Protein AF-0000000076173707 (afdb_homodimer)

Radius of gyration: 33.09 Å; Cα contacts (8 Å, |Δi|>4): 2041; chains: 2; bounding box: 97×91×67 Å

Structure (mmCIF, N/CA/C/O backbone):
data_AF-0000000076173707-model_v1
#
loop_
_entity.id
_entity.type
_entity.pdbx_description
1 polymer 'EF-hand domain-containing protein'
#
loop_
_atom_site.group_PDB
_atom_site.id
_atom_site.type_symbol
_atom_site.label_atom_id
_atom_site.label_alt_id
_atom_site.label_comp_id
_atom_site.label_asym_id
_atom_site.label_entity_id
_atom_site.label_seq_id
_atom_site.pdbx_PDB_ins_code
_atom_site.Cartn_x
_atom_site.Cartn_y
_atom_site.Cartn_z
_atom_site.occupancy
_atom_site.B_iso_or_equiv
_atom_site.auth_seq_id
_atom_site.auth_comp_id
_atom_site.auth_asym_id
_atom_site.auth_atom_id
_atom_site.pdbx_PDB_model_num
ATOM 1 N N . MET A 1 1 ? 39.688 39.969 6.352 1 40.34 1 MET A N 1
ATOM 2 C CA . MET A 1 1 ? 40.531 38.812 6.141 1 40.34 1 MET A CA 1
ATOM 3 C C . MET A 1 1 ? 39.875 37.562 6.707 1 40.34 1 MET A C 1
ATOM 5 O O . MET A 1 1 ? 39.844 36.5 6.047 1 40.34 1 MET A O 1
ATOM 9 N N . ALA A 1 2 ? 39.312 37.719 7.891 1 42.47 2 ALA A N 1
ATOM 10 C CA . ALA A 1 2 ? 38.594 36.594 8.531 1 42.47 2 ALA A CA 1
ATOM 11 C C . ALA A 1 2 ? 37.312 36.25 7.777 1 42.47 2 ALA A C 1
ATOM 13 O O . ALA A 1 2 ? 37 35.094 7.578 1 42.47 2 ALA A O 1
ATOM 14 N N . ARG A 1 3 ? 36.656 37.25 7.344 1 50.41 3 ARG A N 1
ATOM 15 C CA . ARG A 1 3 ? 35.438 37.031 6.586 1 50.41 3 ARG A CA 1
ATOM 16 C C . ARG A 1 3 ? 35.719 36.375 5.238 1 50.41 3 ARG A C 1
ATOM 18 O O . ARG A 1 3 ? 35 35.5 4.801 1 50.41 3 ARG A O 1
ATOM 25 N N . GLU A 1 4 ? 36.75 36.875 4.617 1 53.16 4 GLU A N 1
ATOM 26 C CA . GLU A 1 4 ? 37.125 36.312 3.324 1 53.16 4 GLU A CA 1
ATOM 27 C C . GLU A 1 4 ? 37.594 34.875 3.459 1 53.16 4 GLU A C 1
ATOM 29 O O . GLU A 1 4 ? 37.281 34.031 2.609 1 53.16 4 GLU A O 1
ATOM 34 N N . ALA A 1 5 ? 38.281 34.594 4.543 1 50.91 5 ALA A N 1
ATOM 35 C CA . ALA A 1 5 ? 38.781 33.25 4.824 1 50.91 5 ALA A CA 1
ATOM 36 C C . ALA A 1 5 ? 37.625 32.312 5.148 1 50.91 5 ALA A C 1
ATOM 38 O O . ALA A 1 5 ? 37.594 31.172 4.691 1 50.91 5 ALA A O 1
ATOM 39 N N . CYS A 1 6 ? 36.656 32.781 5.848 1 67.19 6 CYS A N 1
ATOM 40 C CA . CYS A 1 6 ? 35.469 32 6.195 1 67.19 6 CYS A CA 1
ATOM 41 C C . CYS A 1 6 ? 34.656 31.672 4.957 1 67.19 6 CYS A C 1
ATOM 43 O O . CYS A 1 6 ? 34.188 30.547 4.805 1 67.19 6 CYS A O 1
ATOM 45 N N . ASN A 1 7 ? 34.719 32.594 4.121 1 76.62 7 ASN A N 1
ATOM 46 C CA . ASN A 1 7 ? 34.031 32.375 2.865 1 76.62 7 ASN A CA 1
ATOM 47 C C . ASN A 1 7 ? 34.719 31.344 1.993 1 76.62 7 ASN A C 1
ATOM 49 O O . ASN A 1 7 ? 34.031 30.531 1.347 1 76.62 7 ASN A O 1
ATOM 53 N N . GLU A 1 8 ? 36 31.375 2.131 1 86.56 8 GLU A N 1
ATOM 54 C CA . GLU A 1 8 ? 36.75 30.406 1.354 1 86.56 8 GLU A CA 1
ATOM 55 C C . GLU A 1 8 ? 36.531 28.984 1.888 1 86.56 8 GLU A C 1
ATOM 57 O O . GLU A 1 8 ? 36.5 28.031 1.117 1 86.56 8 GLU A O 1
ATOM 62 N N . GLU A 1 9 ? 36.406 28.922 3.156 1 91.56 9 GLU A N 1
ATOM 63 C CA . GLU A 1 9 ? 36.188 27.625 3.785 1 91.56 9 GLU A CA 1
ATOM 64 C C . GLU A 1 9 ? 34.875 27 3.334 1 91.56 9 GLU A C 1
ATOM 66 O O . GLU A 1 9 ? 34.812 25.828 2.988 1 91.56 9 GLU A O 1
ATOM 71 N N . PHE A 1 10 ? 33.844 27.75 3.34 1 94.69 10 PHE A N 1
ATOM 72 C CA . PHE A 1 10 ? 32.531 27.25 2.971 1 94.69 10 PHE A CA 1
ATOM 73 C C . PHE A 1 10 ? 32.469 26.953 1.478 1 94.69 10 PHE A C 1
ATOM 75 O O . PHE A 1 10 ? 31.766 26.016 1.055 1 94.69 10 PHE A O 1
ATOM 82 N N . GLN A 1 11 ? 33.219 27.734 0.727 1 94.94 11 GLN A N 1
ATOM 83 C CA . GLN A 1 11 ? 33.312 27.453 -0.698 1 94.94 11 GLN A CA 1
ATOM 84 C C . GLN A 1 11 ? 34 26.094 -0.929 1 94.94 11 GLN A C 1
ATOM 86 O O . GLN A 1 11 ? 33.594 25.344 -1.824 1 94.94 11 GLN A O 1
ATOM 91 N N . ASN A 1 12 ? 35 25.844 -0.109 1 95.88 12 ASN A N 1
ATOM 92 C CA . ASN A 1 12 ? 35.656 24.562 -0.209 1 95.88 12 ASN A CA 1
ATOM 93 C C . ASN A 1 12 ? 34.75 23.406 0.182 1 95.88 12 ASN A C 1
ATOM 95 O O . ASN A 1 12 ? 34.781 22.344 -0.434 1 95.88 12 ASN A O 1
ATOM 99 N N . LEU A 1 13 ? 33.969 23.625 1.179 1 96.88 13 LEU A N 1
ATOM 100 C CA . LEU A 1 13 ? 33 22.609 1.59 1 96.88 13 LEU A CA 1
ATOM 101 C C . LEU A 1 13 ? 31.969 22.359 0.488 1 96.88 13 LEU A C 1
ATOM 103 O O . LEU A 1 13 ? 31.609 21.219 0.222 1 96.88 13 LEU A O 1
ATOM 107 N N . ALA A 1 14 ? 31.516 23.406 -0.119 1 97.44 14 ALA A N 1
ATOM 108 C CA . ALA A 1 14 ? 30.547 23.312 -1.207 1 97.44 14 ALA A CA 1
ATOM 109 C C . ALA A 1 14 ? 31.125 22.531 -2.389 1 97.44 14 ALA A C 1
ATOM 111 O O . ALA A 1 14 ? 30.438 21.719 -2.996 1 97.44 14 ALA A O 1
ATOM 112 N N . LYS A 1 15 ? 32.375 22.844 -2.74 1 97.12 15 LYS A N 1
ATOM 113 C CA . LYS A 1 15 ? 33.031 22.141 -3.824 1 97.12 15 LYS A CA 1
ATOM 114 C C . LYS A 1 15 ? 33.188 20.656 -3.498 1 97.12 15 LYS A C 1
ATOM 116 O O . LYS A 1 15 ? 33 19.797 -4.371 1 97.12 15 LYS A O 1
ATOM 121 N N . ALA A 1 16 ? 33.562 20.391 -2.232 1 97.69 16 ALA A N 1
ATOM 122 C CA . ALA A 1 16 ? 33.688 19 -1.795 1 97.69 16 ALA A CA 1
ATOM 123 C C . ALA A 1 16 ? 32.375 18.266 -1.888 1 97.69 16 ALA A C 1
ATOM 125 O O . ALA A 1 16 ? 32.312 17.109 -2.291 1 97.69 16 ALA A O 1
ATOM 126 N N . TYR A 1 17 ? 31.344 18.953 -1.483 1 97.69 17 TYR A N 1
ATOM 127 C CA . TYR A 1 17 ? 30 18.391 -1.577 1 97.69 17 TYR A CA 1
ATOM 128 C C . TYR A 1 17 ? 29.641 18.078 -3.025 1 97.69 17 TYR A C 1
ATOM 130 O O . TYR A 1 17 ? 29.172 16.984 -3.342 1 97.69 17 TYR A O 1
ATOM 138 N N . GLU A 1 18 ? 29.781 19.047 -3.889 1 97.56 18 GLU A N 1
ATOM 139 C CA . GLU A 1 18 ? 29.453 18.891 -5.301 1 97.56 18 GLU A CA 1
ATOM 140 C C . GLU A 1 18 ? 30.188 17.703 -5.914 1 97.56 18 GLU A C 1
ATOM 142 O O . GLU A 1 18 ? 29.609 16.938 -6.688 1 97.56 18 GLU A O 1
ATOM 147 N N . GLN A 1 19 ? 31.422 17.578 -5.555 1 97.75 19 GLN A N 1
ATOM 148 C CA . GLN A 1 19 ? 32.219 16.453 -6.055 1 97.75 19 GLN A CA 1
ATOM 149 C C . GLN A 1 19 ? 31.688 15.125 -5.523 1 97.75 19 GLN A C 1
ATOM 151 O O . GLN A 1 19 ? 31.547 14.156 -6.273 1 97.75 19 GLN A O 1
ATOM 156 N N . ASP A 1 20 ? 31.391 15.078 -4.285 1 97.75 20 ASP A N 1
ATOM 157 C CA . ASP A 1 20 ? 30.938 13.852 -3.635 1 97.75 20 ASP A CA 1
ATOM 158 C C . ASP A 1 20 ? 29.578 13.406 -4.195 1 97.75 20 ASP A C 1
ATOM 160 O O . ASP A 1 20 ? 29.391 12.227 -4.48 1 97.75 20 ASP A O 1
ATOM 164 N N . VAL A 1 21 ? 28.672 14.336 -4.281 1 97.31 21 VAL A N 1
ATOM 165 C CA . VAL A 1 21 ? 27.328 13.992 -4.77 1 97.31 21 VAL A CA 1
ATOM 166 C C . VAL A 1 21 ? 27.422 13.531 -6.227 1 97.31 21 VAL A C 1
ATOM 168 O O . VAL A 1 21 ? 26.766 12.57 -6.621 1 97.31 21 VAL A O 1
ATOM 171 N N . THR A 1 22 ? 28.219 14.219 -7.055 1 96.75 22 THR A N 1
ATOM 172 C CA . THR A 1 22 ? 28.422 13.828 -8.445 1 96.75 22 THR A CA 1
ATOM 173 C C . THR A 1 22 ? 28.984 12.406 -8.531 1 96.75 22 THR A C 1
ATOM 175 O O . THR A 1 22 ? 28.5 11.594 -9.32 1 96.75 22 THR A O 1
ATOM 178 N N . GLU A 1 23 ? 29.938 12.125 -7.68 1 96.81 23 GLU A N 1
ATOM 179 C CA . GLU A 1 23 ? 30.547 10.797 -7.672 1 96.81 23 GLU A CA 1
ATOM 180 C C . GLU A 1 23 ? 29.562 9.742 -7.199 1 96.81 23 GLU A C 1
ATOM 182 O O . GLU A 1 23 ? 29.5 8.648 -7.762 1 96.81 23 GLU A O 1
ATOM 187 N N . SER A 1 24 ? 28.812 10.078 -6.199 1 95.56 24 SER A N 1
ATOM 188 C CA . SER A 1 24 ? 27.859 9.133 -5.613 1 95.56 24 SER A CA 1
ATOM 189 C C . SER A 1 24 ? 26.734 8.805 -6.59 1 95.56 24 SER A C 1
ATOM 191 O O . SER A 1 24 ? 26.172 7.711 -6.547 1 95.56 24 SER A O 1
ATOM 193 N N . LEU A 1 25 ? 26.422 9.719 -7.469 1 95.69 25 LEU A N 1
ATOM 194 C CA . LEU A 1 25 ? 25.297 9.539 -8.383 1 95.69 25 LEU A CA 1
ATOM 195 C C . LEU A 1 25 ? 25.766 8.93 -9.703 1 95.69 25 LEU A C 1
ATOM 197 O O . LEU A 1 25 ? 24.938 8.578 -10.547 1 95.69 25 LEU A O 1
ATOM 201 N N . LYS A 1 26 ? 27.062 8.742 -9.875 1 95.81 26 LYS A N 1
ATOM 202 C CA . LYS A 1 26 ? 27.625 8.211 -11.117 1 95.81 26 LYS A CA 1
ATOM 203 C C . LYS A 1 26 ? 27.094 6.812 -11.406 1 95.81 26 LYS A C 1
ATOM 205 O O . LYS A 1 26 ? 26.906 6.445 -12.562 1 95.81 26 LYS A O 1
ATOM 210 N N . LYS A 1 27 ? 26.875 6.082 -10.359 1 93.94 27 LYS A N 1
ATOM 211 C CA . LYS A 1 27 ? 26.438 4.699 -10.531 1 93.94 27 LYS A CA 1
ATOM 212 C C . LYS A 1 27 ? 25.094 4.641 -11.266 1 93.94 27 LYS A C 1
ATOM 214 O O . LYS A 1 27 ? 24.781 3.646 -11.93 1 93.94 27 LYS A O 1
ATOM 219 N N . TYR A 1 28 ? 24.297 5.688 -11.258 1 95.81 28 TYR A N 1
ATOM 220 C CA . TYR A 1 28 ? 22.969 5.684 -11.859 1 95.81 28 TYR A CA 1
ATOM 221 C C . TYR A 1 28 ? 23.062 5.957 -13.359 1 95.81 28 TYR A C 1
ATOM 223 O O . TYR A 1 28 ? 22.078 5.754 -14.086 1 95.81 28 TYR A O 1
ATOM 231 N N . GLU A 1 29 ? 24.188 6.387 -13.852 1 96.38 29 GLU A N 1
ATOM 232 C CA . GLU A 1 29 ? 24.344 6.73 -15.258 1 96.38 29 GLU A CA 1
ATOM 233 C C . GLU A 1 29 ? 24.094 5.523 -16.156 1 96.38 29 GLU A C 1
ATOM 235 O O . GLU A 1 29 ? 23.578 5.664 -17.266 1 96.38 29 GLU A O 1
ATOM 240 N N . VAL A 1 30 ? 24.391 4.359 -15.594 1 96.88 30 VAL A N 1
ATOM 241 C CA . VAL A 1 30 ? 24.188 3.137 -16.359 1 96.88 30 VAL A CA 1
ATOM 242 C C . VAL A 1 30 ? 22.703 2.945 -16.641 1 96.88 30 VAL A C 1
ATOM 244 O O . VAL A 1 30 ? 22.328 2.42 -17.688 1 96.88 30 VAL A O 1
ATOM 247 N N . LEU A 1 31 ? 21.828 3.391 -15.805 1 97.69 31 LEU A N 1
ATOM 248 C CA . LEU A 1 31 ? 20.375 3.223 -15.953 1 97.69 31 LEU A CA 1
ATOM 249 C C . LEU A 1 31 ? 19.844 4.125 -17.062 1 97.69 31 LEU A C 1
ATOM 251 O O . LEU A 1 31 ? 18.812 3.812 -17.672 1 97.69 31 LEU A O 1
ATOM 255 N N . LYS A 1 32 ? 20.484 5.238 -17.344 1 96.06 32 LYS A N 1
ATOM 256 C CA . LYS A 1 32 ? 20.047 6.207 -18.344 1 96.06 32 LYS A CA 1
ATOM 257 C C . LYS A 1 32 ? 20.125 5.609 -19.75 1 96.06 32 LYS A C 1
ATOM 259 O O . LYS A 1 32 ? 19.312 5.941 -20.609 1 96.06 32 LYS A O 1
ATOM 264 N N . ASP A 1 33 ? 21.078 4.707 -19.922 1 95.19 33 ASP A N 1
ATOM 265 C CA . ASP A 1 33 ? 21.297 4.172 -21.266 1 95.19 33 ASP A CA 1
ATOM 266 C C . ASP A 1 33 ? 20.938 2.689 -21.328 1 95.19 33 ASP A C 1
ATOM 268 O O . ASP A 1 33 ? 21.109 2.051 -22.359 1 95.19 33 ASP A O 1
ATOM 272 N N . LEU A 1 34 ? 20.438 2.199 -20.281 1 98 34 LEU A N 1
ATOM 273 C CA . LEU A 1 34 ? 20.125 0.778 -20.203 1 98 34 LEU A CA 1
ATOM 274 C C . LEU A 1 34 ? 19.016 0.413 -21.203 1 98 34 LEU A C 1
ATOM 276 O O . LEU A 1 34 ? 17.969 1.052 -21.234 1 98 34 LEU A O 1
ATOM 280 N N . ASP A 1 35 ? 19.281 -0.511 -22.109 1 98.19 35 ASP A N 1
ATOM 281 C CA . ASP A 1 35 ? 18.25 -1.115 -22.938 1 98.19 35 ASP A CA 1
ATOM 282 C C . ASP A 1 35 ? 17.516 -2.23 -22.188 1 98.19 35 ASP A C 1
ATOM 284 O O . ASP A 1 35 ? 17.828 -3.41 -22.375 1 98.19 35 ASP A O 1
ATOM 288 N N . LEU A 1 36 ? 16.594 -1.866 -21.406 1 98.75 36 LEU A N 1
ATOM 289 C CA . LEU A 1 36 ? 15.938 -2.768 -20.453 1 98.75 36 LEU A CA 1
ATOM 290 C C . LEU A 1 36 ? 15.195 -3.881 -21.188 1 98.75 36 LEU A C 1
ATOM 292 O O . LEU A 1 36 ? 14.391 -3.611 -22.078 1 98.75 36 LEU A O 1
ATOM 296 N N . PHE A 1 37 ? 15.5 -5.09 -20.859 1 98.81 37 PHE A N 1
ATOM 297 C CA . PHE A 1 37 ? 14.711 -6.238 -21.281 1 98.81 37 PHE A CA 1
ATOM 298 C C . PHE A 1 37 ? 13.648 -6.582 -20.234 1 98.81 37 PHE A C 1
ATOM 300 O O . PHE A 1 37 ? 13.961 -6.738 -19.062 1 98.81 37 PHE A O 1
ATOM 307 N N . VAL A 1 38 ? 12.398 -6.633 -20.672 1 98.81 38 VAL A N 1
ATOM 308 C CA . VAL A 1 38 ? 11.312 -6.992 -19.781 1 98.81 38 VAL A CA 1
ATOM 309 C C . VAL A 1 38 ? 10.711 -8.328 -20.203 1 98.81 38 VAL A C 1
ATOM 311 O O . VAL A 1 38 ? 10.195 -8.461 -21.312 1 98.81 38 VAL A O 1
ATOM 314 N N . LEU A 1 39 ? 10.898 -9.312 -19.391 1 98.88 39 LEU A N 1
ATOM 315 C CA . LEU A 1 39 ? 10.109 -10.539 -19.453 1 98.88 39 LEU A CA 1
ATOM 316 C C . LEU A 1 39 ? 8.891 -10.453 -18.547 1 98.88 39 LEU A C 1
ATOM 318 O O . LEU A 1 39 ? 9.008 -10.617 -17.328 1 98.88 39 LEU A O 1
ATOM 322 N N . ASP A 1 40 ? 7.754 -10.18 -19.125 1 98.81 40 ASP A N 1
ATOM 323 C CA . ASP A 1 40 ? 6.566 -9.906 -18.328 1 98.81 40 ASP A CA 1
ATOM 324 C C . ASP A 1 40 ? 6.086 -11.172 -17.609 1 98.81 40 ASP A C 1
ATOM 326 O O . ASP A 1 40 ? 5.996 -12.242 -18.234 1 98.81 40 ASP A O 1
ATOM 330 N N . ASN A 1 41 ? 5.855 -11.023 -16.375 1 98.62 41 ASN A N 1
ATOM 331 C CA . ASN A 1 41 ? 5.422 -12.133 -15.539 1 98.62 41 ASN A CA 1
ATOM 332 C C . ASN A 1 41 ? 4.051 -11.867 -14.922 1 98.62 41 ASN A C 1
ATOM 334 O O . ASN A 1 41 ? 3.725 -12.406 -13.859 1 98.62 41 ASN A O 1
ATOM 338 N N . SER A 1 42 ? 3.172 -11.055 -15.516 1 98.5 42 SER A N 1
ATOM 339 C CA . SER A 1 42 ? 1.896 -10.609 -14.961 1 98.5 42 SER A CA 1
ATOM 340 C C . SER A 1 42 ? 0.893 -11.758 -14.906 1 98.5 42 SER A C 1
ATOM 342 O O . SER A 1 42 ? 0.127 -11.875 -13.945 1 98.5 42 SER A O 1
ATOM 344 N N . ILE A 1 43 ? 0.919 -12.602 -15.859 1 97.12 43 ILE A N 1
ATOM 345 C CA . ILE A 1 43 ? -0.063 -13.672 -15.977 1 97.12 43 ILE A CA 1
ATOM 346 C C . ILE A 1 43 ? 0.169 -14.711 -14.875 1 97.12 43 ILE A C 1
ATOM 348 O O . ILE A 1 43 ? -0.778 -15.336 -14.398 1 97.12 43 ILE A O 1
ATOM 352 N N . ARG A 1 44 ? 1.325 -14.828 -14.453 1 95.56 44 ARG A N 1
ATOM 353 C CA . ARG A 1 44 ? 1.698 -15.836 -13.469 1 95.56 44 ARG A CA 1
ATOM 354 C C . ARG A 1 44 ? 1.875 -15.211 -12.086 1 95.56 44 ARG A C 1
ATOM 356 O O . ARG A 1 44 ? 1.205 -15.609 -11.133 1 95.56 44 ARG A O 1
ATOM 363 N N . GLU A 1 45 ? 2.662 -14.203 -11.961 1 95.88 45 GLU A N 1
ATOM 364 C CA . GLU A 1 45 ? 3.119 -13.656 -10.688 1 95.88 45 GLU A CA 1
ATOM 365 C C . GLU A 1 45 ? 1.971 -12.992 -9.93 1 95.88 45 GLU A C 1
ATOM 367 O O . GLU A 1 45 ? 1.871 -13.125 -8.711 1 95.88 45 GLU A O 1
ATOM 372 N N . SER A 1 46 ? 1.078 -12.305 -10.578 1 96.5 46 SER A N 1
ATOM 373 C CA . SER A 1 46 ? 0.078 -11.477 -9.914 1 96.5 46 SER A CA 1
ATOM 374 C C . SER A 1 46 ? -0.938 -12.336 -9.164 1 96.5 46 SER A C 1
ATOM 376 O O . SER A 1 46 ? -1.628 -11.844 -8.266 1 96.5 46 SER A O 1
ATOM 378 N N . THR A 1 47 ? -1.024 -13.641 -9.547 1 95.75 47 THR A N 1
ATOM 379 C CA . THR A 1 47 ? -2.01 -14.5 -8.906 1 95.75 47 THR A CA 1
ATOM 380 C C . THR A 1 47 ? -1.367 -15.32 -7.789 1 95.75 47 THR A C 1
ATOM 382 O O . THR A 1 47 ? -2.066 -15.914 -6.965 1 95.75 47 THR A O 1
ATOM 385 N N . VAL A 1 48 ? -0.012 -15.305 -7.75 1 93.31 48 VAL A N 1
ATOM 386 C CA . VAL A 1 48 ? 0.683 -16.078 -6.73 1 93.31 48 VAL A CA 1
ATOM 387 C C . VAL A 1 48 ? 0.339 -15.539 -5.344 1 93.31 48 VAL A C 1
ATOM 389 O O . VAL A 1 48 ? 0.503 -14.344 -5.078 1 93.31 48 VAL A O 1
ATOM 392 N N . GLY A 1 49 ? -0.177 -16.375 -4.516 1 89.81 49 GLY A N 1
ATOM 393 C CA . GLY A 1 49 ? -0.459 -15.992 -3.143 1 89.81 49 GLY A CA 1
ATOM 394 C C . GLY A 1 49 ? -1.8 -15.305 -2.977 1 89.81 49 GLY A C 1
ATOM 395 O O . GLY A 1 49 ? -2.176 -14.93 -1.864 1 89.81 49 GLY A O 1
ATOM 396 N N . GLN A 1 50 ? -2.531 -15.117 -4.043 1 93.81 50 GLN A N 1
ATOM 397 C CA . GLN A 1 50 ? -3.854 -14.516 -3.949 1 93.81 50 GLN A CA 1
ATOM 398 C C . GLN A 1 50 ? -4.852 -15.469 -3.305 1 93.81 50 GLN A C 1
ATOM 400 O O . GLN A 1 50 ? -4.797 -16.688 -3.531 1 93.81 50 GLN A O 1
ATOM 405 N N . LEU A 1 51 ? -5.77 -14.883 -2.555 1 94.12 51 LEU A N 1
ATOM 406 C CA . LEU A 1 51 ? -6.84 -15.703 -1.991 1 94.12 51 LEU A CA 1
ATOM 407 C C . LEU A 1 51 ? -7.777 -16.203 -3.086 1 94.12 51 LEU A C 1
ATOM 409 O O . LEU A 1 51 ? -8.258 -17.344 -3.027 1 94.12 51 LEU A O 1
ATOM 413 N N . ARG A 1 52 ? -8.055 -15.336 -3.998 1 96.19 52 ARG A N 1
ATOM 414 C CA . ARG A 1 52 ? -8.812 -15.68 -5.199 1 96.19 52 ARG A CA 1
ATOM 415 C C . ARG A 1 52 ? -7.91 -15.703 -6.426 1 96.19 52 ARG A C 1
ATOM 417 O O . ARG A 1 52 ? -7.465 -14.656 -6.902 1 96.19 52 ARG A O 1
ATOM 424 N N . GLY A 1 53 ? -7.715 -16.875 -6.984 1 96.31 53 GLY A N 1
ATOM 425 C CA . GLY A 1 53 ? -6.785 -17.016 -8.094 1 96.31 53 GLY A CA 1
ATOM 426 C C . GLY A 1 53 ? -7.348 -16.531 -9.414 1 96.31 53 GLY A C 1
ATOM 427 O O . GLY A 1 53 ? -8.523 -16.172 -9.5 1 96.31 53 GLY A O 1
ATOM 428 N N . HIS A 1 54 ? -6.52 -16.469 -10.414 1 97.19 54 HIS A N 1
ATOM 429 C CA . HIS A 1 54 ? -6.945 -16.109 -11.766 1 97.19 54 HIS A CA 1
ATOM 430 C C . HIS A 1 54 ? -7.746 -17.25 -12.398 1 97.19 54 HIS A C 1
ATOM 432 O O . HIS A 1 54 ? -7.285 -18.391 -12.445 1 97.19 54 HIS A O 1
ATOM 438 N N . THR A 1 55 ? -8.875 -16.906 -12.875 1 97.56 55 THR A N 1
ATOM 439 C CA . THR A 1 55 ? -9.625 -17.797 -13.742 1 97.56 55 THR A CA 1
ATOM 440 C C . THR A 1 55 ? -9.125 -17.719 -15.18 1 97.56 55 THR A C 1
ATOM 442 O O . THR A 1 55 ? -8.219 -16.922 -15.484 1 97.56 55 THR A O 1
ATOM 445 N N . ILE A 1 56 ? -9.727 -18.562 -16.016 1 96.94 56 ILE A N 1
ATOM 446 C CA . ILE A 1 56 ? -9.367 -18.516 -17.438 1 96.94 56 ILE A CA 1
ATOM 447 C C . ILE A 1 56 ? -9.695 -17.141 -18 1 96.94 56 ILE A C 1
ATOM 449 O O . ILE A 1 56 ? -8.914 -16.578 -18.781 1 96.94 56 ILE A O 1
ATOM 453 N N . GLU A 1 57 ? -10.82 -16.594 -17.578 1 97.31 57 GLU A N 1
ATOM 454 C CA . GLU A 1 57 ? -11.211 -15.258 -18.047 1 97.31 57 GLU A CA 1
ATOM 455 C C . GLU A 1 57 ? -10.211 -14.203 -17.578 1 97.31 57 GLU A C 1
ATOM 457 O O . GLU A 1 57 ? -9.844 -13.305 -18.344 1 97.31 57 GLU A O 1
ATOM 462 N N . ASN A 1 58 ? -9.781 -14.297 -16.359 1 98.25 58 ASN A N 1
ATOM 463 C CA . ASN A 1 58 ? -8.781 -13.367 -15.836 1 98.25 58 ASN A CA 1
ATOM 464 C C . ASN A 1 58 ? -7.48 -13.438 -16.625 1 98.25 58 ASN A C 1
ATOM 466 O O . ASN A 1 58 ? -6.867 -12.406 -16.906 1 98.25 58 ASN A O 1
ATOM 470 N N . LYS A 1 59 ? -7.043 -14.672 -16.938 1 98 59 LYS A N 1
ATOM 471 C CA . LYS A 1 59 ? -5.793 -14.852 -17.688 1 98 59 LYS A CA 1
ATOM 472 C C . LYS A 1 59 ? -5.844 -14.141 -19.031 1 98 59 LYS A C 1
ATOM 474 O O . LYS A 1 59 ? -4.895 -13.445 -19.406 1 98 59 LYS A O 1
ATOM 479 N N . TRP A 1 60 ? -6.953 -14.273 -19.703 1 98.06 60 TRP A N 1
ATOM 480 C CA . TRP A 1 60 ? -7.098 -13.625 -21 1 98.06 60 TRP A CA 1
ATOM 481 C C . TRP A 1 60 ? -7.113 -12.109 -20.844 1 98.06 60 TRP A C 1
ATOM 483 O O . TRP A 1 60 ? -6.492 -11.391 -21.641 1 98.06 60 TRP A O 1
ATOM 493 N N . LYS A 1 61 ? -7.836 -11.586 -19.828 1 98.5 61 LYS A N 1
ATOM 494 C CA . LYS A 1 61 ? -7.887 -10.148 -19.625 1 98.5 61 LYS A CA 1
ATOM 495 C C . LYS A 1 61 ? -6.5 -9.586 -19.312 1 98.5 61 LYS A C 1
ATOM 497 O O . LYS A 1 61 ? -6.121 -8.531 -19.812 1 98.5 61 LYS A O 1
ATOM 502 N N . VAL A 1 62 ? -5.73 -10.273 -18.469 1 98.5 62 VAL A N 1
ATOM 503 C CA . VAL A 1 62 ? -4.379 -9.852 -18.125 1 98.5 62 VAL A CA 1
ATOM 504 C C . VAL A 1 62 ? -3.486 -9.922 -19.375 1 98.5 62 VAL A C 1
ATOM 506 O O . VAL A 1 62 ? -2.691 -9.016 -19.625 1 98.5 62 VAL A O 1
ATOM 509 N N . TYR A 1 63 ? -3.625 -11.008 -20.188 1 98.19 63 TYR A N 1
ATOM 510 C CA . TYR A 1 63 ? -2.859 -11.18 -21.422 1 98.19 63 TYR A CA 1
ATOM 511 C C . TYR A 1 63 ? -3.076 -10.008 -22.375 1 98.19 63 TYR A C 1
ATOM 513 O O . TYR A 1 63 ? -2.121 -9.484 -22.938 1 98.19 63 TYR A O 1
ATOM 521 N N . ASP A 1 64 ? -4.305 -9.609 -22.469 1 98 64 ASP A N 1
ATOM 522 C CA . ASP A 1 64 ? -4.648 -8.492 -23.344 1 98 64 ASP A CA 1
ATOM 523 C C . ASP A 1 64 ? -4.016 -7.195 -22.859 1 98 64 ASP A C 1
ATOM 525 O O . ASP A 1 64 ? -3.521 -6.398 -23.656 1 98 64 ASP A O 1
ATOM 529 N N . GLU A 1 65 ? -4.035 -6.969 -21.562 1 98.5 65 GLU A N 1
ATOM 530 C CA . GLU A 1 65 ? -3.41 -5.777 -21 1 98.5 65 GLU A CA 1
ATOM 531 C C . GLU A 1 65 ? -1.901 -5.789 -21.219 1 98.5 65 GLU A C 1
ATOM 533 O O . GLU A 1 65 ? -1.307 -4.75 -21.531 1 98.5 65 GLU A O 1
ATOM 538 N N . VAL A 1 66 ? -1.271 -6.93 -21.062 1 98.25 66 VAL A N 1
ATOM 539 C CA . VAL A 1 66 ? 0.172 -7.07 -21.234 1 98.25 66 VAL A CA 1
ATOM 540 C C . VAL A 1 66 ? 0.558 -6.73 -22.672 1 98.25 66 VAL A C 1
ATOM 542 O O . VAL A 1 66 ? 1.532 -6.012 -22.906 1 98.25 66 VAL A O 1
ATOM 545 N N . LYS A 1 67 ? -0.177 -7.215 -23.609 1 97.44 67 LYS A N 1
ATOM 546 C CA . LYS A 1 67 ? 0.078 -6.922 -25.031 1 97.44 67 LYS A CA 1
ATOM 547 C C . LYS A 1 67 ? 0.024 -5.418 -25.297 1 97.44 67 LYS A C 1
ATOM 549 O O . LYS A 1 67 ? 0.869 -4.883 -26.016 1 97.44 67 LYS A O 1
ATOM 554 N N . LYS A 1 68 ? -0.934 -4.777 -24.641 1 98.38 68 LYS A N 1
ATOM 555 C CA . LYS A 1 68 ? -1.109 -3.344 -24.844 1 98.38 68 LYS A CA 1
ATOM 556 C C . LYS A 1 68 ? 0.051 -2.553 -24.25 1 98.38 68 LYS A C 1
ATOM 558 O O . LYS A 1 68 ? 0.292 -1.407 -24.641 1 98.38 68 LYS A O 1
ATOM 563 N N . CYS A 1 69 ? 0.794 -3.1 -23.312 1 98.31 69 CYS A N 1
ATOM 564 C CA . CYS A 1 69 ? 1.946 -2.449 -22.703 1 98.31 69 CYS A CA 1
ATOM 565 C C . CYS A 1 69 ? 3.137 -2.434 -23.641 1 98.31 69 CYS A C 1
ATOM 567 O O . CYS A 1 69 ? 4.09 -1.68 -23.438 1 98.31 69 CYS A O 1
ATOM 569 N N . GLY A 1 70 ? 3.117 -3.238 -24.672 1 97.69 70 GLY A N 1
ATOM 570 C CA . GLY A 1 70 ? 4.195 -3.279 -25.641 1 97.69 70 GLY A CA 1
ATOM 571 C C . GLY A 1 70 ? 5.289 -4.266 -25.281 1 97.69 70 GLY A C 1
ATOM 572 O O . GLY A 1 70 ? 6.402 -4.18 -25.797 1 97.69 70 GLY A O 1
ATOM 573 N N . PHE A 1 71 ? 5.043 -5.156 -24.375 1 97.5 71 PHE A N 1
ATOM 574 C CA . PHE A 1 71 ? 6.023 -6.176 -24.016 1 97.5 71 PHE A CA 1
ATOM 575 C C . PHE A 1 71 ? 6.051 -7.285 -25.062 1 97.5 71 PHE A C 1
ATOM 577 O O . PHE A 1 71 ? 5 -7.762 -25.5 1 97.5 71 PHE A O 1
ATOM 584 N N . LYS A 1 72 ? 7.223 -7.699 -25.438 1 97.19 72 LYS A N 1
ATOM 585 C CA . LYS A 1 72 ? 7.375 -8.688 -26.5 1 97.19 72 LYS A CA 1
ATOM 586 C C . LYS A 1 72 ? 7.523 -10.094 -25.922 1 97.19 72 LYS A C 1
ATOM 588 O O . LYS A 1 72 ? 7.344 -11.086 -26.641 1 97.19 72 LYS A O 1
ATOM 593 N N . HIS A 1 73 ? 7.91 -10.195 -24.766 1 98.5 73 HIS A N 1
ATOM 594 C CA . HIS A 1 73 ? 8.141 -11.477 -24.109 1 98.5 73 HIS A CA 1
ATOM 595 C C . HIS A 1 73 ? 7.289 -11.609 -22.844 1 98.5 73 HIS A C 1
ATOM 597 O O . HIS A 1 73 ? 7.285 -10.719 -22 1 98.5 73 HIS A O 1
ATOM 603 N N . THR A 1 74 ? 6.535 -12.711 -22.734 1 98.5 74 THR A N 1
ATOM 604 C CA . THR A 1 74 ? 5.602 -12.883 -21.625 1 98.5 74 THR A CA 1
ATOM 605 C C . THR A 1 74 ? 5.613 -14.336 -21.141 1 98.5 74 THR A C 1
ATOM 607 O O . THR A 1 74 ? 5.551 -15.266 -21.938 1 98.5 74 THR A O 1
ATOM 610 N N . ILE A 1 75 ? 5.699 -14.484 -19.859 1 98.5 75 ILE A N 1
ATOM 611 C CA . ILE A 1 75 ? 5.531 -15.805 -19.25 1 98.5 75 ILE A CA 1
ATOM 612 C C . ILE A 1 75 ? 4.047 -16.156 -19.172 1 98.5 75 ILE A C 1
ATOM 614 O O . ILE A 1 75 ? 3.271 -15.438 -18.531 1 98.5 75 ILE A O 1
ATOM 618 N N . VAL A 1 76 ? 3.684 -17.266 -19.719 1 97.44 76 VAL A N 1
ATOM 619 C CA . VAL A 1 76 ? 2.254 -17.531 -19.844 1 97.44 76 VAL A CA 1
ATOM 620 C C . VAL A 1 76 ? 1.893 -18.781 -19.031 1 97.44 76 VAL A C 1
ATOM 622 O O . VAL A 1 76 ? 0.714 -19.047 -18.781 1 97.44 76 VAL A O 1
ATOM 625 N N . ALA A 1 77 ? 2.975 -19.5 -18.531 1 95.19 77 ALA A N 1
ATOM 626 C CA . ALA A 1 77 ? 2.615 -20.703 -17.797 1 95.19 77 ALA A CA 1
ATOM 627 C C . ALA A 1 77 ? 3.76 -21.156 -16.891 1 95.19 77 ALA A C 1
ATOM 629 O O . ALA A 1 77 ? 4.926 -20.859 -17.156 1 95.19 77 ALA A O 1
ATOM 630 N N . SER A 1 78 ? 3.391 -21.75 -15.812 1 92.44 78 SER A N 1
ATOM 631 C CA . SER A 1 78 ? 4.23 -22.594 -14.969 1 92.44 78 SER A CA 1
ATOM 632 C C . SER A 1 78 ? 3.582 -23.953 -14.727 1 92.44 78 SER A C 1
ATOM 634 O O . SER A 1 78 ? 2.473 -24.031 -14.195 1 92.44 78 SER A O 1
ATOM 636 N N . PHE A 1 79 ? 4.266 -25.016 -15.062 1 90.25 79 PHE A N 1
ATOM 637 C CA . PHE A 1 79 ? 3.623 -26.312 -15.141 1 90.25 79 PHE A CA 1
ATOM 638 C C . PHE A 1 79 ? 3.988 -27.172 -13.93 1 90.25 79 PHE A C 1
ATOM 640 O O . PHE A 1 79 ? 5.051 -26.984 -13.336 1 90.25 79 PHE A O 1
ATOM 647 N N . ASN A 1 80 ? 3.047 -27.953 -13.586 1 88.25 80 ASN A N 1
ATOM 648 C CA . ASN A 1 80 ? 3.238 -29.031 -12.617 1 88.25 80 ASN A CA 1
ATOM 649 C C . ASN A 1 80 ? 2.42 -30.266 -12.992 1 88.25 80 ASN A C 1
ATOM 651 O O . ASN A 1 80 ? 1.846 -30.328 -14.078 1 88.25 80 ASN A O 1
ATOM 655 N N . HIS A 1 81 ? 2.461 -31.25 -12.219 1 90.06 81 HIS A N 1
ATOM 656 C CA . HIS A 1 81 ? 1.797 -32.531 -12.531 1 90.06 81 HIS A CA 1
ATOM 657 C C . HIS A 1 81 ? 0.28 -32.344 -12.523 1 90.06 81 HIS A C 1
ATOM 659 O O . HIS A 1 81 ? -0.424 -33.031 -13.273 1 90.06 81 HIS A O 1
ATOM 665 N N . SER A 1 82 ? -0.148 -31.453 -11.734 1 89.94 82 SER A N 1
ATOM 666 C CA . SER A 1 82 ? -1.584 -31.188 -11.688 1 89.94 82 SER A CA 1
ATOM 667 C C . SER A 1 82 ? -2.035 -30.344 -12.867 1 89.94 82 SER A C 1
ATOM 669 O O . SER A 1 82 ? -1.245 -29.578 -13.422 1 89.94 82 SER A O 1
ATOM 671 N N . THR A 1 83 ? -3.299 -30.547 -13.266 1 91.62 83 THR A N 1
ATOM 672 C CA . THR A 1 83 ? -3.869 -29.688 -14.305 1 91.62 83 THR A CA 1
ATOM 673 C C . THR A 1 83 ? -4.273 -28.344 -13.727 1 91.62 83 THR A C 1
ATOM 675 O O . THR A 1 83 ? -5.195 -28.25 -12.914 1 91.62 83 THR A O 1
ATOM 678 N N . ARG A 1 84 ? -3.613 -27.359 -14.148 1 93.5 84 ARG A N 1
ATOM 679 C CA . ARG A 1 84 ? -3.861 -26 -13.68 1 93.5 84 ARG A CA 1
ATOM 680 C C . ARG A 1 84 ? -4.566 -25.172 -14.75 1 93.5 84 ARG A C 1
ATOM 682 O O . ARG A 1 84 ? -4.773 -25.641 -15.867 1 93.5 84 ARG A O 1
ATOM 689 N N . VAL A 1 85 ? -5.016 -24 -14.367 1 95.44 85 VAL A N 1
ATOM 690 C CA . VAL A 1 85 ? -5.66 -23.062 -15.289 1 95.44 85 VAL A CA 1
ATOM 691 C C . VAL A 1 85 ? -4.703 -22.719 -16.422 1 95.44 85 VAL A C 1
ATOM 693 O O . VAL A 1 85 ? -5.133 -22.516 -17.562 1 95.44 85 VAL A O 1
ATOM 696 N N . ASP A 1 86 ? -3.416 -22.734 -16.188 1 94.62 86 ASP A N 1
ATOM 697 C CA . ASP A 1 86 ? -2.398 -22.453 -17.188 1 94.62 86 ASP A CA 1
ATOM 698 C C . ASP A 1 86 ? -2.447 -23.469 -18.328 1 94.62 86 ASP A C 1
ATOM 700 O O . ASP A 1 86 ? -2.209 -23.125 -19.484 1 94.62 86 ASP A O 1
ATOM 704 N N . ASP A 1 87 ? -2.711 -24.719 -18.016 1 94.88 87 ASP A N 1
ATOM 705 C CA . ASP A 1 87 ? -2.811 -25.781 -19.016 1 94.88 87 ASP A CA 1
ATOM 706 C C . ASP A 1 87 ? -3.92 -25.469 -20.016 1 94.88 87 ASP A C 1
ATOM 708 O O . ASP A 1 87 ? -3.738 -25.656 -21.219 1 94.88 87 ASP A O 1
ATOM 712 N N . VAL A 1 88 ? -5.043 -25 -19.469 1 95.25 88 VAL A N 1
ATOM 713 C CA . VAL A 1 88 ? -6.188 -24.656 -20.312 1 95.25 88 VAL A CA 1
ATOM 714 C C . VAL A 1 88 ? -5.879 -23.391 -21.109 1 95.25 88 VAL A C 1
ATOM 716 O O . VAL A 1 88 ? -6.176 -23.328 -22.312 1 95.25 88 VAL A O 1
ATOM 719 N N . PHE A 1 89 ? -5.293 -22.469 -20.562 1 96.69 89 PHE A N 1
ATOM 720 C CA . PHE A 1 89 ? -5 -21.188 -21.172 1 96.69 89 PHE A CA 1
ATOM 721 C C . PHE A 1 89 ? -4.062 -21.344 -22.359 1 96.69 89 PHE A C 1
ATOM 723 O O . PHE A 1 89 ? -4.297 -20.781 -23.438 1 96.69 89 PHE A O 1
ATOM 730 N N . ILE A 1 90 ? -2.99 -22.141 -22.203 1 94.81 90 ILE A N 1
ATOM 731 C CA . ILE A 1 90 ? -2.006 -22.281 -23.266 1 94.81 90 ILE A CA 1
ATOM 732 C C . ILE A 1 90 ? -2.629 -23.016 -24.453 1 94.81 90 ILE A C 1
ATOM 734 O O . ILE A 1 90 ? -2.305 -22.75 -25.609 1 94.81 90 ILE A O 1
ATOM 738 N N . LYS A 1 91 ? -3.482 -23.984 -24.125 1 93.69 91 LYS A N 1
ATOM 739 C CA . LYS A 1 91 ? -4.203 -24.656 -25.203 1 93.69 91 LYS A CA 1
ATOM 740 C C . LYS A 1 91 ? -5.086 -23.672 -25.969 1 93.69 91 LYS A C 1
ATOM 742 O O . LYS A 1 91 ? -5.152 -23.719 -27.203 1 93.69 91 LYS A O 1
ATOM 747 N N . GLN A 1 92 ? -5.727 -22.812 -25.203 1 95.31 92 GLN A N 1
ATOM 748 C CA . GLN A 1 92 ? -6.566 -21.812 -25.844 1 95.31 92 GLN A CA 1
ATOM 749 C C . GLN A 1 92 ? -5.73 -20.828 -26.656 1 95.31 92 GLN A C 1
ATOM 751 O O . GLN A 1 92 ? -6.16 -20.375 -27.719 1 95.31 92 GLN A O 1
ATOM 756 N N . LEU A 1 93 ? -4.59 -20.484 -26.156 1 95.19 93 LEU A N 1
ATOM 757 C CA . LEU A 1 93 ? -3.684 -19.625 -26.906 1 95.19 93 LEU A CA 1
ATOM 758 C C . LEU A 1 93 ? -3.324 -20.234 -28.25 1 95.19 93 LEU A C 1
ATOM 760 O O . LEU A 1 93 ? -3.318 -19.547 -29.266 1 95.19 93 LEU A O 1
ATOM 764 N N . ALA A 1 94 ? -2.994 -21.516 -28.25 1 91.75 94 ALA A N 1
ATOM 765 C CA . ALA A 1 94 ? -2.656 -22.25 -29.469 1 91.75 94 ALA A CA 1
ATOM 766 C C . ALA A 1 94 ? -3.846 -22.297 -30.422 1 91.75 94 ALA A C 1
ATOM 768 O O . ALA A 1 94 ? -3.695 -22.078 -31.625 1 91.75 94 ALA A O 1
ATOM 769 N N . ASP A 1 95 ? -4.969 -22.547 -29.906 1 94.12 95 ASP A N 1
ATOM 770 C CA . ASP A 1 95 ? -6.188 -22.656 -30.703 1 94.12 95 ASP A CA 1
ATOM 771 C C . ASP A 1 95 ? -6.52 -21.328 -31.391 1 94.12 95 ASP A C 1
ATOM 773 O O . ASP A 1 95 ? -7.027 -21.328 -32.5 1 94.12 95 ASP A O 1
ATOM 777 N N . ARG A 1 96 ? -6.195 -20.281 -30.734 1 94.06 96 ARG A N 1
ATOM 778 C CA . ARG A 1 96 ? -6.512 -18.969 -31.266 1 94.06 96 ARG A CA 1
ATOM 779 C C . ARG A 1 96 ? -5.418 -18.484 -32.219 1 94.06 96 ARG A C 1
ATOM 781 O O . ARG A 1 96 ? -5.547 -17.422 -32.812 1 94.06 96 ARG A O 1
ATOM 788 N N . GLY A 1 97 ? -4.348 -19.219 -32.281 1 92.62 97 GLY A N 1
ATOM 789 C CA . GLY A 1 97 ? -3.279 -18.891 -33.219 1 92.62 97 GLY A CA 1
ATOM 790 C C . GLY A 1 97 ? -2.418 -17.734 -32.75 1 92.62 97 GLY A C 1
ATOM 791 O O . GLY A 1 97 ? -1.904 -16.969 -33.562 1 92.62 97 GLY A O 1
ATOM 792 N N . GLU A 1 98 ? -2.34 -17.516 -31.469 1 93.44 98 GLU A N 1
ATOM 793 C CA . GLU A 1 98 ? -1.491 -16.453 -30.938 1 93.44 98 GLU A CA 1
ATOM 794 C C . GLU A 1 98 ? -0.031 -16.672 -31.328 1 93.44 98 GLU A C 1
ATOM 796 O O . GLU A 1 98 ? 0.43 -17.812 -31.422 1 93.44 98 GLU A O 1
ATOM 801 N N . ASP A 1 99 ? 0.662 -15.547 -31.625 1 92.69 99 ASP A N 1
ATOM 802 C CA . ASP A 1 99 ? 2.088 -15.617 -31.938 1 92.69 99 ASP A CA 1
ATOM 803 C C . ASP A 1 99 ? 2.873 -16.156 -30.734 1 92.69 99 ASP A C 1
ATOM 805 O O . ASP A 1 99 ? 2.895 -15.547 -29.672 1 92.69 99 ASP A O 1
ATOM 809 N N . ARG A 1 100 ? 3.553 -17.172 -30.938 1 93.12 100 ARG A N 1
ATOM 810 C CA . ARG A 1 100 ? 4.191 -17.891 -29.844 1 93.12 100 ARG A CA 1
ATOM 811 C C . ARG A 1 100 ? 5.641 -17.453 -29.672 1 93.12 100 ARG A C 1
ATOM 813 O O . ARG A 1 100 ? 6.312 -17.875 -28.734 1 93.12 100 ARG A O 1
ATOM 820 N N . ALA A 1 101 ? 6.172 -16.625 -30.531 1 95.38 101 ALA A N 1
ATOM 821 C CA . ALA A 1 101 ? 7.59 -16.266 -30.547 1 95.38 101 ALA A CA 1
ATOM 822 C C . ALA A 1 101 ? 8.008 -15.609 -29.234 1 95.38 101 ALA A C 1
ATOM 824 O O . ALA A 1 101 ? 9.172 -15.703 -28.844 1 95.38 101 ALA A O 1
ATOM 825 N N . GLY A 1 102 ? 7.098 -14.977 -28.516 1 96.81 102 GLY A N 1
ATOM 826 C CA . GLY A 1 102 ? 7.434 -14.266 -27.297 1 96.81 102 GLY A CA 1
ATOM 827 C C . GLY A 1 102 ? 6.812 -14.891 -26.062 1 96.81 102 GLY A C 1
ATOM 828 O O . GLY A 1 102 ? 6.836 -14.289 -24.984 1 96.81 102 GLY A O 1
ATOM 829 N N . LEU A 1 103 ? 6.27 -16.125 -26.203 1 97.88 103 LEU A N 1
ATOM 830 C CA . LEU A 1 103 ? 5.578 -16.766 -25.078 1 97.88 103 LEU A CA 1
ATOM 831 C C . LEU A 1 103 ? 6.488 -17.766 -24.391 1 97.88 103 LEU A C 1
ATOM 833 O O . LEU A 1 103 ? 7.117 -18.594 -25.047 1 97.88 103 LEU A O 1
ATOM 837 N N . TRP A 1 104 ? 6.574 -17.625 -23.094 1 98.38 104 TRP A N 1
ATOM 838 C CA . TRP A 1 104 ? 7.504 -18.422 -22.297 1 98.38 104 TRP A CA 1
ATOM 839 C C . TRP A 1 104 ? 6.758 -19.25 -21.266 1 98.38 104 TRP A C 1
ATOM 841 O O . TRP A 1 104 ? 5.672 -18.875 -20.812 1 98.38 104 TRP A O 1
ATOM 851 N N . ALA A 1 105 ? 7.332 -20.375 -20.875 1 97.94 105 ALA A N 1
ATOM 852 C CA . ALA A 1 105 ? 6.809 -21.188 -19.781 1 97.94 105 ALA A CA 1
ATOM 853 C C . ALA A 1 105 ? 7.938 -21.766 -18.938 1 97.94 105 ALA A C 1
ATOM 855 O O . ALA A 1 105 ? 9.047 -21.984 -19.438 1 97.94 105 ALA A O 1
ATOM 856 N N . PHE A 1 106 ? 7.633 -22.031 -17.719 1 97.31 106 PHE A N 1
ATOM 857 C CA . PHE A 1 106 ? 8.594 -22.641 -16.797 1 97.31 106 PHE A CA 1
ATOM 858 C C . PHE A 1 106 ? 8.539 -24.156 -16.891 1 97.31 106 PHE A C 1
ATOM 860 O O . PHE A 1 106 ? 7.465 -24.734 -17.031 1 97.31 106 PHE A O 1
ATOM 867 N N . SER A 1 107 ? 9.672 -24.766 -16.719 1 96.81 107 SER A N 1
ATOM 868 C CA . SER A 1 107 ? 9.781 -26.203 -16.516 1 96.81 107 SER A CA 1
ATOM 869 C C . SER A 1 107 ? 10.859 -26.531 -15.492 1 96.81 107 SER A C 1
ATOM 871 O O . SER A 1 107 ? 11.906 -25.875 -15.445 1 96.81 107 SER A O 1
ATOM 873 N N . GLU A 1 108 ? 10.594 -27.531 -14.734 1 96.38 108 GLU A N 1
ATOM 874 C CA . GLU A 1 108 ? 11.648 -28.125 -13.922 1 96.38 108 GLU A CA 1
ATOM 875 C C . GLU A 1 108 ? 12.648 -28.891 -14.789 1 96.38 108 GLU A C 1
ATOM 877 O O . GLU A 1 108 ? 12.383 -29.156 -15.961 1 96.38 108 GLU A O 1
ATOM 882 N N . ILE A 1 109 ? 13.75 -29.266 -14.172 1 97.5 109 ILE A N 1
ATOM 883 C CA . ILE A 1 109 ? 14.773 -29.984 -14.938 1 97.5 109 ILE A CA 1
ATOM 884 C C . ILE A 1 109 ? 14.703 -31.469 -14.617 1 97.5 109 ILE A C 1
ATOM 886 O O . ILE A 1 109 ? 15.57 -32.25 -15.039 1 97.5 109 ILE A O 1
ATOM 890 N N . THR A 1 110 ? 13.758 -31.797 -13.805 1 97.56 110 THR A N 1
ATOM 891 C CA . THR A 1 110 ? 13.594 -33.219 -13.438 1 97.56 110 THR A CA 1
ATOM 892 C C . THR A 1 110 ? 12.117 -33.531 -13.195 1 97.56 110 THR A C 1
ATOM 894 O O . THR A 1 110 ? 11.336 -32.656 -12.836 1 97.56 110 THR A O 1
ATOM 897 N N . GLU A 1 111 ? 11.773 -34.812 -13.461 1 95.94 111 GLU A N 1
ATOM 898 C CA . GLU A 1 111 ? 10.406 -35.281 -13.258 1 95.94 111 GLU A CA 1
ATOM 899 C C . GLU A 1 111 ? 10.125 -35.531 -11.781 1 95.94 111 GLU A C 1
ATOM 901 O O . GLU A 1 111 ? 8.984 -35.375 -11.328 1 95.94 111 GLU A O 1
ATOM 906 N N . ALA A 1 112 ? 11.18 -35.969 -11.109 1 95.5 112 ALA A N 1
ATOM 907 C CA . ALA A 1 112 ? 11.055 -36.312 -9.695 1 95.5 112 ALA A CA 1
ATOM 908 C C . ALA A 1 112 ? 12.406 -36.25 -8.992 1 95.5 112 ALA A C 1
ATOM 910 O O . ALA A 1 112 ? 13.453 -36.312 -9.648 1 95.5 112 ALA A O 1
ATOM 911 N N . ILE A 1 113 ? 12.367 -36.062 -7.734 1 96.31 113 ILE A N 1
ATOM 912 C CA . ILE A 1 113 ? 13.555 -36.094 -6.887 1 96.31 113 ILE A CA 1
ATOM 913 C C . ILE A 1 113 ? 13.383 -37.156 -5.789 1 96.31 113 ILE A C 1
ATOM 915 O O . ILE A 1 113 ? 12.375 -37.156 -5.078 1 96.31 113 ILE A O 1
ATOM 919 N N . LYS A 1 114 ? 14.258 -38.062 -5.676 1 95.94 114 LYS A N 1
ATOM 920 C CA . LYS A 1 114 ? 14.273 -39.062 -4.617 1 95.94 114 LYS A CA 1
ATOM 921 C C . LYS A 1 114 ? 15.539 -38.938 -3.77 1 95.94 114 LYS A C 1
ATOM 923 O O . LYS A 1 114 ? 16.656 -39.062 -4.285 1 95.94 114 LYS A O 1
ATOM 928 N N . LYS A 1 115 ? 15.375 -38.75 -2.463 1 95.69 115 LYS A N 1
ATOM 929 C CA . LYS A 1 115 ? 16.484 -38.594 -1.53 1 95.69 115 LYS A CA 1
ATOM 930 C C . LYS A 1 115 ? 17.484 -37.562 -2.033 1 95.69 115 LYS A C 1
ATOM 932 O O . LYS A 1 115 ? 18.688 -37.812 -2.061 1 95.69 115 LYS A O 1
ATOM 937 N N . LYS A 1 116 ? 17.016 -36.469 -2.676 1 96.62 116 LYS A N 1
ATOM 938 C CA . LYS A 1 116 ? 17.766 -35.312 -3.123 1 96.62 116 LYS A CA 1
ATOM 939 C C . LYS A 1 116 ? 18.578 -35.625 -4.375 1 96.62 116 LYS A C 1
ATOM 941 O O . LYS A 1 116 ? 19.578 -34.969 -4.656 1 96.62 116 LYS A O 1
ATOM 946 N N . VAL A 1 117 ? 18.219 -36.688 -5.031 1 97.69 117 VAL A N 1
ATOM 947 C CA . VAL A 1 117 ? 18.797 -37 -6.328 1 97.69 117 VAL A CA 1
ATOM 948 C C . VAL A 1 117 ? 17.719 -36.906 -7.41 1 97.69 117 VAL A C 1
ATOM 950 O O . VAL A 1 117 ? 16.688 -37.562 -7.32 1 97.69 117 VAL A O 1
ATOM 953 N N . PRO A 1 118 ? 17.938 -36.125 -8.406 1 97.75 118 PRO A N 1
ATOM 954 C CA . PRO A 1 118 ? 16.922 -35.938 -9.43 1 97.75 118 PRO A CA 1
ATOM 955 C C . PRO A 1 118 ? 16.844 -37.125 -10.414 1 97.75 118 PRO A C 1
ATOM 957 O O . PRO A 1 118 ? 17.875 -37.75 -10.711 1 97.75 118 PRO A O 1
ATOM 960 N N . ASP A 1 119 ? 15.641 -37.406 -10.891 1 97.5 119 ASP A N 1
ATOM 961 C CA . ASP A 1 119 ? 15.461 -38.281 -12.055 1 97.5 119 ASP A CA 1
ATOM 962 C C . ASP A 1 119 ? 16.047 -37.625 -13.305 1 97.5 119 ASP A C 1
ATOM 964 O O . ASP A 1 119 ? 15.594 -36.562 -13.742 1 97.5 119 ASP A O 1
ATOM 968 N N . THR A 1 120 ? 17.062 -38.25 -13.914 1 97.06 120 THR A N 1
ATOM 969 C CA . THR A 1 120 ? 17.734 -37.656 -15.055 1 97.06 120 THR A CA 1
ATOM 970 C C . THR A 1 120 ? 17.281 -38.281 -16.359 1 97.06 120 THR A C 1
ATOM 972 O O . THR A 1 120 ? 17.781 -37.938 -17.438 1 97.06 120 THR A O 1
ATOM 975 N N . GLU A 1 121 ? 16.406 -39.219 -16.312 1 96.69 121 GLU A N 1
ATOM 976 C CA . GLU A 1 121 ? 16.031 -40 -17.484 1 96.69 121 GLU A CA 1
ATOM 977 C C . GLU A 1 121 ? 14.68 -39.562 -18.031 1 96.69 121 GLU A C 1
ATOM 979 O O . GLU A 1 121 ? 14.539 -39.344 -19.234 1 96.69 121 GLU A O 1
ATOM 984 N N . SER A 1 122 ? 13.695 -39.406 -17.156 1 97.56 122 SER A N 1
ATOM 985 C CA . SER A 1 122 ? 12.336 -39.062 -17.609 1 97.56 122 SER A CA 1
ATOM 986 C C . SER A 1 122 ? 12.242 -37.625 -18.062 1 97.56 122 SER A C 1
ATOM 988 O O . SER A 1 122 ? 12.836 -36.719 -17.453 1 97.56 122 SER A O 1
ATOM 990 N N . ILE A 1 123 ? 11.547 -37.406 -19.156 1 97.94 123 ILE A N 1
ATOM 991 C CA . ILE A 1 123 ? 11.297 -36.031 -19.625 1 97.94 123 ILE A CA 1
ATOM 992 C C . ILE A 1 123 ? 10.43 -35.281 -18.594 1 97.94 123 ILE A C 1
ATOM 994 O O . ILE A 1 123 ? 9.352 -35.75 -18.25 1 97.94 123 ILE A O 1
ATOM 998 N N . PRO A 1 124 ? 10.875 -34.156 -18.109 1 97.44 124 PRO A N 1
ATOM 999 C CA . PRO A 1 124 ? 10.055 -33.406 -17.156 1 97.44 124 PRO A CA 1
ATOM 1000 C C . PRO A 1 124 ? 8.664 -33.062 -17.703 1 97.44 124 PRO A C 1
ATOM 1002 O O . PRO A 1 124 ? 8.523 -32.75 -18.891 1 97.44 124 PRO A O 1
ATOM 1005 N N . VAL A 1 125 ? 7.68 -33.062 -16.812 1 96.75 125 VAL A N 1
ATOM 1006 C CA . VAL A 1 125 ? 6.285 -32.875 -17.188 1 96.75 125 VAL A CA 1
ATOM 1007 C C . VAL A 1 125 ? 6.121 -31.531 -17.891 1 96.75 125 VAL A C 1
ATOM 1009 O O . VAL A 1 125 ? 5.312 -31.406 -18.828 1 96.75 125 VAL A O 1
ATOM 1012 N N . GLY A 1 126 ? 6.84 -30.516 -17.469 1 96.5 126 GLY A N 1
ATOM 1013 C CA . GLY A 1 126 ? 6.75 -29.203 -18.109 1 96.5 126 GLY A CA 1
ATOM 1014 C C . GLY A 1 126 ? 7.094 -29.234 -19.578 1 96.5 126 GLY A C 1
ATOM 1015 O O . GLY A 1 126 ? 6.391 -28.641 -20.406 1 96.5 126 GLY A O 1
ATOM 1016 N N . LEU A 1 127 ? 8.141 -29.953 -19.938 1 97.81 127 LEU A N 1
ATOM 1017 C CA . LEU A 1 127 ? 8.562 -30.078 -21.328 1 97.81 127 LEU A CA 1
ATOM 1018 C C . LEU A 1 127 ? 7.527 -30.828 -22.156 1 97.81 127 LEU A C 1
ATOM 1020 O O . LEU A 1 127 ? 7.254 -30.469 -23.297 1 97.81 127 LEU A O 1
ATOM 1024 N N . ARG A 1 128 ? 6.961 -31.891 -21.562 1 97.19 128 ARG A N 1
ATOM 1025 C CA . ARG A 1 128 ? 5.938 -32.656 -22.266 1 97.19 128 ARG A CA 1
ATOM 1026 C C . ARG A 1 128 ? 4.711 -31.797 -22.562 1 97.19 128 ARG A C 1
ATOM 1028 O O . ARG A 1 128 ? 4.172 -31.844 -23.672 1 97.19 128 ARG A O 1
ATOM 1035 N N . LYS A 1 129 ? 4.332 -31 -21.578 1 96.12 129 LYS A N 1
ATOM 1036 C CA . LYS A 1 129 ? 3.16 -30.141 -21.734 1 96.12 129 LYS A CA 1
ATOM 1037 C C . LYS A 1 129 ? 3.424 -29.047 -22.75 1 96.12 129 LYS A C 1
ATOM 1039 O O . LYS A 1 129 ? 2.531 -28.672 -23.516 1 96.12 129 LYS A O 1
ATOM 1044 N N . MET A 1 130 ? 4.609 -28.5 -22.766 1 96.44 130 MET A N 1
ATOM 1045 C CA . MET A 1 130 ? 4.973 -27.484 -23.734 1 96.44 130 MET A CA 1
ATOM 1046 C C . MET A 1 130 ? 4.926 -28.031 -25.156 1 96.44 130 MET A C 1
ATOM 1048 O O . MET A 1 130 ? 4.406 -27.391 -26.062 1 96.44 130 MET A O 1
ATOM 1052 N N . LYS A 1 131 ? 5.461 -29.25 -25.328 1 96.56 131 LYS A N 1
ATOM 1053 C CA . LYS A 1 131 ? 5.43 -29.906 -26.625 1 96.56 131 LYS A CA 1
ATOM 1054 C C . LYS A 1 131 ? 3.996 -30.109 -27.109 1 96.56 131 LYS A C 1
ATOM 1056 O O . LYS A 1 131 ? 3.68 -29.828 -28.266 1 96.56 131 LYS A O 1
ATOM 1061 N N . GLU A 1 132 ? 3.182 -30.547 -26.219 1 94.38 132 GLU A N 1
ATOM 1062 C CA . GLU A 1 132 ? 1.778 -30.781 -26.562 1 94.38 132 GLU A CA 1
ATOM 1063 C C . GLU A 1 132 ? 1.081 -29.484 -26.938 1 94.38 132 GLU A C 1
ATOM 1065 O O . GLU A 1 132 ? 0.249 -29.453 -27.844 1 94.38 132 GLU A O 1
ATOM 1070 N N . ALA A 1 133 ? 1.431 -28.406 -26.281 1 93.06 133 ALA A N 1
ATOM 1071 C CA . ALA A 1 133 ? 0.758 -27.109 -26.453 1 93.06 133 ALA A CA 1
ATOM 1072 C C . ALA A 1 133 ? 1.394 -26.328 -27.594 1 93.06 133 ALA A C 1
ATOM 1074 O O . ALA A 1 133 ? 0.853 -25.297 -28.031 1 93.06 133 ALA A O 1
ATOM 1075 N N . GLY A 1 134 ? 2.555 -26.781 -28.047 1 93.44 134 GLY A N 1
ATOM 1076 C CA . GLY A 1 134 ? 3.252 -26.078 -29.109 1 93.44 134 GLY A CA 1
ATOM 1077 C C . GLY A 1 134 ? 4.043 -24.875 -28.625 1 93.44 134 GLY A C 1
ATOM 1078 O O . GLY A 1 134 ? 4.332 -23.969 -29.391 1 93.44 134 GLY A O 1
ATOM 1079 N N . LEU A 1 135 ? 4.336 -24.781 -27.359 1 95.69 135 LEU A N 1
ATOM 1080 C CA . LEU A 1 135 ? 5.211 -23.75 -26.797 1 95.69 135 LEU A CA 1
ATOM 1081 C C . LEU A 1 135 ? 6.672 -24.203 -26.875 1 95.69 135 LEU A C 1
ATOM 1083 O O . LEU A 1 135 ? 6.98 -25.375 -26.641 1 95.69 135 LEU A O 1
ATOM 1087 N N . TYR A 1 136 ? 7.52 -23.188 -27.156 1 96.81 136 TYR A N 1
ATOM 1088 C CA . TYR A 1 136 ? 8.867 -23.688 -27.359 1 96.81 136 TYR A CA 1
ATOM 1089 C C . TYR A 1 136 ? 9.891 -22.844 -26.609 1 96.81 136 TYR A C 1
ATOM 1091 O O . TYR A 1 136 ? 11.055 -23.25 -26.484 1 96.81 136 TYR A O 1
ATOM 1099 N N . ASN A 1 137 ? 9.57 -21.609 -26.109 1 98.56 137 ASN A N 1
ATOM 1100 C CA . ASN A 1 137 ? 10.5 -20.875 -25.266 1 98.56 137 ASN A CA 1
ATOM 1101 C C . ASN A 1 137 ? 10.43 -21.344 -23.812 1 98.56 137 ASN A C 1
ATOM 1103 O O . ASN A 1 137 ? 9.375 -21.281 -23.188 1 98.56 137 ASN A O 1
ATOM 1107 N N . VAL A 1 138 ? 11.578 -21.75 -23.234 1 98.62 138 VAL A N 1
ATOM 1108 C CA . VAL A 1 138 ? 11.578 -22.469 -21.969 1 98.62 138 VAL A CA 1
ATOM 1109 C C . VAL A 1 138 ? 12.398 -21.688 -20.938 1 98.62 138 VAL A C 1
ATOM 1111 O O . VAL A 1 138 ? 13.438 -21.109 -21.281 1 98.62 138 VAL A O 1
ATOM 1114 N N . ILE A 1 139 ? 11.883 -21.641 -19.719 1 98.81 139 ILE A N 1
ATOM 1115 C CA . ILE A 1 139 ? 12.656 -21.219 -18.562 1 98.81 139 ILE A CA 1
ATOM 1116 C C . ILE A 1 139 ? 12.898 -22.422 -17.641 1 98.81 139 ILE A C 1
ATOM 1118 O O . ILE A 1 139 ? 11.969 -22.922 -17 1 98.81 139 ILE A O 1
ATOM 1122 N N . PHE A 1 140 ? 14.125 -22.875 -17.562 1 98.56 140 PHE A N 1
ATOM 1123 C CA . PHE A 1 140 ? 14.477 -23.938 -16.625 1 98.56 140 PHE A CA 1
ATOM 1124 C C . PHE A 1 140 ? 14.797 -23.375 -15.25 1 98.56 140 PHE A C 1
ATOM 1126 O O . PHE A 1 140 ? 15.539 -22.406 -15.125 1 98.56 140 PHE A O 1
ATOM 1133 N N . GLU A 1 141 ? 14.242 -23.938 -14.242 1 97 141 GLU A N 1
ATOM 1134 C CA . GLU A 1 141 ? 14.555 -23.562 -12.875 1 97 141 GLU A CA 1
ATOM 1135 C C . GLU A 1 141 ? 15.523 -24.547 -12.227 1 97 141 GLU A C 1
ATOM 1137 O O . GLU A 1 141 ? 15.32 -25.766 -12.312 1 97 141 GLU A O 1
ATOM 1142 N N . ILE A 1 142 ? 16.5 -24 -11.562 1 97.69 142 ILE A N 1
ATOM 1143 C CA . ILE A 1 142 ? 17.469 -24.891 -10.945 1 97.69 142 ILE A CA 1
ATOM 1144 C C . ILE A 1 142 ? 17.797 -24.406 -9.539 1 97.69 142 ILE A C 1
ATOM 1146 O O . ILE A 1 142 ? 17.641 -23.219 -9.234 1 97.69 142 ILE A O 1
ATOM 1150 N N . ASP A 1 143 ? 18.203 -25.281 -8.711 1 97.44 143 ASP A N 1
ATOM 1151 C CA . ASP A 1 143 ? 18.703 -25.047 -7.363 1 97.44 143 ASP A CA 1
ATOM 1152 C C . ASP A 1 143 ? 20.156 -25.5 -7.234 1 97.44 143 ASP A C 1
ATOM 1154 O O . ASP A 1 143 ? 20.531 -26.562 -7.719 1 97.44 143 ASP A O 1
ATOM 1158 N N . LEU A 1 144 ? 20.938 -24.672 -6.648 1 98.12 144 LEU A N 1
ATOM 1159 C CA . LEU A 1 144 ? 22.359 -25.016 -6.578 1 98.12 144 LEU A CA 1
ATOM 1160 C C . LEU A 1 144 ? 22.828 -25.078 -5.133 1 98.12 144 LEU A C 1
ATOM 1162 O O . LEU A 1 144 ? 24 -25.391 -4.871 1 98.12 144 LEU A O 1
ATOM 1166 N N . GLY A 1 145 ? 21.906 -24.734 -4.23 1 95.56 145 GLY A N 1
ATOM 1167 C CA . GLY A 1 145 ? 22.188 -24.984 -2.824 1 95.56 145 GLY A CA 1
ATOM 1168 C C . GLY A 1 145 ? 22.016 -26.438 -2.434 1 95.56 145 GLY A C 1
ATOM 1169 O O . GLY A 1 145 ? 21.656 -27.281 -3.27 1 95.56 145 GLY A O 1
ATOM 1170 N N . ASP A 1 146 ? 22.156 -26.75 -1.158 1 91.5 146 ASP A N 1
ATOM 1171 C CA . ASP A 1 146 ? 22.172 -28.141 -0.72 1 91.5 146 ASP A CA 1
ATOM 1172 C C . ASP A 1 146 ? 20.797 -28.562 -0.173 1 91.5 146 ASP A C 1
ATOM 1174 O O . ASP A 1 146 ? 20.656 -29.641 0.392 1 91.5 146 ASP A O 1
ATOM 1178 N N . SER A 1 147 ? 19.844 -27.672 -0.36 1 91.06 147 SER A N 1
ATOM 1179 C CA . SER A 1 147 ? 18.531 -27.984 0.189 1 91.06 147 SER A CA 1
ATOM 1180 C C . SER A 1 147 ? 17.75 -28.922 -0.723 1 91.06 147 SER A C 1
ATOM 1182 O O . SER A 1 147 ? 17.094 -29.859 -0.249 1 91.06 147 SER A O 1
ATOM 1184 N N . THR A 1 148 ? 17.812 -28.766 -2.01 1 94.5 148 THR A N 1
ATOM 1185 C CA . THR A 1 148 ? 17.031 -29.531 -2.975 1 94.5 148 THR A CA 1
ATOM 1186 C C . THR A 1 148 ? 17.797 -30.766 -3.426 1 94.5 148 THR A C 1
ATOM 1188 O O . THR A 1 148 ? 17.203 -31.859 -3.539 1 94.5 148 THR A O 1
ATOM 1191 N N . TYR A 1 149 ? 19.094 -30.594 -3.678 1 96.88 149 TYR A N 1
ATOM 1192 C CA . TYR A 1 149 ? 19.922 -31.688 -4.191 1 96.88 149 TYR A CA 1
ATOM 1193 C C . TYR A 1 149 ? 21.094 -31.969 -3.258 1 96.88 149 TYR A C 1
ATOM 1195 O O . TYR A 1 149 ? 21.562 -31.078 -2.562 1 96.88 149 TYR A O 1
ATOM 1203 N N . ASP A 1 150 ? 21.5 -33.25 -3.213 1 97.31 150 ASP A N 1
ATOM 1204 C CA . ASP A 1 150 ? 22.734 -33.656 -2.588 1 97.31 150 ASP A CA 1
ATOM 1205 C C . ASP A 1 150 ? 23.875 -33.719 -3.609 1 97.31 150 ASP A C 1
ATOM 1207 O O . ASP A 1 150 ? 24.031 -34.719 -4.312 1 97.31 150 ASP A O 1
ATOM 1211 N N . PHE A 1 151 ? 24.719 -32.75 -3.631 1 96.69 151 PHE A N 1
ATOM 1212 C CA . PHE A 1 151 ? 25.703 -32.594 -4.691 1 96.69 151 PHE A CA 1
ATOM 1213 C C . PHE A 1 151 ? 26.891 -33.531 -4.477 1 96.69 151 PHE A C 1
ATOM 1215 O O . PHE A 1 151 ? 27.797 -33.594 -5.305 1 96.69 151 PHE A O 1
ATOM 1222 N N . ASP A 1 152 ? 26.891 -34.281 -3.35 1 95.75 152 ASP A N 1
ATOM 1223 C CA . ASP A 1 152 ? 27.828 -35.375 -3.193 1 95.75 152 ASP A CA 1
ATOM 1224 C C . ASP A 1 152 ? 27.375 -36.594 -3.984 1 95.75 152 ASP A C 1
ATOM 1226 O O . ASP A 1 152 ? 28.203 -37.406 -4.43 1 95.75 152 ASP A O 1
ATOM 1230 N N . ARG A 1 153 ? 26.078 -36.719 -4.133 1 96.62 153 ARG A N 1
ATOM 1231 C CA . ARG A 1 153 ? 25.5 -37.875 -4.836 1 96.62 153 ARG A CA 1
ATOM 1232 C C . ARG A 1 153 ? 25.109 -37.5 -6.262 1 96.62 153 ARG A C 1
ATOM 1234 O O . ARG A 1 153 ? 25.062 -38.344 -7.145 1 96.62 153 ARG A O 1
ATOM 1241 N N . PHE A 1 154 ? 24.75 -36.375 -6.484 1 97.38 154 PHE A N 1
ATOM 1242 C CA . PHE A 1 154 ? 24.438 -35.719 -7.762 1 97.38 154 PHE A CA 1
ATOM 1243 C C . PHE A 1 154 ? 25.359 -34.531 -8.008 1 97.38 154 PHE A C 1
ATOM 1245 O O . PHE A 1 154 ? 25 -33.406 -7.68 1 97.38 154 PHE A O 1
ATOM 1252 N N . THR A 1 155 ? 26.484 -34.781 -8.656 1 96.88 155 THR A N 1
ATOM 1253 C CA . THR A 1 155 ? 27.594 -33.844 -8.719 1 96.88 155 THR A CA 1
ATOM 1254 C C . THR A 1 155 ? 27.234 -32.656 -9.602 1 96.88 155 THR A C 1
ATOM 1256 O O . THR A 1 155 ? 26.281 -32.719 -10.391 1 96.88 155 THR A O 1
ATOM 1259 N N . THR A 1 156 ? 28.031 -31.609 -9.5 1 97.44 156 THR A N 1
ATOM 1260 C CA . THR A 1 156 ? 27.859 -30.422 -10.328 1 97.44 156 THR A CA 1
ATOM 1261 C C . THR A 1 156 ? 28 -30.766 -11.805 1 97.44 156 THR A C 1
ATOM 1263 O O . THR A 1 156 ? 27.297 -30.219 -12.648 1 97.44 156 THR A O 1
ATOM 1266 N N . LYS A 1 157 ? 28.922 -31.641 -12.109 1 97.19 157 LYS A N 1
ATOM 1267 C CA . LYS A 1 157 ? 29.109 -32.062 -13.484 1 97.19 157 LYS A CA 1
ATOM 1268 C C . LYS A 1 157 ? 27.844 -32.75 -14.023 1 97.19 157 LYS A C 1
ATOM 1270 O O . LYS A 1 157 ? 27.484 -32.562 -15.188 1 97.19 157 LYS A O 1
ATOM 1275 N N . GLU A 1 158 ? 27.266 -33.562 -13.172 1 97.94 158 GLU A N 1
ATOM 1276 C CA . GLU A 1 158 ? 26.031 -34.219 -13.562 1 97.94 158 GLU A CA 1
ATOM 1277 C C . GLU A 1 158 ? 24.891 -33.219 -13.766 1 97.94 158 GLU A C 1
ATOM 1279 O O . GLU A 1 158 ? 24.062 -33.375 -14.672 1 97.94 158 GLU A O 1
ATOM 1284 N N . MET A 1 159 ? 24.797 -32.25 -12.914 1 98.06 159 MET A N 1
ATOM 1285 C CA . MET A 1 159 ? 23.859 -31.141 -13.109 1 98.06 159 MET A CA 1
ATOM 1286 C C . MET A 1 159 ? 24.047 -30.484 -14.469 1 98.06 159 MET A C 1
ATOM 1288 O O . MET A 1 159 ? 23.094 -30.266 -15.211 1 98.06 159 MET A O 1
ATOM 1292 N N . CYS A 1 160 ? 25.281 -30.172 -14.82 1 98.56 160 CYS A N 1
ATOM 1293 C CA . CYS A 1 160 ? 25.609 -29.547 -16.094 1 98.56 160 CYS A CA 1
ATOM 1294 C C . CYS A 1 160 ? 25.219 -30.453 -17.266 1 98.56 160 CYS A C 1
ATOM 1296 O O . CYS A 1 160 ? 24.641 -29.984 -18.25 1 98.56 160 CYS A O 1
ATOM 1298 N N . ALA A 1 161 ? 25.5 -31.703 -17.062 1 98.44 161 ALA A N 1
ATOM 1299 C CA . ALA A 1 161 ? 25.141 -32.656 -18.109 1 98.44 161 ALA A CA 1
ATOM 1300 C C . ALA A 1 161 ? 23.625 -32.719 -18.297 1 98.44 161 ALA A C 1
ATOM 1302 O O . ALA A 1 161 ? 23.141 -32.844 -19.422 1 98.44 161 ALA A O 1
ATOM 1303 N N . LEU A 1 162 ? 22.922 -32.75 -17.219 1 98.56 162 LEU A N 1
ATOM 1304 C CA . LEU A 1 162 ? 21.469 -32.781 -17.266 1 98.56 162 LEU A CA 1
ATOM 1305 C C . LEU A 1 162 ? 20.906 -31.531 -17.969 1 98.56 162 LEU A C 1
ATOM 1307 O O . LEU A 1 162 ? 19.984 -31.641 -18.766 1 98.56 162 LEU A O 1
ATOM 1311 N N . LEU A 1 163 ? 21.422 -30.391 -17.656 1 98.69 163 LEU A N 1
ATOM 1312 C CA . LEU A 1 163 ? 21 -29.141 -18.266 1 98.69 163 LEU A CA 1
ATOM 1313 C C . LEU A 1 163 ? 21.266 -29.172 -19.766 1 98.69 163 LEU A C 1
ATOM 1315 O O . LEU A 1 163 ? 20.406 -28.766 -20.562 1 98.69 163 LEU A O 1
ATOM 1319 N N . LYS A 1 164 ? 22.453 -29.625 -20.141 1 98.75 164 LYS A N 1
ATOM 1320 C CA . LYS A 1 164 ? 22.75 -29.734 -21.578 1 98.75 164 LYS A CA 1
ATOM 1321 C C . LYS A 1 164 ? 21.766 -30.672 -22.266 1 98.75 164 LYS A C 1
ATOM 1323 O O . LYS A 1 164 ? 21.328 -30.391 -23.391 1 98.75 164 LYS A O 1
ATOM 1328 N N . LYS A 1 165 ? 21.531 -31.781 -21.594 1 98.62 165 LYS A N 1
ATOM 1329 C CA . LYS A 1 165 ? 20.594 -32.75 -22.125 1 98.62 165 LYS A CA 1
ATOM 1330 C C . LYS A 1 165 ? 19.234 -32.094 -22.438 1 98.62 165 LYS A C 1
ATOM 1332 O O . LYS A 1 165 ? 18.688 -32.281 -23.531 1 98.62 165 LYS A O 1
ATOM 1337 N N . TRP A 1 166 ? 18.703 -31.328 -21.516 1 98.62 166 TRP A N 1
ATOM 1338 C CA . TRP A 1 166 ? 17.391 -30.734 -21.688 1 98.62 166 TRP A CA 1
ATOM 1339 C C . TRP A 1 166 ? 17.422 -29.578 -22.672 1 98.62 166 TRP A C 1
ATOM 1341 O O . TRP A 1 166 ? 16.484 -29.375 -23.438 1 98.62 166 TRP A O 1
ATOM 1351 N N . VAL A 1 167 ? 18.484 -28.797 -22.703 1 98.75 167 VAL A N 1
ATOM 1352 C CA . VAL A 1 167 ? 18.625 -27.719 -23.688 1 98.75 167 VAL A CA 1
ATOM 1353 C C . VAL A 1 167 ? 18.641 -28.312 -25.094 1 98.75 167 VAL A C 1
ATOM 1355 O O . VAL A 1 167 ? 17.938 -27.828 -25.984 1 98.75 167 VAL A O 1
ATOM 1358 N N . ASP A 1 168 ? 19.438 -29.391 -25.281 1 98.62 168 ASP A N 1
ATOM 1359 C CA . ASP A 1 168 ? 19.453 -30.094 -26.562 1 98.62 168 ASP A CA 1
ATOM 1360 C C . ASP A 1 168 ? 18.078 -30.625 -26.922 1 98.62 168 ASP A C 1
ATOM 1362 O O . ASP A 1 168 ? 17.641 -30.5 -28.078 1 98.62 168 ASP A O 1
ATOM 1366 N N . TRP A 1 169 ? 17.406 -31.172 -25.938 1 98.62 169 TRP A N 1
ATOM 1367 C CA . TRP A 1 169 ? 16.078 -31.719 -26.156 1 98.62 169 TRP A CA 1
ATOM 1368 C C . TRP A 1 169 ? 15.117 -30.641 -26.641 1 98.62 169 TRP A C 1
ATOM 1370 O O . TRP A 1 169 ? 14.281 -30.891 -27.516 1 98.62 169 TRP A O 1
ATOM 1380 N N . VAL A 1 170 ? 15.188 -29.453 -26.094 1 98.75 170 VAL A N 1
ATOM 1381 C CA . VAL A 1 170 ? 14.312 -28.328 -26.453 1 98.75 170 VAL A CA 1
ATOM 1382 C C . VAL A 1 170 ? 14.492 -27.984 -27.938 1 98.75 170 VAL A C 1
ATOM 1384 O O . VAL A 1 170 ? 13.516 -27.891 -28.672 1 98.75 170 VAL A O 1
ATOM 1387 N N . PHE A 1 171 ? 15.711 -27.891 -28.422 1 98.62 171 PHE A N 1
ATOM 1388 C CA . PHE A 1 171 ? 15.977 -27.516 -29.797 1 98.62 171 PHE A CA 1
ATOM 1389 C C . PHE A 1 171 ? 15.594 -28.625 -30.75 1 98.62 171 PHE A C 1
ATOM 1391 O O . PHE A 1 171 ? 15.148 -28.375 -31.875 1 98.62 171 PHE A O 1
ATOM 1398 N N . GLU A 1 172 ? 15.688 -29.859 -30.281 1 98.38 172 GLU A N 1
ATOM 1399 C CA . GLU A 1 172 ? 15.391 -31.016 -31.125 1 98.38 172 GLU A CA 1
ATOM 1400 C C . GLU A 1 172 ? 13.891 -31.281 -31.188 1 98.38 172 GLU A C 1
ATOM 1402 O O . GLU A 1 172 ? 13.375 -31.719 -32.219 1 98.38 172 GLU A O 1
ATOM 1407 N N . ASN A 1 173 ? 13.219 -31.062 -30.047 1 98.31 173 ASN A N 1
ATOM 1408 C CA . ASN A 1 173 ? 11.867 -31.609 -29.938 1 98.31 173 ASN A CA 1
ATOM 1409 C C . ASN A 1 173 ? 10.82 -30.5 -29.891 1 98.31 173 ASN A C 1
ATOM 1411 O O . ASN A 1 173 ? 9.641 -30.734 -30.172 1 98.31 173 ASN A O 1
ATOM 1415 N N . LEU A 1 174 ? 11.203 -29.297 -29.484 1 97.88 174 LEU A N 1
ATOM 1416 C CA . LEU A 1 174 ? 10.242 -28.203 -29.438 1 97.88 174 LEU A CA 1
ATOM 1417 C C . LEU A 1 174 ? 10.375 -27.328 -30.672 1 97.88 174 LEU A C 1
ATOM 1419 O O . LEU A 1 174 ? 9.422 -27.156 -31.438 1 97.88 174 LEU A O 1
ATOM 1423 N N . SER A 1 175 ? 11.562 -26.672 -30.875 1 97.56 175 SER A N 1
ATOM 1424 C CA . SER A 1 175 ? 11.781 -25.828 -32.031 1 97.56 175 SER A CA 1
ATOM 1425 C C . SER A 1 175 ? 13.25 -25.438 -32.156 1 97.56 175 SER A C 1
ATOM 1427 O O . SER A 1 175 ? 13.914 -25.156 -31.156 1 97.56 175 SER A O 1
ATOM 1429 N N . THR A 1 176 ? 13.734 -25.25 -33.344 1 97.25 176 THR A N 1
ATOM 1430 C CA . THR A 1 176 ? 15.078 -24.75 -33.594 1 97.25 176 THR A CA 1
ATOM 1431 C C . THR A 1 176 ? 15.172 -23.25 -33.312 1 97.25 176 THR A C 1
ATOM 1433 O O . THR A 1 176 ? 16.266 -22.719 -33.156 1 97.25 176 THR A O 1
ATOM 1436 N N . GLU A 1 177 ? 14.039 -22.625 -33.219 1 96.88 177 GLU A N 1
ATOM 1437 C CA . GLU A 1 177 ? 13.977 -21.203 -32.938 1 96.88 177 GLU A CA 1
ATOM 1438 C C . GLU A 1 177 ? 13.75 -20.938 -31.453 1 96.88 177 GLU A C 1
ATOM 1440 O O . GLU A 1 177 ? 13.586 -19.781 -31.047 1 96.88 177 GLU A O 1
ATOM 1445 N N . ALA A 1 178 ? 13.773 -21.922 -30.656 1 98.38 178 ALA A N 1
ATOM 1446 C CA . ALA A 1 178 ? 13.469 -21.812 -29.234 1 98.38 178 ALA A CA 1
ATOM 1447 C C . ALA A 1 178 ? 14.453 -20.875 -28.531 1 98.38 178 ALA A C 1
ATOM 1449 O O . ALA A 1 178 ? 15.609 -20.766 -28.953 1 98.38 178 ALA A O 1
ATOM 1450 N N . LYS A 1 179 ? 13.969 -20.172 -27.656 1 98.69 179 LYS A N 1
ATOM 1451 C CA . LYS A 1 179 ? 14.789 -19.438 -26.703 1 98.69 179 LYS A CA 1
ATOM 1452 C C . LYS A 1 179 ? 14.758 -20.109 -25.328 1 98.69 179 LYS A C 1
ATOM 1454 O O . LYS A 1 179 ? 13.711 -20.594 -24.891 1 98.69 179 LYS A O 1
ATOM 1459 N N . VAL A 1 180 ? 15.906 -20.156 -24.656 1 98.81 180 VAL A N 1
ATOM 1460 C CA . VAL A 1 180 ? 16 -20.859 -23.375 1 98.81 180 VAL A CA 1
ATOM 1461 C C . VAL A 1 180 ? 16.625 -19.953 -22.328 1 98.81 180 VAL A C 1
ATOM 1463 O O . VAL A 1 180 ? 17.703 -19.375 -22.547 1 98.81 180 VAL A O 1
ATOM 1466 N N . PHE A 1 181 ? 15.898 -19.75 -21.203 1 98.88 181 PHE A N 1
ATOM 1467 C CA . PHE A 1 181 ? 16.453 -19.156 -19.984 1 98.88 181 PHE A CA 1
ATOM 1468 C C . PHE A 1 181 ? 16.719 -20.219 -18.938 1 98.88 181 PHE A C 1
ATOM 1470 O O . PHE A 1 181 ? 16 -21.219 -18.859 1 98.88 181 PHE A O 1
ATOM 1477 N N . VAL A 1 182 ? 17.734 -20.031 -18.141 1 98.88 182 VAL A N 1
ATOM 1478 C CA . VAL A 1 182 ? 17.938 -20.797 -16.922 1 98.88 182 VAL A CA 1
ATOM 1479 C C . VAL A 1 182 ? 17.875 -19.859 -15.711 1 98.88 182 VAL A C 1
ATOM 1481 O O . VAL A 1 182 ? 18.578 -18.859 -15.664 1 98.88 182 VAL A O 1
ATOM 1484 N N . SER A 1 183 ? 17.016 -20.219 -14.805 1 98.62 183 SER A N 1
ATOM 1485 C CA . SER A 1 183 ? 16.766 -19.391 -13.625 1 98.62 183 SER A CA 1
ATOM 1486 C C . SER A 1 183 ? 17.344 -20.016 -12.367 1 98.62 183 SER A C 1
ATOM 1488 O O . SER A 1 183 ? 17 -21.141 -12.016 1 98.62 183 SER A O 1
ATOM 1490 N N . PHE A 1 184 ? 18.25 -19.266 -11.719 1 98.44 184 PHE A N 1
ATOM 1491 C CA . PHE A 1 184 ? 18.719 -19.656 -10.398 1 98.44 184 PHE A CA 1
ATOM 1492 C C . PHE A 1 184 ? 17.703 -19.297 -9.32 1 98.44 184 PHE A C 1
ATOM 1494 O O . PHE A 1 184 ? 17.641 -18.141 -8.898 1 98.44 184 PHE A O 1
ATOM 1501 N N . ARG A 1 185 ? 17.078 -20.266 -8.758 1 96.31 185 ARG A N 1
ATOM 1502 C CA . ARG A 1 185 ? 15.945 -20.047 -7.855 1 96.31 185 ARG A CA 1
ATOM 1503 C C . ARG A 1 185 ? 16.422 -19.766 -6.438 1 96.31 185 ARG A C 1
ATOM 1505 O O . ARG A 1 185 ? 15.758 -19.062 -5.672 1 96.31 185 ARG A O 1
ATOM 1512 N N . ASP A 1 186 ? 17.625 -20.25 -6 1 96.5 186 ASP A N 1
ATOM 1513 C CA . ASP A 1 186 ? 17.984 -20.266 -4.586 1 96.5 186 ASP A CA 1
ATOM 1514 C C . ASP A 1 186 ? 19.297 -19.531 -4.34 1 96.5 186 ASP A C 1
ATOM 1516 O O . ASP A 1 186 ? 20.109 -19.969 -3.512 1 96.5 186 ASP A O 1
ATOM 1520 N N . LEU A 1 187 ? 19.531 -18.484 -5.094 1 96.94 187 LEU A N 1
ATOM 1521 C CA . LEU A 1 187 ? 20.781 -17.75 -4.945 1 96.94 187 LEU A CA 1
ATOM 1522 C C . LEU A 1 187 ? 20.953 -17.25 -3.516 1 96.94 187 LEU A C 1
ATOM 1524 O O . LEU A 1 187 ? 22.078 -17.234 -2.988 1 96.94 187 LEU A O 1
ATOM 1528 N N . PRO A 1 188 ? 19.891 -16.766 -2.84 1 94.81 188 PRO A N 1
ATOM 1529 C CA . PRO A 1 188 ? 20.094 -16.328 -1.458 1 94.81 188 PRO A CA 1
ATOM 1530 C C . PRO A 1 188 ? 20.719 -17.391 -0.575 1 94.81 188 PRO A C 1
ATOM 1532 O O . PRO A 1 188 ? 21.406 -17.078 0.394 1 94.81 188 PRO A O 1
ATOM 1535 N N . ASP A 1 189 ? 20.547 -18.656 -0.92 1 94.38 189 ASP A N 1
ATOM 1536 C CA . ASP A 1 189 ? 21.094 -19.75 -0.142 1 94.38 189 ASP A CA 1
ATOM 1537 C C . ASP A 1 189 ? 22.422 -20.234 -0.733 1 94.38 189 ASP A C 1
ATOM 1539 O O . ASP A 1 189 ? 23.359 -20.547 0.004 1 94.38 189 ASP A O 1
ATOM 1543 N N . ALA A 1 190 ? 22.484 -20.281 -2.061 1 97.5 190 ALA A N 1
ATOM 1544 C CA . ALA A 1 190 ? 23.625 -20.891 -2.756 1 97.5 190 ALA A CA 1
ATOM 1545 C C . ALA A 1 190 ? 24.828 -19.969 -2.758 1 97.5 190 ALA A C 1
ATOM 1547 O O . ALA A 1 190 ? 25.969 -20.422 -2.643 1 97.5 190 ALA A O 1
ATOM 1548 N N . MET A 1 191 ? 24.656 -18.688 -2.867 1 97.5 191 MET A N 1
ATOM 1549 C CA . MET A 1 191 ? 25.766 -17.75 -3.041 1 97.5 191 MET A CA 1
ATOM 1550 C C . MET A 1 191 ? 26.625 -17.688 -1.781 1 97.5 191 MET A C 1
ATOM 1552 O O . MET A 1 191 ? 27.844 -17.688 -1.862 1 97.5 191 MET A O 1
ATOM 1556 N N . PRO A 1 192 ? 25.984 -17.656 -0.608 1 95.25 192 PRO A N 1
ATOM 1557 C CA . PRO A 1 192 ? 26.812 -17.578 0.6 1 95.25 192 PRO A CA 1
ATOM 1558 C C . PRO A 1 192 ? 27.578 -18.875 0.878 1 95.25 192 PRO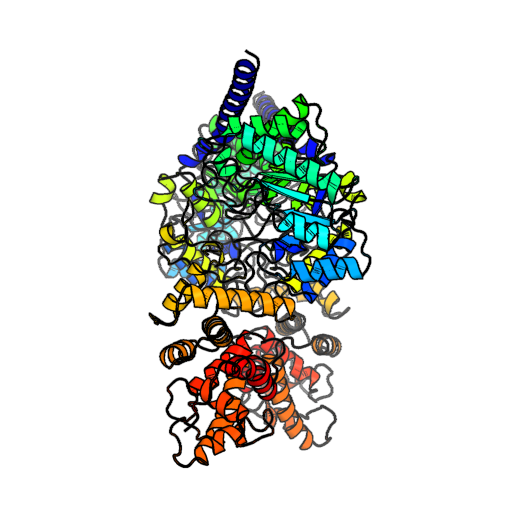 A C 1
ATOM 1560 O O . PRO A 1 192 ? 28.656 -18.828 1.479 1 95.25 192 PRO A O 1
ATOM 1563 N N . THR A 1 193 ? 27.094 -20.047 0.402 1 95.12 193 THR A N 1
ATOM 1564 C CA . THR A 1 193 ? 27.656 -21.312 0.857 1 95.12 193 THR A CA 1
ATOM 1565 C C . THR A 1 193 ? 28.297 -22.062 -0.306 1 95.12 193 THR A C 1
ATOM 1567 O O . THR A 1 193 ? 29.219 -22.859 -0.109 1 95.12 193 THR A O 1
ATOM 1570 N N . ASP A 1 194 ? 27.797 -21.844 -1.508 1 97.06 194 ASP A N 1
ATOM 1571 C CA . ASP A 1 194 ? 28.172 -22.672 -2.641 1 97.06 194 ASP A CA 1
ATOM 1572 C C . ASP A 1 194 ? 28.453 -21.828 -3.883 1 97.06 194 ASP A C 1
ATOM 1574 O O . ASP A 1 194 ? 28.109 -22.219 -4.996 1 97.06 194 ASP A O 1
ATOM 1578 N N . SER A 1 195 ? 29.031 -20.672 -3.709 1 97.88 195 SER A N 1
ATOM 1579 C CA . SER A 1 195 ? 29.234 -19.766 -4.836 1 97.88 195 SER A CA 1
ATOM 1580 C C . SER A 1 195 ? 30.125 -20.391 -5.891 1 97.88 195 SER A C 1
ATOM 1582 O O . SER A 1 195 ? 29.984 -20.125 -7.086 1 97.88 195 SER A O 1
ATOM 1584 N N . GLU A 1 196 ? 31.125 -21.234 -5.512 1 97.19 196 GLU A N 1
ATOM 1585 C CA . GLU A 1 196 ? 31.969 -21.938 -6.473 1 97.19 196 GLU A CA 1
ATOM 1586 C C . GLU A 1 196 ? 31.125 -22.734 -7.465 1 97.19 196 GLU A C 1
ATOM 1588 O O . GLU A 1 196 ? 31.375 -22.703 -8.672 1 97.19 196 GLU A O 1
ATOM 1593 N N . ARG A 1 197 ? 30.156 -23.438 -6.945 1 97.88 197 ARG A N 1
ATOM 1594 C CA . ARG A 1 197 ? 29.25 -24.219 -7.781 1 97.88 197 ARG A CA 1
ATOM 1595 C C . ARG A 1 197 ? 28.422 -23.328 -8.695 1 97.88 197 ARG A C 1
ATOM 1597 O O . ARG A 1 197 ? 28.219 -23.641 -9.867 1 97.88 197 ARG A O 1
ATOM 1604 N N . VAL A 1 198 ? 27.922 -22.172 -8.188 1 98.62 198 VAL A N 1
ATOM 1605 C CA . VAL A 1 198 ? 27.156 -21.219 -8.984 1 98.62 198 VAL A CA 1
ATOM 1606 C C . VAL A 1 198 ? 27.984 -20.734 -10.172 1 98.62 198 VAL A C 1
ATOM 1608 O O . VAL A 1 198 ? 27.5 -20.719 -11.305 1 98.62 198 VAL A O 1
ATOM 1611 N N . PHE A 1 199 ? 29.281 -20.422 -9.961 1 98.56 199 PHE A N 1
ATOM 1612 C CA . PHE A 1 199 ? 30.125 -19.891 -11.016 1 98.56 199 PHE A CA 1
ATOM 1613 C C . PHE A 1 199 ? 30.516 -20.984 -12 1 98.56 199 PHE A C 1
ATOM 1615 O O . PHE A 1 199 ? 30.625 -20.75 -13.203 1 98.56 199 PHE A O 1
ATOM 1622 N N . GLU A 1 200 ? 30.719 -22.203 -11.484 1 98.25 200 GLU A N 1
ATOM 1623 C CA . GLU A 1 200 ? 31 -23.328 -12.367 1 98.25 200 GLU A CA 1
ATOM 1624 C C . GLU A 1 200 ? 29.828 -23.609 -13.312 1 98.25 200 GLU A C 1
ATOM 1626 O O . GLU A 1 200 ? 30.031 -23.766 -14.516 1 98.25 200 GLU A O 1
ATOM 1631 N N . VAL A 1 201 ? 28.641 -23.641 -12.742 1 98.62 201 VAL A N 1
ATOM 1632 C CA . VAL A 1 201 ? 27.453 -23.906 -13.547 1 98.62 201 VAL A CA 1
ATOM 1633 C C . VAL A 1 201 ? 27.234 -22.75 -14.516 1 98.62 201 VAL A C 1
ATOM 1635 O O . VAL A 1 201 ? 26.875 -22.953 -15.68 1 98.62 201 VAL A O 1
ATOM 1638 N N . THR A 1 202 ? 27.422 -21.5 -14.055 1 98.81 202 THR A N 1
ATOM 1639 C CA . THR A 1 202 ? 27.297 -20.344 -14.922 1 98.81 202 THR A CA 1
ATOM 1640 C C . THR A 1 202 ? 28.266 -20.438 -16.109 1 98.81 202 THR A C 1
ATOM 1642 O O . THR A 1 202 ? 27.875 -20.188 -17.25 1 98.81 202 THR A O 1
ATOM 1645 N N . ASP A 1 203 ? 29.516 -20.766 -15.812 1 98.5 203 ASP A N 1
ATOM 1646 C CA . ASP A 1 203 ? 30.531 -20.922 -16.844 1 98.5 203 ASP A CA 1
ATOM 1647 C C . ASP A 1 203 ? 30.094 -21.938 -17.891 1 98.5 203 ASP A C 1
ATOM 1649 O O . ASP A 1 203 ? 30.219 -21.703 -19.094 1 98.5 203 ASP A O 1
ATOM 1653 N N . PHE A 1 204 ? 29.609 -23.047 -17.484 1 98.44 204 PHE A N 1
ATOM 1654 C CA . PHE A 1 204 ? 29.125 -24.094 -18.359 1 98.44 204 PHE A CA 1
ATOM 1655 C C . PHE A 1 204 ? 27.969 -23.609 -19.203 1 98.44 204 PHE A C 1
ATOM 1657 O O . PHE A 1 204 ? 27.953 -23.797 -20.422 1 98.44 204 PHE A O 1
ATOM 1664 N N . LEU A 1 205 ? 26.953 -22.938 -18.547 1 98.88 205 LEU A N 1
ATOM 1665 C CA . LEU A 1 205 ? 25.734 -22.469 -19.203 1 98.88 205 LEU A CA 1
ATOM 1666 C C . LEU A 1 205 ? 26.078 -21.469 -20.312 1 98.88 205 LEU A C 1
ATOM 1668 O O . LEU A 1 205 ? 25.391 -21.422 -21.344 1 98.88 205 LEU A O 1
ATOM 1672 N N . CYS A 1 206 ? 27.109 -20.703 -20.094 1 98.56 206 CYS A N 1
ATOM 1673 C CA . CYS A 1 206 ? 27.5 -19.672 -21.047 1 98.56 206 CYS A CA 1
ATOM 1674 C C . CYS A 1 206 ? 28.016 -20.297 -22.344 1 98.56 206 CYS A C 1
ATOM 1676 O O . CYS A 1 206 ? 28.125 -19.609 -23.359 1 98.56 206 CYS A O 1
ATOM 1678 N N . LYS A 1 207 ? 28.25 -21.547 -22.328 1 98.12 207 LYS A N 1
ATOM 1679 C CA . LYS A 1 207 ? 28.75 -22.25 -23.516 1 98.12 207 LYS A CA 1
ATOM 1680 C C . LYS A 1 207 ? 27.609 -22.938 -24.266 1 98.12 207 LYS A C 1
ATOM 1682 O O . LYS A 1 207 ? 27.828 -23.516 -25.328 1 98.12 207 LYS A O 1
ATOM 1687 N N . LEU A 1 208 ? 26.406 -22.859 -23.75 1 98.5 208 LEU A N 1
ATOM 1688 C CA . LEU A 1 208 ? 25.203 -23.391 -24.406 1 98.5 208 LEU A CA 1
ATOM 1689 C C . LEU A 1 208 ? 24.484 -22.281 -25.172 1 98.5 208 LEU A C 1
ATOM 1691 O O . LEU A 1 208 ? 24.719 -21.094 -24.938 1 98.5 208 LEU A O 1
ATOM 1695 N N . PRO A 1 209 ? 23.672 -22.656 -26.172 1 98 209 PRO A N 1
ATOM 1696 C CA . PRO A 1 209 ? 22.906 -21.656 -26.938 1 98 209 PRO A CA 1
ATOM 1697 C C . PRO A 1 209 ? 21.703 -21.125 -26.156 1 98 209 PRO A C 1
ATOM 1699 O O . PRO A 1 209 ? 20.562 -21.281 -26.594 1 98 209 PRO A O 1
ATOM 1702 N N . LEU A 1 210 ? 21.938 -20.391 -25.141 1 98.75 210 LEU A N 1
ATOM 1703 C CA . LEU A 1 210 ? 20.891 -19.844 -24.281 1 98.75 210 LEU A CA 1
ATOM 1704 C C . LEU A 1 210 ? 20.578 -18.406 -24.656 1 98.75 210 LEU A C 1
ATOM 1706 O O . LEU A 1 210 ? 21.406 -17.703 -25.234 1 98.75 210 LEU A O 1
ATOM 1710 N N . PHE A 1 211 ? 19.344 -18.016 -24.344 1 98.75 211 PHE A N 1
ATOM 1711 C CA . PHE A 1 211 ? 18.891 -16.641 -24.516 1 98.75 211 PHE A CA 1
ATOM 1712 C C . PHE A 1 211 ? 19.375 -15.766 -23.359 1 98.75 211 PHE A C 1
ATOM 1714 O O . PHE A 1 211 ? 19.594 -14.562 -23.531 1 98.75 211 PHE A O 1
ATOM 1721 N N . GLY A 1 212 ? 19.562 -16.391 -22.188 1 98.81 212 GLY A N 1
ATOM 1722 C CA . GLY A 1 212 ? 20.094 -15.68 -21.031 1 98.81 212 GLY A CA 1
ATOM 1723 C C . GLY A 1 212 ? 19.953 -16.453 -19.734 1 98.81 212 GLY A C 1
ATOM 1724 O O . GLY A 1 212 ? 19.641 -17.641 -19.75 1 98.81 212 GLY A O 1
ATOM 1725 N N . LEU A 1 213 ? 20.281 -15.797 -18.641 1 98.94 213 LEU A N 1
ATOM 1726 C CA . LEU A 1 213 ? 20.172 -16.297 -17.281 1 98.94 213 LEU A CA 1
ATOM 1727 C C . LEU A 1 213 ? 19.234 -15.422 -16.453 1 98.94 213 LEU A C 1
ATOM 1729 O O . LEU A 1 213 ? 19.031 -14.25 -16.766 1 98.94 213 LEU A O 1
ATOM 1733 N N . MET A 1 214 ? 18.656 -16.062 -15.477 1 98.75 214 MET A N 1
ATOM 1734 C CA . MET A 1 214 ? 17.75 -15.383 -14.562 1 98.75 214 MET A CA 1
ATOM 1735 C C . MET A 1 214 ? 18.031 -15.773 -13.117 1 98.75 214 MET A C 1
ATOM 1737 O O . MET A 1 214 ? 18.594 -16.828 -12.859 1 98.75 214 MET A O 1
ATOM 1741 N N . PHE A 1 215 ? 17.688 -14.906 -12.219 1 98.62 215 PHE A N 1
ATOM 1742 C CA . PHE A 1 215 ? 17.656 -15.289 -10.812 1 98.62 215 PHE A CA 1
ATOM 1743 C C . PHE A 1 215 ? 16.594 -14.492 -10.062 1 98.62 215 PHE A C 1
ATOM 1745 O O . PHE A 1 215 ? 15.969 -13.594 -10.633 1 98.62 215 PHE A O 1
ATOM 1752 N N . GLU A 1 216 ? 16.297 -14.93 -8.844 1 96.88 216 GLU A N 1
ATOM 1753 C CA . GLU A 1 216 ? 15.297 -14.227 -8.062 1 96.88 216 GLU A CA 1
ATOM 1754 C C . GLU A 1 216 ? 15.75 -14.039 -6.617 1 96.88 216 GLU A C 1
ATOM 1756 O O . GLU A 1 216 ? 16.609 -14.773 -6.133 1 96.88 216 GLU A O 1
ATOM 1761 N N . GLU A 1 217 ? 15.352 -12.977 -6.078 1 96.19 217 GLU A N 1
ATOM 1762 C CA . GLU A 1 217 ? 15.305 -12.789 -4.633 1 96.19 217 GLU A CA 1
ATOM 1763 C C . GLU A 1 217 ? 13.898 -13.055 -4.086 1 96.19 217 GLU A C 1
ATOM 1765 O O . GLU A 1 217 ? 13.047 -12.164 -4.102 1 96.19 217 GLU A O 1
ATOM 1770 N N . PRO A 1 218 ? 13.656 -14.234 -3.639 1 92.56 218 PRO A N 1
ATOM 1771 C CA . PRO A 1 218 ? 12.281 -14.672 -3.402 1 92.56 218 PRO A CA 1
ATOM 1772 C C . PRO A 1 218 ? 11.758 -14.258 -2.031 1 92.56 218 PRO A C 1
ATOM 1774 O O . PRO A 1 218 ? 10.547 -14.336 -1.777 1 92.56 218 PRO A O 1
ATOM 1777 N N . ARG A 1 219 ? 12.562 -13.766 -1.139 1 90.88 219 ARG A N 1
ATOM 1778 C CA . ARG A 1 219 ? 12.156 -13.578 0.249 1 90.88 219 ARG A CA 1
ATOM 1779 C C . ARG A 1 219 ? 11.992 -12.094 0.576 1 90.88 219 ARG A C 1
ATOM 1781 O O . ARG A 1 219 ? 11.352 -11.742 1.57 1 90.88 219 ARG A O 1
ATOM 1788 N N . GLY A 1 220 ? 12.57 -11.227 -0.181 1 92.25 220 GLY A N 1
ATOM 1789 C CA . GLY A 1 220 ? 12.562 -9.805 0.104 1 92.25 220 GLY A CA 1
ATOM 1790 C C . GLY A 1 220 ? 13.469 -9.422 1.255 1 92.25 220 GLY A C 1
ATOM 1791 O O . GLY A 1 220 ? 13.312 -8.352 1.853 1 92.25 220 GLY A O 1
ATOM 1792 N N . GLN A 1 221 ? 14.453 -10.273 1.573 1 91.88 221 GLN A N 1
ATOM 1793 C CA . GLN A 1 221 ? 15.258 -10.078 2.773 1 91.88 221 GLN A CA 1
ATOM 1794 C C . GLN A 1 221 ? 16.672 -9.602 2.42 1 91.88 221 GLN A C 1
ATOM 1796 O O . GLN A 1 221 ? 17.297 -8.891 3.207 1 91.88 221 GLN A O 1
ATOM 1801 N N . SER A 1 222 ? 17.156 -10.047 1.243 1 95 222 SER A N 1
ATOM 1802 C CA . SER A 1 222 ? 18.516 -9.695 0.859 1 95 222 SER A CA 1
ATOM 1803 C C . SER A 1 222 ? 18.641 -8.203 0.558 1 95 222 SER A C 1
ATOM 1805 O O . SER A 1 222 ? 17.766 -7.629 -0.093 1 95 222 SER A O 1
ATOM 1807 N N . LEU A 1 223 ? 19.688 -7.609 1.056 1 96.12 223 LEU A N 1
ATOM 1808 C CA . LEU A 1 223 ? 19.922 -6.18 0.883 1 96.12 223 LEU A CA 1
ATOM 1809 C C . LEU A 1 223 ? 20.281 -5.859 -0.563 1 96.12 223 LEU A C 1
ATOM 1811 O O . LEU A 1 223 ? 20.75 -6.73 -1.301 1 96.12 223 LEU A O 1
ATOM 1815 N N . PRO A 1 224 ? 20.062 -4.59 -0.972 1 97 224 PRO A N 1
ATOM 1816 C CA . PRO A 1 224 ? 20.328 -4.207 -2.361 1 97 224 PRO A CA 1
ATOM 1817 C C . PRO A 1 224 ? 21.75 -4.523 -2.811 1 97 224 PRO A C 1
ATOM 1819 O O . PRO A 1 224 ? 21.938 -5.102 -3.883 1 97 224 PRO A O 1
ATOM 1822 N N . GLU A 1 225 ? 22.75 -4.258 -1.993 1 97.25 225 GLU A N 1
ATOM 1823 C CA . GLU A 1 225 ? 24.141 -4.48 -2.373 1 97.25 225 GLU A CA 1
ATOM 1824 C C . GLU A 1 225 ? 24.469 -5.969 -2.457 1 97.25 225 GLU A C 1
ATOM 1826 O O . GLU A 1 225 ? 25.25 -6.395 -3.301 1 97.25 225 GLU A O 1
ATOM 1831 N N . GLU A 1 226 ? 23.812 -6.707 -1.584 1 97.19 226 GLU A N 1
ATOM 1832 C CA . GLU A 1 226 ? 23.984 -8.156 -1.633 1 97.19 226 GLU A CA 1
ATOM 1833 C C . GLU A 1 226 ? 23.5 -8.727 -2.961 1 97.19 226 GLU A C 1
ATOM 1835 O O . GLU A 1 226 ? 24.25 -9.438 -3.646 1 97.19 226 GLU A O 1
ATOM 1840 N N . CYS A 1 227 ? 22.344 -8.406 -3.361 1 98.19 227 CYS A N 1
ATOM 1841 C CA . CYS A 1 227 ? 21.781 -8.867 -4.625 1 98.19 227 CYS A CA 1
ATOM 1842 C C . CYS A 1 227 ? 22.578 -8.32 -5.805 1 98.19 227 CYS A C 1
ATOM 1844 O O . CYS A 1 227 ? 22.766 -9.016 -6.809 1 98.19 227 CYS A O 1
ATOM 1846 N N . GLY A 1 228 ? 23.031 -7.043 -5.617 1 98.44 228 GLY A N 1
ATOM 1847 C CA . GLY A 1 228 ? 23.875 -6.453 -6.648 1 98.44 228 GLY A CA 1
ATOM 1848 C C . GLY A 1 228 ? 25.141 -7.254 -6.914 1 98.44 228 GLY A C 1
ATOM 1849 O O . GLY A 1 228 ? 25.531 -7.434 -8.07 1 98.44 228 GLY A O 1
ATOM 1850 N N . THR A 1 229 ? 25.734 -7.777 -5.879 1 98.5 229 THR A N 1
ATOM 1851 C CA . THR A 1 229 ? 26.969 -8.539 -6.035 1 98.5 229 THR A CA 1
ATOM 1852 C C . THR A 1 229 ? 26.703 -9.867 -6.742 1 98.5 229 THR A C 1
ATOM 1854 O O . THR A 1 229 ? 27.562 -10.375 -7.461 1 98.5 229 THR A O 1
ATOM 1857 N N . TRP A 1 230 ? 25.453 -10.469 -6.539 1 98.69 230 TRP A N 1
ATOM 1858 C CA . TRP A 1 230 ? 25.109 -11.656 -7.316 1 98.69 230 TRP A CA 1
ATOM 1859 C C . TRP A 1 230 ? 25.188 -11.367 -8.812 1 98.69 230 TRP A C 1
ATOM 1861 O O . TRP A 1 230 ? 25.875 -12.07 -9.547 1 98.69 230 TRP A O 1
ATOM 1871 N N . ALA A 1 231 ? 24.547 -10.297 -9.219 1 98.75 231 ALA A N 1
ATOM 1872 C CA . ALA A 1 231 ? 24.5 -9.914 -10.625 1 98.75 231 ALA A CA 1
ATOM 1873 C C . ALA A 1 231 ? 25.891 -9.578 -11.156 1 98.75 231 ALA A C 1
ATOM 1875 O O . ALA A 1 231 ? 26.266 -10.008 -12.25 1 98.75 231 ALA A O 1
ATOM 1876 N N . LYS A 1 232 ? 26.641 -8.836 -10.375 1 98.69 232 LYS A N 1
ATOM 1877 C CA . LYS A 1 232 ? 27.969 -8.383 -10.773 1 98.69 232 LYS A CA 1
ATOM 1878 C C . LYS A 1 232 ? 28.875 -9.57 -11.086 1 98.69 232 LYS A C 1
ATOM 1880 O O . LYS A 1 232 ? 29.547 -9.594 -12.125 1 98.69 232 LYS A O 1
ATOM 1885 N N . HIS A 1 233 ? 28.906 -10.539 -10.273 1 98.75 233 HIS A N 1
ATOM 1886 C CA . HIS A 1 233 ? 29.844 -11.641 -10.406 1 98.75 233 HIS A CA 1
ATOM 1887 C C . HIS A 1 233 ? 29.359 -12.664 -11.43 1 98.75 233 HIS A C 1
ATOM 1889 O O . HIS A 1 233 ? 30.156 -13.289 -12.117 1 98.75 233 HIS A O 1
ATOM 1895 N N . ILE A 1 234 ? 28.016 -12.867 -11.547 1 98.88 234 ILE A N 1
ATOM 1896 C CA . ILE A 1 234 ? 27.484 -13.711 -12.617 1 98.88 234 ILE A CA 1
ATOM 1897 C C . ILE A 1 234 ? 27.781 -13.07 -13.969 1 98.88 234 ILE A C 1
ATOM 1899 O O . ILE A 1 234 ? 28.219 -13.75 -14.906 1 98.88 234 ILE A O 1
ATOM 1903 N N . ARG A 1 235 ? 27.625 -11.773 -14.07 1 98.69 235 ARG A N 1
ATOM 1904 C CA . ARG A 1 235 ? 27.922 -11.047 -15.297 1 98.69 235 ARG A CA 1
ATOM 1905 C C . ARG A 1 235 ? 29.406 -11.172 -15.648 1 98.69 235 ARG A C 1
ATOM 1907 O O . ARG A 1 235 ? 29.766 -11.312 -16.828 1 98.69 235 ARG A O 1
ATOM 1914 N N . LYS A 1 236 ? 30.25 -11.078 -14.633 1 98.31 236 LYS A N 1
ATOM 1915 C CA . LYS A 1 236 ? 31.688 -11.234 -14.852 1 98.31 236 LYS A CA 1
ATOM 1916 C C . LYS A 1 236 ? 32 -12.578 -15.523 1 98.31 236 LYS A C 1
ATOM 1918 O O . LYS A 1 236 ? 32.812 -12.641 -16.438 1 98.31 236 LYS A O 1
ATOM 1923 N N . VAL A 1 237 ? 31.359 -13.648 -15.047 1 98.62 237 VAL A N 1
ATOM 1924 C CA . VAL A 1 237 ? 31.547 -14.969 -15.641 1 98.62 237 VAL A CA 1
ATOM 1925 C C . VAL A 1 237 ? 31 -14.984 -17.062 1 98.62 237 VAL A C 1
ATOM 1927 O O . VAL A 1 237 ? 31.625 -15.539 -17.969 1 98.62 237 VAL A O 1
ATOM 1930 N N . MET A 1 238 ? 29.859 -14.375 -17.312 1 98.81 238 MET A N 1
ATOM 1931 C CA . MET A 1 238 ? 29.266 -14.289 -18.641 1 98.81 238 MET A CA 1
ATOM 1932 C C . MET A 1 238 ? 30.203 -13.578 -19.609 1 98.81 238 MET A C 1
ATOM 1934 O O . MET A 1 238 ? 30.438 -14.062 -20.719 1 98.81 238 MET A O 1
ATOM 1938 N N . ASP A 1 239 ? 30.734 -12.484 -19.156 1 98.25 239 ASP A N 1
ATOM 1939 C CA . ASP A 1 239 ? 31.641 -11.688 -19.984 1 98.25 239 ASP A CA 1
ATOM 1940 C C . ASP A 1 239 ? 32.906 -12.461 -20.297 1 98.25 239 ASP A C 1
ATOM 1942 O O . ASP A 1 239 ? 33.406 -12.398 -21.422 1 98.25 239 ASP A O 1
ATOM 1946 N N . ALA A 1 240 ? 33.406 -13.133 -19.281 1 97.56 240 ALA A N 1
ATOM 1947 C CA . ALA A 1 240 ? 34.625 -13.914 -19.469 1 97.56 240 ALA A CA 1
ATOM 1948 C C . ALA A 1 240 ? 34.438 -14.977 -20.547 1 97.56 240 ALA A C 1
ATOM 1950 O O . ALA A 1 240 ? 35.406 -15.383 -21.188 1 97.56 240 ALA A O 1
ATOM 1951 N N . ASN A 1 241 ? 33.219 -15.414 -20.734 1 98.25 241 ASN A N 1
ATOM 1952 C CA . ASN A 1 241 ? 32.875 -16.422 -21.75 1 98.25 241 ASN A CA 1
ATOM 1953 C C . ASN A 1 241 ? 32.375 -15.781 -23.031 1 98.25 241 ASN A C 1
ATOM 1955 O O . ASN A 1 241 ? 31.875 -16.484 -23.922 1 98.25 241 ASN A O 1
ATOM 1959 N N . ASN A 1 242 ? 32.375 -14.445 -23.188 1 98.06 242 ASN A N 1
ATOM 1960 C CA . ASN A 1 242 ? 31.812 -13.703 -24.312 1 98.06 242 ASN A CA 1
ATOM 1961 C C . ASN A 1 242 ? 30.359 -14.062 -24.578 1 98.06 242 ASN A C 1
ATOM 1963 O O . ASN A 1 242 ? 29.938 -14.195 -25.734 1 98.06 242 ASN A O 1
ATOM 1967 N N . PHE A 1 243 ? 29.703 -14.383 -23.484 1 98.19 243 PHE A N 1
ATOM 1968 C CA . PHE A 1 243 ? 28.281 -14.672 -23.562 1 98.19 243 PHE A CA 1
ATOM 1969 C C . PHE A 1 243 ? 27.453 -13.383 -23.5 1 98.19 243 PHE A C 1
ATOM 1971 O O . PHE A 1 243 ? 27.406 -12.727 -22.469 1 98.19 243 PHE A O 1
ATOM 1978 N N . ASN A 1 244 ? 26.75 -13.023 -24.547 1 96.31 244 ASN A N 1
ATOM 1979 C CA . ASN A 1 244 ? 25.984 -11.781 -24.625 1 96.31 244 ASN A CA 1
ATOM 1980 C C . ASN A 1 244 ? 24.516 -12 -24.266 1 96.31 244 ASN A C 1
ATOM 1982 O O . ASN A 1 244 ? 23.672 -11.148 -24.547 1 96.31 244 ASN A O 1
ATOM 1986 N N . GLY A 1 245 ? 24.203 -13.102 -23.641 1 98.31 245 GLY A N 1
ATOM 1987 C CA . GLY A 1 245 ? 22.828 -13.367 -23.203 1 98.31 245 GLY A CA 1
ATOM 1988 C C . GLY A 1 245 ? 22.359 -12.398 -22.141 1 98.31 245 GLY A C 1
ATOM 1989 O O . GLY A 1 245 ? 23.156 -11.688 -21.531 1 98.31 245 GLY A O 1
ATOM 1990 N N . HIS A 1 246 ? 21.094 -12.367 -21.891 1 98.81 246 HIS A N 1
ATOM 1991 C CA . HIS A 1 246 ? 20.484 -11.492 -20.891 1 98.81 246 HIS A CA 1
ATOM 1992 C C . HIS A 1 246 ? 20.719 -12.008 -19.484 1 98.81 246 HIS A C 1
ATOM 1994 O O . HIS A 1 246 ? 20.922 -13.211 -19.281 1 98.81 246 HIS A O 1
ATOM 2000 N N . LEU A 1 247 ? 20.797 -11.156 -18.531 1 98.94 247 LEU A N 1
ATOM 2001 C CA . LEU A 1 247 ? 20.703 -11.445 -17.109 1 98.94 247 LEU A CA 1
ATOM 2002 C C . LEU A 1 247 ? 19.531 -10.703 -16.469 1 98.94 247 LEU A C 1
ATOM 2004 O O . LEU A 1 247 ? 19.531 -9.477 -16.406 1 98.94 247 LEU A O 1
ATOM 2008 N N . LEU A 1 248 ? 18.5 -11.5 -16 1 98.94 248 LEU A N 1
ATOM 2009 C CA . LEU A 1 248 ? 17.25 -10.914 -15.508 1 98.94 248 LEU A CA 1
ATOM 2010 C C . LEU A 1 248 ? 17.094 -11.164 -14.008 1 98.94 248 LEU A C 1
ATOM 2012 O O . LEU A 1 248 ? 17.562 -12.188 -13.492 1 98.94 248 LEU A O 1
ATOM 2016 N N . VAL A 1 249 ? 16.406 -10.242 -13.32 1 98.75 249 VAL A N 1
ATOM 2017 C CA . VAL A 1 249 ? 16.172 -10.398 -11.891 1 98.75 249 VAL A CA 1
ATOM 2018 C C . VAL A 1 249 ? 14.688 -10.297 -11.586 1 98.75 249 VAL A C 1
ATOM 2020 O O . VAL A 1 249 ? 13.961 -9.555 -12.258 1 98.75 249 VAL A O 1
ATOM 2023 N N . HIS A 1 250 ? 14.156 -11.047 -10.688 1 98.69 250 HIS A N 1
ATOM 2024 C CA . HIS A 1 250 ? 12.852 -10.977 -10.039 1 98.69 250 HIS A CA 1
ATOM 2025 C C . HIS A 1 250 ? 12.992 -10.766 -8.539 1 98.69 250 HIS A C 1
ATOM 2027 O O . HIS A 1 250 ? 13.695 -11.523 -7.867 1 98.69 250 HIS A O 1
ATOM 2033 N N . VAL A 1 251 ? 12.312 -9.703 -8.016 1 98.19 251 VAL A N 1
ATOM 2034 C CA . VAL A 1 251 ? 12.531 -9.344 -6.617 1 98.19 251 VAL A CA 1
ATOM 2035 C C . VAL A 1 251 ? 11.203 -9.289 -5.879 1 98.19 251 VAL A C 1
ATOM 2037 O O . VAL A 1 251 ? 10.234 -8.703 -6.371 1 98.19 251 VAL A O 1
ATOM 2040 N N . HIS A 1 252 ? 11.148 -9.859 -4.688 1 97.06 252 HIS A N 1
ATOM 2041 C CA . HIS A 1 252 ? 9.938 -9.828 -3.871 1 97.06 252 HIS A CA 1
ATOM 2042 C C . HIS A 1 252 ? 10.055 -8.781 -2.768 1 97.06 252 HIS A C 1
ATOM 2044 O O . HIS A 1 252 ? 11.141 -8.266 -2.5 1 97.06 252 HIS A O 1
ATOM 2050 N N . GLU A 1 253 ? 8.891 -8.453 -2.127 1 95.75 253 GLU A N 1
ATOM 2051 C CA . GLU A 1 253 ? 8.789 -7.434 -1.088 1 95.75 253 GLU A CA 1
ATOM 2052 C C . GLU A 1 253 ? 8.703 -8.07 0.299 1 95.75 253 GLU A C 1
ATOM 2054 O O . GLU A 1 253 ? 8.047 -9.094 0.478 1 95.75 253 GLU A O 1
ATOM 2059 N N . LYS A 1 254 ? 9.391 -7.445 1.269 1 93.94 254 LYS A N 1
ATOM 2060 C CA . LYS A 1 254 ? 9.188 -7.84 2.662 1 93.94 254 LYS A CA 1
ATOM 2061 C C . LYS A 1 254 ? 9.469 -6.672 3.605 1 93.94 254 LYS A C 1
ATOM 2063 O O . LYS A 1 254 ? 8.672 -6.395 4.508 1 93.94 254 LYS A O 1
ATOM 2068 N N . PHE A 1 255 ? 10.586 -5.93 3.307 1 94.19 255 PHE A N 1
ATOM 2069 C CA . PHE A 1 255 ? 11.07 -4.996 4.312 1 94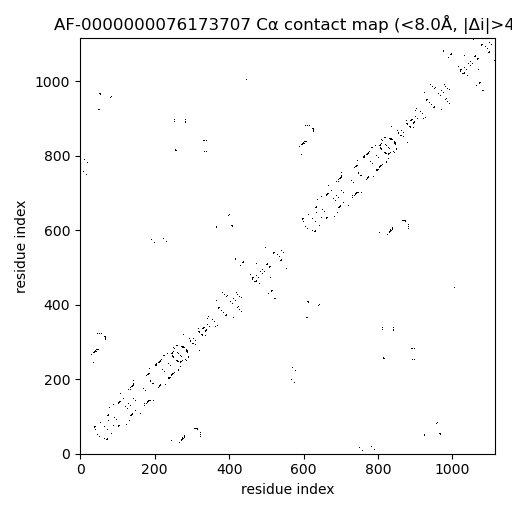.19 255 PHE A CA 1
ATOM 2070 C C . PHE A 1 255 ? 11.117 -3.576 3.758 1 94.19 255 PHE A C 1
ATOM 2072 O O . PHE A 1 255 ? 11.781 -2.703 4.316 1 94.19 255 PHE A O 1
ATOM 2079 N N . GLY A 1 256 ? 10.531 -3.352 2.572 1 93.69 256 GLY A N 1
ATOM 2080 C CA . GLY A 1 256 ? 10.312 -1.994 2.102 1 93.69 256 GLY A CA 1
ATOM 2081 C C . GLY A 1 256 ? 11.344 -1.54 1.086 1 93.69 256 GLY A C 1
ATOM 2082 O O . GLY A 1 256 ? 11.516 -0.34 0.863 1 93.69 256 GLY A O 1
ATOM 2083 N N . TYR A 1 257 ? 12.086 -2.504 0.444 1 95.44 257 TYR A N 1
ATOM 2084 C CA . TYR A 1 257 ? 13.125 -1.979 -0.438 1 95.44 257 TYR A CA 1
ATOM 2085 C C . TYR A 1 257 ? 13.219 -2.807 -1.714 1 95.44 257 TYR A C 1
ATOM 2087 O O . TYR A 1 257 ? 14.266 -2.824 -2.369 1 95.44 257 TYR A O 1
ATOM 2095 N N . CYS A 1 258 ? 12.141 -3.547 -2.135 1 97.19 258 CYS A N 1
ATOM 2096 C CA . CYS A 1 258 ? 12.195 -4.422 -3.303 1 97.19 258 CYS A CA 1
ATOM 2097 C C . CYS A 1 258 ? 12.477 -3.619 -4.566 1 97.19 258 CYS A C 1
ATOM 2099 O O . CYS A 1 258 ? 13.219 -4.07 -5.441 1 97.19 258 CYS A O 1
ATOM 2101 N N . ASP A 1 259 ? 11.93 -2.373 -4.652 1 97.69 259 ASP A N 1
ATOM 2102 C CA . ASP A 1 259 ? 12.117 -1.565 -5.852 1 97.69 259 ASP A CA 1
ATOM 2103 C C . ASP A 1 259 ? 13.57 -1.118 -5.992 1 97.69 259 ASP A C 1
ATOM 2105 O O . ASP A 1 259 ? 14.117 -1.089 -7.098 1 97.69 259 ASP A O 1
ATOM 2109 N N . VAL A 1 260 ? 14.211 -0.839 -4.891 1 97.75 260 VAL A N 1
ATOM 2110 C CA . VAL A 1 260 ? 15.609 -0.403 -4.902 1 97.75 260 VAL A CA 1
ATOM 2111 C C . VAL A 1 260 ? 16.516 -1.586 -5.227 1 97.75 260 VAL A C 1
ATOM 2113 O O . VAL A 1 260 ? 17.547 -1.425 -5.891 1 97.75 260 VAL A O 1
ATOM 2116 N N . VAL A 1 261 ? 16.125 -2.752 -4.773 1 98.31 261 VAL A N 1
ATOM 2117 C CA . VAL A 1 261 ? 16.906 -3.949 -5.09 1 98.31 261 VAL A CA 1
ATOM 2118 C C . VAL A 1 261 ? 16.906 -4.172 -6.602 1 98.31 261 VAL A C 1
ATOM 2120 O O . VAL A 1 261 ? 17.953 -4.434 -7.191 1 98.31 261 VAL A O 1
ATOM 2123 N N . ALA A 1 262 ? 15.742 -4.055 -7.203 1 98.56 262 ALA A N 1
ATOM 2124 C CA . ALA A 1 262 ? 15.656 -4.215 -8.656 1 98.56 262 ALA A CA 1
ATOM 2125 C C . ALA A 1 262 ? 16.578 -3.227 -9.375 1 98.56 262 ALA A C 1
ATOM 2127 O O . ALA A 1 262 ? 17.328 -3.609 -10.273 1 98.56 262 ALA A O 1
ATOM 2128 N N . LEU A 1 263 ? 16.594 -1.967 -8.938 1 98.31 263 LEU A N 1
ATOM 2129 C CA . LEU A 1 263 ? 17.422 -0.943 -9.555 1 98.31 263 LEU A CA 1
ATOM 2130 C C . LEU A 1 263 ? 18.906 -1.229 -9.32 1 98.31 263 LEU A C 1
ATOM 2132 O O . LEU A 1 263 ? 19.719 -1.083 -10.234 1 98.31 263 LEU A O 1
ATOM 2136 N N . GLN A 1 264 ? 19.234 -1.636 -8.086 1 98.25 264 GLN A N 1
ATOM 2137 C CA . GLN A 1 264 ? 20.625 -1.926 -7.746 1 98.25 264 GLN A CA 1
ATOM 2138 C C . GLN A 1 264 ? 21.172 -3.059 -8.609 1 98.25 264 GLN A C 1
ATOM 2140 O O . GLN A 1 264 ? 22.297 -2.975 -9.102 1 98.25 264 GLN A O 1
ATOM 2145 N N . VAL A 1 265 ? 20.375 -4.098 -8.781 1 98.69 265 VAL A N 1
ATOM 2146 C CA . VAL A 1 265 ? 20.797 -5.254 -9.562 1 98.69 265 VAL A CA 1
ATOM 2147 C C . VAL A 1 265 ? 21 -4.844 -11.016 1 98.69 265 VAL A C 1
ATOM 2149 O O . VAL A 1 265 ? 21.953 -5.285 -11.664 1 98.69 265 VAL A O 1
ATOM 2152 N N . LEU A 1 266 ? 20.141 -3.957 -11.539 1 98.75 266 LEU A N 1
ATOM 2153 C CA . LEU A 1 266 ? 20.281 -3.451 -12.898 1 98.75 266 LEU A CA 1
ATOM 2154 C C . LEU A 1 266 ? 21.547 -2.621 -13.047 1 98.75 266 LEU A C 1
ATOM 2156 O O . LEU A 1 266 ? 22.203 -2.648 -14.094 1 98.75 266 LEU A O 1
ATOM 2160 N N . MET A 1 267 ? 21.953 -1.904 -12.008 1 98.19 267 MET A N 1
ATOM 2161 C CA . MET A 1 267 ? 23.156 -1.082 -12.039 1 98.19 267 MET A CA 1
ATOM 2162 C C . MET A 1 267 ? 24.406 -1.949 -11.961 1 98.19 267 MET A C 1
ATOM 2164 O O . MET A 1 267 ? 25.469 -1.547 -12.422 1 98.19 267 MET A O 1
ATOM 2168 N N . ASP A 1 268 ? 24.234 -3.205 -11.445 1 98.25 268 ASP A N 1
ATOM 2169 C CA . ASP A 1 268 ? 25.406 -4.004 -11.102 1 98.25 268 ASP A CA 1
ATOM 2170 C C . ASP A 1 268 ? 25.625 -5.117 -12.125 1 98.25 268 ASP A C 1
ATOM 2172 O O . ASP A 1 268 ? 26.453 -6.012 -11.906 1 98.25 268 ASP A O 1
ATOM 2176 N N . GLY A 1 269 ? 24.875 -5.145 -13.195 1 97.94 269 GLY A N 1
ATOM 2177 C CA . GLY A 1 269 ? 25.266 -6.082 -14.234 1 97.94 269 GLY A CA 1
ATOM 2178 C C . GLY A 1 269 ? 24.078 -6.734 -14.922 1 97.94 269 GLY A C 1
ATOM 2179 O O . GLY A 1 269 ? 24.219 -7.266 -16.031 1 97.94 269 GLY A O 1
ATOM 2180 N N . ALA A 1 270 ? 22.875 -6.777 -14.281 1 98.69 270 ALA A N 1
ATOM 2181 C CA . ALA A 1 270 ? 21.672 -7.254 -14.961 1 98.69 270 ALA A CA 1
ATOM 2182 C C . ALA A 1 270 ? 21.203 -6.25 -16.016 1 98.69 270 ALA A C 1
ATOM 2184 O O . ALA A 1 270 ? 21.422 -5.047 -15.867 1 98.69 270 ALA A O 1
ATOM 2185 N N . ASN A 1 271 ? 20.625 -6.738 -17.078 1 98.62 271 ASN A N 1
ATOM 2186 C CA . ASN A 1 271 ? 20.109 -5.812 -18.094 1 98.62 271 ASN A CA 1
ATOM 2187 C C . ASN A 1 271 ? 18.609 -5.949 -18.266 1 98.62 271 ASN A C 1
ATOM 2189 O O . ASN A 1 271 ? 18.031 -5.402 -19.203 1 98.62 271 ASN A O 1
ATOM 2193 N N . GLY A 1 272 ? 17.969 -6.746 -17.406 1 98.81 272 GLY A N 1
ATOM 2194 C CA . GLY A 1 272 ? 16.531 -6.887 -17.516 1 98.81 272 GLY A CA 1
ATOM 2195 C C . GLY A 1 272 ? 15.883 -7.375 -16.234 1 98.81 272 GLY A C 1
ATOM 2196 O O . GLY A 1 272 ? 16.562 -7.609 -15.234 1 98.81 272 GLY A O 1
ATOM 2197 N N . ILE A 1 273 ? 14.516 -7.367 -16.266 1 98.88 273 ILE A N 1
ATOM 2198 C CA . ILE A 1 273 ? 13.695 -7.844 -15.156 1 98.88 273 ILE A CA 1
ATOM 2199 C C . ILE A 1 273 ? 12.664 -8.844 -15.672 1 98.88 273 ILE A C 1
ATOM 2201 O O . ILE A 1 273 ? 12.297 -8.82 -16.859 1 98.88 273 ILE A O 1
ATOM 2205 N N . TRP A 1 274 ? 12.305 -9.797 -14.906 1 98.75 274 TRP A N 1
ATOM 2206 C CA . TRP A 1 274 ? 11.062 -10.539 -15.078 1 98.75 274 TRP A CA 1
ATOM 2207 C C . TRP A 1 274 ? 10.117 -10.297 -13.906 1 98.75 274 TRP A C 1
ATOM 2209 O O . TRP A 1 274 ? 10.422 -10.664 -12.773 1 98.75 274 TRP A O 1
ATOM 2219 N N . ALA A 1 275 ? 9.109 -9.547 -14.172 1 98.56 275 ALA A N 1
ATOM 2220 C CA . ALA A 1 275 ? 8.234 -8.969 -13.156 1 98.56 275 ALA A CA 1
ATOM 2221 C C . ALA A 1 275 ? 6.809 -8.812 -13.688 1 98.56 275 ALA A C 1
ATOM 2223 O O . ALA A 1 275 ? 6.586 -8.82 -14.898 1 98.56 275 ALA A O 1
ATOM 2224 N N . SER A 1 276 ? 5.863 -8.805 -12.742 1 98.56 276 SER A N 1
ATOM 2225 C CA . SER A 1 276 ? 4.516 -8.367 -13.078 1 98.56 276 SER A CA 1
ATOM 2226 C C . SER A 1 276 ? 4.445 -6.848 -13.211 1 98.56 276 SER A C 1
ATOM 2228 O O . SER A 1 276 ? 5.234 -6.129 -12.594 1 98.56 276 SER A O 1
ATOM 2230 N N . VAL A 1 277 ? 3.496 -6.414 -14.055 1 98.75 277 VAL A N 1
ATOM 2231 C CA . VAL A 1 277 ? 3.289 -4.977 -14.203 1 98.75 277 VAL A CA 1
ATOM 2232 C C . VAL A 1 277 ? 2.873 -4.375 -12.859 1 98.75 277 VAL A C 1
ATOM 2234 O O . VAL A 1 277 ? 3.215 -3.229 -12.555 1 98.75 277 VAL A O 1
ATOM 2237 N N . ILE A 1 278 ? 2.215 -5.195 -12.008 1 98.62 278 ILE A N 1
ATOM 2238 C CA . ILE A 1 278 ? 1.632 -4.684 -10.773 1 98.62 278 ILE A CA 1
ATOM 2239 C C . ILE A 1 278 ? 2.328 -5.316 -9.57 1 98.62 278 ILE A C 1
ATOM 2241 O O . ILE A 1 278 ? 3.064 -6.293 -9.711 1 98.62 278 ILE A O 1
ATOM 2245 N N . LYS A 1 279 ? 2.064 -4.777 -8.43 1 97.88 279 LYS A N 1
ATOM 2246 C CA . LYS A 1 279 ? 2.736 -5.16 -7.188 1 97.88 279 LYS A CA 1
ATOM 2247 C C . LYS A 1 279 ? 2.27 -6.531 -6.711 1 97.88 279 LYS A C 1
ATOM 2249 O O . LYS A 1 279 ? 2.982 -7.215 -5.973 1 97.88 279 LYS A O 1
ATOM 2254 N N . GLU A 1 280 ? 1.104 -6.961 -7.129 1 97.31 280 GLU A N 1
ATOM 2255 C CA . GLU A 1 280 ? 0.569 -8.234 -6.668 1 97.31 280 GLU A CA 1
ATOM 2256 C C . GLU A 1 280 ? 1.532 -9.383 -6.973 1 97.31 280 GLU A C 1
ATOM 2258 O O . GLU A 1 280 ? 2.123 -9.43 -8.055 1 97.31 280 GLU A O 1
ATOM 2263 N N . GLY A 1 281 ? 1.729 -10.211 -6.031 1 94.69 281 GLY A N 1
ATOM 2264 C CA . GLY A 1 281 ? 2.633 -11.344 -6.164 1 94.69 281 GLY A CA 1
ATOM 2265 C C . GLY A 1 281 ? 2.799 -12.125 -4.875 1 94.69 281 GLY A C 1
ATOM 2266 O O . GLY A 1 281 ? 2.004 -11.977 -3.945 1 94.69 281 GLY A O 1
ATOM 2267 N N . ALA A 1 282 ? 3.754 -12.969 -4.824 1 89.44 282 ALA A N 1
ATOM 2268 C CA . ALA A 1 282 ? 3.979 -13.875 -3.701 1 89.44 282 ALA A CA 1
ATOM 2269 C C . ALA A 1 282 ? 4.148 -13.102 -2.396 1 89.44 282 ALA A C 1
ATOM 2271 O O . ALA A 1 282 ? 4.84 -12.078 -2.357 1 89.44 282 ALA A O 1
ATOM 2272 N N . ALA A 1 283 ? 3.52 -13.594 -1.282 1 87.31 283 ALA A N 1
ATOM 2273 C CA . ALA A 1 283 ? 3.607 -13.117 0.097 1 87.31 283 ALA A CA 1
ATOM 2274 C C . ALA A 1 283 ? 3.221 -11.648 0.195 1 87.31 283 ALA A C 1
ATOM 2276 O O . ALA A 1 283 ? 2.045 -11.312 0.357 1 87.31 283 ALA A O 1
ATOM 2277 N N . MET A 1 284 ? 4.191 -10.68 -0.065 1 92.06 284 MET A N 1
ATOM 2278 C CA . MET A 1 284 ? 3.941 -9.25 0.074 1 92.06 284 MET A CA 1
ATOM 2279 C C . MET A 1 284 ? 3.986 -8.555 -1.282 1 92.06 284 MET A C 1
ATOM 2281 O O . MET A 1 284 ? 3.816 -7.336 -1.367 1 92.06 284 MET A O 1
ATOM 2285 N N . GLY A 1 285 ? 4.184 -9.297 -2.332 1 95.25 285 GLY A N 1
ATOM 2286 C CA . GLY A 1 285 ? 4.258 -8.719 -3.664 1 95.25 285 GLY A CA 1
ATOM 2287 C C . GLY A 1 285 ? 5.66 -8.711 -4.238 1 95.25 285 GLY A C 1
ATOM 2288 O O . GLY A 1 285 ? 6.574 -9.305 -3.664 1 95.25 285 GLY A O 1
ATOM 2289 N N . ASN A 1 286 ? 5.766 -8.211 -5.457 1 97.56 286 ASN A N 1
ATOM 2290 C CA . ASN A 1 286 ? 7.047 -8.125 -6.152 1 97.56 286 ASN A CA 1
ATOM 2291 C C . ASN A 1 286 ? 7.348 -6.699 -6.594 1 97.56 286 ASN A C 1
ATOM 2293 O O . ASN A 1 286 ? 6.504 -5.812 -6.461 1 97.56 286 ASN A O 1
ATOM 2297 N N . ALA A 1 287 ? 8.609 -6.406 -6.945 1 98.25 287 ALA A N 1
ATOM 2298 C CA . ALA A 1 287 ? 8.961 -5.137 -7.578 1 98.25 287 ALA A CA 1
ATOM 2299 C C . ALA A 1 287 ? 8.344 -5.031 -8.969 1 98.25 287 ALA A C 1
ATOM 2301 O O . ALA A 1 287 ? 8.852 -5.617 -9.93 1 98.25 287 ALA A O 1
ATOM 2302 N N . PRO A 1 288 ? 7.281 -4.281 -9.094 1 98.5 288 PRO A N 1
ATOM 2303 C CA . PRO A 1 288 ? 6.547 -4.285 -10.359 1 98.5 288 PRO A CA 1
ATOM 2304 C C . PRO A 1 288 ? 7.297 -3.566 -11.477 1 98.5 288 PRO A C 1
ATOM 2306 O O . PRO A 1 288 ? 7.988 -2.576 -11.227 1 98.5 288 PRO A O 1
ATOM 2309 N N . SER A 1 289 ? 7.105 -3.984 -12.711 1 98.81 289 SER A N 1
ATOM 2310 C CA . SER A 1 289 ? 7.836 -3.43 -13.844 1 98.81 289 SER A CA 1
ATOM 2311 C C . SER A 1 289 ? 7.484 -1.962 -14.062 1 98.81 289 SER A C 1
ATOM 2313 O O . SER A 1 289 ? 8.328 -1.171 -14.484 1 98.81 289 SER A O 1
ATOM 2315 N N . ILE A 1 290 ? 6.234 -1.576 -13.727 1 98.69 290 ILE A N 1
ATOM 2316 C CA . ILE A 1 290 ? 5.828 -0.198 -13.977 1 98.69 290 ILE A CA 1
ATOM 2317 C C . ILE A 1 290 ? 6.664 0.752 -13.125 1 98.69 290 ILE A C 1
ATOM 2319 O O . ILE A 1 290 ? 7.055 1.827 -13.586 1 98.69 290 ILE A O 1
ATOM 2323 N N . VAL A 1 291 ? 6.953 0.403 -11.898 1 98.38 291 VAL A N 1
ATOM 2324 C CA . VAL A 1 291 ? 7.734 1.263 -11.016 1 98.38 291 VAL A CA 1
ATOM 2325 C C . VAL A 1 291 ? 9.18 1.331 -11.5 1 98.38 291 VAL A C 1
ATOM 2327 O O . VAL A 1 291 ? 9.773 2.41 -11.555 1 98.38 291 VAL A O 1
ATOM 2330 N N . THR A 1 292 ? 9.703 0.184 -11.906 1 98.75 292 THR A N 1
ATOM 2331 C CA . THR A 1 292 ? 11.062 0.145 -12.445 1 98.75 292 THR A CA 1
ATOM 2332 C C . THR A 1 292 ? 11.164 0.991 -13.711 1 98.75 292 THR A C 1
ATOM 2334 O O . THR A 1 292 ? 12.055 1.834 -13.828 1 98.75 292 THR A O 1
ATOM 2337 N N . ILE A 1 293 ? 10.258 0.816 -14.648 1 98.62 293 ILE A N 1
ATOM 2338 C CA . ILE A 1 293 ? 10.258 1.501 -15.938 1 98.62 293 ILE A CA 1
ATOM 2339 C C . ILE A 1 293 ? 10.125 3.008 -15.719 1 98.62 293 ILE A C 1
ATOM 2341 O O . ILE A 1 293 ? 10.883 3.791 -16.297 1 98.62 293 ILE A O 1
ATOM 2345 N N . LEU A 1 294 ? 9.234 3.445 -14.828 1 97.62 294 LEU A N 1
ATOM 2346 C CA . LEU A 1 294 ? 9.016 4.871 -14.609 1 97.62 294 LEU A CA 1
ATOM 2347 C C . LEU A 1 294 ? 10.227 5.504 -13.93 1 97.62 294 LEU A C 1
ATOM 2349 O O . LEU A 1 294 ? 10.539 6.672 -14.172 1 97.62 294 LEU A O 1
ATOM 2353 N N . ASN A 1 295 ? 10.867 4.742 -13.039 1 97.5 295 ASN A N 1
ATOM 2354 C CA . ASN A 1 295 ? 12.109 5.25 -12.461 1 97.5 295 ASN A CA 1
ATOM 2355 C C . ASN A 1 295 ? 13.188 5.434 -13.523 1 97.5 295 ASN A C 1
ATOM 2357 O O . ASN A 1 295 ? 13.914 6.43 -13.508 1 97.5 295 ASN A O 1
ATOM 2361 N N . LEU A 1 296 ? 13.305 4.492 -14.477 1 98.19 296 LEU A N 1
ATOM 2362 C CA . LEU A 1 296 ? 14.266 4.633 -15.562 1 98.19 296 LEU A CA 1
ATOM 2363 C C . LEU A 1 296 ? 13.945 5.855 -16.422 1 98.19 296 LEU A C 1
ATOM 2365 O O . LEU A 1 296 ? 14.844 6.633 -16.75 1 98.19 296 LEU A O 1
ATOM 2369 N N . ILE A 1 297 ? 12.688 6.055 -16.703 1 97.25 297 ILE A N 1
ATOM 2370 C CA . ILE A 1 297 ? 12.25 7.156 -17.562 1 97.25 297 ILE A CA 1
ATOM 2371 C C . ILE A 1 297 ? 12.531 8.484 -16.859 1 97.25 297 ILE A C 1
ATOM 2373 O O . ILE A 1 297 ? 13.094 9.406 -17.453 1 97.25 297 ILE A O 1
ATOM 2377 N N . ARG A 1 298 ? 12.18 8.641 -15.586 1 93.62 298 ARG A N 1
ATOM 2378 C CA . ARG A 1 298 ? 12.367 9.898 -14.883 1 93.62 298 ARG A CA 1
ATOM 2379 C C . ARG A 1 298 ? 13.852 10.227 -14.727 1 93.62 298 ARG A C 1
ATOM 2381 O O . ARG A 1 298 ? 14.227 11.391 -14.578 1 93.62 298 ARG A O 1
ATOM 2388 N N . MET A 1 299 ? 14.672 9.125 -14.789 1 93.5 299 MET A N 1
ATOM 2389 C CA . MET A 1 299 ? 16.109 9.328 -14.688 1 93.5 299 MET A CA 1
ATOM 2390 C C . MET A 1 299 ? 16.703 9.664 -16.047 1 93.5 299 MET A C 1
ATOM 2392 O O . MET A 1 299 ? 17.922 9.812 -16.188 1 93.5 299 MET A O 1
ATOM 2396 N N . GLY A 1 300 ? 15.93 9.664 -17.125 1 94.88 300 GLY A N 1
ATOM 2397 C CA . GLY A 1 300 ? 16.359 10.164 -18.406 1 94.88 300 GLY A CA 1
ATOM 2398 C C . GLY A 1 300 ? 16.547 9.07 -19.438 1 94.88 300 GLY A C 1
ATOM 2399 O O . GLY A 1 300 ? 17.188 9.281 -20.484 1 94.88 300 GLY A O 1
ATOM 2400 N N . ASN A 1 301 ? 16.031 7.863 -19.219 1 98 301 ASN A N 1
ATOM 2401 C CA . ASN A 1 301 ? 16.219 6.758 -20.156 1 98 301 ASN A CA 1
ATOM 2402 C C . ASN A 1 301 ? 15.281 6.895 -21.359 1 98 301 ASN A C 1
ATOM 2404 O O . ASN A 1 301 ? 14.125 6.465 -21.312 1 98 301 ASN A O 1
ATOM 2408 N N . LYS A 1 302 ? 15.75 7.277 -22.469 1 97.38 302 LYS A N 1
ATOM 2409 C CA . LYS A 1 302 ? 14.969 7.508 -23.672 1 97.38 302 LYS A CA 1
ATOM 2410 C C . LYS A 1 302 ? 14.719 6.203 -24.422 1 97.38 302 LYS A C 1
ATOM 2412 O O . LYS A 1 302 ? 13.742 6.086 -25.156 1 97.38 302 LYS A O 1
ATOM 2417 N N . ARG A 1 303 ? 15.602 5.258 -24.203 1 97.69 303 ARG A N 1
ATOM 2418 C CA . ARG A 1 303 ? 15.43 3.971 -24.875 1 97.69 303 ARG A CA 1
ATOM 2419 C C . ARG A 1 303 ? 14.18 3.25 -24.375 1 97.69 303 ARG A C 1
ATOM 2421 O O . ARG A 1 303 ? 13.375 2.766 -25.172 1 97.69 303 ARG A O 1
ATOM 2428 N N . VAL A 1 304 ? 14.07 3.25 -23.109 1 98 304 VAL A N 1
ATOM 2429 C CA . VAL A 1 304 ? 12.922 2.6 -22.5 1 98 304 VAL A CA 1
ATOM 2430 C C . VAL A 1 304 ? 11.641 3.336 -22.875 1 98 304 VAL A C 1
ATOM 2432 O O . VAL A 1 304 ? 10.625 2.709 -23.188 1 98 304 VAL A O 1
ATOM 2435 N N . LEU A 1 305 ? 11.68 4.648 -22.906 1 97.12 305 LEU A N 1
ATOM 2436 C CA . LEU A 1 305 ? 10.531 5.48 -23.266 1 97.12 305 LEU A CA 1
ATOM 2437 C C . LEU A 1 305 ? 10.031 5.133 -24.672 1 97.12 305 LEU A C 1
ATOM 2439 O O . LEU A 1 305 ? 8.82 5.129 -24.906 1 97.12 305 LEU A O 1
ATOM 2443 N N . LYS A 1 306 ? 10.93 4.77 -25.547 1 97.31 306 LYS A N 1
ATOM 2444 C CA . LYS A 1 306 ? 10.586 4.484 -26.938 1 97.31 306 LYS A CA 1
ATOM 2445 C C . LYS A 1 306 ? 10.188 3.021 -27.109 1 97.31 306 LYS A C 1
ATOM 2447 O O . LYS A 1 306 ? 9.383 2.693 -27.984 1 97.31 306 LYS A O 1
ATOM 2452 N N . LYS A 1 307 ? 10.672 2.264 -26.328 1 97.75 307 LYS A N 1
ATOM 2453 C CA . LYS A 1 307 ? 10.594 0.817 -26.516 1 97.75 307 LYS A CA 1
ATOM 2454 C C . LYS A 1 307 ? 9.219 0.28 -26.125 1 97.75 307 LYS A C 1
ATOM 2456 O O . LYS A 1 307 ? 8.695 -0.634 -26.766 1 97.75 307 LYS A O 1
ATOM 2461 N N . PHE A 1 308 ? 8.656 0.766 -25.078 1 98.25 308 PHE A N 1
ATOM 2462 C CA . PHE A 1 308 ? 7.391 0.262 -24.562 1 98.25 308 PHE A CA 1
ATOM 2463 C C . PHE A 1 308 ? 6.297 1.316 -24.688 1 98.25 308 PHE A C 1
ATOM 2465 O O . PHE A 1 308 ? 6.574 2.465 -25.047 1 98.25 308 PHE A O 1
ATOM 2472 N N . ASN A 1 309 ? 5.031 0.862 -24.5 1 98.31 309 ASN A N 1
ATOM 2473 C CA . ASN A 1 309 ? 3.902 1.783 -24.406 1 98.31 309 ASN A CA 1
ATOM 2474 C C . ASN A 1 309 ? 3.773 2.371 -23.016 1 98.31 309 ASN A C 1
ATOM 2476 O O . ASN A 1 309 ? 2.818 2.07 -22.297 1 98.31 309 ASN A O 1
ATOM 2480 N N . CYS A 1 310 ? 4.668 3.268 -22.719 1 97.75 310 CYS A N 1
ATOM 2481 C CA . CYS A 1 310 ? 4.891 3.709 -21.359 1 97.75 310 CYS A CA 1
ATOM 2482 C C . CYS A 1 310 ? 3.709 4.527 -20.844 1 97.75 310 CYS A C 1
ATOM 2484 O O . CYS A 1 310 ? 3.389 4.488 -19.656 1 97.75 310 CYS A O 1
ATOM 2486 N N . THR A 1 311 ? 2.982 5.293 -21.594 1 96.94 311 THR A N 1
ATOM 2487 C CA . THR A 1 311 ? 1.864 6.129 -21.188 1 96.94 311 THR A CA 1
ATOM 2488 C C . THR A 1 311 ? 0.644 5.277 -20.844 1 96.94 311 THR A C 1
ATOM 2490 O O . THR A 1 311 ? -0.29 5.75 -20.203 1 96.94 311 THR A O 1
ATOM 2493 N N . TYR A 1 312 ? 0.674 3.992 -21.328 1 98.12 312 TYR A N 1
ATOM 2494 C CA . TYR A 1 312 ? -0.451 3.096 -21.078 1 98.12 312 TYR A CA 1
ATOM 2495 C C . TYR A 1 312 ? -0.231 2.273 -19.812 1 98.12 312 TYR A C 1
ATOM 2497 O O . TYR A 1 312 ? -1.169 1.673 -19.297 1 98.12 312 TYR A O 1
ATOM 2505 N N . LEU A 1 313 ? 0.967 2.242 -19.297 1 98.5 313 LEU A N 1
ATOM 2506 C CA . LEU A 1 313 ? 1.346 1.344 -18.219 1 98.5 313 LEU A CA 1
ATOM 2507 C C . LEU A 1 313 ? 0.465 1.568 -17 1 98.5 313 LEU A C 1
ATOM 2509 O O . LEU A 1 313 ? 0.057 0.61 -16.328 1 98.5 313 LEU A O 1
ATOM 2513 N N . ARG A 1 314 ? 0.197 2.781 -16.672 1 98.19 314 ARG A N 1
ATOM 2514 C CA . ARG A 1 314 ? -0.612 3.072 -15.492 1 98.19 314 ARG A CA 1
ATOM 2515 C C . ARG A 1 314 ? -2.021 2.51 -15.648 1 98.19 314 ARG A C 1
ATOM 2517 O O . ARG A 1 314 ? -2.549 1.887 -14.719 1 98.19 314 ARG A O 1
ATOM 2524 N N . LYS A 1 315 ? -2.648 2.771 -16.766 1 98.31 315 LYS A N 1
ATOM 2525 C CA . LYS A 1 315 ? -3.975 2.223 -17.031 1 98.31 315 LYS A CA 1
ATOM 2526 C C . LYS A 1 315 ? -3.961 0.698 -16.969 1 98.31 315 LYS A C 1
ATOM 2528 O O . LYS A 1 315 ? -4.859 0.088 -16.391 1 98.31 315 LYS A O 1
ATOM 2533 N N . ALA A 1 316 ? -2.947 0.09 -17.594 1 98.75 316 ALA A N 1
ATOM 2534 C CA . ALA A 1 316 ? -2.805 -1.362 -17.547 1 98.75 316 ALA A CA 1
ATOM 2535 C C . ALA A 1 316 ? -2.711 -1.857 -16.094 1 98.75 316 ALA A C 1
ATOM 2537 O O . ALA A 1 316 ? -3.35 -2.848 -15.734 1 98.75 316 ALA A O 1
ATOM 2538 N N . ALA A 1 317 ? -1.895 -1.177 -15.328 1 98.81 317 ALA A N 1
ATOM 2539 C CA . ALA A 1 317 ? -1.688 -1.575 -13.945 1 98.81 317 ALA A CA 1
ATOM 2540 C C . ALA A 1 317 ? -2.992 -1.505 -13.148 1 98.81 317 ALA A C 1
ATOM 2542 O O . ALA A 1 317 ? -3.297 -2.402 -12.359 1 98.81 317 ALA A O 1
ATOM 2543 N N . ILE A 1 318 ? -3.764 -0.461 -13.297 1 98.62 318 ILE A N 1
ATOM 2544 C CA . ILE A 1 318 ? -5.047 -0.304 -12.625 1 98.62 318 ILE A CA 1
ATOM 2545 C C . ILE A 1 318 ? -5.992 -1.427 -13.047 1 98.62 318 ILE A C 1
ATOM 2547 O O . ILE A 1 318 ? -6.605 -2.082 -12.195 1 98.62 318 ILE A O 1
ATOM 2551 N N . ASN A 1 319 ? -6.055 -1.68 -14.336 1 98.75 319 ASN A N 1
ATOM 2552 C CA . ASN A 1 319 ? -6.91 -2.744 -14.844 1 98.75 319 ASN A CA 1
ATOM 2553 C C . ASN A 1 319 ? -6.504 -4.105 -14.297 1 98.75 319 ASN A C 1
ATOM 2555 O O . ASN A 1 319 ? -7.352 -4.871 -13.836 1 98.75 319 ASN A O 1
ATOM 2559 N N . MET A 1 320 ? -5.262 -4.426 -14.312 1 98.75 320 MET A N 1
ATOM 2560 C CA . MET A 1 320 ? -4.773 -5.73 -13.867 1 98.75 320 MET A CA 1
ATOM 2561 C C . MET A 1 320 ? -5 -5.914 -12.375 1 98.75 320 MET A C 1
ATOM 2563 O O . MET A 1 320 ? -5.266 -7.023 -11.914 1 98.75 320 MET A O 1
ATOM 2567 N N . THR A 1 321 ? -4.82 -4.797 -11.641 1 98.56 321 THR A N 1
ATOM 2568 C CA . THR A 1 321 ? -5.121 -4.883 -10.219 1 98.56 321 THR A CA 1
ATOM 2569 C C . THR A 1 321 ? -6.59 -5.227 -9.992 1 98.56 321 THR A C 1
ATOM 2571 O O . THR A 1 321 ? -6.914 -6.094 -9.18 1 98.56 321 THR A O 1
ATOM 2574 N N . ARG A 1 322 ? -7.496 -4.574 -10.742 1 97.94 322 ARG A N 1
ATOM 2575 C CA . ARG A 1 322 ? -8.922 -4.855 -10.641 1 97.94 322 ARG A CA 1
ATOM 2576 C C . ARG A 1 322 ? -9.227 -6.305 -11.008 1 97.94 322 ARG A C 1
ATOM 2578 O O . ARG A 1 322 ? -10.008 -6.973 -10.328 1 97.94 322 ARG A O 1
ATOM 2585 N N . ILE A 1 323 ? -8.609 -6.742 -12.047 1 98.06 323 ILE A N 1
ATOM 2586 C CA . ILE A 1 323 ? -8.82 -8.109 -12.508 1 98.06 323 ILE A CA 1
ATOM 2587 C C . ILE A 1 323 ? -8.383 -9.094 -11.43 1 98.06 323 ILE A C 1
ATOM 2589 O O . ILE A 1 323 ? -9.078 -10.078 -11.156 1 98.06 323 ILE A O 1
ATOM 2593 N N . THR A 1 324 ? -7.281 -8.852 -10.789 1 97.69 324 THR A N 1
ATOM 2594 C CA . THR A 1 324 ? -6.645 -9.766 -9.852 1 97.69 324 THR A CA 1
ATOM 2595 C C . THR A 1 324 ? -7.34 -9.727 -8.492 1 97.69 324 THR A C 1
ATOM 2597 O O . THR A 1 324 ? -7.613 -10.766 -7.898 1 97.69 324 THR A O 1
ATOM 2600 N N . THR A 1 325 ? -7.715 -8.523 -8.055 1 96.25 325 THR A N 1
ATOM 2601 C CA . THR A 1 325 ? -8.125 -8.383 -6.66 1 96.25 325 THR A CA 1
ATOM 2602 C C . THR A 1 325 ? -9.609 -8.039 -6.566 1 96.25 325 THR A C 1
ATOM 2604 O O . THR A 1 325 ? -10.211 -8.156 -5.496 1 96.25 325 THR A O 1
ATOM 2607 N N . GLY A 1 326 ? -10.141 -7.551 -7.605 1 95.44 326 GLY A N 1
ATOM 2608 C CA . GLY A 1 326 ? -11.531 -7.121 -7.598 1 95.44 326 GLY A CA 1
ATOM 2609 C C . GLY A 1 326 ? -11.703 -5.68 -7.164 1 95.44 326 GLY A C 1
ATOM 2610 O O . GLY A 1 326 ? -12.82 -5.16 -7.16 1 95.44 326 GLY A O 1
ATOM 2611 N N . VAL A 1 327 ? -10.602 -5.02 -6.828 1 95.06 327 VAL A N 1
ATOM 2612 C CA . VAL A 1 327 ? -10.703 -3.637 -6.375 1 95.06 327 VAL A CA 1
ATOM 2613 C C . VAL A 1 327 ? -9.586 -2.809 -7.004 1 95.06 327 VAL A C 1
ATOM 2615 O O . VAL A 1 327 ? -8.656 -3.355 -7.609 1 95.06 327 VAL A O 1
ATOM 2618 N N . ASP A 1 328 ? -9.664 -1.47 -6.875 1 96.81 328 ASP A N 1
ATOM 2619 C CA . ASP A 1 328 ? -8.633 -0.562 -7.367 1 96.81 328 ASP A CA 1
ATOM 2620 C C . ASP A 1 328 ? -7.332 -0.731 -6.582 1 96.81 328 ASP A C 1
ATOM 2622 O O . ASP A 1 328 ? -7.344 -1.226 -5.453 1 96.81 328 ASP A O 1
ATOM 2626 N N . PRO A 1 329 ? -6.188 -0.361 -7.18 1 97.5 329 PRO A N 1
ATOM 2627 C CA . PRO A 1 329 ? -4.949 -0.34 -6.398 1 97.5 329 PRO A CA 1
ATOM 2628 C C . PRO A 1 329 ? -5.066 0.497 -5.129 1 97.5 329 PRO A C 1
ATOM 2630 O O . PRO A 1 329 ? -5.875 1.427 -5.07 1 97.5 329 PRO A O 1
ATOM 2633 N N . HIS A 1 330 ? -4.32 0.094 -4.125 1 96.38 330 HIS A N 1
ATOM 2634 C CA . HIS A 1 330 ? -4.277 0.938 -2.938 1 96.38 330 HIS A CA 1
ATOM 2635 C C . HIS A 1 330 ? -3.934 2.379 -3.297 1 96.38 330 HIS A C 1
ATOM 2637 O O . HIS A 1 330 ? -3.088 2.623 -4.16 1 96.38 330 HIS A O 1
ATOM 2643 N N . ILE A 1 331 ? -4.496 3.285 -2.652 1 95.69 331 ILE A N 1
ATOM 2644 C CA . ILE A 1 331 ? -4.434 4.695 -3.016 1 95.69 331 ILE A CA 1
ATOM 2645 C C . ILE A 1 331 ? -2.994 5.191 -2.918 1 95.69 331 ILE A C 1
ATOM 2647 O O . ILE A 1 331 ? -2.604 6.129 -3.621 1 95.69 331 ILE A O 1
ATOM 2651 N N . LYS A 1 332 ? -2.119 4.535 -2.135 1 95.5 332 LYS A N 1
ATOM 2652 C CA . LYS A 1 332 ? -0.751 5.004 -1.929 1 95.5 332 LYS A CA 1
ATOM 2653 C C . LYS A 1 332 ? 0.245 4.16 -2.715 1 95.5 332 LYS A C 1
ATOM 2655 O O . LYS A 1 332 ? 1.453 4.23 -2.477 1 95.5 332 LYS A O 1
ATOM 2660 N N . GLN A 1 333 ? -0.243 3.293 -3.59 1 96.69 333 GLN A N 1
ATOM 2661 C CA . GLN A 1 333 ? 0.65 2.527 -4.453 1 96.69 333 GLN A CA 1
ATOM 2662 C C . GLN A 1 333 ? 1.474 3.449 -5.348 1 96.69 333 GLN A C 1
ATOM 2664 O O . GLN A 1 333 ? 0.918 4.281 -6.07 1 96.69 333 GLN A O 1
ATOM 2669 N N . PRO A 1 334 ? 2.799 3.348 -5.32 1 96.12 334 PRO A N 1
ATOM 2670 C CA . PRO A 1 334 ? 3.623 4.203 -6.176 1 96.12 334 PRO A CA 1
ATOM 2671 C C . PRO A 1 334 ? 3.23 4.117 -7.648 1 96.12 334 PRO A C 1
ATOM 2673 O O . PRO A 1 334 ? 2.971 3.025 -8.164 1 96.12 334 PRO A O 1
ATOM 2676 N N . VAL A 1 335 ? 3.133 5.246 -8.297 1 96.5 335 VAL A N 1
ATOM 2677 C CA . VAL A 1 335 ? 2.984 5.445 -9.734 1 96.5 335 VAL A CA 1
ATOM 2678 C C . VAL A 1 335 ? 1.519 5.281 -10.125 1 96.5 335 VAL A C 1
ATOM 2680 O O . VAL A 1 335 ? 0.954 6.141 -10.812 1 96.5 335 VAL A O 1
ATOM 2683 N N . TYR A 1 336 ? 0.824 4.223 -9.617 1 97.25 336 TYR A N 1
ATOM 2684 C CA . TYR A 1 336 ? -0.479 3.971 -10.219 1 97.25 336 TYR A CA 1
ATOM 2685 C C . TYR A 1 336 ? -1.578 3.963 -9.164 1 97.25 336 TYR A C 1
ATOM 2687 O O . TYR A 1 336 ? -2.742 3.693 -9.477 1 97.25 336 TYR A O 1
ATOM 2695 N N . GLY A 1 337 ? -1.265 4.219 -7.883 1 96.19 337 GLY A N 1
ATOM 2696 C CA . GLY A 1 337 ? -2.297 4.559 -6.914 1 96.19 337 GLY A CA 1
ATOM 2697 C C . GLY A 1 337 ? -2.93 5.914 -7.168 1 96.19 337 GLY A C 1
ATOM 2698 O O . GLY A 1 337 ? -2.307 6.793 -7.762 1 96.19 337 GLY A O 1
ATOM 2699 N N . ALA A 1 338 ? -4.07 6.082 -6.672 1 94.62 338 ALA A N 1
ATOM 2700 C CA . ALA A 1 338 ? -4.816 7.305 -6.953 1 94.62 338 ALA A CA 1
ATOM 2701 C C . ALA A 1 338 ? -4.07 8.531 -6.438 1 94.62 338 ALA A C 1
ATOM 2703 O O . ALA A 1 338 ? -4.098 9.594 -7.066 1 94.62 338 ALA A O 1
ATOM 2704 N N . ARG A 1 339 ? -3.338 8.461 -5.363 1 94.31 339 ARG A N 1
ATOM 2705 C CA . ARG A 1 339 ? -2.703 9.602 -4.715 1 94.31 339 ARG A CA 1
ATOM 2706 C C . ARG A 1 339 ? -1.387 9.961 -5.398 1 94.31 339 ARG A C 1
ATOM 2708 O O . ARG A 1 339 ? -0.797 11 -5.117 1 94.31 339 ARG A O 1
ATOM 2715 N N . ALA A 1 340 ? -0.991 9.109 -6.289 1 93.06 340 ALA A N 1
ATOM 2716 C CA . ALA A 1 340 ? 0.282 9.352 -6.961 1 93.06 340 ALA A CA 1
ATOM 2717 C C . ALA A 1 340 ? 0.21 10.602 -7.832 1 93.06 340 ALA A C 1
ATOM 2719 O O . ALA A 1 340 ? 1.24 11.188 -8.18 1 93.06 340 ALA A O 1
ATOM 2720 N N . LEU A 1 341 ? -0.996 11.109 -8.148 1 91.69 341 LEU A N 1
ATOM 2721 C CA . LEU A 1 341 ? -1.184 12.188 -9.109 1 91.69 341 LEU A CA 1
ATOM 2722 C C . LEU A 1 341 ? -1.6 13.477 -8.406 1 91.69 341 LEU A C 1
ATOM 2724 O O . LEU A 1 341 ? -1.607 14.547 -9.016 1 91.69 341 LEU A O 1
ATOM 2728 N N . ASP A 1 342 ? -1.893 13.469 -7.121 1 90.31 342 ASP A N 1
ATOM 2729 C CA . ASP A 1 342 ? -2.645 14.516 -6.434 1 90.31 342 ASP A CA 1
ATOM 2730 C C . ASP A 1 342 ? -1.821 15.797 -6.312 1 90.31 342 ASP A C 1
ATOM 2732 O O . ASP A 1 342 ? -0.62 15.75 -6.039 1 90.31 342 ASP A O 1
ATOM 2736 N N . PHE A 1 343 ? -2.506 16.891 -6.496 1 87.06 343 PHE A N 1
ATOM 2737 C CA . PHE A 1 343 ? -2.064 18.141 -5.891 1 87.06 343 PHE A CA 1
ATOM 2738 C C . PHE A 1 343 ? -2.48 18.203 -4.426 1 87.06 343 PHE A C 1
ATOM 2740 O O . PHE A 1 343 ? -3.67 18.156 -4.109 1 87.06 343 PHE A O 1
ATOM 2747 N N . VAL A 1 344 ? -1.535 18.359 -3.557 1 85.19 344 VAL A N 1
ATOM 2748 C CA . VAL A 1 344 ? -1.874 18.234 -2.143 1 85.19 344 VAL A CA 1
ATOM 2749 C C . VAL A 1 344 ? -1.692 19.578 -1.451 1 85.19 344 VAL A C 1
ATOM 2751 O O . VAL A 1 344 ? -2.48 19.953 -0.578 1 85.19 344 VAL A O 1
ATOM 2754 N N . PHE A 1 345 ? -0.659 20.359 -1.801 1 82.44 345 PHE A N 1
ATOM 2755 C CA . PHE A 1 345 ? -0.322 21.562 -1.045 1 82.44 345 PHE A CA 1
ATOM 2756 C C . PHE A 1 345 ? -0.523 22.812 -1.895 1 82.44 345 PHE A C 1
ATOM 2758 O O . PHE A 1 345 ? -0.751 23.906 -1.362 1 82.44 345 PHE A O 1
ATOM 2765 N N . ASP A 1 346 ? -0.368 22.594 -3.213 1 83.69 346 ASP A N 1
ATOM 2766 C CA . ASP A 1 346 ? -0.581 23.672 -4.172 1 83.69 346 ASP A CA 1
ATOM 2767 C C . ASP A 1 346 ? -0.878 23.125 -5.562 1 83.69 346 ASP A C 1
ATOM 2769 O O . ASP A 1 346 ? -1.048 21.922 -5.734 1 83.69 346 ASP A O 1
ATOM 2773 N N . LEU A 1 347 ? -0.996 24.062 -6.473 1 79.19 347 LEU A N 1
ATOM 2774 C CA . LEU A 1 347 ? -1.383 23.656 -7.82 1 79.19 347 LEU A CA 1
ATOM 2775 C C . LEU A 1 347 ? -0.169 23.609 -8.742 1 79.19 347 LEU A C 1
ATOM 2777 O O . LEU A 1 347 ? -0.316 23.562 -9.961 1 79.19 347 LEU A O 1
ATOM 2781 N N . ASN A 1 348 ? 1.06 23.641 -8.109 1 79.06 348 ASN A N 1
ATOM 2782 C CA . ASN A 1 348 ? 2.273 23.578 -8.914 1 79.06 348 ASN A CA 1
ATOM 2783 C C . ASN A 1 348 ? 2.688 22.141 -9.195 1 79.06 348 ASN A C 1
ATOM 2785 O O . ASN A 1 348 ? 2.785 21.328 -8.273 1 79.06 348 ASN A O 1
ATOM 2789 N N . PRO A 1 349 ? 2.936 21.906 -10.461 1 73.81 349 PRO A N 1
ATOM 2790 C CA . PRO A 1 349 ? 3.369 20.547 -10.773 1 73.81 349 PRO A CA 1
ATOM 2791 C C . PRO A 1 349 ? 4.77 20.234 -10.242 1 73.81 349 PRO A C 1
ATOM 2793 O O . PRO A 1 349 ? 5.582 21.156 -10.07 1 73.81 349 PRO A O 1
ATOM 2796 N N . GLU A 1 350 ? 4.961 19.016 -10.031 1 73.56 350 GLU A N 1
ATOM 2797 C CA . GLU A 1 350 ? 6.27 18.531 -9.602 1 73.56 350 GLU A CA 1
ATOM 2798 C C . GLU A 1 350 ? 7.23 18.422 -10.781 1 73.56 350 GLU A C 1
ATOM 2800 O O . GLU A 1 350 ? 6.848 18.672 -11.93 1 73.56 350 GLU A O 1
ATOM 2805 N N . GLU A 1 351 ? 8.453 18.125 -10.461 1 72.38 351 GLU A N 1
ATOM 2806 C CA . GLU A 1 351 ? 9.477 18 -11.492 1 72.38 351 GLU A CA 1
ATOM 2807 C C . GLU A 1 351 ? 9.094 16.938 -12.523 1 72.38 351 GLU A C 1
ATOM 2809 O O . GLU A 1 351 ? 9.141 17.188 -13.727 1 72.38 351 GLU A O 1
ATOM 2814 N N . PHE A 1 352 ? 8.82 15.758 -12.07 1 82.56 352 PHE A N 1
ATOM 2815 C CA . PHE A 1 352 ? 8.227 14.758 -12.945 1 82.56 352 PHE A CA 1
ATOM 2816 C C . PHE A 1 352 ? 6.715 14.68 -12.734 1 82.56 352 PHE A C 1
ATOM 2818 O O . PHE A 1 352 ? 6.258 14.156 -11.719 1 82.56 352 PHE A O 1
ATOM 2825 N N . ASP A 1 353 ? 6.055 15.141 -13.672 1 85.75 353 ASP A N 1
ATOM 2826 C CA . ASP A 1 353 ? 4.602 15.258 -13.578 1 85.75 353 ASP A CA 1
ATOM 2827 C C . ASP A 1 353 ? 3.92 14 -14.117 1 85.75 353 ASP A C 1
ATOM 2829 O O . ASP A 1 353 ? 3.717 13.867 -15.328 1 85.75 353 ASP A O 1
ATOM 2833 N N . PHE A 1 354 ? 3.486 13.172 -13.219 1 87.62 354 PHE A N 1
ATOM 2834 C CA . PHE A 1 354 ? 2.83 11.922 -13.586 1 87.62 354 PHE A CA 1
ATOM 2835 C C . PHE A 1 354 ? 1.56 12.195 -14.383 1 87.62 354 PHE A C 1
ATOM 2837 O O . PHE A 1 354 ? 1.27 11.492 -15.359 1 87.62 354 PHE A O 1
ATOM 2844 N N . ALA A 1 355 ? 0.798 13.148 -13.914 1 91.5 355 ALA A N 1
ATOM 2845 C CA . ALA A 1 355 ? -0.477 13.414 -14.578 1 91.5 355 ALA A CA 1
ATOM 2846 C C . ALA A 1 355 ? -0.268 13.805 -16.031 1 91.5 355 ALA A C 1
ATOM 2848 O O . ALA A 1 355 ? -0.968 13.312 -16.922 1 91.5 355 ALA A O 1
ATOM 2849 N N . ASP A 1 356 ? 0.658 14.648 -16.297 1 92.38 356 ASP A N 1
ATOM 2850 C CA . ASP A 1 356 ? 0.979 15.047 -17.656 1 92.38 356 ASP A CA 1
ATOM 2851 C C . ASP A 1 356 ? 1.515 13.867 -18.453 1 92.38 356 ASP A C 1
ATOM 2853 O O . ASP A 1 356 ? 1.117 13.656 -19.609 1 92.38 356 ASP A O 1
ATOM 2857 N N . PHE A 1 357 ? 2.4 13.102 -17.891 1 95.06 357 PHE A N 1
ATOM 2858 C CA . PHE A 1 357 ? 3.02 11.961 -18.578 1 95.06 357 PHE A CA 1
ATOM 2859 C C . PHE A 1 357 ? 1.965 10.953 -19.016 1 95.06 357 PHE A C 1
ATOM 2861 O O . PHE A 1 357 ? 2.023 10.43 -20.125 1 95.06 357 PHE A O 1
ATOM 2868 N N . PHE A 1 358 ? 1.05 10.656 -18.094 1 96 358 PHE A N 1
ATOM 2869 C CA . PHE A 1 358 ? 0.032 9.648 -18.359 1 96 358 PHE A CA 1
ATOM 2870 C C . PHE A 1 358 ? -1.18 10.273 -19.047 1 96 358 PHE A C 1
ATOM 2872 O O . PHE A 1 358 ? -2.182 9.594 -19.281 1 96 358 PHE A O 1
ATOM 2879 N N . GLU A 1 359 ? -1.183 11.57 -19.266 1 93.81 359 GLU A N 1
ATOM 2880 C CA . GLU A 1 359 ? -2.219 12.297 -20 1 93.81 359 GLU A CA 1
ATOM 2881 C C . GLU A 1 359 ? -3.555 12.234 -19.266 1 93.81 359 GLU A C 1
ATOM 2883 O O . GLU A 1 359 ? -4.582 11.914 -19.859 1 93.81 359 GLU A O 1
ATOM 2888 N N . VAL A 1 360 ? -3.479 12.422 -17.953 1 92.44 360 VAL A N 1
ATOM 2889 C CA . VAL A 1 360 ? -4.676 12.516 -17.141 1 92.44 360 VAL A CA 1
ATOM 2890 C C . VAL A 1 360 ? -4.652 13.805 -16.328 1 92.44 360 VAL A C 1
ATOM 2892 O O . VAL A 1 360 ? -3.605 14.453 -16.203 1 92.44 360 VAL A O 1
ATOM 2895 N N . GLN A 1 361 ? -5.793 14.234 -15.836 1 90.12 361 GLN A N 1
ATOM 2896 C CA . GLN A 1 361 ? -5.875 15.43 -15 1 90.12 361 GLN A CA 1
ATOM 2897 C C . GLN A 1 361 ? -5.559 15.094 -13.539 1 90.12 361 GLN A C 1
ATOM 2899 O O . GLN A 1 361 ? -6.102 14.141 -12.984 1 90.12 361 GLN A O 1
ATOM 2904 N N . ALA A 1 362 ? -4.664 15.891 -12.969 1 91.44 362 ALA A N 1
ATOM 2905 C CA . ALA A 1 362 ? -4.336 15.695 -11.562 1 91.44 362 ALA A CA 1
ATOM 2906 C C . ALA A 1 362 ? -5.488 16.141 -10.664 1 91.44 362 ALA A C 1
ATOM 2908 O O . ALA A 1 362 ? -5.996 17.25 -10.805 1 91.44 362 ALA A O 1
ATOM 2909 N N . PRO A 1 363 ? -5.887 15.312 -9.758 1 92.56 363 PRO A N 1
ATOM 2910 C CA . PRO A 1 363 ? -6.922 15.734 -8.812 1 92.56 363 PRO A CA 1
ATOM 2911 C C . PRO A 1 363 ? -6.41 16.75 -7.797 1 92.56 363 PRO A C 1
ATOM 2913 O O . PRO A 1 363 ? -5.25 16.688 -7.379 1 92.56 363 PRO A O 1
ATOM 2916 N N . ILE A 1 364 ? -7.258 17.672 -7.465 1 95.12 364 ILE A N 1
ATOM 2917 C CA . ILE A 1 364 ? -6.988 18.594 -6.363 1 95.12 364 ILE A CA 1
ATOM 2918 C C . ILE A 1 364 ? -7.516 18 -5.059 1 95.12 364 ILE A C 1
ATOM 2920 O O . ILE A 1 364 ? -8.727 17.922 -4.852 1 95.12 364 ILE A O 1
ATOM 2924 N N . ARG A 1 365 ? -6.633 17.594 -4.223 1 94.81 365 ARG A N 1
ATOM 2925 C CA . ARG A 1 365 ? -7.035 17.016 -2.938 1 94.81 365 ARG A CA 1
ATOM 2926 C C . ARG A 1 365 ? -7.348 18.125 -1.928 1 94.81 365 ARG A C 1
ATOM 2928 O O . ARG A 1 365 ? -6.512 18.984 -1.666 1 94.81 365 ARG A O 1
ATOM 2935 N N . ILE A 1 366 ? -8.539 18.047 -1.338 1 96.25 366 ILE A N 1
ATOM 2936 C CA . ILE A 1 366 ? -8.938 19.062 -0.375 1 96.25 366 ILE A CA 1
ATOM 2937 C C . ILE A 1 366 ? -8.727 18.547 1.046 1 96.25 366 ILE A C 1
ATOM 2939 O O . ILE A 1 366 ? -9.305 17.531 1.438 1 96.25 366 ILE A O 1
ATOM 2943 N N . THR A 1 367 ? -7.852 19.188 1.752 1 94.44 367 THR A N 1
ATOM 2944 C CA . THR A 1 367 ? -7.535 18.922 3.148 1 94.44 367 THR A CA 1
ATOM 2945 C C . THR A 1 367 ? -7.473 20.203 3.955 1 94.44 367 THR A C 1
ATOM 2947 O O . THR A 1 367 ? -7.742 21.297 3.426 1 94.44 367 THR A O 1
ATOM 2950 N N . THR A 1 368 ? -7.168 20.125 5.219 1 92.19 368 THR A N 1
ATOM 2951 C CA . THR A 1 368 ? -7.043 21.297 6.062 1 92.19 368 THR A CA 1
ATOM 2952 C C . THR A 1 368 ? -5.816 22.125 5.672 1 92.19 368 THR A C 1
ATOM 2954 O O . THR A 1 368 ? -5.668 23.266 6.102 1 92.19 368 THR A O 1
ATOM 2957 N N . LEU A 1 369 ? -4.992 21.562 4.781 1 90.69 369 LEU A N 1
ATOM 2958 C CA . LEU A 1 369 ? -3.77 22.25 4.379 1 90.69 369 LEU A CA 1
ATOM 2959 C C . LEU A 1 369 ? -3.924 22.875 2.99 1 90.69 369 LEU A C 1
ATOM 2961 O O . LEU A 1 369 ? -3.014 23.531 2.496 1 90.69 369 LEU A O 1
ATOM 2965 N N . SER A 1 370 ? -5.07 22.688 2.42 1 93.88 370 SER A N 1
ATOM 2966 C CA . SER A 1 370 ? -5.312 23.234 1.095 1 93.88 370 SER A CA 1
ATOM 2967 C C . SER A 1 370 ? -5.324 24.766 1.131 1 93.88 370 SER A C 1
ATOM 2969 O O . SER A 1 370 ? -5.797 25.359 2.098 1 93.88 370 SER A O 1
ATOM 2971 N N . SER A 1 371 ? -4.836 25.359 0.056 1 94.31 371 SER A N 1
ATOM 2972 C CA . SER A 1 371 ? -4.957 26.812 -0.087 1 94.31 371 SER A CA 1
ATOM 2973 C C . SER A 1 371 ? -6.375 27.203 -0.492 1 94.31 371 SER A C 1
ATOM 2975 O O . SER A 1 371 ? -7.16 26.359 -0.932 1 94.31 371 SER A O 1
ATOM 2977 N N . ALA A 1 372 ? -6.637 28.5 -0.241 1 96.62 372 ALA A N 1
ATOM 2978 C CA . ALA A 1 372 ? -7.938 29 -0.671 1 96.62 372 ALA A CA 1
ATOM 2979 C C . ALA A 1 372 ? -8.117 28.844 -2.178 1 96.62 372 ALA A C 1
ATOM 2981 O O . ALA A 1 372 ? -9.219 28.562 -2.652 1 96.62 372 ALA A O 1
ATOM 2982 N N . GLU A 1 373 ? -7.062 28.984 -2.895 1 96.81 373 GLU A N 1
ATOM 2983 C CA . GLU A 1 373 ? -7.098 28.844 -4.348 1 96.81 373 GLU A CA 1
ATOM 2984 C C . GLU A 1 373 ? -7.469 27.406 -4.746 1 96.81 373 GLU A C 1
ATOM 2986 O O . GLU A 1 373 ? -8.219 27.203 -5.707 1 96.81 373 GLU A O 1
ATOM 2991 N N . MET A 1 374 ? -6.93 26.453 -4.098 1 97.19 374 MET A N 1
ATOM 2992 C CA . MET A 1 374 ? -7.25 25.047 -4.363 1 97.19 374 MET A CA 1
ATOM 2993 C C . MET A 1 374 ? -8.734 24.781 -4.133 1 97.19 374 MET A C 1
ATOM 2995 O O . MET A 1 374 ? -9.383 24.125 -4.949 1 97.19 374 MET A O 1
ATOM 2999 N N . VAL A 1 375 ? -9.25 25.328 -3.02 1 98.06 375 VAL A N 1
ATOM 3000 C CA . VAL A 1 375 ? -10.648 25.125 -2.674 1 98.06 375 VAL A CA 1
ATOM 3001 C C . VAL A 1 375 ? -11.539 25.766 -3.734 1 98.06 375 VAL A C 1
ATOM 3003 O O . VAL A 1 375 ? -12.492 25.156 -4.219 1 98.06 375 VAL A O 1
ATOM 3006 N N . GLN A 1 376 ? -11.203 27.016 -4.105 1 98.06 376 GLN A N 1
ATOM 3007 C CA . GLN A 1 376 ? -11.969 27.719 -5.121 1 98.06 376 GLN A CA 1
ATOM 3008 C C . GLN A 1 376 ? -11.953 26.969 -6.449 1 98.06 376 GLN A C 1
ATOM 3010 O O . GLN A 1 376 ? -12.992 26.812 -7.094 1 98.06 376 GLN A O 1
ATOM 3015 N N . THR A 1 377 ? -10.758 26.547 -6.832 1 97.31 377 THR A N 1
ATOM 3016 C CA . THR A 1 377 ? -10.609 25.844 -8.102 1 97.31 377 THR A CA 1
ATOM 3017 C C . THR A 1 377 ? -11.43 24.562 -8.109 1 97.31 377 THR A C 1
ATOM 3019 O O . THR A 1 377 ? -12.047 24.219 -9.117 1 97.31 377 THR A O 1
ATOM 3022 N N . LYS A 1 378 ? -11.445 23.875 -6.996 1 97.44 378 LYS A N 1
ATOM 3023 C CA . LYS A 1 378 ? -12.219 22.625 -6.902 1 97.44 378 LYS A CA 1
ATOM 3024 C C . LYS A 1 378 ? -13.711 22.906 -7.008 1 97.44 378 LYS A C 1
ATOM 3026 O O . LYS A 1 378 ? -14.445 22.141 -7.629 1 97.44 378 LYS A O 1
ATOM 3031 N N . LEU A 1 379 ? -14.172 23.953 -6.387 1 98.19 379 LEU A N 1
ATOM 3032 C CA . LEU A 1 379 ? -15.562 24.375 -6.508 1 98.19 379 LEU A CA 1
ATOM 3033 C C . LEU A 1 379 ? -15.938 24.594 -7.973 1 98.19 379 LEU A C 1
ATOM 3035 O O . LEU A 1 379 ? -16.953 24.078 -8.438 1 98.19 379 LEU A O 1
ATOM 3039 N N . VAL A 1 380 ? -15.117 25.266 -8.656 1 97.81 380 VAL A N 1
ATOM 3040 C CA . VAL A 1 380 ? -15.375 25.594 -10.055 1 97.81 380 VAL A CA 1
ATOM 3041 C C . VAL A 1 380 ? -15.328 24.328 -10.906 1 97.81 380 VAL A C 1
ATOM 3043 O O . VAL A 1 380 ? -16.156 24.156 -11.797 1 97.81 380 VAL A O 1
ATOM 3046 N N . ASN A 1 381 ? -14.359 23.484 -10.602 1 96.56 381 ASN A N 1
ATOM 3047 C CA . ASN A 1 381 ? -14.227 22.234 -11.344 1 96.56 381 ASN A CA 1
ATOM 3048 C C . ASN A 1 381 ? -15.477 21.375 -11.203 1 96.56 381 ASN A C 1
ATOM 3050 O O . ASN A 1 381 ? -15.891 20.719 -12.164 1 96.56 381 ASN A O 1
ATOM 3054 N N . TYR A 1 382 ? -16.062 21.328 -10.031 1 97 382 TYR A N 1
ATOM 3055 C CA . TYR A 1 382 ? -17.188 20.438 -9.75 1 97 382 TYR A CA 1
ATOM 3056 C C . TYR A 1 382 ? -18.484 21.062 -10.227 1 97 382 TYR A C 1
ATOM 3058 O O . TYR A 1 382 ? -19.344 20.359 -10.773 1 97 382 TYR A O 1
ATOM 3066 N N . PHE A 1 383 ? -18.625 22.406 -10.055 1 97.56 383 PHE A N 1
ATOM 3067 C CA . PHE A 1 383 ? -19.969 22.969 -10.117 1 97.56 383 PHE A CA 1
ATOM 3068 C C . PHE A 1 383 ? -20.047 24.094 -11.141 1 97.56 383 PHE A C 1
ATOM 3070 O O . PHE A 1 383 ? -21.078 24.75 -11.289 1 97.56 383 PHE A O 1
ATOM 3077 N N . GLY A 1 384 ? -19.016 24.359 -11.852 1 96.44 384 GLY A N 1
ATOM 3078 C CA . GLY A 1 384 ? -18.969 25.438 -12.82 1 96.44 384 GLY A CA 1
ATOM 3079 C C . GLY A 1 384 ? -18.719 26.797 -12.195 1 96.44 384 GLY A C 1
ATOM 3080 O O . GLY A 1 384 ? -18.578 26.906 -10.977 1 96.44 384 GLY A O 1
ATOM 3081 N N . GLU A 1 385 ? -18.734 27.812 -12.992 1 95.62 385 GLU A N 1
ATOM 3082 C CA . GLU A 1 385 ? -18.484 29.172 -12.531 1 95.62 385 GLU A CA 1
ATOM 3083 C C . GLU A 1 385 ? -19.656 29.688 -11.695 1 95.62 385 GLU A C 1
ATOM 3085 O O . GLU A 1 385 ? -20.812 29.406 -12 1 95.62 385 GLU A O 1
ATOM 3090 N N . ASN A 1 386 ? -19.344 30.312 -10.648 1 95.31 386 ASN A N 1
ATOM 3091 C CA . ASN A 1 386 ? -20.297 30.906 -9.711 1 95.31 386 ASN A CA 1
ATOM 3092 C C . ASN A 1 386 ? -19.719 32.125 -8.992 1 95.31 386 ASN A C 1
ATOM 3094 O O . ASN A 1 386 ? -18.562 32.094 -8.547 1 95.31 386 ASN A O 1
ATOM 3098 N N . GLU A 1 387 ? -20.438 33.156 -8.93 1 94.69 387 GLU A N 1
ATOM 3099 C CA . GLU A 1 387 ? -19.969 34.406 -8.359 1 94.69 387 GLU A CA 1
ATOM 3100 C C . GLU A 1 387 ? -19.641 34.25 -6.875 1 94.69 387 GLU A C 1
ATOM 3102 O O . GLU A 1 387 ? -18.828 35 -6.336 1 94.69 387 GLU A O 1
ATOM 3107 N N . ASP A 1 388 ? -20.25 33.281 -6.262 1 95.19 388 ASP A N 1
ATOM 3108 C CA . ASP A 1 388 ? -20.047 33.062 -4.828 1 95.19 388 ASP A CA 1
ATOM 3109 C C . ASP A 1 388 ? -18.781 32.281 -4.555 1 95.19 388 ASP A C 1
ATOM 3111 O O . ASP A 1 388 ? -18.344 32.156 -3.41 1 95.19 388 ASP A O 1
ATOM 3115 N N . PHE A 1 389 ? -18.203 31.719 -5.578 1 97.94 389 PHE A N 1
ATOM 3116 C CA . PHE A 1 389 ? -16.969 30.953 -5.41 1 97.94 389 PHE A CA 1
ATOM 3117 C C . PHE A 1 389 ? -15.758 31.875 -5.371 1 97.94 389 PHE A C 1
ATOM 3119 O O . PHE A 1 389 ? -14.906 31.828 -6.266 1 97.94 389 PHE A O 1
ATOM 3126 N N . THR A 1 390 ? -15.633 32.625 -4.297 1 97.75 390 THR A N 1
ATOM 3127 C CA . THR A 1 390 ? -14.57 33.625 -4.145 1 97.75 390 THR A CA 1
ATOM 3128 C C . THR A 1 390 ? -13.477 33.094 -3.221 1 97.75 390 THR A C 1
ATOM 3130 O O . THR A 1 390 ? -13.68 32.125 -2.504 1 97.75 390 THR A O 1
ATOM 3133 N N . ILE A 1 391 ? -12.32 33.75 -3.264 1 97.75 391 ILE A N 1
ATOM 3134 C CA . ILE A 1 391 ? -11.219 33.438 -2.369 1 97.75 391 ILE A CA 1
ATOM 3135 C C . ILE A 1 391 ? -11.641 33.656 -0.921 1 97.75 391 ILE A C 1
ATOM 3137 O O . ILE A 1 391 ? -11.242 32.906 -0.021 1 97.75 391 ILE A O 1
ATOM 3141 N N . GLU A 1 392 ? -12.438 34.656 -0.71 1 97.69 392 GLU A N 1
ATOM 3142 C CA . GLU A 1 392 ? -12.953 34.969 0.625 1 97.69 392 GLU A CA 1
ATOM 3143 C C . GLU A 1 392 ? -13.812 33.812 1.149 1 97.69 392 GLU A C 1
ATOM 3145 O O . GLU A 1 392 ? -13.664 33.406 2.299 1 97.69 392 GLU A O 1
ATOM 3150 N N . ARG A 1 393 ? -14.727 33.312 0.285 1 97.69 393 ARG A N 1
ATOM 3151 C CA . ARG A 1 393 ? -15.555 32.188 0.642 1 97.69 393 ARG A CA 1
ATOM 3152 C C . ARG A 1 393 ? -14.688 30.953 0.935 1 97.69 393 ARG A C 1
ATOM 3154 O O . ARG A 1 393 ? -14.945 30.219 1.897 1 97.69 393 ARG A O 1
ATOM 3161 N N . ALA A 1 394 ? -13.695 30.781 0.109 1 98.12 394 ALA A N 1
ATOM 3162 C CA . ALA A 1 394 ? -12.797 29.641 0.28 1 98.12 394 ALA A CA 1
ATOM 3163 C C . ALA A 1 394 ? -12.078 29.719 1.625 1 98.12 394 ALA A C 1
ATOM 3165 O O . ALA A 1 394 ? -11.875 28.688 2.279 1 98.12 394 ALA A O 1
ATOM 3166 N N . ASN A 1 395 ? -11.68 30.875 2.018 1 97.62 395 ASN A N 1
ATOM 3167 C CA . ASN A 1 395 ? -11.039 31.062 3.316 1 97.62 395 ASN A CA 1
ATOM 3168 C C . ASN A 1 395 ? -11.984 30.719 4.461 1 97.62 395 ASN A C 1
ATOM 3170 O O . ASN A 1 395 ? -11.57 30.109 5.457 1 97.62 395 ASN A O 1
ATOM 3174 N N . LEU A 1 396 ? -13.227 31.109 4.332 1 97.38 396 LEU A N 1
ATOM 3175 C CA . LEU A 1 396 ? -14.219 30.781 5.348 1 97.38 396 LEU A CA 1
ATOM 3176 C C . LEU A 1 396 ? -14.445 29.266 5.406 1 97.38 396 LEU A C 1
ATOM 3178 O O . LEU A 1 396 ? -14.641 28.703 6.488 1 97.38 396 LEU A O 1
ATOM 3182 N N . MET A 1 397 ? -14.445 28.656 4.215 1 98.06 397 MET A N 1
ATOM 3183 C CA . MET A 1 397 ? -14.57 27.203 4.156 1 98.06 397 MET A CA 1
ATOM 3184 C C . MET A 1 397 ? -13.43 26.531 4.914 1 98.06 397 MET A C 1
ATOM 3186 O O . MET A 1 397 ? -13.656 25.578 5.668 1 98.06 397 MET A O 1
ATOM 3190 N N . LYS A 1 398 ? -12.242 27.016 4.742 1 97.38 398 LYS A N 1
ATOM 3191 C CA . LYS A 1 398 ? -11.094 26.469 5.453 1 97.38 398 LYS A CA 1
ATOM 3192 C C . LYS A 1 398 ? -11.258 26.609 6.965 1 97.38 398 LYS A C 1
ATOM 3194 O O . LYS A 1 398 ? -10.891 25.703 7.723 1 97.38 398 LYS A O 1
ATOM 3199 N N . GLU A 1 399 ? -11.766 27.703 7.41 1 97 399 GLU A N 1
ATOM 3200 C CA . GLU A 1 399 ? -12 27.938 8.836 1 97 399 GLU A CA 1
ATOM 3201 C C . GLU A 1 399 ? -13 26.922 9.391 1 97 399 GLU A C 1
ATOM 3203 O O . GLU A 1 399 ? -12.844 26.453 10.523 1 97 399 GLU A O 1
ATOM 3208 N N . VAL A 1 400 ? -14.023 26.625 8.609 1 97.38 400 VAL A N 1
ATOM 3209 C CA . VAL A 1 400 ? -15.023 25.656 9.039 1 97.38 400 VAL A CA 1
ATOM 3210 C C . VAL A 1 400 ? -14.383 24.281 9.172 1 97.38 400 VAL A C 1
ATOM 3212 O O . VAL A 1 400 ? -14.695 23.531 10.102 1 97.38 400 VAL A O 1
ATOM 3215 N N . MET A 1 401 ? -13.492 23.922 8.242 1 97.31 401 MET A N 1
ATOM 3216 C CA . MET A 1 401 ? -12.781 22.641 8.344 1 97.31 401 MET A CA 1
ATOM 3217 C C . MET A 1 401 ? -12.039 22.547 9.672 1 97.31 401 MET A C 1
ATOM 3219 O O . MET A 1 401 ? -12.07 21.5 10.328 1 97.31 401 MET A O 1
ATOM 3223 N N . LEU A 1 402 ? -11.328 23.594 10.023 1 96.31 402 LEU A N 1
ATOM 3224 C CA . LEU A 1 402 ? -10.555 23.609 11.258 1 96.31 402 LEU A CA 1
ATOM 3225 C C . LEU A 1 402 ? -11.469 23.516 12.477 1 96.31 402 LEU A C 1
ATOM 3227 O O . LEU A 1 402 ? -11.164 22.812 13.438 1 96.31 402 LEU A O 1
ATOM 3231 N N . GLU A 1 403 ? -12.57 24.25 12.422 1 96.5 403 GLU A N 1
ATOM 3232 C CA . GLU A 1 403 ? -13.547 24.203 13.508 1 96.5 403 GLU A CA 1
ATOM 3233 C C . GLU A 1 403 ? -14.133 22.812 13.68 1 96.5 403 GLU A C 1
ATOM 3235 O O . GLU A 1 403 ? -14.352 22.359 14.812 1 96.5 403 GLU A O 1
ATOM 3240 N N . ASP A 1 404 ? -14.422 22.172 12.578 1 97.12 404 ASP A N 1
ATOM 3241 C CA . ASP A 1 404 ? -14.953 20.812 12.617 1 97.12 404 ASP A CA 1
ATOM 3242 C C . ASP A 1 404 ? -14.039 19.891 13.406 1 97.12 404 ASP A C 1
ATOM 3244 O O . ASP A 1 404 ? -14.5 19.156 14.281 1 97.12 404 ASP A O 1
ATOM 3248 N N . LEU A 1 405 ? -12.766 19.922 13.148 1 96.25 405 LEU A N 1
ATOM 3249 C CA . LEU A 1 405 ? -11.82 19.047 13.82 1 96.25 405 LEU A CA 1
ATOM 3250 C C . LEU A 1 405 ? -11.75 19.359 15.312 1 96.25 405 LEU A C 1
ATOM 3252 O O . LEU A 1 405 ? -11.664 18.438 16.141 1 96.25 405 LEU A O 1
ATOM 3256 N N . ARG A 1 406 ? -11.812 20.609 15.664 1 95.56 406 ARG A N 1
ATOM 3257 C CA . ARG A 1 406 ? -11.797 21.016 17.078 1 95.56 406 ARG A CA 1
ATOM 3258 C C . ARG A 1 406 ? -13.062 20.562 17.781 1 95.56 406 ARG A C 1
ATOM 3260 O O . ARG A 1 406 ? -13.047 20.297 18.984 1 95.56 406 ARG A O 1
ATOM 3267 N N . ALA A 1 407 ? -14.141 20.453 17.016 1 95.81 407 ALA A N 1
ATOM 3268 C CA . ALA A 1 407 ? -15.438 20.078 17.562 1 95.81 407 ALA A CA 1
ATOM 3269 C C . ALA A 1 407 ? -15.664 18.562 17.453 1 95.81 407 ALA A C 1
ATOM 3271 O O . ALA A 1 407 ? -16.781 18.094 17.641 1 95.81 407 ALA A O 1
ATOM 3272 N N . ASN A 1 408 ? -14.672 17.844 17.031 1 95.75 408 ASN A N 1
ATOM 3273 C CA . ASN A 1 408 ? -14.68 16.375 16.922 1 95.75 408 ASN A CA 1
ATOM 3274 C C . ASN A 1 408 ? -15.578 15.914 15.773 1 95.75 408 ASN A C 1
ATOM 3276 O O . ASN A 1 408 ? -16.188 14.852 15.859 1 95.75 408 ASN A O 1
ATOM 3280 N N . ARG A 1 409 ? -15.797 16.812 14.812 1 95.94 409 ARG A N 1
ATOM 3281 C CA . ARG A 1 409 ? -16.422 16.438 13.555 1 95.94 409 ARG A CA 1
ATOM 3282 C C . ARG A 1 409 ? -15.391 15.938 12.547 1 95.94 409 ARG A C 1
ATOM 3284 O O . ARG A 1 409 ? -14.641 16.734 11.984 1 95.94 409 ARG A O 1
ATOM 3291 N N . LYS A 1 410 ? -15.367 14.617 12.344 1 96.38 410 LYS A N 1
ATOM 3292 C CA . LYS A 1 410 ? -14.406 14.016 11.43 1 96.38 410 LYS A CA 1
ATOM 3293 C C . LYS A 1 410 ? -15.039 13.711 10.07 1 96.38 410 LYS A C 1
ATOM 3295 O O . LYS A 1 410 ? -15.492 12.594 9.828 1 96.38 410 LYS A O 1
ATOM 3300 N N . GLU A 1 411 ? -14.93 14.664 9.125 1 97.44 411 GLU A N 1
ATOM 3301 C CA . GLU A 1 411 ? -15.594 14.57 7.824 1 97.44 411 GLU A CA 1
ATOM 3302 C C . GLU A 1 411 ? -14.602 14.812 6.688 1 97.44 411 GLU A C 1
ATOM 3304 O O . GLU A 1 411 ? -13.453 15.195 6.922 1 97.44 411 GLU A O 1
ATOM 3309 N N . GLU A 1 412 ? -14.984 14.398 5.48 1 97.25 412 GLU A N 1
ATOM 3310 C CA . GLU A 1 412 ? -14.188 14.688 4.289 1 97.25 412 GLU A CA 1
ATOM 3311 C C . GLU A 1 412 ? -14.828 15.789 3.453 1 97.25 412 GLU A C 1
ATOM 3313 O O . GLU A 1 412 ? -16.047 15.969 3.479 1 97.25 412 GLU A O 1
ATOM 3318 N N . TYR A 1 413 ? -14.016 16.531 2.656 1 97.56 413 TYR A N 1
ATOM 3319 C CA . TYR A 1 413 ? -14.461 17.688 1.91 1 97.56 413 TYR A CA 1
ATOM 3320 C C . TYR A 1 413 ? -14.023 17.609 0.453 1 97.56 413 TYR A C 1
ATOM 3322 O O . TYR A 1 413 ? -13.883 18.641 -0.221 1 97.56 413 TYR A O 1
ATOM 3330 N N . MET A 1 414 ? -13.797 16.422 0.015 1 94.81 414 MET A N 1
ATOM 3331 C CA . MET A 1 414 ? -13.273 16.156 -1.325 1 94.81 414 MET A CA 1
ATOM 3332 C C . MET A 1 414 ? -14.406 15.812 -2.287 1 94.81 414 MET A C 1
ATOM 3334 O O . MET A 1 414 ? -14.391 16.219 -3.449 1 94.81 414 MET A O 1
ATOM 3338 N N . SER A 1 415 ? -15.352 15.07 -1.849 1 96.19 415 SER A N 1
ATOM 3339 C CA . SER A 1 415 ? -16.484 14.68 -2.689 1 96.19 415 SER A CA 1
ATOM 3340 C C . SER A 1 415 ? -17.344 15.883 -3.047 1 96.19 415 SER A C 1
ATOM 3342 O O . SER A 1 415 ? -17.266 16.922 -2.398 1 96.19 415 SER A O 1
ATOM 3344 N N . LYS A 1 416 ? -18.172 15.688 -4.066 1 97.56 416 LYS A N 1
ATOM 3345 C CA . LYS A 1 416 ? -19.078 16.766 -4.465 1 97.56 416 LYS A CA 1
ATOM 3346 C C . LYS A 1 416 ? -20 17.156 -3.32 1 97.56 416 LYS A C 1
ATOM 3348 O O . LYS A 1 416 ? -20.156 18.344 -3.018 1 97.56 416 LYS A O 1
ATOM 3353 N N . CYS A 1 417 ? -20.562 16.172 -2.695 1 97.44 417 CYS A N 1
ATOM 3354 C CA . CYS A 1 417 ? -21.484 16.484 -1.611 1 97.44 417 CYS A CA 1
ATOM 3355 C C . CYS A 1 417 ? -20.75 17.047 -0.403 1 97.44 417 CYS A C 1
ATOM 3357 O O . CYS A 1 417 ? -21.25 17.953 0.273 1 97.44 417 CYS A O 1
ATOM 3359 N N . GLY A 1 418 ? -19.562 16.531 -0.105 1 97.88 418 GLY A N 1
ATOM 3360 C CA . GLY A 1 418 ? -18.766 17.062 0.993 1 97.88 418 GLY A CA 1
ATOM 3361 C C . GLY A 1 418 ? -18.375 18.516 0.802 1 97.88 418 GLY A C 1
ATOM 3362 O O . GLY A 1 418 ? -18.5 19.312 1.726 1 97.88 418 GLY A O 1
ATOM 3363 N N . LEU A 1 419 ? -17.953 18.812 -0.386 1 98.31 419 LEU A N 1
ATOM 3364 C CA . LEU A 1 419 ? -17.531 20.172 -0.709 1 98.31 419 LEU A CA 1
ATOM 3365 C C . LEU A 1 419 ? -18.719 21.125 -0.716 1 98.31 419 LEU A C 1
ATOM 3367 O O . LEU A 1 419 ? -18.609 22.25 -0.255 1 98.31 419 LEU A O 1
ATOM 3371 N N . ALA A 1 420 ? -19.859 20.688 -1.235 1 98.19 420 ALA A N 1
ATOM 3372 C CA . ALA A 1 420 ? -21.062 21.5 -1.33 1 98.19 420 ALA A CA 1
ATOM 3373 C C . ALA A 1 420 ? -21.578 21.875 0.056 1 98.19 420 ALA A C 1
ATOM 3375 O O . ALA A 1 420 ? -21.906 23.031 0.31 1 98.19 420 ALA A O 1
ATOM 3376 N N . VAL A 1 421 ? -21.641 20.922 0.925 1 98 421 VAL A N 1
ATOM 3377 C CA . VAL A 1 421 ? -22.172 21.172 2.262 1 98 421 VAL A CA 1
ATOM 3378 C C . VAL A 1 421 ? -21.219 22.047 3.051 1 98 421 VAL A C 1
ATOM 3380 O O . VAL A 1 421 ? -21.641 22.906 3.828 1 98 421 VAL A O 1
ATOM 3383 N N . LEU A 1 422 ? -19.891 21.812 2.861 1 98.25 422 LEU A N 1
ATOM 3384 C CA . LEU A 1 422 ? -18.906 22.703 3.461 1 98.25 422 LEU A CA 1
ATOM 3385 C C . LEU A 1 422 ? -19.094 24.125 2.973 1 98.25 422 LEU A C 1
ATOM 3387 O O . LEU A 1 422 ? -19 25.078 3.762 1 98.25 422 LEU A O 1
ATOM 3391 N N . PHE A 1 423 ? -19.344 24.281 1.675 1 98.12 423 PHE A N 1
ATOM 3392 C CA . PHE A 1 423 ? -19.594 25.578 1.06 1 98.12 423 PHE A CA 1
ATOM 3393 C C . PHE A 1 423 ? -20.797 26.266 1.697 1 98.12 423 PHE A C 1
ATOM 3395 O O . PHE A 1 423 ? -20.719 27.438 2.07 1 98.12 423 PHE A O 1
ATOM 3402 N N . ASP A 1 424 ? -21.797 25.562 1.832 1 97.62 424 ASP A N 1
ATOM 3403 C CA . ASP A 1 424 ? -23.016 26.109 2.428 1 97.62 424 ASP A CA 1
ATOM 3404 C C . ASP A 1 424 ? -22.781 26.516 3.881 1 97.62 424 ASP A C 1
ATOM 3406 O O . ASP A 1 424 ? -23.141 27.625 4.281 1 97.62 424 ASP A O 1
ATOM 3410 N N . ARG A 1 425 ? -22.172 25.672 4.668 1 97 425 ARG A N 1
ATOM 3411 C CA . ARG A 1 425 ? -21.953 25.922 6.09 1 97 425 ARG A CA 1
ATOM 3412 C C . ARG A 1 425 ? -21.047 27.125 6.297 1 97 425 ARG A C 1
ATOM 3414 O O . ARG A 1 425 ? -20.984 27.688 7.398 1 97 425 ARG A O 1
ATOM 3421 N N . SER A 1 426 ? -20.312 27.484 5.25 1 97.12 426 SER A N 1
ATOM 3422 C CA . SER A 1 426 ? -19.406 28.609 5.352 1 97.12 426 SER A CA 1
ATOM 3423 C C . SER A 1 426 ? -20.078 29.906 4.914 1 97.12 426 SER A C 1
ATOM 3425 O O . SER A 1 426 ? -19.438 30.953 4.82 1 97.12 426 SER A O 1
ATOM 3427 N N . GLY A 1 427 ? -21.359 29.828 4.598 1 95.06 427 GLY A N 1
ATOM 3428 C CA . GLY A 1 427 ? -22.125 31.016 4.258 1 95.06 427 GLY A CA 1
ATOM 3429 C C . GLY A 1 427 ? -22.562 31.047 2.807 1 95.06 427 GLY A C 1
ATOM 3430 O O . GLY A 1 427 ? -23.266 31.969 2.387 1 95.06 427 GLY A O 1
ATOM 3431 N N . GLY A 1 428 ? -22.172 30.031 2.027 1 95.31 428 GLY A N 1
ATOM 3432 C CA . GLY A 1 428 ? -22.625 29.938 0.648 1 95.31 428 GLY A CA 1
ATOM 3433 C C . GLY A 1 428 ? -24.031 29.406 0.521 1 95.31 428 GLY A C 1
ATOM 3434 O O . GLY A 1 428 ? -24.656 29.016 1.518 1 95.31 428 GLY A O 1
ATOM 3435 N N . LYS A 1 429 ? -24.5 29.469 -0.7 1 93.31 429 LYS A N 1
ATOM 3436 C CA . LYS A 1 429 ? -25.844 28.953 -0.968 1 93.31 429 LYS A CA 1
ATOM 3437 C C . LYS A 1 429 ? -25.812 27.859 -2.021 1 93.31 429 LYS A C 1
ATOM 3439 O O . LYS A 1 429 ? -25.219 28.031 -3.09 1 93.31 429 LYS A O 1
ATOM 3444 N N . LEU A 1 430 ? -26.453 26.766 -1.641 1 95.94 430 LEU A N 1
ATOM 3445 C CA . LEU A 1 430 ? -26.578 25.688 -2.619 1 95.94 430 LEU A CA 1
ATOM 3446 C C . LEU A 1 430 ? -27.547 26.062 -3.725 1 95.94 430 LEU A C 1
ATOM 3448 O O . LEU A 1 430 ? -28.625 26.609 -3.449 1 95.94 430 LEU A O 1
ATOM 3452 N N . THR A 1 431 ? -27.156 25.859 -4.961 1 95.44 431 THR A N 1
ATOM 3453 C CA . THR A 1 431 ? -27.969 26.203 -6.121 1 95.44 431 THR A CA 1
ATOM 3454 C C . THR A 1 431 ? -28.453 24.938 -6.832 1 95.44 431 THR A C 1
ATOM 3456 O O . THR A 1 431 ? -28.062 23.828 -6.461 1 95.44 431 THR A O 1
ATOM 3459 N N . ASP A 1 432 ? -29.281 25.156 -7.824 1 95 432 ASP A N 1
ATOM 3460 C CA . ASP A 1 432 ? -29.781 24.031 -8.602 1 95 432 ASP A CA 1
ATOM 3461 C C . ASP A 1 432 ? -28.672 23.375 -9.406 1 95 432 ASP A C 1
ATOM 3463 O O . ASP A 1 432 ? -28.672 22.172 -9.617 1 95 432 ASP A O 1
ATOM 3467 N N . GLU A 1 433 ? -27.703 24.188 -9.812 1 95.44 433 GLU A N 1
ATOM 3468 C CA . GLU A 1 433 ? -26.547 23.625 -10.523 1 95.44 433 GLU A CA 1
ATOM 3469 C C . GLU A 1 433 ? -25.766 22.672 -9.625 1 95.44 433 GLU A C 1
ATOM 3471 O O . GLU A 1 433 ? -25.359 21.594 -10.07 1 95.44 433 GLU A O 1
ATOM 3476 N N . ILE A 1 434 ? -25.547 23.094 -8.391 1 97.06 434 ILE A N 1
ATOM 3477 C CA . ILE A 1 434 ? -24.828 22.266 -7.43 1 97.06 434 ILE A CA 1
ATOM 3478 C C . ILE A 1 434 ? -25.625 20.969 -7.168 1 97.06 434 ILE A C 1
ATOM 3480 O O . ILE A 1 434 ? -25.062 19.875 -7.195 1 97.06 434 ILE A O 1
ATOM 3484 N N . ARG A 1 435 ? -26.875 21.156 -6.961 1 96.5 435 ARG A N 1
ATOM 3485 C CA . ARG A 1 435 ? -27.781 20.031 -6.746 1 96.5 435 ARG A CA 1
ATOM 3486 C C . ARG A 1 435 ? -27.688 19.031 -7.887 1 96.5 435 ARG A C 1
ATOM 3488 O O . ARG A 1 435 ? -27.578 17.828 -7.652 1 96.5 435 ARG A O 1
ATOM 3495 N N . ASP A 1 436 ? -27.75 19.469 -9.094 1 96.5 436 ASP A N 1
ATOM 3496 C CA . ASP A 1 436 ? -27.766 18.609 -10.266 1 96.5 436 ASP A CA 1
ATOM 3497 C C . ASP A 1 436 ? -26.469 17.797 -10.375 1 96.5 436 ASP A C 1
ATOM 3499 O O . ASP A 1 436 ? -26.5 16.625 -10.75 1 96.5 436 ASP A O 1
ATOM 3503 N N . GLU A 1 437 ? -25.359 18.422 -10.07 1 96.56 437 GLU A N 1
ATOM 3504 C CA . GLU A 1 437 ? -24.078 17.734 -10.086 1 96.56 437 GLU A CA 1
ATOM 3505 C C . GLU A 1 437 ? -24.047 16.609 -9.055 1 96.56 437 GLU A C 1
ATOM 3507 O O . GLU A 1 437 ? -23.5 15.539 -9.305 1 96.56 437 GLU A O 1
ATOM 3512 N N . ILE A 1 438 ? -24.547 16.828 -7.926 1 96.81 438 ILE A N 1
ATOM 3513 C CA . ILE A 1 438 ? -24.562 15.836 -6.855 1 96.81 438 ILE A CA 1
ATOM 3514 C C . ILE A 1 438 ? -25.547 14.727 -7.188 1 96.81 438 ILE A C 1
ATOM 3516 O O . ILE A 1 438 ? -25.297 13.555 -6.902 1 96.81 438 ILE A O 1
ATOM 3520 N N . ALA A 1 439 ? -26.656 15.164 -7.805 1 93.44 439 ALA A N 1
ATOM 3521 C CA . ALA A 1 439 ? -27.656 14.188 -8.227 1 93.44 439 ALA A CA 1
ATOM 3522 C C . ALA A 1 439 ? -27.062 13.195 -9.227 1 93.44 439 ALA A C 1
ATOM 3524 O O . ALA A 1 439 ? -27.406 12.008 -9.211 1 93.44 439 ALA A O 1
ATOM 3525 N N . ASN A 1 440 ? -26.203 13.633 -9.984 1 92.38 440 ASN A N 1
ATOM 3526 C CA . ASN A 1 440 ? -25.594 12.828 -11.039 1 92.38 440 ASN A CA 1
ATOM 3527 C C . ASN A 1 440 ? -24.469 11.938 -10.484 1 92.38 440 ASN A C 1
ATOM 3529 O O . ASN A 1 440 ? -24.016 11.023 -11.164 1 92.38 440 ASN A O 1
ATOM 3533 N N . ASP A 1 441 ? -24.031 12.125 -9.344 1 91.56 441 ASP A N 1
ATOM 3534 C CA . ASP A 1 441 ? -23.047 11.273 -8.68 1 91.56 441 ASP A CA 1
ATOM 3535 C C . ASP A 1 441 ? -23.719 10.102 -7.969 1 91.56 441 ASP A C 1
ATOM 3537 O O . ASP A 1 441 ? -24.391 10.289 -6.961 1 91.56 441 ASP A O 1
ATOM 3541 N N . PRO A 1 442 ? -23.5 8.961 -8.461 1 87.62 442 PRO A N 1
ATOM 3542 C CA . PRO A 1 442 ? -24.297 7.848 -7.934 1 87.62 442 PRO A CA 1
ATOM 3543 C C . PRO A 1 442 ? -23.812 7.375 -6.562 1 87.62 442 PRO A C 1
ATOM 3545 O O . PRO A 1 442 ? -22.625 7.48 -6.254 1 87.62 442 PRO A O 1
ATOM 3548 N N . MET A 1 443 ? -24.797 6.941 -5.738 1 86 443 MET A N 1
ATOM 3549 C CA . MET A 1 443 ? -24.5 6.191 -4.523 1 86 443 MET A CA 1
ATOM 3550 C C . MET A 1 443 ? -23.828 4.863 -4.859 1 86 443 MET A C 1
ATOM 3552 O O . MET A 1 443 ? -24.406 4.027 -5.551 1 86 443 MET A O 1
ATOM 3556 N N . LYS A 1 444 ? -22.703 4.609 -4.238 1 82.38 444 LYS A N 1
ATOM 3557 C CA . LYS A 1 444 ? -21.875 3.506 -4.734 1 82.38 444 LYS A CA 1
ATOM 3558 C C . LYS A 1 444 ? -22.141 2.227 -3.945 1 82.38 444 LYS A C 1
ATOM 3560 O O . LYS A 1 444 ? -22.094 1.128 -4.504 1 82.38 444 LYS A O 1
ATOM 3565 N N . THR A 1 445 ? -22.578 2.295 -2.662 1 87.94 445 THR A N 1
ATOM 3566 C CA . THR A 1 445 ? -22.719 1.092 -1.85 1 87.94 445 THR A CA 1
ATOM 3567 C C . THR A 1 445 ? -24.141 0.549 -1.929 1 87.94 445 THR A C 1
ATOM 3569 O O . THR A 1 445 ? -25.109 1.316 -1.911 1 87.94 445 THR A O 1
ATOM 3572 N N . PRO A 1 446 ? -24.266 -0.788 -2.002 1 88.62 446 PRO A N 1
ATOM 3573 C CA . PRO A 1 446 ? -25.609 -1.363 -1.993 1 88.62 446 PRO A CA 1
ATOM 3574 C C . PRO A 1 446 ? -26.406 -0.987 -0.745 1 88.62 446 PRO A C 1
ATOM 3576 O O . PRO A 1 446 ? -27.609 -0.758 -0.824 1 88.62 446 PRO A O 1
ATOM 3579 N N . HIS A 1 447 ? -25.75 -0.934 0.329 1 91.31 447 HIS A N 1
ATOM 3580 C CA . HIS A 1 447 ? -26.406 -0.539 1.568 1 91.31 447 HIS A CA 1
ATOM 3581 C C . HIS A 1 447 ? -26.984 0.868 1.461 1 91.31 447 HIS A C 1
ATOM 3583 O O . HIS A 1 447 ? -28.156 1.094 1.808 1 91.31 447 HIS A O 1
ATOM 3589 N N . GLY A 1 448 ? -26.172 1.763 0.946 1 93.75 448 GLY A N 1
ATOM 3590 C CA . GLY A 1 448 ? -26.656 3.123 0.747 1 93.75 448 GLY A CA 1
ATOM 3591 C C . GLY A 1 448 ? -27.797 3.221 -0.244 1 93.75 448 GLY A C 1
ATOM 3592 O O . GLY A 1 448 ? -28.734 3.992 -0.043 1 93.75 448 GLY A O 1
ATOM 3593 N N . GLN A 1 449 ? -27.734 2.453 -1.262 1 93.06 449 GLN A N 1
ATOM 3594 C CA . GLN A 1 449 ? -28.781 2.42 -2.271 1 93.06 449 GLN A CA 1
ATOM 3595 C C . GLN A 1 449 ? -30.094 1.909 -1.681 1 93.06 449 GLN A C 1
ATOM 3597 O O . GLN A 1 449 ? -31.156 2.453 -1.966 1 93.06 449 GLN A O 1
ATOM 3602 N N . ASN A 1 450 ? -29.953 0.931 -0.889 1 91.56 450 ASN A N 1
ATOM 3603 C CA . ASN A 1 450 ? -31.141 0.361 -0.258 1 91.56 450 ASN A CA 1
ATOM 3604 C C . ASN A 1 450 ? -31.812 1.354 0.694 1 91.56 450 ASN A C 1
ATOM 3606 O O . ASN A 1 450 ? -33.031 1.47 0.725 1 91.56 450 ASN A O 1
ATOM 3610 N N . LEU A 1 451 ? -31 2.012 1.463 1 95.06 451 LEU A N 1
ATOM 3611 C CA . LEU A 1 451 ? -31.547 2.99 2.396 1 95.06 451 LEU A CA 1
ATOM 3612 C C . LEU A 1 451 ? -32.219 4.145 1.65 1 95.06 451 LEU A C 1
ATOM 3614 O O . LEU A 1 451 ? -33.25 4.625 2.059 1 95.06 451 LEU A O 1
ATOM 3618 N N . LEU A 1 452 ? -31.578 4.543 0.58 1 95.81 452 LEU A N 1
ATOM 3619 C CA . LEU A 1 452 ? -32.125 5.617 -0.233 1 95.81 452 LEU A CA 1
ATOM 3620 C C . LEU A 1 452 ? -33.469 5.191 -0.845 1 95.81 452 LEU A C 1
ATOM 3622 O O . LEU A 1 452 ? -34.406 5.996 -0.933 1 95.81 452 LEU A O 1
ATOM 3626 N N . LYS A 1 453 ? -33.531 3.984 -1.279 1 94.44 453 LYS A N 1
ATOM 3627 C CA . LYS A 1 453 ? -34.781 3.453 -1.843 1 94.44 453 LYS A CA 1
ATOM 3628 C C . LYS A 1 453 ? -35.875 3.447 -0.806 1 94.44 453 LYS A C 1
ATOM 3630 O O . LYS A 1 453 ? -37.031 3.793 -1.115 1 94.44 453 LYS A O 1
ATOM 3635 N N . GLU A 1 454 ? -35.562 3.057 0.361 1 95.25 454 GLU A N 1
ATOM 3636 C CA . GLU A 1 454 ? -36.531 3.051 1.437 1 95.25 454 GLU A CA 1
ATOM 3637 C C . GLU A 1 454 ? -37.062 4.457 1.711 1 95.25 454 GLU A C 1
ATOM 3639 O O . GLU A 1 454 ? -38.281 4.648 1.901 1 95.25 454 GLU A O 1
ATOM 3644 N N . ILE A 1 455 ? -36.219 5.402 1.748 1 97.62 455 ILE A N 1
ATOM 3645 C CA . ILE A 1 455 ? -36.625 6.781 1.997 1 97.62 455 ILE A CA 1
ATOM 3646 C C . ILE A 1 455 ? -37.438 7.305 0.81 1 97.62 455 ILE A C 1
ATOM 3648 O O . ILE A 1 455 ? -38.406 8.07 0.987 1 97.62 455 ILE A O 1
ATOM 3652 N N . ARG A 1 456 ? -37.062 6.918 -0.362 1 97.06 456 ARG A N 1
ATOM 3653 C CA . ARG A 1 456 ? -37.812 7.297 -1.555 1 97.06 456 ARG A CA 1
ATOM 3654 C C . ARG A 1 456 ? -39.25 6.777 -1.487 1 97.06 456 ARG A C 1
ATOM 3656 O O . ARG A 1 456 ? -40.188 7.473 -1.888 1 97.06 456 ARG A O 1
ATOM 3663 N N . GLU A 1 457 ? -39.406 5.586 -0.99 1 96.38 457 GLU A N 1
ATOM 3664 C CA . GLU A 1 457 ? -40.75 5.023 -0.829 1 96.38 457 GLU A CA 1
ATOM 3665 C C . GLU A 1 457 ? -41.594 5.859 0.135 1 96.38 457 GLU A C 1
ATOM 3667 O O . GLU A 1 457 ? -42.75 6.125 -0.125 1 96.38 457 GLU A O 1
ATOM 3672 N N . ARG A 1 458 ? -40.969 6.242 1.19 1 96.56 458 ARG A N 1
ATOM 3673 C CA . ARG A 1 458 ? -41.656 7.137 2.125 1 96.56 458 ARG A CA 1
ATOM 3674 C C . ARG A 1 458 ? -42 8.453 1.454 1 96.56 458 ARG A C 1
ATOM 3676 O O . ARG A 1 458 ? -43.125 8.977 1.655 1 96.56 458 ARG A O 1
ATOM 3683 N N . TRP A 1 459 ? -41.062 8.945 0.709 1 97.19 459 TRP A N 1
ATOM 3684 C CA . TRP A 1 459 ? -41.25 10.18 -0.042 1 97.19 459 TRP A CA 1
ATOM 3685 C C . TRP A 1 459 ? -42.438 10.062 -0.985 1 97.19 459 TRP A C 1
ATOM 3687 O O . TRP A 1 459 ? -43.281 10.961 -1.046 1 97.19 459 TRP A O 1
ATOM 3697 N N . ASP A 1 460 ? -42.5 9 -1.666 1 96.44 460 ASP A N 1
ATOM 3698 C CA . ASP A 1 460 ? -43.562 8.789 -2.65 1 96.44 460 ASP A CA 1
ATOM 3699 C C . ASP A 1 460 ? -44.938 8.695 -1.977 1 96.44 460 ASP A C 1
ATOM 3701 O O . ASP A 1 460 ? -45.938 9.141 -2.535 1 96.44 460 ASP A O 1
ATOM 3705 N N . GLU A 1 461 ? -45 8.117 -0.837 1 95.81 461 GLU A N 1
ATOM 3706 C CA . GLU A 1 461 ? -46.219 8.062 -0.079 1 95.81 461 GLU A CA 1
ATOM 3707 C C . GLU A 1 461 ? -46.75 9.461 0.237 1 95.81 461 GLU A C 1
ATOM 3709 O O . GLU A 1 461 ? -47.938 9.727 0.128 1 95.81 461 GLU A O 1
ATOM 3714 N N . TRP A 1 462 ? -45.875 10.312 0.594 1 95.06 462 TRP A N 1
ATOM 3715 C CA . TRP A 1 462 ? -46.25 11.68 0.926 1 95.06 462 TRP A CA 1
ATOM 3716 C C . TRP A 1 462 ? -46.531 12.484 -0.336 1 95.06 462 TRP A C 1
ATOM 3718 O O . TRP A 1 462 ? -47.375 13.391 -0.325 1 95.06 462 TRP A O 1
ATOM 3728 N N . ASP A 1 463 ? -45.75 12.172 -1.358 1 93.81 463 ASP A N 1
ATOM 3729 C CA . ASP A 1 463 ? -46 12.836 -2.637 1 93.81 463 ASP A CA 1
ATOM 3730 C C . ASP A 1 463 ? -47.406 12.547 -3.137 1 93.81 463 ASP A C 1
ATOM 3732 O O . ASP A 1 463 ? -48.062 13.414 -3.732 1 93.81 463 ASP A O 1
ATOM 3736 N N . LEU A 1 464 ? -47.906 11.383 -2.852 1 91.81 464 LEU A N 1
ATOM 3737 C CA . LEU A 1 464 ? -49.25 10.984 -3.262 1 91.81 464 LEU A CA 1
ATOM 3738 C C . LEU A 1 464 ? -50.312 11.711 -2.441 1 91.81 464 LEU A C 1
ATOM 3740 O O . LEU A 1 464 ? -51.469 11.805 -2.857 1 91.81 464 LEU A O 1
ATOM 3744 N N . LYS A 1 465 ? -49.938 12.25 -1.327 1 89.94 465 LYS A N 1
ATOM 3745 C CA . LYS A 1 465 ? -50.875 12.977 -0.449 1 89.94 465 LYS A CA 1
ATOM 3746 C C . LYS A 1 465 ? -50.812 14.477 -0.708 1 89.94 465 LYS A C 1
ATOM 3748 O O . LYS A 1 465 ? -51.625 15.234 -0.179 1 89.94 465 LYS A O 1
ATOM 3753 N N . ASP A 1 466 ? -49.812 14.82 -1.526 1 89 466 ASP A N 1
ATOM 3754 C CA . ASP A 1 466 ? -49.594 16.234 -1.818 1 89 466 ASP A CA 1
ATOM 3755 C C . ASP A 1 466 ? -50.688 16.797 -2.74 1 89 466 ASP A C 1
ATOM 3757 O O . ASP A 1 466 ? -51.438 16.031 -3.346 1 89 466 ASP A O 1
ATOM 3761 N N . LYS A 1 467 ? -50.75 18.078 -2.85 1 85.5 467 LYS A N 1
ATOM 3762 C CA . LYS A 1 467 ? -51.719 18.734 -3.721 1 85.5 467 LYS A CA 1
ATOM 3763 C C . LYS A 1 467 ? -51.531 18.312 -5.176 1 85.5 467 LYS A C 1
ATOM 3765 O O . LYS A 1 467 ? -52.5 18.016 -5.879 1 85.5 467 LYS A O 1
ATOM 3770 N N . VAL A 1 468 ? -50.281 18.422 -5.605 1 87.88 468 VAL A N 1
ATOM 3771 C CA . VAL A 1 468 ? -49.906 17.906 -6.918 1 87.88 468 VAL A CA 1
ATOM 3772 C C . VAL A 1 468 ? -49.156 16.594 -6.758 1 87.88 468 VAL A C 1
ATOM 3774 O O . VAL A 1 468 ? -48.062 16.562 -6.168 1 87.88 468 VAL A O 1
ATOM 3777 N N . GLN A 1 469 ? -49.719 15.562 -7.359 1 86 469 GLN A N 1
ATOM 3778 C CA . GLN A 1 469 ? -49.219 14.219 -7.117 1 86 469 GLN A CA 1
ATOM 3779 C C . GLN A 1 469 ? -48.219 13.797 -8.203 1 86 469 GLN A C 1
ATOM 3781 O O . GLN A 1 469 ? -48.406 14.141 -9.375 1 86 469 GLN A O 1
ATOM 3786 N N . GLY A 1 470 ? -47.125 13.094 -7.855 1 84.94 470 GLY A N 1
ATOM 3787 C CA . GLY A 1 470 ? -46.219 12.398 -8.758 1 84.94 470 GLY A CA 1
ATOM 3788 C C . GLY A 1 470 ? -45.25 13.32 -9.477 1 84.94 470 GLY A C 1
ATOM 3789 O O . GLY A 1 470 ? -44.781 13 -10.555 1 84.94 470 GLY A O 1
ATOM 3790 N N . ASP A 1 471 ? -45.031 14.531 -8.938 1 85.19 471 ASP A N 1
ATOM 3791 C CA . ASP A 1 471 ? -44.188 15.484 -9.641 1 85.19 471 ASP A CA 1
ATOM 3792 C C . ASP A 1 471 ? -42.812 15.57 -9.008 1 85.19 471 ASP A C 1
ATOM 3794 O O . ASP A 1 471 ? -42.031 16.484 -9.305 1 85.19 471 ASP A O 1
ATOM 3798 N N . ASN A 1 472 ? -42.469 14.695 -8.078 1 90.62 472 ASN A N 1
ATOM 3799 C CA . ASN A 1 472 ? -41.188 14.594 -7.391 1 90.62 472 ASN A CA 1
ATOM 3800 C C . ASN A 1 472 ? -40.938 15.82 -6.523 1 90.62 472 ASN A C 1
ATOM 3802 O O . ASN A 1 472 ? -39.781 16.156 -6.25 1 90.62 472 ASN A O 1
ATOM 3806 N N . LEU A 1 473 ? -42.031 16.516 -6.164 1 93.38 473 LEU A N 1
ATOM 3807 C CA . LEU A 1 473 ? -41.969 17.688 -5.281 1 93.38 473 LEU A CA 1
ATOM 3808 C C . LEU A 1 473 ? -42.875 17.484 -4.07 1 93.38 473 LEU A C 1
ATOM 3810 O O . LEU A 1 473 ? -43.969 16.922 -4.188 1 93.38 473 LEU A O 1
ATOM 3814 N N . LEU A 1 474 ? -42.375 17.953 -2.947 1 95.12 474 LEU A N 1
ATOM 3815 C CA . LEU A 1 474 ? -43.219 18.016 -1.767 1 95.12 474 LEU A CA 1
ATOM 3816 C C . LEU A 1 474 ? -43.438 19.453 -1.329 1 95.12 474 LEU A C 1
ATOM 3818 O O . LEU A 1 474 ? -42.469 20.234 -1.253 1 95.12 474 LEU A O 1
ATOM 3822 N N . ASP A 1 475 ? -44.688 19.781 -1.126 1 92.5 475 ASP A N 1
ATOM 3823 C CA . ASP A 1 475 ? -44.969 21.094 -0.542 1 92.5 475 ASP A CA 1
ATOM 3824 C C . ASP A 1 475 ? -44.562 21.125 0.934 1 92.5 475 ASP A C 1
ATOM 3826 O O . ASP A 1 475 ? -44.156 20.109 1.497 1 92.5 475 ASP A O 1
ATOM 3830 N N . TYR A 1 476 ? -44.625 22.25 1.509 1 91.44 476 TYR A N 1
ATOM 3831 C CA . TYR A 1 476 ? -44.156 22.469 2.877 1 91.44 476 TYR A CA 1
ATOM 3832 C C . TYR A 1 476 ? -44.844 21.484 3.834 1 91.44 476 TYR A C 1
ATOM 3834 O O . TYR A 1 476 ? -44.156 20.844 4.648 1 91.44 476 TYR A O 1
ATOM 3842 N N . ASP A 1 477 ? -46.125 21.391 3.797 1 91.62 477 ASP A N 1
ATOM 3843 C CA . ASP A 1 477 ? -46.875 20.578 4.746 1 91.62 477 ASP A CA 1
ATOM 3844 C C . ASP A 1 477 ? -46.5 19.109 4.641 1 91.62 477 ASP A C 1
ATOM 3846 O O . ASP A 1 477 ? -46.281 18.453 5.656 1 91.62 477 ASP A O 1
ATOM 3850 N N . SER A 1 478 ? -46.406 18.703 3.467 1 94.19 478 SER A N 1
ATOM 3851 C CA . SER A 1 478 ? -46.062 17.297 3.238 1 94.19 478 SER A CA 1
ATOM 3852 C C . SER A 1 478 ? -44.625 16.984 3.674 1 94.19 478 SER A C 1
ATOM 3854 O O . SER A 1 478 ? -44.375 15.961 4.301 1 94.19 478 SER A O 1
ATOM 3856 N N . PHE A 1 479 ? -43.688 17.844 3.336 1 95.94 479 PHE A N 1
ATOM 3857 C CA . PHE A 1 479 ? -42.312 17.594 3.691 1 95.94 479 PHE A CA 1
ATOM 3858 C C . PHE A 1 479 ? -42.125 17.688 5.199 1 95.94 479 PHE A C 1
ATOM 3860 O O . PHE A 1 479 ? -41.375 16.891 5.785 1 95.94 479 PHE A O 1
ATOM 3867 N N . TYR A 1 480 ? -42.75 18.672 5.824 1 94.69 480 TYR A N 1
ATOM 3868 C CA . TYR A 1 480 ? -42.625 18.812 7.27 1 94.69 480 TYR A CA 1
ATOM 3869 C C . TYR A 1 480 ? -43.156 17.578 7.984 1 94.69 480 TYR A C 1
ATOM 3871 O O . TYR A 1 480 ? -42.469 17 8.82 1 94.69 480 TYR A O 1
ATOM 3879 N N . ASN A 1 481 ? -44.344 17.125 7.629 1 94 481 ASN A N 1
ATOM 3880 C CA . ASN A 1 481 ? -44.969 15.977 8.297 1 94 481 ASN A CA 1
ATOM 3881 C C . ASN A 1 481 ? -44.219 14.68 7.973 1 94 481 ASN A C 1
ATOM 3883 O O . ASN A 1 481 ? -44.156 13.781 8.812 1 94 481 ASN A O 1
ATOM 3887 N N . GLY A 1 482 ? -43.75 14.664 6.859 1 95.06 482 GLY A N 1
ATOM 3888 C CA . GLY A 1 482 ? -43.125 13.43 6.41 1 95.06 482 GLY A CA 1
ATOM 3889 C C . GLY A 1 482 ? -41.719 13.258 6.918 1 95.06 482 GLY A C 1
ATOM 3890 O O . GLY A 1 482 ? -41.281 12.141 7.207 1 95.06 482 GLY A O 1
ATOM 3891 N N . PHE A 1 483 ? -40.938 14.406 7.004 1 96.69 483 PHE A N 1
ATOM 3892 C CA . PHE A 1 483 ? -39.5 14.203 7.195 1 96.69 483 PHE A CA 1
ATOM 3893 C C . PHE A 1 483 ? -38.969 15.18 8.227 1 96.69 483 PHE A C 1
ATOM 3895 O O . PHE A 1 483 ? -37.969 14.898 8.883 1 96.69 483 PHE A O 1
ATOM 3902 N N . MET A 1 484 ? -39.562 16.297 8.516 1 95.62 484 MET A N 1
ATOM 3903 C CA . MET A 1 484 ? -38.938 17.328 9.328 1 95.62 484 MET A CA 1
ATOM 3904 C C . MET A 1 484 ? -39.438 17.281 10.766 1 95.62 484 MET A C 1
ATOM 3906 O O . MET A 1 484 ? -38.75 17.703 11.688 1 95.62 484 MET A O 1
ATOM 3910 N N . ALA A 1 485 ? -40.594 16.766 10.961 1 94.75 485 ALA A N 1
ATOM 3911 C CA . ALA A 1 485 ? -41.344 16.828 12.227 1 94.75 485 ALA A CA 1
ATOM 3912 C C . ALA A 1 485 ? -40.5 16.25 13.367 1 94.75 485 ALA A C 1
ATOM 3914 O O . ALA A 1 485 ? -40.5 16.766 14.484 1 94.75 485 ALA A O 1
ATOM 3915 N N . PRO A 1 486 ? -39.781 15.164 13.172 1 95.06 486 PRO A N 1
ATOM 3916 C CA . PRO A 1 486 ? -39 14.578 14.266 1 95.06 486 PRO A CA 1
ATOM 3917 C C . PRO A 1 486 ? -37.844 15.477 14.719 1 95.06 486 PRO A C 1
ATOM 3919 O O . PRO A 1 486 ? -37.344 15.297 15.828 1 95.06 486 PRO A O 1
ATOM 3922 N N . TYR A 1 487 ? -37.5 16.516 13.961 1 95.19 487 TYR A N 1
ATOM 3923 C CA . TYR A 1 487 ? -36.25 17.266 14.227 1 95.19 487 TYR A CA 1
ATOM 3924 C C . TYR A 1 487 ? -36.594 18.719 14.555 1 95.19 487 TYR A C 1
ATOM 3926 O O . TYR A 1 487 ? -35.75 19.438 15.109 1 95.19 487 TYR A O 1
ATOM 3934 N N . PHE A 1 488 ? -37.75 19.078 14.109 1 93.88 488 PHE A N 1
ATOM 3935 C CA . PHE A 1 488 ? -38.219 20.438 14.375 1 93.88 488 PHE A CA 1
ATOM 3936 C C . PHE A 1 488 ? -39.562 20.406 15.086 1 93.88 488 PHE A C 1
ATOM 3938 O O . PHE A 1 488 ? -40.562 20.031 14.5 1 93.88 488 PHE A O 1
ATOM 3945 N N . ALA A 1 489 ? -39.656 20.906 16.25 1 89.12 489 ALA A N 1
ATOM 3946 C CA . ALA A 1 489 ? -40.844 20.812 17.078 1 89.12 489 ALA A CA 1
ATOM 3947 C C . ALA A 1 489 ? -41.906 21.828 16.625 1 89.12 489 ALA A C 1
ATOM 3949 O O . ALA A 1 489 ? -43.094 21.609 16.812 1 89.12 489 ALA A O 1
ATOM 3950 N N . CYS A 1 490 ? -41.406 22.891 16.016 1 88.69 490 CYS A N 1
ATOM 3951 C CA . CYS A 1 490 ? -42.312 23.922 15.602 1 88.69 490 CYS A CA 1
ATOM 3952 C C . CYS A 1 490 ? -42.688 23.797 14.125 1 88.69 490 CYS A C 1
ATOM 3954 O O . CYS A 1 490 ? -41.781 23.734 13.273 1 88.69 490 CYS A O 1
ATOM 3956 N N . TYR A 1 491 ? -43.844 23.828 13.742 1 86.19 491 TYR A N 1
ATOM 3957 C CA . TYR A 1 491 ? -44.344 23.594 12.398 1 86.19 491 TYR A CA 1
ATOM 3958 C C . TYR A 1 491 ? -44.062 24.797 11.5 1 86.19 491 TYR A C 1
ATOM 3960 O O . TYR A 1 491 ? -43.594 24.641 10.367 1 86.19 491 TYR A O 1
ATOM 3968 N N . ARG A 1 492 ? -44.438 26 11.93 1 85.06 492 ARG A N 1
ATOM 3969 C CA . ARG A 1 492 ? -44.25 27.156 11.078 1 85.06 492 ARG A CA 1
ATOM 3970 C C . ARG A 1 492 ? -43.5 28.266 11.82 1 85.06 492 ARG A C 1
ATOM 3972 O O . ARG A 1 492 ? -44 29.375 11.961 1 85.06 492 ARG A O 1
ATOM 3979 N N . CYS A 1 493 ? -42.344 27.859 12.203 1 89.19 493 CYS A N 1
ATOM 3980 C CA . CYS A 1 493 ? -41.5 28.828 12.883 1 89.19 493 CYS A CA 1
ATOM 3981 C C . CYS A 1 493 ? -40.312 29.219 12.016 1 89.19 493 CYS A C 1
ATOM 3983 O O . CYS A 1 493 ? -40.188 28.75 10.891 1 89.19 493 CYS A O 1
ATOM 3985 N N . ASN A 1 494 ? -39.562 30.141 12.547 1 89.75 494 ASN A N 1
ATOM 3986 C CA . ASN A 1 494 ? -38.406 30.656 11.812 1 89.75 494 ASN A CA 1
ATOM 3987 C C . ASN A 1 494 ? -37.406 29.547 11.461 1 89.75 494 ASN A C 1
ATOM 3989 O O . ASN A 1 494 ? -36.875 29.531 10.359 1 89.75 494 ASN A O 1
ATOM 3993 N N . ASP A 1 495 ? -37.219 28.672 12.328 1 91.19 495 ASP A N 1
ATOM 3994 C CA . ASP A 1 495 ? -36.25 27.609 12.125 1 91.19 495 ASP A CA 1
ATOM 3995 C C . ASP A 1 495 ? -36.688 26.688 10.977 1 91.19 495 ASP A C 1
ATOM 3997 O O . ASP A 1 495 ? -35.844 26.328 10.141 1 91.19 495 ASP A O 1
ATOM 4001 N N . THR A 1 496 ? -37.875 26.328 10.984 1 92.75 496 THR A N 1
ATOM 4002 C CA . THR A 1 496 ? -38.344 25.453 9.922 1 92.75 496 THR A CA 1
ATOM 4003 C C . THR A 1 496 ? -38.312 26.172 8.578 1 92.75 496 THR A C 1
ATOM 4005 O O . THR A 1 496 ? -38.062 25.547 7.539 1 92.75 496 THR A O 1
ATOM 4008 N N . LYS A 1 497 ? -38.594 27.438 8.594 1 90.31 497 LYS A N 1
ATOM 4009 C CA . LYS A 1 497 ? -38.531 28.219 7.363 1 90.31 497 LYS A CA 1
ATOM 4010 C C . LYS A 1 497 ? -37.094 28.266 6.832 1 90.31 497 LYS A C 1
ATOM 4012 O O . LYS A 1 497 ? -36.875 28.125 5.629 1 90.31 497 LYS A O 1
ATOM 4017 N N . LYS A 1 498 ? -36.219 28.453 7.711 1 93.12 498 LYS A N 1
ATOM 4018 C CA . LYS A 1 498 ? -34.812 28.469 7.332 1 93.12 498 LYS A CA 1
ATOM 4019 C C . LYS A 1 498 ? -34.375 27.125 6.777 1 93.12 498 LYS A C 1
ATOM 4021 O O . LYS A 1 498 ? -33.625 27.062 5.82 1 93.12 498 LYS A O 1
ATOM 4026 N N . ALA A 1 499 ? -34.844 26.094 7.426 1 94.31 499 ALA A N 1
ATOM 4027 C CA . ALA A 1 499 ? -34.5 24.734 6.961 1 94.31 499 ALA A CA 1
ATOM 4028 C C . ALA A 1 499 ? -35 24.516 5.539 1 94.31 499 ALA A C 1
ATOM 4030 O O . ALA A 1 499 ? -34.312 23.953 4.703 1 94.31 499 ALA A O 1
ATOM 4031 N N . LEU A 1 500 ? -36.188 24.938 5.281 1 92.19 500 LEU A N 1
ATOM 4032 C CA . LEU A 1 500 ? -36.781 24.781 3.955 1 92.19 500 LEU A CA 1
ATOM 4033 C C . LEU A 1 500 ? -36.031 25.641 2.932 1 92.19 500 LEU A C 1
ATOM 4035 O O . LEU A 1 500 ? -35.875 25.25 1.775 1 92.19 500 LEU A O 1
ATOM 4039 N N . GLN A 1 501 ? -35.688 26.781 3.387 1 91.25 501 GLN A N 1
ATOM 4040 C CA . GLN A 1 501 ? -34.906 27.641 2.508 1 91.25 501 GLN A CA 1
ATOM 4041 C C . GLN A 1 501 ? -33.562 27 2.129 1 91.25 501 GLN A C 1
ATOM 4043 O O . GLN A 1 501 ? -33.125 27.094 0.981 1 91.25 501 GLN A O 1
ATOM 4048 N N . ALA A 1 502 ? -32.938 26.391 3.08 1 93.19 502 ALA A N 1
ATOM 4049 C CA . ALA A 1 502 ? -31.672 25.719 2.84 1 93.19 502 ALA A CA 1
ATOM 4050 C C . ALA A 1 502 ? -31.844 24.547 1.882 1 93.19 502 ALA A C 1
ATOM 4052 O O . ALA A 1 502 ? -30.938 24.234 1.106 1 93.19 502 ALA A O 1
ATOM 4053 N N . LEU A 1 503 ? -33 23.922 1.919 1 94.75 503 LEU A N 1
ATOM 4054 C CA . LEU A 1 503 ? -33.281 22.766 1.08 1 94.75 503 LEU A CA 1
ATOM 4055 C C . LEU A 1 503 ? -33.688 23.203 -0.328 1 94.75 503 LEU A C 1
ATOM 4057 O O . LEU A 1 503 ? -33.438 22.484 -1.299 1 94.75 503 LEU A O 1
ATOM 4061 N N . ASP A 1 504 ? -34.406 24.328 -0.387 1 94 504 ASP A N 1
ATOM 4062 C CA . ASP A 1 504 ? -35 24.797 -1.631 1 94 504 ASP A CA 1
ATOM 4063 C C . ASP A 1 504 ? -33.969 25.5 -2.504 1 94 504 ASP A C 1
ATOM 4065 O O . ASP A 1 504 ? -34 26.719 -2.666 1 94 504 ASP A O 1
ATOM 4069 N N . MET A 1 505 ? -33.188 24.766 -3.215 1 94.06 505 MET A N 1
ATOM 4070 C CA . MET A 1 505 ? -32 25.234 -3.926 1 94.06 505 MET A CA 1
ATOM 4071 C C . MET A 1 505 ? -32.406 25.953 -5.211 1 94.06 505 MET A C 1
ATOM 4073 O O . MET A 1 505 ? -31.625 26.75 -5.742 1 94.06 505 MET A O 1
ATOM 4077 N N . ASP A 1 506 ? -33.656 25.75 -5.711 1 92.31 506 ASP A N 1
ATOM 4078 C CA . ASP A 1 506 ? -34.094 26.453 -6.902 1 92.31 506 ASP A CA 1
ATOM 4079 C C . ASP A 1 506 ? -35.125 27.547 -6.543 1 92.31 506 ASP A C 1
ATOM 4081 O O . ASP A 1 506 ? -35.656 28.203 -7.426 1 92.31 506 ASP A O 1
ATOM 4085 N N . ILE A 1 507 ? -35.5 27.688 -5.352 1 91.25 507 ILE A N 1
ATOM 4086 C CA . ILE A 1 507 ? -36.312 28.781 -4.781 1 91.25 507 ILE A CA 1
ATOM 4087 C C . ILE A 1 507 ? -37.719 28.75 -5.367 1 91.25 507 ILE A C 1
ATOM 4089 O O . ILE A 1 507 ? -38.25 29.781 -5.777 1 91.25 507 ILE A O 1
ATOM 4093 N N . ASP A 1 508 ? -38.312 27.625 -5.359 1 90.62 508 ASP A N 1
ATOM 4094 C CA . ASP A 1 508 ? -39.656 27.531 -5.883 1 90.62 508 ASP A CA 1
ATOM 4095 C C . ASP A 1 508 ? -40.656 27.219 -4.77 1 90.62 508 ASP A C 1
ATOM 4097 O O . ASP A 1 508 ? -41.812 26.891 -5.035 1 90.62 508 ASP A O 1
ATOM 4101 N N . ASN A 1 509 ? -40.219 27.203 -3.523 1 90.12 509 ASN A N 1
ATOM 4102 C CA . ASN A 1 509 ? -41.031 27.062 -2.311 1 90.12 509 ASN A CA 1
ATOM 4103 C C . ASN A 1 509 ? -41.531 25.625 -2.133 1 90.12 509 ASN A C 1
ATOM 4105 O O . ASN A 1 509 ? -42.562 25.406 -1.504 1 90.12 509 ASN A O 1
ATOM 4109 N N . SER A 1 510 ? -40.844 24.781 -2.701 1 92.5 510 SER A N 1
ATOM 4110 C CA . SER A 1 510 ? -41.062 23.344 -2.543 1 92.5 510 SER A CA 1
ATOM 4111 C C . SER A 1 510 ? -39.719 22.594 -2.41 1 92.5 510 SER A C 1
ATOM 4113 O O . SER A 1 510 ? -38.656 23.172 -2.637 1 92.5 510 SER A O 1
ATOM 4115 N N . VAL A 1 511 ? -39.844 21.406 -1.957 1 95.5 511 VAL A N 1
ATOM 4116 C CA . VAL A 1 511 ? -38.656 20.578 -1.852 1 95.5 511 VAL A CA 1
ATOM 4117 C C . VAL A 1 511 ? -38.688 19.484 -2.92 1 95.5 511 VAL A C 1
ATOM 4119 O O . VAL A 1 511 ? -39.594 18.656 -2.947 1 95.5 511 VAL A O 1
ATOM 4122 N N . ASP A 1 512 ? -37.656 19.531 -3.771 1 95.25 512 ASP A N 1
ATOM 4123 C CA . ASP A 1 512 ? -37.469 18.469 -4.75 1 95.25 512 ASP A CA 1
ATOM 4124 C C . ASP A 1 512 ? -36.75 17.266 -4.125 1 95.25 512 ASP A C 1
ATOM 4126 O O . ASP A 1 512 ? -35.938 17.422 -3.215 1 95.25 512 ASP A O 1
ATOM 4130 N N . TRP A 1 513 ? -37.062 16.109 -4.73 1 96 513 TRP A N 1
ATOM 4131 C CA . TRP A 1 513 ? -36.344 14.906 -4.281 1 96 513 TRP A CA 1
ATOM 4132 C C . TRP A 1 513 ? -34.844 15.078 -4.41 1 96 513 TRP A C 1
ATOM 4134 O O . TRP A 1 513 ? -34.094 14.68 -3.52 1 96 513 TRP A O 1
ATOM 4144 N N . SER A 1 514 ? -34.406 15.672 -5.52 1 95.81 514 SER A N 1
ATOM 4145 C CA . SER A 1 514 ? -33 15.844 -5.781 1 95.81 514 SER A CA 1
ATOM 4146 C C . SER A 1 514 ? -32.344 16.781 -4.762 1 95.81 514 SER A C 1
ATOM 4148 O O . SER A 1 514 ? -31.188 16.641 -4.426 1 95.81 514 SER A O 1
ATOM 4150 N N . GLU A 1 515 ? -33.125 17.719 -4.266 1 97 515 GLU A N 1
ATOM 4151 C CA . GLU A 1 515 ? -32.625 18.625 -3.23 1 97 515 GLU A CA 1
ATOM 4152 C C . GLU A 1 515 ? -32.438 17.891 -1.903 1 97 515 GLU A C 1
ATOM 4154 O O . GLU A 1 515 ? -31.391 18.047 -1.257 1 97 515 GLU A O 1
ATOM 4159 N N . PHE A 1 516 ? -33.469 17.141 -1.567 1 97 516 PHE A N 1
ATOM 4160 C CA . PHE A 1 516 ? -33.406 16.344 -0.347 1 97 516 PHE A CA 1
ATOM 4161 C C . PHE A 1 516 ? -32.25 15.336 -0.42 1 97 516 PHE A C 1
ATOM 4163 O O . PHE A 1 516 ? -31.547 15.117 0.569 1 97 516 PHE A O 1
ATOM 4170 N N . CYS A 1 517 ? -31.953 14.797 -1.606 1 96.44 517 CYS A N 1
ATOM 4171 C CA . CYS A 1 517 ? -30.953 13.773 -1.849 1 96.44 517 CYS A CA 1
ATOM 4172 C C . CYS A 1 517 ? -29.547 14.312 -1.604 1 96.44 517 CYS A C 1
ATOM 4174 O O . CYS A 1 517 ? -28.641 13.555 -1.254 1 96.44 517 CYS A O 1
ATOM 4176 N N . VAL A 1 518 ? -29.328 15.633 -1.746 1 97.38 518 VAL A N 1
ATOM 4177 C CA . VAL A 1 518 ? -28.016 16.219 -1.487 1 97.38 518 VAL A CA 1
ATOM 4178 C C . VAL A 1 518 ? -27.578 15.891 -0.063 1 97.38 518 VAL A C 1
ATOM 4180 O O . VAL A 1 518 ? -26.453 15.43 0.154 1 97.38 518 VAL A O 1
ATOM 4183 N N . PHE A 1 519 ? -28.484 16.016 0.841 1 97.88 519 PHE A N 1
ATOM 4184 C CA . PHE A 1 519 ? -28.156 15.828 2.246 1 97.88 519 PHE A CA 1
ATOM 4185 C C . PHE A 1 519 ? -28.125 14.352 2.598 1 97.88 519 PHE A C 1
ATOM 4187 O O . PHE A 1 519 ? -27.328 13.922 3.443 1 97.88 519 PHE A O 1
ATOM 4194 N N . LEU A 1 520 ? -28.984 13.57 1.946 1 98 520 LEU A N 1
ATOM 4195 C CA . LEU A 1 520 ? -28.984 12.133 2.184 1 98 520 LEU A CA 1
ATOM 4196 C C . LEU A 1 520 ? -27.688 11.508 1.694 1 98 520 LEU A C 1
ATOM 4198 O O . LEU A 1 520 ? -27.062 10.703 2.402 1 98 520 LEU A O 1
ATOM 4202 N N . LYS A 1 521 ? -27.266 11.891 0.512 1 97.81 521 LYS A N 1
ATOM 4203 C CA . LYS A 1 521 ? -26.016 11.391 -0.05 1 97.81 521 LYS A CA 1
ATOM 4204 C C . LYS A 1 521 ? -24.812 11.867 0.77 1 97.81 521 LYS A C 1
ATOM 4206 O O . LYS A 1 521 ? -23.859 11.117 0.979 1 97.81 521 LYS A O 1
ATOM 4211 N N . TRP A 1 522 ? -24.875 13.102 1.195 1 97.94 522 TRP A N 1
ATOM 4212 C CA . TRP A 1 522 ? -23.828 13.633 2.059 1 97.94 522 TRP A CA 1
ATOM 4213 C C . TRP A 1 522 ? -23.703 12.812 3.336 1 97.94 522 TRP A C 1
ATOM 4215 O O . TRP A 1 522 ? -22.594 12.438 3.732 1 97.94 522 TRP A O 1
ATOM 4225 N N . ALA A 1 523 ? -24.812 12.516 3.99 1 98.31 523 ALA A N 1
ATOM 4226 C CA . ALA A 1 523 ? -24.828 11.781 5.25 1 98.31 523 ALA A CA 1
ATOM 4227 C C . ALA A 1 523 ? -24.203 10.398 5.082 1 98.31 523 ALA A C 1
ATOM 4229 O O . ALA A 1 523 ? -23.375 9.977 5.902 1 98.31 523 ALA A O 1
ATOM 4230 N N . MET A 1 524 ? -24.594 9.75 4.016 1 96.81 524 MET A N 1
ATOM 4231 C CA . MET A 1 524 ? -24.078 8.406 3.771 1 96.81 524 MET A CA 1
ATOM 4232 C C . MET A 1 524 ? -22.578 8.453 3.48 1 96.81 524 MET A C 1
ATOM 4234 O O . MET A 1 524 ? -21.844 7.551 3.883 1 96.81 524 MET A O 1
ATOM 4238 N N . LYS A 1 525 ? -22.125 9.469 2.766 1 96.44 525 LYS A N 1
ATOM 4239 C CA . LYS A 1 525 ? -20.719 9.633 2.443 1 96.44 525 LYS A CA 1
ATOM 4240 C C . LYS A 1 525 ? -19.891 9.883 3.701 1 96.44 525 LYS A C 1
ATOM 4242 O O . LYS A 1 525 ? -18.781 9.344 3.846 1 96.44 525 LYS A O 1
ATOM 4247 N N . GLN A 1 526 ? -20.422 10.648 4.633 1 97.19 526 GLN A N 1
ATOM 4248 C CA . GLN A 1 526 ? -19.672 11.094 5.805 1 97.19 526 GLN A CA 1
ATOM 4249 C C . GLN A 1 526 ? -19.656 10.023 6.891 1 97.19 526 GLN A C 1
ATOM 4251 O O . GLN A 1 526 ? -18.656 9.844 7.574 1 97.19 526 GLN A O 1
ATOM 4256 N N . TYR A 1 527 ? -20.781 9.258 7.023 1 96.06 527 TYR A N 1
ATOM 4257 C CA . TYR A 1 527 ? -20.922 8.406 8.195 1 96.06 527 TYR A CA 1
ATOM 4258 C C . TYR A 1 527 ? -21.438 7.027 7.805 1 96.06 527 TYR A C 1
ATOM 4260 O O . TYR A 1 527 ? -22.406 6.531 8.398 1 96.06 527 TYR A O 1
ATOM 4268 N N . PRO A 1 528 ? -20.797 6.359 6.938 1 92.88 528 PRO A N 1
ATOM 4269 C CA . PRO A 1 528 ? -21.312 5.07 6.461 1 92.88 528 PRO A CA 1
ATOM 4270 C C . PRO A 1 528 ? -21.312 3.996 7.547 1 92.88 528 PRO A C 1
ATOM 4272 O O . PRO A 1 528 ? -22.094 3.051 7.488 1 92.88 528 PRO A O 1
ATOM 4275 N N . LYS A 1 529 ? -20.484 4.094 8.578 1 89.38 529 LYS A N 1
ATOM 4276 C CA . LYS A 1 529 ? -20.328 3.047 9.586 1 89.38 529 LYS A CA 1
ATOM 4277 C C . LYS A 1 529 ? -21.391 3.148 10.664 1 89.38 529 LYS A C 1
ATOM 4279 O O . LYS A 1 529 ? -21.672 2.17 11.367 1 89.38 529 LYS A O 1
ATOM 4284 N N . THR A 1 530 ? -21.984 4.301 10.789 1 92.75 530 THR A N 1
ATOM 4285 C CA . THR A 1 530 ? -22.938 4.48 11.883 1 92.75 530 THR A CA 1
ATOM 4286 C C . THR A 1 530 ? -24.375 4.473 11.359 1 92.75 530 THR A C 1
ATOM 4288 O O . THR A 1 530 ? -25.328 4.422 12.141 1 92.75 530 THR A O 1
ATOM 4291 N N . ILE A 1 531 ? -24.5 4.504 10.102 1 95.69 531 ILE A N 1
ATOM 4292 C CA . ILE A 1 531 ? -25.828 4.508 9.492 1 95.69 531 ILE A CA 1
ATOM 4293 C C . ILE A 1 531 ? -26.234 3.078 9.141 1 95.69 531 ILE A C 1
ATOM 4295 O O . ILE A 1 531 ? -25.719 2.498 8.188 1 95.69 531 ILE A O 1
ATOM 4299 N N . HIS A 1 532 ? -27.203 2.604 9.875 1 91.94 532 HIS A N 1
ATOM 4300 C CA . HIS A 1 532 ? -27.625 1.222 9.68 1 91.94 532 HIS A CA 1
ATOM 4301 C C . HIS A 1 532 ? -29.031 1.155 9.094 1 91.94 532 HIS A C 1
ATOM 4303 O O . HIS A 1 532 ? -29.391 0.167 8.453 1 91.94 532 HIS A O 1
ATOM 4309 N N . THR A 1 533 ? -29.812 2.201 9.398 1 94.12 533 THR A N 1
ATOM 4310 C CA . THR A 1 533 ? -31.203 2.215 8.961 1 94.12 533 THR A CA 1
ATOM 4311 C C . THR A 1 533 ? -31.531 3.512 8.227 1 94.12 533 THR A C 1
ATOM 4313 O O . THR A 1 533 ? -30.734 4.457 8.242 1 94.12 533 THR A O 1
ATOM 4316 N N . ALA A 1 534 ? -32.688 3.506 7.598 1 96.31 534 ALA A N 1
ATOM 4317 C CA . ALA A 1 534 ? -33.156 4.727 6.953 1 96.31 534 ALA A CA 1
ATOM 4318 C C . ALA A 1 534 ? -33.312 5.855 7.965 1 96.31 534 ALA A C 1
ATOM 4320 O O . ALA A 1 534 ? -33.031 7.016 7.664 1 96.31 534 ALA A O 1
ATOM 4321 N N . ASP A 1 535 ? -33.75 5.508 9.148 1 97.44 535 ASP A N 1
ATOM 4322 C CA . ASP A 1 535 ? -33.938 6.504 10.195 1 97.44 535 ASP A CA 1
ATOM 4323 C C . ASP A 1 535 ? -32.594 7.086 10.641 1 97.44 535 ASP A C 1
ATOM 4325 O O . ASP A 1 535 ? -32.5 8.281 10.93 1 97.44 535 ASP A O 1
ATOM 4329 N N . ASP A 1 536 ? -31.547 6.207 10.734 1 97.25 536 ASP A N 1
ATOM 4330 C CA . ASP A 1 536 ? -30.203 6.707 11.008 1 97.25 536 ASP A CA 1
ATOM 4331 C C . ASP A 1 536 ? -29.766 7.719 9.953 1 97.25 536 ASP A C 1
ATOM 4333 O O . ASP A 1 536 ? -29.172 8.75 10.281 1 97.25 536 ASP A O 1
ATOM 4337 N N . LEU A 1 537 ? -30.031 7.355 8.703 1 98 537 LEU A N 1
ATOM 4338 C CA . LEU A 1 537 ? -29.641 8.195 7.574 1 98 537 LEU A CA 1
ATOM 4339 C C . LEU A 1 537 ? -30.328 9.562 7.652 1 98 537 LEU A C 1
ATOM 4341 O O . LEU A 1 537 ? -29.672 10.594 7.461 1 98 537 LEU A O 1
ATOM 4345 N N . LEU A 1 538 ? -31.641 9.578 7.945 1 98.38 538 LEU A N 1
ATOM 4346 C CA . LEU A 1 538 ? -32.375 10.812 8.094 1 98.38 538 LEU A CA 1
ATOM 4347 C C . LEU A 1 538 ? -31.859 11.633 9.266 1 98.38 538 LEU A C 1
ATOM 4349 O O . LEU A 1 538 ? -31.703 12.852 9.156 1 98.38 538 LEU A O 1
ATOM 4353 N N . GLU A 1 539 ? -31.625 10.93 10.344 1 98.06 539 GLU A N 1
ATOM 4354 C CA . GLU A 1 539 ? -31.125 11.609 11.539 1 98.06 539 GLU A CA 1
ATOM 4355 C C . GLU A 1 539 ? -29.828 12.359 11.25 1 98.06 539 GLU A C 1
ATOM 4357 O O . GLU A 1 539 ? -29.688 13.539 11.586 1 98.06 539 GLU A O 1
ATOM 4362 N N . VAL A 1 540 ? -28.859 11.688 10.609 1 98.19 540 VAL A N 1
ATOM 4363 C CA . VAL A 1 540 ? -27.562 12.297 10.297 1 98.19 540 VAL A CA 1
ATOM 4364 C C . VAL A 1 540 ? -27.75 13.414 9.273 1 98.19 540 VAL A C 1
ATOM 4366 O O . VAL A 1 540 ? -27.156 14.484 9.398 1 98.19 540 VAL A O 1
ATOM 4369 N N . ALA A 1 541 ? -28.578 13.227 8.281 1 98.31 541 ALA A N 1
ATOM 4370 C CA . ALA A 1 541 ? -28.812 14.211 7.234 1 98.31 541 ALA A CA 1
ATOM 4371 C C . ALA A 1 541 ? -29.359 15.516 7.82 1 98.31 541 ALA A C 1
ATOM 4373 O O . ALA A 1 541 ? -28.953 16.609 7.418 1 98.31 541 ALA A O 1
ATOM 4374 N N . PHE A 1 542 ? -30.266 15.367 8.766 1 97.69 542 PHE A N 1
ATOM 4375 C CA . PHE A 1 542 ? -30.875 16.562 9.352 1 97.69 542 PHE A CA 1
ATOM 4376 C C . PHE A 1 542 ? -29.953 17.172 10.398 1 97.69 542 PHE A C 1
ATOM 4378 O O . PHE A 1 542 ? -29.609 18.359 10.312 1 97.69 542 PHE A O 1
ATOM 4385 N N . ARG A 1 543 ? -29.5 16.438 11.367 1 97.06 543 ARG A N 1
ATOM 4386 C CA . ARG A 1 543 ? -28.828 16.953 12.547 1 97.06 543 ARG A CA 1
ATOM 4387 C C . ARG A 1 543 ? -27.422 17.422 12.203 1 97.06 543 ARG A C 1
ATOM 4389 O O . ARG A 1 543 ? -26.938 18.422 12.742 1 97.06 543 ARG A O 1
ATOM 4396 N N . LYS A 1 544 ? -26.75 16.703 11.305 1 97.38 544 LYS A N 1
ATOM 4397 C CA . LYS A 1 544 ? -25.359 17.031 11.016 1 97.38 544 LYS A CA 1
ATOM 4398 C C . LYS A 1 544 ? -25.234 17.719 9.664 1 97.38 544 LYS A C 1
ATOM 4400 O O . LYS A 1 544 ? -24.203 18.359 9.383 1 97.38 544 LYS A O 1
ATOM 4405 N N . GLY A 1 545 ? -26.219 17.578 8.859 1 97.31 545 GLY A N 1
ATOM 4406 C CA . GLY A 1 545 ? -26.172 18.172 7.531 1 97.31 545 GLY A CA 1
ATOM 4407 C C . GLY A 1 545 ? -26.984 19.438 7.41 1 97.31 545 GLY A C 1
ATOM 4408 O O . GLY A 1 545 ? -26.438 20.547 7.457 1 97.31 545 GLY A O 1
ATOM 4409 N N . LEU A 1 546 ? -28.281 19.344 7.445 1 97 546 LEU A N 1
ATOM 4410 C CA . LEU A 1 546 ? -29.203 20.422 7.125 1 97 546 LEU A CA 1
ATOM 4411 C C . LEU A 1 546 ? -29.188 21.5 8.211 1 97 546 LEU A C 1
ATOM 4413 O O . LEU A 1 546 ? -29.125 22.688 7.906 1 97 546 LEU A O 1
ATOM 4417 N N . ILE A 1 547 ? -29.281 21.125 9.43 1 95.69 547 ILE A N 1
ATOM 4418 C CA . ILE A 1 547 ? -29.422 22.078 10.531 1 95.69 547 ILE A CA 1
ATOM 4419 C C . ILE A 1 547 ? -28.203 23 10.578 1 95.69 547 ILE A C 1
ATOM 4421 O O . ILE A 1 547 ? -28.344 24.219 10.68 1 95.69 547 ILE A O 1
ATOM 4425 N N . PRO A 1 548 ? -26.984 22.484 10.422 1 95.12 548 PRO A N 1
ATOM 4426 C CA . PRO A 1 548 ? -25.844 23.391 10.359 1 95.12 548 PRO A CA 1
ATOM 4427 C C . PRO A 1 548 ? -25.875 24.297 9.133 1 95.12 548 PRO A C 1
ATOM 4429 O O . PRO A 1 548 ? -25.375 25.422 9.18 1 95.12 548 PRO A O 1
ATOM 4432 N N . CYS A 1 549 ? -26.453 23.875 8.047 1 93.5 549 CYS A N 1
ATOM 4433 C CA . CYS A 1 549 ? -26.484 24.625 6.797 1 93.5 549 CYS A CA 1
ATOM 4434 C C . CYS A 1 549 ? -27.516 25.734 6.855 1 93.5 549 CYS A C 1
ATOM 4436 O O . CYS A 1 549 ? -27.391 26.734 6.145 1 93.5 549 CYS A O 1
ATOM 4438 N N . MET A 1 550 ? -28.531 25.656 7.66 1 90.94 550 MET A N 1
ATOM 4439 C CA . MET A 1 550 ? -29.625 26.625 7.645 1 90.94 550 MET A CA 1
ATOM 4440 C C . MET A 1 550 ? -29.266 27.859 8.469 1 90.94 550 MET A C 1
ATOM 4442 O O . MET A 1 550 ? -30 28.859 8.453 1 90.94 550 MET A O 1
ATOM 4446 N N . ARG A 1 551 ? -28.156 27.859 9.141 1 85.38 551 ARG A N 1
ATOM 4447 C CA . ARG A 1 551 ? -27.828 28.875 10.125 1 85.38 551 ARG A CA 1
ATOM 4448 C C . ARG A 1 551 ? -27.609 30.234 9.461 1 85.38 551 ARG A C 1
ATOM 4450 O O . ARG A 1 551 ? -27.875 31.281 10.062 1 85.38 551 ARG A O 1
ATOM 4457 N N . ASP A 1 552 ? -27.172 30.219 8.242 1 81.12 552 ASP A N 1
ATOM 4458 C CA . ASP A 1 552 ? -26.859 31.484 7.578 1 81.12 552 ASP A CA 1
ATOM 4459 C C . ASP A 1 552 ? -28.062 31.984 6.762 1 81.12 552 ASP A C 1
ATOM 4461 O O . ASP A 1 552 ? -27.984 33.031 6.137 1 81.12 552 ASP A O 1
ATOM 4465 N N . GLU A 1 553 ? -29.094 31.203 6.809 1 82.62 553 GLU A N 1
ATOM 4466 C CA . GLU A 1 553 ? -30.281 31.625 6.078 1 82.62 553 GLU A CA 1
ATOM 4467 C C . GLU A 1 553 ? -30.938 32.844 6.742 1 82.62 553 GLU A C 1
ATOM 4469 O O . GLU A 1 553 ? -30.984 32.938 7.969 1 82.62 553 GLU A O 1
ATOM 4474 N N . MET A 1 554 ? -31.234 33.844 5.98 1 76.38 554 MET A N 1
ATOM 4475 C CA . MET A 1 554 ? -31.906 35.062 6.461 1 76.38 554 MET A CA 1
ATOM 4476 C C . MET A 1 554 ? -33.344 35.125 5.945 1 76.38 554 MET A C 1
ATOM 4478 O O . MET A 1 554 ? -33.594 34.906 4.758 1 76.38 554 MET A O 1
ATOM 4482 N N . LEU A 1 555 ? -34.344 35.125 6.883 1 71.25 555 LEU A N 1
ATOM 4483 C CA . LEU A 1 555 ? -35.719 35.219 6.496 1 71.25 555 LEU A CA 1
ATOM 4484 C C . LEU A 1 555 ? -36.094 36.625 6.055 1 71.25 555 LEU A C 1
ATOM 4486 O O . LEU A 1 555 ? -35.656 37.594 6.68 1 71.25 555 LEU A O 1
ATOM 4490 N N . VAL A 1 556 ? -36.312 36.812 4.77 1 57.69 556 VAL A N 1
ATOM 4491 C CA . VAL A 1 556 ? -36.781 38.094 4.273 1 57.69 556 VAL A CA 1
ATOM 4492 C C . VAL A 1 556 ? -38.156 38.438 4.891 1 57.69 556 VAL A C 1
ATOM 4494 O O . VAL A 1 556 ? -39.062 37.594 4.848 1 57.69 556 VAL A O 1
ATOM 4497 N N . LYS A 1 557 ? -38.219 39.406 5.883 1 53.5 557 LYS A N 1
ATOM 4498 C CA . LYS A 1 557 ? -39.5 39.969 6.305 1 53.5 557 LYS A CA 1
ATOM 4499 C C . LYS A 1 557 ? -40.312 40.469 5.113 1 53.5 557 LYS A C 1
ATOM 4501 O O . LYS A 1 557 ? -39.781 41.25 4.301 1 53.5 557 LYS A O 1
ATOM 4506 N N . LYS A 1 558 ? -41.406 39.781 4.773 1 42.97 558 LYS A N 1
ATOM 4507 C CA . LYS A 1 558 ? -42.375 40.531 3.992 1 42.97 558 LYS A CA 1
ATOM 4508 C C . LYS A 1 558 ? -43.094 41.594 4.855 1 42.97 558 LYS A C 1
ATOM 4510 O O . LYS A 1 558 ? -43.469 41.281 5.988 1 42.97 558 LYS A O 1
ATOM 4515 N N . MET B 1 1 ? 44.688 -32.25 -14.742 1 39.34 1 MET B N 1
ATOM 4516 C CA . MET B 1 1 ? 45.312 -30.938 -14.656 1 39.34 1 MET B CA 1
ATOM 4517 C C . MET B 1 1 ? 44.312 -29.844 -15.039 1 39.34 1 MET B C 1
ATOM 4519 O O . MET B 1 1 ? 44.219 -28.828 -14.359 1 39.34 1 MET B O 1
ATOM 4523 N N . ALA B 1 2 ? 43.562 -30.125 -16.094 1 41.72 2 ALA B N 1
ATOM 4524 C CA . ALA B 1 2 ? 42.562 -29.188 -16.562 1 41.72 2 ALA B CA 1
ATOM 4525 C C . ALA B 1 2 ? 41.406 -29.078 -15.555 1 41.72 2 ALA B C 1
ATOM 4527 O O . ALA B 1 2 ? 40.938 -27.984 -15.266 1 41.72 2 ALA B O 1
ATOM 4528 N N . ARG B 1 3 ? 41.062 -30.188 -15 1 49.94 3 ARG B N 1
ATOM 4529 C CA . ARG B 1 3 ? 40 -30.188 -14.008 1 49.94 3 ARG B CA 1
ATOM 4530 C C . ARG B 1 3 ? 40.438 -29.469 -12.734 1 49.94 3 ARG B C 1
ATOM 4532 O O . ARG B 1 3 ? 39.656 -28.719 -12.141 1 49.94 3 ARG B O 1
ATOM 4539 N N . GLU B 1 4 ? 41.625 -29.734 -12.328 1 53.5 4 GLU B N 1
ATOM 4540 C CA . GLU B 1 4 ? 42.156 -29.094 -11.125 1 53.5 4 GLU B CA 1
ATOM 4541 C C . GLU B 1 4 ? 42.281 -27.578 -11.32 1 53.5 4 GLU B C 1
ATOM 4543 O O . GLU B 1 4 ? 41.969 -26.812 -10.406 1 53.5 4 GLU B O 1
ATOM 4548 N N . ALA B 1 5 ? 42.688 -27.219 -12.5 1 50.75 5 ALA B N 1
ATOM 4549 C CA . ALA B 1 5 ? 42.812 -25.797 -12.844 1 50.75 5 ALA B CA 1
ATOM 4550 C C . ALA B 1 5 ? 41.469 -25.109 -12.922 1 50.75 5 ALA B C 1
ATOM 4552 O O . ALA B 1 5 ? 41.312 -23.984 -12.445 1 50.75 5 ALA B O 1
ATOM 4553 N N . CYS B 1 6 ? 40.5 -25.781 -13.422 1 67.38 6 CYS B N 1
ATOM 4554 C CA . CYS B 1 6 ? 39.156 -25.234 -13.516 1 67.38 6 CYS B CA 1
ATOM 4555 C C . CYS B 1 6 ? 38.531 -25.047 -12.133 1 67.38 6 CYS B C 1
ATOM 4557 O O . CYS B 1 6 ? 37.906 -24.031 -11.875 1 67.38 6 CYS B O 1
ATOM 4559 N N . ASN B 1 7 ? 38.938 -25.906 -11.352 1 76.81 7 ASN B N 1
ATOM 4560 C CA . ASN B 1 7 ? 38.469 -25.812 -9.977 1 76.81 7 ASN B CA 1
ATOM 4561 C C . ASN B 1 7 ? 39.094 -24.641 -9.234 1 76.81 7 ASN B C 1
ATOM 4563 O O . ASN B 1 7 ? 38.438 -23.969 -8.453 1 76.81 7 ASN B O 1
ATOM 4567 N N . GLU B 1 8 ? 40.312 -24.438 -9.617 1 86.62 8 GLU B N 1
ATOM 4568 C CA . GLU B 1 8 ? 41 -23.312 -8.984 1 86.62 8 GLU B CA 1
ATOM 4569 C C . GLU B 1 8 ? 40.438 -21.984 -9.438 1 86.62 8 GLU B C 1
ATOM 4571 O O . GLU B 1 8 ? 40.344 -21.031 -8.656 1 86.62 8 GLU B O 1
ATOM 4576 N N . GLU B 1 9 ? 40.062 -21.953 -10.648 1 91.88 9 GLU B N 1
ATOM 4577 C CA . GLU B 1 9 ? 39.469 -20.734 -11.203 1 91.88 9 GLU B CA 1
ATOM 4578 C C . GLU B 1 9 ? 38.156 -20.375 -10.492 1 91.88 9 GLU B C 1
ATOM 4580 O O . GLU B 1 9 ? 37.938 -19.219 -10.125 1 91.88 9 GLU B O 1
ATOM 4585 N N . PHE B 1 10 ? 37.344 -21.312 -10.32 1 94.88 10 PHE B N 1
ATOM 4586 C CA . PHE B 1 10 ? 36.031 -21.062 -9.695 1 94.88 10 PHE B CA 1
ATOM 4587 C C . PHE B 1 10 ? 36.219 -20.75 -8.211 1 94.88 10 PHE B C 1
ATOM 4589 O O . PHE B 1 10 ? 35.438 -19.969 -7.645 1 94.88 10 PHE B O 1
ATOM 4596 N N . GLN B 1 11 ? 37.219 -21.359 -7.633 1 95.12 11 GLN B N 1
ATOM 4597 C CA . GLN B 1 11 ? 37.531 -21.031 -6.25 1 95.12 11 GLN B CA 1
ATOM 4598 C C . GLN B 1 11 ? 37.969 -19.562 -6.125 1 95.12 11 GLN B C 1
ATOM 4600 O O . GLN B 1 11 ? 37.594 -18.891 -5.156 1 95.12 11 GLN B O 1
ATOM 4605 N N . ASN B 1 12 ? 38.719 -19.141 -7.113 1 96.06 12 ASN B N 1
ATOM 4606 C CA . ASN B 1 12 ? 39.156 -17.75 -7.121 1 96.06 12 ASN B CA 1
ATOM 4607 C C . ASN B 1 12 ? 37.969 -16.812 -7.305 1 96.06 12 ASN B C 1
ATOM 4609 O O . ASN B 1 12 ? 37.906 -15.742 -6.688 1 96.06 12 ASN B O 1
ATOM 4613 N N . LEU B 1 13 ? 37.062 -17.188 -8.141 1 97.06 13 LEU B N 1
ATOM 4614 C CA . LEU B 1 13 ? 35.844 -16.406 -8.336 1 97.06 13 LEU B CA 1
ATOM 4615 C C . LEU B 1 13 ? 35.031 -16.328 -7.051 1 97.06 13 LEU B C 1
ATOM 4617 O O . LEU B 1 13 ? 34.5 -15.273 -6.699 1 97.06 13 LEU B O 1
ATOM 4621 N N . ALA B 1 14 ? 34.906 -17.438 -6.395 1 97.5 14 ALA B N 1
ATOM 4622 C CA . ALA B 1 14 ? 34.156 -17.5 -5.137 1 97.5 14 ALA B CA 1
ATOM 4623 C C . ALA B 1 14 ? 34.812 -16.609 -4.078 1 97.5 14 ALA B C 1
ATOM 4625 O O . ALA B 1 14 ? 34.094 -15.93 -3.33 1 97.5 14 ALA B O 1
ATOM 4626 N N . LYS B 1 15 ? 36.125 -16.672 -3.963 1 97.25 15 LYS B N 1
ATOM 4627 C CA . LYS B 1 15 ? 36.844 -15.82 -3.016 1 97.25 15 LYS B CA 1
ATOM 4628 C C . LYS B 1 15 ? 36.625 -14.344 -3.33 1 97.25 15 LYS B C 1
ATOM 4630 O O . LYS B 1 15 ? 36.469 -13.523 -2.42 1 97.25 15 LYS B O 1
ATOM 4635 N N . ALA B 1 16 ? 36.719 -14.031 -4.641 1 97.69 16 ALA B N 1
ATOM 4636 C CA . ALA B 1 16 ? 36.5 -12.656 -5.062 1 97.69 16 ALA B CA 1
ATOM 4637 C C . ALA B 1 16 ? 35.094 -12.195 -4.699 1 97.69 16 ALA B C 1
ATOM 4639 O O . ALA B 1 16 ? 34.875 -11.055 -4.27 1 97.69 16 ALA B O 1
ATOM 4640 N N . TYR B 1 17 ? 34.156 -13.07 -4.922 1 97.81 17 TYR B N 1
ATOM 4641 C CA . TYR B 1 17 ? 32.781 -12.773 -4.559 1 97.81 17 TYR B CA 1
ATOM 4642 C C . TYR B 1 17 ? 32.656 -12.523 -3.061 1 97.81 17 TYR B C 1
ATOM 4644 O O . TYR B 1 17 ? 32.062 -11.523 -2.639 1 97.81 17 TYR B O 1
ATOM 4652 N N . GLU B 1 18 ? 33.125 -13.43 -2.26 1 97.62 18 GLU B N 1
ATOM 4653 C CA . GLU B 1 18 ? 33.062 -13.312 -0.807 1 97.62 18 GLU B CA 1
ATOM 4654 C C . GLU B 1 18 ? 33.656 -11.992 -0.325 1 97.62 18 GLU B C 1
ATOM 4656 O O . GLU B 1 18 ? 33.094 -11.344 0.564 1 97.62 18 GLU B O 1
ATOM 4661 N N . GLN B 1 19 ? 34.75 -11.617 -0.911 1 97.75 19 GLN B N 1
ATOM 4662 C CA . GLN B 1 19 ? 35.406 -10.352 -0.55 1 97.75 19 GLN B CA 1
ATOM 4663 C C . GLN B 1 19 ? 34.531 -9.164 -0.939 1 97.75 19 GLN B C 1
ATOM 4665 O O . GLN B 1 19 ? 34.375 -8.227 -0.157 1 97.75 19 GLN B O 1
ATOM 4670 N N . ASP B 1 20 ? 34 -9.211 -2.092 1 97.81 20 ASP B N 1
ATOM 4671 C CA . ASP B 1 20 ? 33.188 -8.102 -2.613 1 97.81 20 ASP B CA 1
ATOM 4672 C C . ASP B 1 20 ? 31.922 -7.914 -1.797 1 97.81 20 ASP B C 1
ATOM 4674 O O . ASP B 1 20 ? 31.562 -6.789 -1.452 1 97.81 20 ASP B O 1
ATOM 4678 N N . VAL B 1 21 ? 31.219 -9.008 -1.56 1 97.44 21 VAL B N 1
ATOM 4679 C CA . VAL B 1 21 ? 29.969 -8.922 -0.817 1 97.44 21 VAL B CA 1
ATOM 4680 C C . VAL B 1 21 ? 30.25 -8.438 0.605 1 97.44 21 VAL B C 1
ATOM 4682 O O . VAL B 1 21 ? 29.5 -7.609 1.143 1 97.44 21 VAL B O 1
ATOM 4685 N N . THR B 1 22 ? 31.297 -8.93 1.248 1 96.81 22 THR B N 1
ATOM 4686 C CA . THR B 1 22 ? 31.688 -8.484 2.584 1 96.81 22 THR B CA 1
ATOM 4687 C C . THR B 1 22 ? 31.969 -6.984 2.596 1 96.81 22 THR B C 1
ATOM 4689 O O . THR B 1 22 ? 31.5 -6.266 3.482 1 96.81 22 THR B O 1
ATOM 4692 N N . GLU B 1 23 ? 32.688 -6.527 1.59 1 96.94 23 GLU B N 1
ATOM 4693 C CA . GLU B 1 23 ? 33.031 -5.109 1.494 1 96.94 23 GLU B CA 1
ATOM 4694 C C . GLU B 1 23 ? 31.766 -4.266 1.246 1 96.94 23 GLU B C 1
ATOM 4696 O O . GLU B 1 23 ? 31.609 -3.195 1.84 1 96.94 23 GLU B O 1
ATOM 4701 N N . SER B 1 24 ? 30.922 -4.758 0.385 1 95.69 24 SER B N 1
ATOM 4702 C CA . SER B 1 24 ? 29.719 -4.027 0.014 1 95.69 24 SER B CA 1
ATOM 4703 C C . SER B 1 24 ? 28.75 -3.904 1.194 1 95.69 24 SER B C 1
ATOM 4705 O O . SER B 1 24 ? 28 -2.938 1.289 1 95.69 24 SER B O 1
ATOM 4707 N N . LEU B 1 25 ? 28.797 -4.848 2.102 1 95.81 25 LEU B N 1
ATOM 4708 C CA . LEU B 1 25 ? 27.859 -4.875 3.215 1 95.81 25 LEU B CA 1
ATOM 4709 C C . LEU B 1 25 ? 28.438 -4.168 4.434 1 95.81 25 LEU B C 1
ATOM 4711 O O . LEU B 1 25 ? 27.734 -3.961 5.43 1 95.81 25 LEU B O 1
ATOM 4715 N N . LYS B 1 26 ? 29.703 -3.715 4.367 1 95.81 26 LYS B N 1
ATOM 4716 C CA . LYS B 1 26 ? 30.375 -3.062 5.488 1 95.81 26 LYS B CA 1
ATOM 4717 C C . LYS B 1 26 ? 29.641 -1.787 5.898 1 95.81 26 LYS B C 1
ATOM 4719 O O . LYS B 1 26 ? 29.609 -1.443 7.082 1 95.81 26 LYS B O 1
ATOM 4724 N N . LYS B 1 27 ? 29.078 -1.134 4.918 1 93.88 27 LYS B N 1
ATOM 4725 C CA . LYS B 1 27 ? 28.422 0.138 5.199 1 93.88 27 LYS B CA 1
ATOM 4726 C C . LYS B 1 27 ? 27.266 -0.047 6.18 1 93.88 27 LYS B C 1
ATOM 4728 O O . LYS B 1 27 ? 26.906 0.881 6.906 1 93.88 27 LYS B O 1
ATOM 4733 N N . TYR B 1 28 ? 26.703 -1.229 6.305 1 95.81 28 TYR B N 1
ATOM 4734 C CA . TYR B 1 28 ? 25.547 -1.471 7.152 1 95.81 28 TYR B CA 1
ATOM 4735 C C . TYR B 1 28 ? 25.953 -1.694 8.602 1 95.81 28 TYR B C 1
ATOM 4737 O O . TYR B 1 28 ? 25.125 -1.668 9.508 1 95.81 28 TYR B O 1
ATOM 4745 N N . GLU B 1 29 ? 27.219 -1.882 8.859 1 96.31 29 GLU B N 1
ATOM 4746 C CA . GLU B 1 29 ? 27.719 -2.16 10.211 1 96.31 29 GLU B CA 1
ATOM 4747 C C . GLU B 1 29 ? 27.406 -1.008 11.156 1 96.31 29 GLU B C 1
ATOM 4749 O O . GLU B 1 29 ? 27.141 -1.226 12.344 1 96.31 29 GLU B O 1
ATOM 4754 N N . VAL B 1 30 ? 27.359 0.181 10.57 1 96.81 30 VAL B N 1
ATOM 4755 C CA . VAL B 1 30 ? 27.078 1.357 11.391 1 96.81 30 VAL B CA 1
ATOM 4756 C C . VAL B 1 30 ? 25.656 1.268 11.953 1 96.81 30 VAL B C 1
ATOM 4758 O O . VAL B 1 30 ? 25.406 1.732 13.062 1 96.81 30 VAL B O 1
ATOM 4761 N N . LEU B 1 31 ? 24.75 0.634 11.281 1 97.75 31 LEU B N 1
ATOM 4762 C CA . LEU B 1 31 ? 23.359 0.523 11.703 1 97.75 31 LEU B CA 1
ATOM 4763 C C . LEU B 1 31 ? 23.219 -0.442 12.875 1 97.75 31 LEU B C 1
ATOM 4765 O O . LEU B 1 31 ? 22.312 -0.316 13.688 1 97.75 31 LEU B O 1
ATOM 4769 N N . LYS B 1 32 ? 24.109 -1.404 13.023 1 96.12 32 LYS B N 1
ATOM 4770 C CA . LYS B 1 32 ? 24.062 -2.416 14.07 1 96.12 32 LYS B CA 1
ATOM 4771 C C . LYS B 1 32 ? 24.297 -1.788 15.445 1 96.12 32 LYS B C 1
ATOM 4773 O O . LYS B 1 32 ? 23.734 -2.248 16.438 1 96.12 32 LYS B O 1
ATOM 4778 N N . ASP B 1 33 ? 25.078 -0.712 15.438 1 95.19 33 ASP B N 1
ATOM 4779 C CA . ASP B 1 33 ? 25.453 -0.117 16.719 1 95.19 33 ASP B CA 1
ATOM 4780 C C . ASP B 1 33 ? 24.828 1.271 16.875 1 95.19 33 ASP B C 1
ATOM 4782 O O . ASP B 1 33 ? 25.078 1.953 17.875 1 95.19 33 ASP B O 1
ATOM 4786 N N . LEU B 1 34 ? 24.062 1.641 15.969 1 98.06 34 LEU B N 1
ATOM 4787 C CA . LEU B 1 34 ? 23.469 2.975 15.984 1 98.06 34 LEU B CA 1
ATOM 4788 C C . LEU B 1 34 ? 22.531 3.141 17.172 1 98.06 34 LEU B C 1
ATOM 4790 O O . LEU B 1 34 ? 21.641 2.312 17.391 1 98.06 34 LEU B O 1
ATOM 4794 N N . ASP B 1 35 ? 22.766 4.109 18.031 1 98.19 35 ASP B N 1
ATOM 4795 C CA . ASP B 1 35 ? 21.828 4.52 19.062 1 98.19 35 ASP B CA 1
ATOM 4796 C C . ASP B 1 35 ? 20.766 5.457 18.484 1 98.19 35 ASP B C 1
ATOM 4798 O O . ASP B 1 35 ? 20.875 6.676 18.625 1 98.19 35 ASP B O 1
ATOM 4802 N N . LEU B 1 36 ? 19.781 4.898 17.891 1 98.69 36 LEU B N 1
ATOM 4803 C CA . LEU B 1 36 ? 18.797 5.637 17.094 1 98.69 36 LEU B CA 1
ATOM 4804 C C . LEU B 1 36 ? 18.016 6.598 17.984 1 98.69 36 LEU B C 1
ATOM 4806 O O . LEU B 1 36 ? 17.453 6.195 19 1 98.69 36 LEU B O 1
ATOM 4810 N N . PHE B 1 37 ? 18 7.836 17.609 1 98.81 37 PHE B N 1
ATOM 4811 C CA . PHE B 1 37 ? 17.094 8.82 18.203 1 98.81 37 PHE B CA 1
ATOM 4812 C C . PHE B 1 37 ? 15.812 8.938 17.391 1 98.81 37 PHE B C 1
ATOM 4814 O O . PHE B 1 37 ? 15.859 9.133 16.172 1 98.81 37 PHE B O 1
ATOM 4821 N N . VAL B 1 38 ? 14.688 8.742 18.062 1 98.81 38 VAL B N 1
ATOM 4822 C CA . VAL B 1 38 ? 13.398 8.867 17.391 1 98.81 38 VAL B CA 1
ATOM 4823 C C . VAL B 1 38 ? 12.641 10.07 17.953 1 98.81 38 VAL B C 1
ATOM 4825 O O . VAL B 1 38 ? 12.328 10.117 19.141 1 98.81 38 VAL B O 1
ATOM 4828 N N . LEU B 1 39 ? 12.477 11.062 17.141 1 98.88 39 LEU B N 1
ATOM 4829 C CA . LEU B 1 39 ? 11.492 12.109 17.375 1 98.88 39 LEU B CA 1
ATOM 4830 C C . LEU B 1 39 ? 10.164 11.773 16.719 1 98.88 39 LEU B C 1
ATOM 4832 O O . LEU B 1 39 ? 10.008 11.93 15.508 1 98.88 39 LEU B O 1
ATOM 4836 N N . ASP B 1 40 ? 9.242 11.289 17.516 1 98.81 40 ASP B N 1
ATOM 4837 C CA . ASP B 1 40 ? 7.996 10.781 16.938 1 98.81 40 ASP B CA 1
ATOM 4838 C C . ASP B 1 40 ? 7.156 11.922 16.375 1 98.81 40 ASP B C 1
ATOM 4840 O O . ASP B 1 40 ? 6.988 12.961 17 1 98.81 40 ASP B O 1
ATOM 4844 N N . ASN B 1 41 ? 6.719 11.703 15.195 1 98.62 41 ASN B N 1
ATOM 4845 C CA . ASN B 1 41 ? 5.922 12.695 14.469 1 98.62 41 ASN B CA 1
ATOM 4846 C C . ASN B 1 41 ? 4.535 12.156 14.125 1 98.62 41 ASN B C 1
ATOM 4848 O O . ASN B 1 41 ? 3.916 12.594 13.156 1 98.62 41 ASN B O 1
ATOM 4852 N N . SER B 1 42 ? 3.969 11.18 14.867 1 98.5 42 SER B N 1
ATOM 4853 C CA . SER B 1 42 ? 2.721 10.492 14.562 1 98.5 42 SER B CA 1
ATOM 4854 C C . SER B 1 42 ? 1.522 11.422 14.719 1 98.5 42 SER B C 1
ATOM 4856 O O . SER B 1 42 ? 0.576 11.367 13.93 1 98.5 42 SER B O 1
ATOM 4858 N N . ILE B 1 43 ? 1.572 12.281 15.648 1 97.06 43 ILE B N 1
ATOM 4859 C CA . ILE B 1 43 ? 0.445 13.148 15.969 1 97.06 43 ILE B CA 1
ATOM 4860 C C . ILE B 1 43 ? 0.261 14.188 14.867 1 97.06 43 ILE B C 1
ATOM 4862 O O . ILE B 1 43 ? -0.863 14.609 14.586 1 97.06 43 ILE B O 1
ATOM 4866 N N . ARG B 1 44 ? 1.27 14.523 14.242 1 95.38 44 ARG B N 1
ATOM 4867 C CA . ARG B 1 44 ? 1.247 15.57 13.234 1 95.38 44 ARG B CA 1
ATOM 4868 C C . ARG B 1 44 ? 1.271 14.984 11.828 1 95.38 44 ARG B C 1
ATOM 4870 O O . ARG B 1 44 ? 0.379 15.242 11.023 1 95.38 44 ARG B O 1
ATOM 4877 N N . GLU B 1 45 ? 2.184 14.133 11.539 1 95.81 45 GLU B N 1
ATOM 4878 C CA . GLU B 1 45 ? 2.482 13.664 10.188 1 95.81 45 GLU B CA 1
ATOM 4879 C C . GLU B 1 45 ? 1.358 12.781 9.656 1 95.81 45 GLU B C 1
ATOM 4881 O O . GLU B 1 45 ? 1.002 12.867 8.477 1 95.81 45 GLU B O 1
ATOM 4886 N N . SER B 1 46 ? 0.759 11.938 10.445 1 96.5 46 SER B N 1
ATOM 4887 C CA . SER B 1 46 ? -0.169 10.922 9.961 1 96.5 46 SER B CA 1
ATOM 4888 C C . SER B 1 46 ? -1.463 11.547 9.453 1 96.5 46 SER B C 1
ATOM 4890 O O . SER B 1 46 ? -2.211 10.922 8.703 1 96.5 46 SER B O 1
ATOM 4892 N N . THR B 1 47 ? -1.728 12.828 9.875 1 95.88 47 THR B N 1
ATOM 4893 C CA . THR B 1 47 ? -2.967 13.477 9.453 1 95.88 47 THR B CA 1
ATOM 4894 C C . THR B 1 47 ? -2.727 14.367 8.242 1 95.88 47 THR B C 1
ATOM 4896 O O . THR B 1 47 ? -3.676 14.789 7.578 1 95.88 47 THR B O 1
ATOM 4899 N N . VAL B 1 48 ? -1.431 14.609 7.926 1 93.44 48 VAL B N 1
ATOM 4900 C CA . VAL B 1 48 ? -1.112 15.484 6.797 1 93.44 48 VAL B CA 1
ATOM 4901 C C . VAL B 1 48 ? -1.606 14.844 5.5 1 93.44 48 VAL B C 1
ATOM 4903 O O . VAL B 1 48 ? -1.273 13.695 5.199 1 93.44 48 VAL B O 1
ATOM 4906 N N . GLY B 1 49 ? -2.412 15.555 4.797 1 89.88 49 GLY B N 1
ATOM 4907 C CA . GLY B 1 49 ? -2.875 15.086 3.502 1 89.88 49 GLY B CA 1
ATOM 4908 C C . GLY B 1 49 ? -4.066 14.148 3.594 1 89.88 49 GLY B C 1
ATOM 4909 O O . GLY B 1 49 ? -4.57 13.672 2.574 1 89.88 49 GLY B O 1
ATOM 4910 N N . GLN B 1 50 ? -4.543 13.875 4.781 1 93.88 50 GLN B N 1
ATOM 4911 C CA . GLN B 1 50 ? -5.719 13.023 4.938 1 93.88 50 GLN B CA 1
ATOM 4912 C C . GLN B 1 50 ? -6.988 13.758 4.52 1 93.88 50 GLN B C 1
ATOM 4914 O O . GLN B 1 50 ? -7.121 14.961 4.75 1 93.88 50 GLN B O 1
ATOM 4919 N N . LEU B 1 51 ? -7.902 12.992 3.951 1 94.31 51 LEU B N 1
ATOM 4920 C CA . LEU B 1 51 ? -9.203 13.57 3.619 1 94.31 51 LEU B CA 1
ATOM 4921 C C . LEU B 1 51 ? -9.984 13.898 4.883 1 94.31 51 LEU B C 1
ATOM 4923 O O . LEU B 1 51 ? -10.695 14.914 4.934 1 94.31 51 LEU B O 1
ATOM 4927 N N . ARG B 1 52 ? -9.898 13.031 5.828 1 96.25 52 ARG B N 1
ATOM 4928 C CA . ARG B 1 52 ? -10.453 13.234 7.16 1 96.25 52 ARG B CA 1
ATOM 4929 C C . ARG B 1 52 ? -9.352 13.461 8.188 1 96.25 52 ARG B C 1
ATOM 4931 O O . ARG B 1 52 ? -8.625 12.531 8.539 1 96.25 52 ARG B O 1
ATOM 4938 N N . GLY B 1 53 ? -9.281 14.656 8.719 1 96.31 53 GLY B N 1
ATOM 4939 C CA . GLY B 1 53 ? -8.195 15 9.625 1 96.31 53 GLY B CA 1
ATOM 4940 C C . GLY B 1 53 ? -8.391 14.43 11.023 1 96.31 53 GLY B C 1
ATOM 4941 O O . GLY B 1 53 ? -9.445 13.875 11.336 1 96.31 53 GLY B O 1
ATOM 4942 N N . HIS B 1 54 ? -7.375 14.539 11.836 1 97.25 54 HIS B N 1
ATOM 4943 C CA . HIS B 1 54 ? -7.453 14.156 13.234 1 97.25 54 HIS B CA 1
ATOM 4944 C C . HIS B 1 54 ? -8.328 15.117 14.031 1 97.25 54 HIS B C 1
ATOM 4946 O O . HIS B 1 54 ? -8.109 16.328 13.992 1 97.25 54 HIS B O 1
ATOM 4952 N N . THR B 1 55 ? -9.242 14.57 14.719 1 97.56 55 THR B N 1
ATOM 4953 C CA . THR B 1 55 ? -9.969 15.328 15.727 1 97.56 55 THR B CA 1
ATOM 4954 C C . THR B 1 55 ? -9.195 15.359 17.047 1 97.56 55 THR B C 1
ATOM 4956 O O . THR B 1 55 ? -8.117 14.773 17.141 1 97.56 55 THR B O 1
ATOM 4959 N N . ILE B 1 56 ? -9.789 16.094 17.984 1 97 56 ILE B N 1
ATOM 4960 C CA . ILE B 1 56 ? -9.164 16.141 19.312 1 97 56 ILE B CA 1
ATOM 4961 C C . ILE B 1 56 ? -9.102 14.734 19.906 1 97 56 ILE B C 1
ATOM 4963 O O . ILE B 1 56 ? -8.086 14.352 20.5 1 97 56 ILE B O 1
ATOM 4967 N N . GLU B 1 57 ? -10.156 13.984 19.703 1 97.38 57 GLU B N 1
ATOM 4968 C CA . GLU B 1 57 ? -10.188 12.609 20.188 1 97.38 57 GLU B CA 1
ATOM 4969 C C . GLU B 1 57 ? -9.117 11.758 19.531 1 97.38 57 GLU B C 1
ATOM 4971 O O . GLU B 1 57 ? -8.445 10.961 20.188 1 97.38 57 GLU B O 1
ATOM 4976 N N . ASN B 1 58 ? -8.945 11.914 18.25 1 98.25 58 ASN B N 1
ATOM 4977 C CA . ASN B 1 58 ? -7.918 11.18 17.531 1 98.25 58 ASN B CA 1
ATOM 4978 C C . ASN B 1 58 ? -6.52 11.516 18.047 1 98.25 58 ASN B C 1
ATOM 4980 O O . ASN B 1 58 ? -5.68 10.625 18.188 1 98.25 58 ASN B O 1
ATOM 4984 N N . LYS B 1 59 ? -6.273 12.82 18.297 1 98 59 LYS B N 1
ATOM 4985 C CA . LYS B 1 59 ? -4.965 13.25 18.781 1 98 59 LYS B CA 1
ATOM 4986 C C . LYS B 1 59 ? -4.617 12.562 20.109 1 98 59 LYS B C 1
ATOM 4988 O O . LYS B 1 59 ? -3.498 12.078 20.281 1 98 59 LYS B O 1
ATOM 4993 N N . TRP B 1 60 ? -5.59 12.492 20.969 1 98 60 TRP B N 1
ATOM 4994 C CA . TRP B 1 60 ? -5.355 11.852 22.266 1 98 60 TRP B CA 1
ATOM 4995 C C . TRP B 1 60 ? -5.105 10.352 22.094 1 98 60 TRP B C 1
ATOM 4997 O O . TRP B 1 60 ? -4.219 9.789 22.734 1 98 60 TRP B O 1
ATOM 5007 N N . LYS B 1 61 ? -5.891 9.688 21.219 1 98.5 61 LYS B N 1
ATOM 5008 C CA . LYS B 1 61 ? -5.703 8.258 21 1 98.5 61 LYS B CA 1
ATOM 5009 C C . LYS B 1 61 ? -4.324 7.969 20.406 1 98.5 61 LYS B C 1
ATOM 5011 O O . LYS B 1 61 ? -3.66 7.012 20.812 1 98.5 61 LYS B O 1
ATOM 5016 N N . VAL B 1 62 ? -3.875 8.773 19.453 1 98.5 62 VAL B N 1
ATOM 5017 C CA . VAL B 1 62 ? -2.557 8.609 18.859 1 98.5 62 VAL B CA 1
ATOM 5018 C C . VAL B 1 62 ? -1.475 8.875 19.906 1 98.5 62 VAL B C 1
ATOM 5020 O O . VAL B 1 62 ? -0.487 8.141 19.984 1 98.5 62 VAL B O 1
ATOM 5023 N N . TYR B 1 63 ? -1.656 9.93 20.75 1 98.19 63 TYR B N 1
ATOM 5024 C CA . TYR B 1 63 ? -0.715 10.266 21.812 1 98.19 63 TYR B CA 1
ATOM 5025 C C . TYR B 1 63 ? -0.515 9.094 22.766 1 98.19 63 TYR B C 1
ATOM 5027 O O . TYR B 1 63 ? 0.617 8.773 23.141 1 98.19 63 TYR B O 1
ATOM 5035 N N . ASP B 1 64 ? -1.604 8.469 23.094 1 98 64 ASP B N 1
ATOM 5036 C CA . ASP B 1 64 ? -1.551 7.324 24 1 98 64 ASP B CA 1
ATOM 5037 C C . ASP B 1 64 ? -0.783 6.16 23.375 1 98 64 ASP B C 1
ATOM 5039 O O . ASP B 1 64 ? 0.003 5.492 24.047 1 98 64 ASP B O 1
ATOM 5043 N N . GLU B 1 65 ? -1.012 5.91 22.109 1 98.5 65 GLU B N 1
ATOM 5044 C CA . GLU B 1 65 ? -0.286 4.855 21.406 1 98.5 65 GLU B CA 1
ATOM 5045 C C . GLU B 1 65 ? 1.207 5.164 21.328 1 98.5 65 GLU B C 1
ATOM 5047 O O . GLU B 1 65 ? 2.039 4.266 21.484 1 98.5 65 GLU B O 1
ATOM 5052 N N . VAL B 1 66 ? 1.562 6.406 21.078 1 98.19 66 VAL B N 1
ATOM 5053 C CA . VAL B 1 66 ? 2.955 6.828 20.969 1 98.19 66 VAL B CA 1
ATOM 5054 C C . VAL B 1 66 ? 3.668 6.594 22.297 1 98.19 66 VAL B C 1
ATOM 5056 O O . VAL B 1 66 ? 4.789 6.078 22.328 1 98.19 66 VAL B O 1
ATOM 5059 N N . LYS B 1 67 ? 3.053 6.934 23.391 1 97.44 67 LYS B N 1
ATOM 5060 C CA . LYS B 1 67 ? 3.627 6.719 24.719 1 97.44 67 LYS B CA 1
ATOM 5061 C C . LYS B 1 67 ? 3.914 5.242 24.953 1 97.44 67 LYS B C 1
ATOM 5063 O O . LYS B 1 67 ? 4.969 4.887 25.484 1 97.44 67 LYS B O 1
ATOM 5068 N N . LYS B 1 68 ? 2.986 4.418 24.484 1 98.31 68 LYS B N 1
ATOM 5069 C CA . LYS B 1 68 ? 3.135 2.982 24.688 1 98.31 68 LYS B CA 1
ATOM 5070 C C . LYS B 1 68 ? 4.289 2.422 23.875 1 98.31 68 LYS B C 1
ATOM 5072 O O . LYS B 1 68 ? 4.82 1.354 24.172 1 98.31 68 LYS B O 1
ATOM 5077 N N . CYS B 1 69 ? 4.715 3.082 22.812 1 98.31 69 CYS B N 1
ATOM 5078 C CA . CYS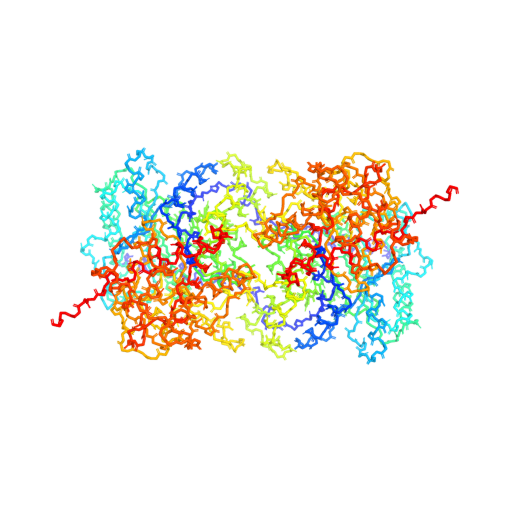 B 1 69 ? 5.836 2.658 21.984 1 98.31 69 CYS B CA 1
ATOM 5079 C C . CYS B 1 69 ? 7.164 2.893 22.688 1 98.31 69 CYS B C 1
ATOM 5081 O O . CYS B 1 69 ? 8.188 2.336 22.297 1 98.31 69 CYS B O 1
ATOM 5083 N N . GLY B 1 70 ? 7.176 3.701 23.703 1 97.69 70 GLY B N 1
ATOM 5084 C CA . GLY B 1 70 ? 8.391 3.969 24.453 1 97.69 70 GLY B CA 1
ATOM 5085 C C . GLY B 1 70 ? 9.18 5.141 23.922 1 97.69 70 GLY B C 1
ATOM 5086 O O . GLY B 1 70 ? 10.367 5.289 24.219 1 97.69 70 GLY B O 1
ATOM 5087 N N . PHE B 1 71 ? 8.609 5.938 23.078 1 97.5 71 PHE B N 1
ATOM 5088 C CA . PHE B 1 71 ? 9.289 7.121 22.562 1 97.5 71 PHE B CA 1
ATOM 5089 C C . PHE B 1 71 ? 9.305 8.234 23.609 1 97.5 71 PHE B C 1
ATOM 5091 O O . PHE B 1 71 ? 8.289 8.508 24.25 1 97.5 71 PHE B O 1
ATOM 5098 N N . LYS B 1 72 ? 10.414 8.883 23.75 1 97.19 72 LYS B N 1
ATOM 5099 C CA . LYS B 1 72 ? 10.578 9.898 24.781 1 97.19 72 LYS B CA 1
ATOM 5100 C C . LYS B 1 72 ? 10.344 11.297 24.219 1 97.19 72 LYS B C 1
ATOM 5102 O O . LYS B 1 72 ? 10.125 12.25 24.969 1 97.19 72 LYS B O 1
ATOM 5107 N N . HIS B 1 73 ? 10.477 11.453 23.016 1 98.44 73 HIS B N 1
ATOM 5108 C CA . HIS B 1 73 ? 10.328 12.734 22.344 1 98.44 73 HIS B CA 1
ATOM 5109 C C . HIS B 1 73 ? 9.234 12.68 21.281 1 98.44 73 HIS B C 1
ATOM 5111 O O . HIS B 1 73 ? 9.242 11.789 20.422 1 98.44 73 HIS B O 1
ATOM 5117 N N . THR B 1 74 ? 8.281 13.602 21.328 1 98.5 74 THR B N 1
ATOM 5118 C CA . THR B 1 74 ? 7.133 13.578 20.422 1 98.5 74 THR B CA 1
ATOM 5119 C C . THR B 1 74 ? 6.773 14.992 19.969 1 98.5 74 THR B C 1
ATOM 5121 O O . THR B 1 74 ? 6.688 15.906 20.781 1 98.5 74 THR B O 1
ATOM 5124 N N . ILE B 1 75 ? 6.582 15.141 18.703 1 98.5 75 ILE B N 1
ATOM 5125 C CA . ILE B 1 75 ? 6.051 16.391 18.172 1 98.5 75 ILE B CA 1
ATOM 5126 C C . ILE B 1 75 ? 4.539 16.438 18.375 1 98.5 75 ILE B C 1
ATOM 5128 O O . ILE B 1 75 ? 3.809 15.578 17.891 1 98.5 75 ILE B O 1
ATOM 5132 N N . VAL B 1 76 ? 4.074 17.469 19.016 1 97.38 76 VAL B N 1
ATOM 5133 C CA . VAL B 1 76 ? 2.672 17.469 19.406 1 97.38 76 VAL B CA 1
ATOM 5134 C C . VAL B 1 76 ? 1.928 18.594 18.703 1 97.38 76 VAL B C 1
ATOM 5136 O O . VAL B 1 76 ? 0.695 18.641 18.703 1 97.38 76 VAL B O 1
ATOM 5139 N N . ALA B 1 77 ? 2.736 19.5 18.016 1 95.12 77 ALA B N 1
ATOM 5140 C CA . ALA B 1 77 ? 2.016 20.609 17.391 1 95.12 77 ALA B CA 1
ATOM 5141 C C . ALA B 1 77 ? 2.854 21.25 16.297 1 95.12 77 ALA B C 1
ATOM 5143 O O . ALA B 1 77 ? 4.086 21.188 16.312 1 95.12 77 ALA B O 1
ATOM 5144 N N . SER B 1 78 ? 2.17 21.734 15.32 1 92.31 78 SER B N 1
ATOM 5145 C CA . SER B 1 78 ? 2.652 22.703 14.344 1 92.31 78 SER B CA 1
ATOM 5146 C C . SER B 1 78 ? 1.729 23.922 14.266 1 92.31 78 SER B C 1
ATOM 5148 O O . SER B 1 78 ? 0.551 23.781 13.922 1 92.31 78 SER B O 1
ATOM 5150 N N . PHE B 1 79 ? 2.244 25.078 14.516 1 90.19 79 PHE B N 1
ATOM 5151 C CA . PHE B 1 79 ? 1.394 26.25 14.734 1 90.19 79 PHE B CA 1
ATOM 5152 C C . PHE B 1 79 ? 1.351 27.125 13.492 1 90.19 79 PHE B C 1
ATOM 5154 O O . PHE B 1 79 ? 2.305 27.156 12.711 1 90.19 79 PHE B O 1
ATOM 5161 N N . ASN B 1 80 ? 0.224 27.688 13.344 1 88.06 80 ASN B N 1
ATOM 5162 C CA . ASN B 1 80 ? 0.009 28.75 12.367 1 88.06 80 ASN B CA 1
ATOM 5163 C C . ASN B 1 80 ? -0.935 29.828 12.914 1 88.06 80 ASN B C 1
ATOM 5165 O O . ASN B 1 80 ? -1.293 29.797 14.094 1 88.06 80 ASN B O 1
ATOM 5169 N N . HIS B 1 81 ? -1.223 30.797 12.148 1 89.81 81 HIS B N 1
ATOM 5170 C CA . HIS B 1 81 ? -2.045 31.906 12.594 1 89.81 81 HIS B CA 1
ATOM 5171 C C . HIS B 1 81 ? -3.473 31.469 12.883 1 89.81 81 HIS B C 1
ATOM 5173 O O . HIS B 1 81 ? -4.125 32 13.781 1 89.81 81 HIS B O 1
ATOM 5179 N N . SER B 1 82 ? -3.867 30.484 12.18 1 89.75 82 SER B N 1
ATOM 5180 C CA . SER B 1 82 ? -5.211 29.953 12.406 1 89.75 82 SER B CA 1
ATOM 5181 C C . SER B 1 82 ? -5.254 29.062 13.633 1 89.75 82 SER B C 1
ATOM 5183 O O . SER B 1 82 ? -4.238 28.469 14.016 1 89.75 82 SER B O 1
ATOM 5185 N N . THR B 1 83 ? -6.441 29.031 14.281 1 91.5 83 THR B N 1
ATOM 5186 C CA . THR B 1 83 ? -6.621 28.109 15.391 1 91.5 83 THR B CA 1
ATOM 5187 C C . THR B 1 83 ? -6.867 26.703 14.883 1 91.5 83 THR B C 1
ATOM 5189 O O . THR B 1 83 ? -7.902 26.422 14.266 1 91.5 83 THR B O 1
ATOM 5192 N N . ARG B 1 84 ? -5.957 25.859 15.164 1 93.44 84 ARG B N 1
ATOM 5193 C CA . ARG B 1 84 ? -6.027 24.469 14.719 1 93.44 84 ARG B CA 1
ATOM 5194 C C . ARG B 1 84 ? -6.332 23.531 15.883 1 93.44 84 ARG B C 1
ATOM 5196 O O . ARG B 1 84 ? -6.406 23.969 17.031 1 93.44 84 ARG B O 1
ATOM 5203 N N . VAL B 1 85 ? -6.609 22.297 15.562 1 95.44 85 VAL B N 1
ATOM 5204 C CA . VAL B 1 85 ? -6.871 21.281 16.578 1 95.44 85 VAL B CA 1
ATOM 5205 C C . VAL B 1 85 ? -5.664 21.141 17.5 1 95.44 85 VAL B C 1
ATOM 5207 O O . VAL B 1 85 ? -5.816 20.875 18.703 1 95.44 85 VAL B O 1
ATOM 5210 N N . ASP B 1 86 ? -4.484 21.422 17.016 1 94.56 86 ASP B N 1
ATOM 5211 C CA . ASP B 1 86 ? -3.254 21.344 17.797 1 94.56 86 ASP B CA 1
ATOM 5212 C C . ASP B 1 86 ? -3.279 22.359 18.953 1 94.56 86 ASP B C 1
ATOM 5214 O O . ASP B 1 86 ? -2.766 22.078 20.031 1 94.56 86 ASP B O 1
ATOM 5218 N N . ASP B 1 87 ? -3.836 23.531 18.719 1 94.69 87 ASP B N 1
ATOM 5219 C CA . ASP B 1 87 ? -3.943 24.562 19.75 1 94.69 87 ASP B CA 1
ATOM 5220 C C . ASP B 1 87 ? -4.758 24.062 20.938 1 94.69 87 ASP B C 1
ATOM 5222 O O . ASP B 1 87 ? -4.379 24.281 22.094 1 94.69 87 ASP B O 1
ATOM 5226 N N . VAL B 1 88 ? -5.859 23.359 20.594 1 95.06 88 VAL B N 1
ATOM 5227 C CA . VAL B 1 88 ? -6.734 22.828 21.625 1 95.06 88 VAL B CA 1
ATOM 5228 C C . VAL B 1 88 ? -6.039 21.656 22.344 1 95.06 88 VAL B C 1
ATOM 5230 O O . VAL B 1 88 ? -6.082 21.562 23.562 1 95.06 88 VAL B O 1
ATOM 5233 N N . PHE B 1 89 ? -5.395 20.859 21.672 1 96.5 89 PHE B N 1
ATOM 5234 C CA . PHE B 1 89 ? -4.742 19.656 22.188 1 96.5 89 PHE B CA 1
ATOM 5235 C C . PHE B 1 89 ? -3.646 20.031 23.172 1 96.5 89 PHE B C 1
ATOM 5237 O O . PHE B 1 89 ? -3.553 19.438 24.25 1 96.5 89 PHE B O 1
ATOM 5244 N N . ILE B 1 90 ? -2.818 21.016 22.844 1 94.62 90 ILE B N 1
ATOM 5245 C CA . ILE B 1 90 ? -1.695 21.375 23.703 1 94.62 90 ILE B CA 1
ATOM 5246 C C . ILE B 1 90 ? -2.215 22 25 1 94.62 90 ILE B C 1
ATOM 5248 O O . ILE B 1 90 ? -1.63 21.797 26.062 1 94.62 90 ILE B O 1
ATOM 5252 N N . LYS B 1 91 ? -3.268 22.766 24.844 1 93.38 91 LYS B N 1
ATOM 5253 C CA . LYS B 1 91 ? -3.889 23.312 26.062 1 93.38 91 LYS B CA 1
ATOM 5254 C C . LYS B 1 91 ? -4.398 22.188 26.953 1 93.38 91 LYS B C 1
ATOM 5256 O O . LYS B 1 91 ? -4.238 22.25 28.188 1 93.38 91 LYS B O 1
ATOM 5261 N N . GLN B 1 92 ? -4.988 21.203 26.312 1 95.25 92 GLN B N 1
ATOM 5262 C CA . GLN B 1 92 ? -5.48 20.062 27.078 1 95.25 92 GLN B CA 1
ATOM 5263 C C . GLN B 1 92 ? -4.328 19.281 27.703 1 95.25 92 GLN B C 1
ATOM 5265 O O . GLN B 1 92 ? -4.449 18.781 28.812 1 95.25 92 GLN B O 1
ATOM 5270 N N . LEU B 1 93 ? -3.26 19.156 26.984 1 95.12 93 LEU B N 1
ATOM 5271 C CA . LEU B 1 93 ? -2.08 18.5 27.531 1 95.12 93 LEU B CA 1
ATOM 5272 C C . LEU B 1 93 ? -1.596 19.203 28.797 1 95.12 93 LEU B C 1
ATOM 5274 O O . LEU B 1 93 ? -1.264 18.547 29.781 1 95.12 93 LEU B O 1
ATOM 5278 N N . ALA B 1 94 ? -1.534 20.531 28.75 1 91.56 94 ALA B N 1
ATOM 5279 C CA . ALA B 1 94 ? -1.119 21.328 29.891 1 91.56 94 ALA B CA 1
ATOM 5280 C C . ALA B 1 94 ? -2.09 21.172 31.062 1 91.56 94 ALA B C 1
ATOM 5282 O O . ALA B 1 94 ? -1.669 21.016 32.219 1 91.56 94 ALA B O 1
ATOM 5283 N N . ASP B 1 95 ? -3.318 21.156 30.766 1 93.81 95 ASP B N 1
ATOM 5284 C CA . ASP B 1 95 ? -4.355 21.047 31.797 1 93.81 95 ASP B CA 1
ATOM 5285 C C . ASP B 1 95 ? -4.285 19.703 32.5 1 93.81 95 ASP B C 1
ATOM 5287 O O . ASP B 1 95 ? -4.562 19.609 33.688 1 93.81 95 ASP B O 1
ATOM 5291 N N . ARG B 1 96 ? -3.883 18.734 31.766 1 93.88 96 ARG B N 1
ATOM 5292 C CA . ARG B 1 96 ? -3.826 17.391 32.312 1 93.88 96 ARG B CA 1
ATOM 5293 C C . ARG B 1 96 ? -2.498 17.141 33.031 1 93.88 96 ARG B C 1
ATOM 5295 O O . ARG B 1 96 ? -2.297 16.094 33.656 1 93.88 96 ARG B O 1
ATOM 5302 N N . GLY B 1 97 ? -1.597 18.062 32.906 1 92.38 97 GLY B N 1
ATOM 5303 C CA . GLY B 1 97 ? -0.328 17.984 33.625 1 92.38 97 GLY B CA 1
ATOM 5304 C C . GLY B 1 97 ? 0.64 17 32.969 1 92.38 97 GLY B C 1
ATOM 5305 O O . GLY B 1 97 ? 1.446 16.375 33.688 1 92.38 97 GLY B O 1
ATOM 5306 N N . GLU B 1 98 ? 0.491 16.781 31.703 1 93.38 98 GLU B N 1
ATOM 5307 C CA . GLU B 1 98 ? 1.417 15.898 31 1 93.38 98 GLU B CA 1
ATOM 5308 C C . GLU B 1 98 ? 2.852 16.406 31.109 1 93.38 98 GLU B C 1
ATOM 5310 O O . GLU B 1 98 ? 3.088 17.609 31.125 1 93.38 98 GLU B O 1
ATOM 5315 N N . ASP B 1 99 ? 3.795 15.445 31.25 1 92.62 99 ASP B N 1
ATOM 5316 C CA . ASP B 1 99 ? 5.211 15.805 31.266 1 92.62 99 ASP B CA 1
ATOM 5317 C C . ASP B 1 99 ? 5.629 16.469 29.953 1 92.62 99 ASP B C 1
ATOM 5319 O O . ASP B 1 99 ? 5.559 15.844 28.891 1 92.62 99 ASP B O 1
ATOM 5323 N N . ARG B 1 100 ? 6.133 17.578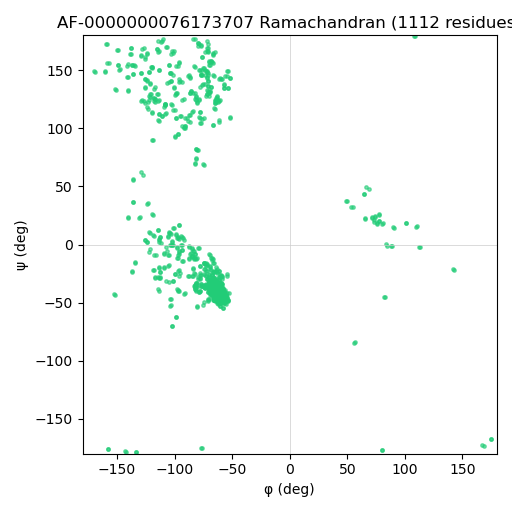 30.031 1 93 100 ARG B N 1
ATOM 5324 C CA . ARG B 1 100 ? 6.398 18.391 28.844 1 93 100 ARG B CA 1
ATOM 5325 C C . ARG B 1 100 ? 7.844 18.234 28.391 1 93 100 ARG B C 1
ATOM 5327 O O . ARG B 1 100 ? 8.227 18.75 27.344 1 93 100 ARG B O 1
ATOM 5334 N N . ALA B 1 101 ? 8.672 17.547 29.125 1 95.38 101 ALA B N 1
ATOM 5335 C CA . ALA B 1 101 ? 10.109 17.469 28.859 1 95.38 101 ALA B CA 1
ATOM 5336 C C . ALA B 1 101 ? 10.391 16.875 27.484 1 95.38 101 ALA B C 1
ATOM 5338 O O . ALA B 1 101 ? 11.406 17.188 26.859 1 95.38 101 ALA B O 1
ATOM 5339 N N . GLY B 1 102 ? 9.5 16.062 26.938 1 96.75 102 GLY B N 1
ATOM 5340 C CA . GLY B 1 102 ? 9.719 15.414 25.672 1 96.75 102 GLY B CA 1
ATOM 5341 C C . GLY B 1 102 ? 8.766 15.875 24.578 1 96.75 102 GLY B C 1
ATOM 5342 O O . GLY B 1 102 ? 8.695 15.266 23.516 1 96.75 102 GLY B O 1
ATOM 5343 N N . LEU B 1 103 ? 8.031 16.984 24.844 1 97.81 103 LEU B N 1
ATOM 5344 C CA . LEU B 1 103 ? 7.031 17.453 23.891 1 97.81 103 LEU B CA 1
ATOM 5345 C C . LEU B 1 103 ? 7.578 18.594 23.047 1 97.81 103 LEU B C 1
ATOM 5347 O O . LEU B 1 103 ? 8.156 19.547 23.594 1 97.81 103 LEU B O 1
ATOM 5351 N N . TRP B 1 104 ? 7.43 18.453 21.766 1 98.31 104 TRP B N 1
ATOM 5352 C CA . TRP B 1 104 ? 8.023 19.391 20.812 1 98.31 104 TRP B CA 1
ATOM 5353 C C . TRP B 1 104 ? 6.945 20.047 19.969 1 98.31 104 TRP B C 1
ATOM 5355 O O . TRP B 1 104 ? 5.883 19.469 19.734 1 98.31 104 TRP B O 1
ATOM 5365 N N . ALA B 1 105 ? 7.203 21.266 19.5 1 97.88 105 ALA B N 1
ATOM 5366 C CA . ALA B 1 105 ? 6.332 21.938 18.531 1 97.88 105 ALA B CA 1
ATOM 5367 C C . ALA B 1 105 ? 7.148 22.703 17.5 1 97.88 105 ALA B C 1
ATOM 5369 O O . ALA B 1 105 ? 8.273 23.125 17.781 1 97.88 105 ALA B O 1
ATOM 5370 N N . PHE B 1 106 ? 6.566 22.891 16.375 1 97.25 106 PHE B N 1
ATOM 5371 C CA . PHE B 1 106 ? 7.195 23.641 15.297 1 97.25 106 PHE B CA 1
ATOM 5372 C C . PHE B 1 106 ? 6.875 25.125 15.422 1 97.25 106 PHE B C 1
ATOM 5374 O O . PHE B 1 106 ? 5.758 25.5 15.781 1 97.25 106 PHE B O 1
ATOM 5381 N N . SER B 1 107 ? 7.816 25.938 15.055 1 96.81 107 SER B N 1
ATOM 5382 C CA . SER B 1 107 ? 7.609 27.375 14.852 1 96.81 107 SER B CA 1
ATOM 5383 C C . SER B 1 107 ? 8.383 27.875 13.641 1 96.81 107 SER B C 1
ATOM 5385 O O . SER B 1 107 ? 9.5 27.438 13.383 1 96.81 107 SER B O 1
ATOM 5387 N N . GLU B 1 108 ? 7.781 28.797 12.961 1 96.38 108 GLU B N 1
ATOM 5388 C CA . GLU B 1 108 ? 8.523 29.562 11.977 1 96.38 108 GLU B CA 1
ATOM 5389 C C . GLU B 1 108 ? 9.5 30.531 12.648 1 96.38 108 GLU B C 1
ATOM 5391 O O . GLU B 1 108 ? 9.422 30.766 13.852 1 96.38 108 GLU B O 1
ATOM 5396 N N . ILE B 1 109 ? 10.367 31.094 11.836 1 97.44 109 ILE B N 1
ATOM 5397 C CA . ILE B 1 109 ? 11.352 32 12.398 1 97.44 109 ILE B CA 1
ATOM 5398 C C . ILE B 1 109 ? 10.945 33.438 12.125 1 97.44 109 ILE B C 1
ATOM 5400 O O . ILE B 1 109 ? 11.711 34.375 12.375 1 97.44 109 ILE B O 1
ATOM 5404 N N . THR B 1 110 ? 9.812 33.562 11.516 1 97.5 110 THR B N 1
ATOM 5405 C CA . THR B 1 110 ? 9.312 34.906 11.203 1 97.5 110 THR B CA 1
ATOM 5406 C C . THR B 1 110 ? 7.785 34.938 11.242 1 97.5 110 THR B C 1
ATOM 5408 O O . THR B 1 110 ? 7.137 33.906 11.016 1 97.5 110 THR B O 1
ATOM 5411 N N . GLU B 1 111 ? 7.254 36.125 11.602 1 95.88 111 GLU B N 1
ATOM 5412 C CA . GLU B 1 111 ? 5.809 36.312 11.672 1 95.88 111 GLU B CA 1
ATOM 5413 C C . GLU B 1 111 ? 5.207 36.469 10.281 1 95.88 111 GLU B C 1
ATOM 5415 O O . GLU B 1 111 ? 4.055 36.094 10.047 1 95.88 111 GLU B O 1
ATOM 5420 N N . ALA B 1 112 ? 6.008 37.094 9.43 1 95.5 112 ALA B N 1
ATOM 5421 C CA . ALA B 1 112 ? 5.551 37.375 8.07 1 95.5 112 ALA B CA 1
ATOM 5422 C C . ALA B 1 112 ? 6.734 37.594 7.125 1 95.5 112 ALA B C 1
ATOM 5424 O O . ALA B 1 112 ? 7.848 37.875 7.566 1 95.5 112 ALA B O 1
ATOM 5425 N N . ILE B 1 113 ? 6.484 37.375 5.887 1 96.31 113 ILE B N 1
ATOM 5426 C CA . ILE B 1 113 ? 7.457 37.594 4.832 1 96.31 113 ILE B CA 1
ATOM 5427 C C . ILE B 1 113 ? 6.879 38.562 3.803 1 96.31 113 ILE B C 1
ATOM 5429 O O . ILE B 1 113 ? 5.777 38.375 3.295 1 96.31 113 ILE B O 1
ATOM 5433 N N . LYS B 1 114 ? 7.535 39.656 3.549 1 96 114 LYS B N 1
ATOM 5434 C CA . LYS B 1 114 ? 7.152 40.625 2.525 1 96 114 LYS B CA 1
ATOM 5435 C C . LYS B 1 114 ? 8.227 40.719 1.447 1 96 114 LYS B C 1
ATOM 5437 O O . LYS B 1 114 ? 9.375 41.062 1.741 1 96 114 LYS B O 1
ATOM 5442 N N . LYS B 1 115 ? 7.852 40.469 0.198 1 95.69 115 LYS B N 1
ATOM 5443 C CA . LYS B 1 115 ? 8.773 40.5 -0.935 1 95.69 115 LYS B CA 1
ATOM 5444 C C . LYS B 1 115 ? 10.031 39.688 -0.655 1 95.69 115 LYS B C 1
ATOM 5446 O O . LYS B 1 115 ? 11.148 40.188 -0.853 1 95.69 115 LYS B O 1
ATOM 5451 N N . LYS B 1 116 ? 9.906 38.562 0.038 1 96.62 116 LYS B N 1
ATOM 5452 C CA . LYS B 1 116 ? 10.945 37.562 0.31 1 96.62 116 LYS B CA 1
ATOM 5453 C C . LYS B 1 116 ? 11.906 38.062 1.391 1 96.62 116 LYS B C 1
ATOM 5455 O O . LYS B 1 116 ? 13.055 37.625 1.462 1 96.62 116 LYS B O 1
ATOM 5460 N N . VAL B 1 117 ? 11.469 39.031 2.123 1 97.69 117 VAL B N 1
ATOM 5461 C CA . VAL B 1 117 ? 12.211 39.5 3.291 1 97.69 117 VAL B CA 1
ATOM 5462 C C . VAL B 1 117 ? 11.406 39.219 4.559 1 97.69 117 VAL B C 1
ATOM 5464 O O . VAL B 1 117 ? 10.266 39.656 4.684 1 97.69 117 VAL B O 1
ATOM 5467 N N . PRO B 1 118 ? 11.977 38.5 5.488 1 97.75 118 PRO B N 1
ATOM 5468 C CA . PRO B 1 118 ? 11.227 38.156 6.695 1 97.75 118 PRO B CA 1
ATOM 5469 C C . PRO B 1 118 ? 11.117 39.312 7.688 1 97.75 118 PRO B C 1
ATOM 5471 O O . PRO B 1 118 ? 12.039 40.125 7.789 1 97.75 118 PRO B O 1
ATOM 5474 N N . ASP B 1 119 ? 9.984 39.375 8.391 1 97.5 119 ASP B N 1
ATOM 5475 C CA . ASP B 1 119 ? 9.867 40.219 9.586 1 97.5 119 ASP B CA 1
ATOM 5476 C C . ASP B 1 119 ? 10.797 39.719 10.688 1 97.5 119 ASP B C 1
ATOM 5478 O O . ASP B 1 119 ? 10.641 38.594 11.195 1 97.5 119 ASP B O 1
ATOM 5482 N N . THR B 1 120 ? 11.781 40.531 11.086 1 97.06 120 THR B N 1
ATOM 5483 C CA . THR B 1 120 ? 12.773 40.094 12.07 1 97.06 120 THR B CA 1
ATOM 5484 C C . THR B 1 120 ? 12.453 40.656 13.445 1 97.06 120 THR B C 1
ATOM 5486 O O . THR B 1 120 ? 13.203 40.438 14.398 1 97.06 120 THR B O 1
ATOM 5489 N N . GLU B 1 121 ? 11.43 41.406 13.586 1 96.69 121 GLU B N 1
ATOM 5490 C CA . GLU B 1 121 ? 11.148 42.125 14.82 1 96.69 121 GLU B CA 1
ATOM 5491 C C . GLU B 1 121 ? 10.039 41.438 15.617 1 96.69 121 GLU B C 1
ATOM 5493 O O . GLU B 1 121 ? 10.18 41.219 16.828 1 96.69 121 GLU B O 1
ATOM 5498 N N . SER B 1 122 ? 8.945 41.062 14.953 1 97.56 122 SER B N 1
ATOM 5499 C CA . SER B 1 122 ? 7.793 40.5 15.648 1 97.56 122 SER B CA 1
ATOM 5500 C C . SER B 1 122 ? 8.07 39.062 16.078 1 97.56 122 SER B C 1
ATOM 5502 O O . SER B 1 122 ? 8.695 38.281 15.359 1 97.56 122 SER B O 1
ATOM 5504 N N . ILE B 1 123 ? 7.656 38.719 17.281 1 97.94 123 ILE B N 1
ATOM 5505 C CA . ILE B 1 123 ? 7.77 37.344 17.766 1 97.94 123 ILE B CA 1
ATOM 5506 C C . ILE B 1 123 ? 6.879 36.438 16.922 1 97.94 123 ILE B C 1
ATOM 5508 O O . ILE B 1 123 ? 5.676 36.688 16.797 1 97.94 123 ILE B O 1
ATOM 5512 N N . PRO B 1 124 ? 7.426 35.406 16.328 1 97.38 124 PRO B N 1
ATOM 5513 C CA . PRO B 1 124 ? 6.598 34.469 15.547 1 97.38 124 PRO B CA 1
ATOM 5514 C C . PRO B 1 124 ? 5.434 33.906 16.344 1 97.38 124 PRO B C 1
ATOM 5516 O O . PRO B 1 124 ? 5.586 33.594 17.531 1 97.38 124 PRO B O 1
ATOM 5519 N N . VAL B 1 125 ? 4.316 33.688 15.672 1 96.69 125 VAL B N 1
ATOM 5520 C CA . VAL B 1 125 ? 3.084 33.25 16.312 1 96.69 125 VAL B CA 1
ATOM 5521 C C . VAL B 1 125 ? 3.322 31.906 17 1 96.69 125 VAL B C 1
ATOM 5523 O O . VAL B 1 125 ? 2.748 31.641 18.062 1 96.69 125 VAL B O 1
ATOM 5526 N N . GLY B 1 126 ? 4.137 31.047 16.438 1 96.44 126 GLY B N 1
ATOM 5527 C CA . GLY B 1 126 ? 4.426 29.75 17.047 1 96.44 126 GLY B CA 1
ATOM 5528 C C . GLY B 1 126 ? 5.035 29.875 18.438 1 96.44 126 GLY B C 1
ATOM 5529 O O . GLY B 1 126 ? 4.633 29.172 19.359 1 96.44 126 GLY B O 1
ATOM 5530 N N . LEU B 1 127 ? 5.965 30.797 18.594 1 97.75 127 LEU B N 1
ATOM 5531 C CA . LEU B 1 127 ? 6.617 31.016 19.875 1 97.75 127 LEU B CA 1
ATOM 5532 C C . LEU B 1 127 ? 5.633 31.578 20.891 1 97.75 127 LEU B C 1
ATOM 5534 O O . LEU B 1 127 ? 5.664 31.203 22.062 1 97.75 127 LEU B O 1
ATOM 5538 N N . ARG B 1 128 ? 4.766 32.5 20.469 1 97.12 128 ARG B N 1
ATOM 5539 C CA . ARG B 1 128 ? 3.766 33.062 21.359 1 97.12 128 ARG B CA 1
ATOM 5540 C C . ARG B 1 128 ? 2.807 31.984 21.859 1 97.12 128 ARG B C 1
ATOM 5542 O O . ARG B 1 128 ? 2.5 31.938 23.062 1 97.12 128 ARG B O 1
ATOM 5549 N N . LYS B 1 129 ? 2.41 31.109 20.953 1 96 129 LYS B N 1
ATOM 5550 C CA . LYS B 1 129 ? 1.48 30.047 21.328 1 96 129 LYS B CA 1
ATOM 5551 C C . LYS B 1 129 ? 2.145 29.031 22.25 1 96 129 LYS B C 1
ATOM 5553 O O . LYS B 1 129 ? 1.507 28.516 23.156 1 96 129 LYS B O 1
ATOM 5558 N N . MET B 1 130 ? 3.389 28.734 22.016 1 96.25 130 MET B N 1
ATOM 5559 C CA . MET B 1 130 ? 4.129 27.828 22.891 1 96.25 130 MET B CA 1
ATOM 5560 C C . MET B 1 130 ? 4.246 28.406 24.297 1 96.25 130 MET B C 1
ATOM 5562 O O . MET B 1 130 ? 4.047 27.688 25.281 1 96.25 130 MET B O 1
ATOM 5566 N N . LYS B 1 131 ? 4.555 29.703 24.375 1 96.44 131 LYS B N 1
ATOM 5567 C CA . LYS B 1 131 ? 4.652 30.359 25.672 1 96.44 131 LYS B CA 1
ATOM 5568 C C . LYS B 1 131 ? 3.328 30.281 26.422 1 96.44 131 LYS B C 1
ATOM 5570 O O . LYS B 1 131 ? 3.299 29.969 27.609 1 96.44 131 LYS B O 1
ATOM 5575 N N . GLU B 1 132 ? 2.283 30.547 25.719 1 94.19 132 GLU B N 1
ATOM 5576 C CA . GLU B 1 132 ? 0.953 30.516 26.328 1 94.19 132 GLU B CA 1
ATOM 5577 C C . GLU B 1 132 ? 0.607 29.109 26.812 1 94.19 132 GLU B C 1
ATOM 5579 O O . GLU B 1 132 ? -0.019 28.938 27.859 1 94.19 132 GLU B O 1
ATOM 5584 N N . ALA B 1 133 ? 1.033 28.109 26.078 1 92.88 133 ALA B N 1
ATOM 5585 C CA . ALA B 1 133 ? 0.674 26.719 26.359 1 92.88 133 ALA B CA 1
ATOM 5586 C C . ALA B 1 133 ? 1.658 26.094 27.344 1 92.88 133 ALA B C 1
ATOM 5588 O O . ALA B 1 133 ? 1.423 24.984 27.859 1 92.88 133 ALA B O 1
ATOM 5589 N N . GLY B 1 134 ? 2.77 26.781 27.594 1 93.31 134 GLY B N 1
ATOM 5590 C CA . GLY B 1 134 ? 3.785 26.25 28.484 1 93.31 134 GLY B CA 1
ATOM 5591 C C . GLY B 1 134 ? 4.684 25.219 27.828 1 93.31 134 GLY B C 1
ATOM 5592 O O . GLY B 1 134 ? 5.289 24.391 28.516 1 93.31 134 GLY B O 1
ATOM 5593 N N . LEU B 1 135 ? 4.734 25.156 26.516 1 95.62 135 LEU B N 1
ATOM 5594 C CA . LEU B 1 135 ? 5.664 24.297 25.781 1 95.62 135 LEU B CA 1
ATOM 5595 C C . LEU B 1 135 ? 7 25.016 25.578 1 95.62 135 LEU B C 1
ATOM 5597 O O . LEU B 1 135 ? 7.031 26.219 25.328 1 95.62 135 LEU B O 1
ATOM 5601 N N . TYR B 1 136 ? 8.055 24.172 25.656 1 96.75 136 TYR B N 1
ATOM 5602 C CA . TYR B 1 136 ? 9.297 24.938 25.625 1 96.75 136 TYR B CA 1
ATOM 5603 C C . TYR B 1 136 ? 10.305 24.297 24.672 1 96.75 136 TYR B C 1
ATOM 5605 O O . TYR B 1 136 ? 11.32 24.906 24.328 1 96.75 136 TYR B O 1
ATOM 5613 N N . ASN B 1 137 ? 10.141 23 24.219 1 98.56 137 ASN B N 1
ATOM 5614 C CA . ASN B 1 137 ? 11.016 22.438 23.188 1 98.56 137 ASN B CA 1
ATOM 5615 C C . ASN B 1 137 ? 10.578 22.859 21.797 1 98.56 137 ASN B C 1
ATOM 5617 O O . ASN B 1 137 ? 9.445 22.594 21.391 1 98.56 137 ASN B O 1
ATOM 5621 N N . VAL B 1 138 ? 11.484 23.469 21.016 1 98.62 138 VAL B N 1
ATOM 5622 C CA . VAL B 1 138 ? 11.102 24.156 19.781 1 98.62 138 VAL B CA 1
ATOM 5623 C C . VAL B 1 138 ? 11.844 23.531 18.594 1 98.62 138 VAL B C 1
ATOM 5625 O O . VAL B 1 138 ? 13.023 23.172 18.719 1 98.62 138 VAL B O 1
ATOM 5628 N N . ILE B 1 139 ? 11.125 23.359 17.516 1 98.75 139 ILE B N 1
ATOM 5629 C CA . ILE B 1 139 ? 11.719 23.062 16.203 1 98.75 139 ILE B CA 1
ATOM 5630 C C . ILE B 1 139 ? 11.539 24.266 15.281 1 98.75 139 ILE B C 1
ATOM 5632 O O . ILE B 1 139 ? 10.43 24.578 14.852 1 98.75 139 ILE B O 1
ATOM 5636 N N . PHE B 1 140 ? 12.625 24.953 14.961 1 98.5 140 PHE B N 1
ATOM 5637 C CA . PHE B 1 140 ? 12.57 26.047 14 1 98.5 140 PHE B CA 1
ATOM 5638 C C . PHE B 1 140 ? 12.719 25.531 12.578 1 98.5 140 PHE B C 1
ATOM 5640 O O . PHE B 1 140 ? 13.609 24.719 12.297 1 98.5 140 PHE B O 1
ATOM 5647 N N . GLU B 1 141 ? 11.883 25.953 11.719 1 97 141 GLU B N 1
ATOM 5648 C CA . GLU B 1 141 ? 11.992 25.609 10.305 1 97 141 GLU B CA 1
ATOM 5649 C C . GLU B 1 141 ? 12.609 26.766 9.508 1 97 141 GLU B C 1
ATOM 5651 O O . GLU B 1 141 ? 12.203 27.922 9.648 1 97 141 GLU B O 1
ATOM 5656 N N . ILE B 1 142 ? 13.531 26.391 8.656 1 97.62 142 ILE B N 1
ATOM 5657 C CA . ILE B 1 142 ? 14.172 27.453 7.883 1 97.62 142 ILE B CA 1
ATOM 5658 C C . ILE B 1 142 ? 14.312 27.016 6.43 1 97.62 142 ILE B C 1
ATOM 5660 O O . ILE B 1 142 ? 14.312 25.812 6.133 1 97.62 142 ILE B O 1
ATOM 5664 N N . ASP B 1 143 ? 14.367 27.938 5.551 1 97.5 143 ASP B N 1
ATOM 5665 C CA . ASP B 1 143 ? 14.648 27.766 4.129 1 97.5 143 ASP B CA 1
ATOM 5666 C C . ASP B 1 143 ? 15.938 28.484 3.73 1 97.5 143 ASP B C 1
ATOM 5668 O O . ASP B 1 143 ? 16.172 29.625 4.16 1 97.5 143 ASP B O 1
ATOM 5672 N N . LEU B 1 144 ? 16.719 27.828 2.975 1 98.12 144 LEU B N 1
ATOM 5673 C CA . LEU B 1 144 ? 18.016 28.422 2.641 1 98.12 144 LEU B CA 1
ATOM 5674 C C . LEU B 1 144 ? 18.172 28.562 1.131 1 98.12 144 LEU B C 1
ATOM 5676 O O . LEU B 1 144 ? 19.188 29.078 0.655 1 98.12 144 LEU B O 1
ATOM 5680 N N . GLY B 1 145 ? 17.172 28 0.422 1 95.62 145 GLY B N 1
ATOM 5681 C CA . GLY B 1 145 ? 17.125 28.281 -1.006 1 95.62 145 GLY B CA 1
ATOM 5682 C C . GLY B 1 145 ? 16.609 29.672 -1.332 1 95.62 145 GLY B C 1
ATOM 5683 O O . GLY B 1 145 ? 16.266 30.438 -0.43 1 95.62 145 GLY B O 1
ATOM 5684 N N . ASP B 1 146 ? 16.438 29.969 -2.607 1 91.75 146 ASP B N 1
ATOM 5685 C CA . ASP B 1 146 ? 16.094 31.328 -3.021 1 91.75 146 ASP B CA 1
ATOM 5686 C C . ASP B 1 146 ? 14.602 31.469 -3.285 1 91.75 146 ASP B C 1
ATOM 5688 O O . ASP B 1 146 ? 14.141 32.5 -3.795 1 91.75 146 ASP B O 1
ATOM 5692 N N . SER B 1 147 ? 13.891 30.438 -2.922 1 91.12 147 SER B N 1
ATOM 5693 C CA . SER B 1 147 ? 12.461 30.469 -3.203 1 91.12 147 SER B CA 1
ATOM 5694 C C . SER B 1 147 ? 11.703 31.266 -2.143 1 91.12 147 SER B C 1
ATOM 5696 O O . SER B 1 147 ? 10.812 32.031 -2.467 1 91.12 147 SER B O 1
ATOM 5698 N N . THR B 1 148 ? 12.039 31.141 -0.906 1 94.5 148 THR B N 1
ATOM 5699 C CA . THR B 1 148 ? 11.32 31.766 0.205 1 94.5 148 THR B CA 1
ATOM 5700 C C . THR B 1 148 ? 11.898 33.125 0.524 1 94.5 148 THR B C 1
ATOM 5702 O O . THR B 1 148 ? 11.148 34.094 0.76 1 94.5 148 THR B O 1
ATOM 5705 N N . TYR B 1 149 ? 13.234 33.219 0.519 1 96.88 149 TYR B N 1
ATOM 5706 C CA . TYR B 1 149 ? 13.914 34.469 0.88 1 96.88 149 TYR B CA 1
ATOM 5707 C C . TYR B 1 149 ? 14.805 34.938 -0.258 1 96.88 149 TYR B C 1
ATOM 5709 O O . TYR B 1 149 ? 15.305 34.125 -1.051 1 96.88 149 TYR B O 1
ATOM 5717 N N . ASP B 1 150 ? 14.938 36.25 -0.355 1 97.31 150 ASP B N 1
ATOM 5718 C CA . ASP B 1 150 ? 15.938 36.906 -1.2 1 97.31 150 ASP B CA 1
ATOM 5719 C C . ASP B 1 150 ? 17.219 37.188 -0.415 1 97.31 150 ASP B C 1
ATOM 5721 O O . ASP B 1 150 ? 17.312 38.219 0.258 1 97.31 150 ASP B O 1
ATOM 5725 N N . PHE B 1 151 ? 18.219 36.406 -0.578 1 96.69 151 PHE B N 1
ATOM 5726 C CA . PHE B 1 151 ? 19.406 36.469 0.268 1 96.69 151 PHE B CA 1
ATOM 5727 C C . PHE B 1 151 ? 20.312 37.594 -0.151 1 96.69 151 PHE B C 1
ATOM 5729 O O . PHE B 1 151 ? 21.328 37.875 0.491 1 96.69 151 PHE B O 1
ATOM 5736 N N . ASP B 1 152 ? 19.953 38.312 -1.234 1 95.81 152 ASP B N 1
ATOM 5737 C CA . ASP B 1 152 ? 20.609 39.562 -1.552 1 95.81 152 ASP B CA 1
ATOM 5738 C C . ASP B 1 152 ? 20.094 40.719 -0.668 1 95.81 152 ASP B C 1
ATOM 5740 O O . ASP B 1 152 ? 20.812 41.656 -0.384 1 95.81 152 ASP B O 1
ATOM 5744 N N . ARG B 1 153 ? 18.844 40.562 -0.266 1 96.62 153 ARG B N 1
ATOM 5745 C CA . ARG B 1 153 ? 18.203 41.594 0.558 1 96.62 153 ARG B CA 1
ATOM 5746 C C . ARG B 1 153 ? 18.188 41.188 2.025 1 96.62 153 ARG B C 1
ATOM 5748 O O . ARG B 1 153 ? 18.141 42.031 2.916 1 96.62 153 ARG B O 1
ATOM 5755 N N . PHE B 1 154 ? 18.109 40 2.295 1 97.31 154 PHE B N 1
ATOM 5756 C CA . PHE B 1 154 ? 18.172 39.344 3.594 1 97.31 154 PHE B CA 1
ATOM 5757 C C . PHE B 1 154 ? 19.328 38.375 3.637 1 97.31 154 PHE B C 1
ATOM 5759 O O . PHE B 1 154 ? 19.141 37.188 3.371 1 97.31 154 PHE B O 1
ATOM 5766 N N . THR B 1 155 ? 20.5 38.844 4.051 1 96.81 155 THR B N 1
ATOM 5767 C CA . THR B 1 155 ? 21.75 38.125 3.881 1 96.81 155 THR B CA 1
ATOM 5768 C C . THR B 1 155 ? 21.812 36.906 4.797 1 96.81 155 THR B C 1
ATOM 5770 O O . THR B 1 155 ? 21.031 36.781 5.75 1 96.81 155 THR B O 1
ATOM 5773 N N . THR B 1 156 ? 22.766 36.031 4.531 1 97.44 156 THR B N 1
ATOM 5774 C CA . THR B 1 156 ? 22.984 34.844 5.359 1 97.44 156 THR B CA 1
ATOM 5775 C C . THR B 1 156 ? 23.344 35.25 6.785 1 97.44 156 THR B C 1
ATOM 5777 O O . THR B 1 156 ? 22.938 34.594 7.742 1 97.44 156 THR B O 1
ATOM 5780 N N . LYS B 1 157 ? 24.109 36.281 6.93 1 97.19 157 LYS B N 1
ATOM 5781 C CA . LYS B 1 157 ? 24.484 36.781 8.25 1 97.19 157 LYS B CA 1
ATOM 5782 C C . LYS B 1 157 ? 23.25 37.219 9.031 1 97.19 157 LYS B C 1
ATOM 5784 O O . LYS B 1 157 ? 23.156 37 10.242 1 97.19 157 LYS B O 1
ATOM 5789 N N . GLU B 1 158 ? 22.344 37.875 8.32 1 97.94 158 GLU B N 1
ATOM 5790 C CA . GLU B 1 158 ? 21.109 38.312 8.961 1 97.94 158 GLU B CA 1
ATOM 5791 C C . GLU B 1 158 ? 20.25 37.094 9.359 1 97.94 158 GLU B C 1
ATOM 5793 O O . GLU B 1 158 ? 19.609 37.125 10.406 1 97.94 158 GLU B O 1
ATOM 5798 N N . MET B 1 159 ? 20.188 36.094 8.531 1 98.12 159 MET B N 1
ATOM 5799 C CA . MET B 1 159 ? 19.531 34.844 8.883 1 98.12 159 MET B CA 1
ATOM 5800 C C . MET B 1 159 ? 20.125 34.281 10.164 1 98.12 159 MET B C 1
ATOM 5802 O O . MET B 1 159 ? 19.375 33.875 11.078 1 98.12 159 MET B O 1
ATOM 5806 N N . CYS B 1 160 ? 21.438 34.219 10.273 1 98.56 160 CYS B N 1
ATOM 5807 C CA . CYS B 1 160 ? 22.109 33.688 11.453 1 98.56 160 CYS B CA 1
ATOM 5808 C C . CYS B 1 160 ? 21.781 34.531 12.688 1 98.56 160 CYS B C 1
ATOM 5810 O O . CYS B 1 160 ? 21.5 33.969 13.758 1 98.56 160 CYS B O 1
ATOM 5812 N N . ALA B 1 161 ? 21.766 35.812 12.461 1 98.44 161 ALA B N 1
ATOM 5813 C CA . ALA B 1 161 ? 21.438 36.688 13.562 1 98.44 161 ALA B CA 1
ATOM 5814 C C . ALA B 1 161 ? 20 36.469 14.039 1 98.44 161 ALA B C 1
ATOM 5816 O O . ALA B 1 161 ? 19.734 36.5 15.242 1 98.44 161 ALA B O 1
ATOM 5817 N N . LEU B 1 162 ? 19.125 36.312 13.125 1 98.56 162 LEU B N 1
ATOM 5818 C CA . LEU B 1 162 ? 17.719 36.094 13.445 1 98.56 162 LEU B CA 1
ATOM 5819 C C . LEU B 1 162 ? 17.562 34.781 14.211 1 98.56 162 LEU B C 1
ATOM 5821 O O . LEU B 1 162 ? 16.797 34.719 15.188 1 98.56 162 LEU B O 1
ATOM 5825 N N . LEU B 1 163 ? 18.219 33.75 13.789 1 98.69 163 LEU B N 1
ATOM 5826 C CA . LEU B 1 163 ? 18.172 32.438 14.453 1 98.69 163 LEU B CA 1
ATOM 5827 C C . LEU B 1 163 ? 18.703 32.531 15.875 1 98.69 163 LEU B C 1
ATOM 5829 O O . LEU B 1 163 ? 18.109 32 16.812 1 98.69 163 LEU B O 1
ATOM 5833 N N . LYS B 1 164 ? 19.844 33.219 16.031 1 98.75 164 LYS B N 1
ATOM 5834 C CA . LYS B 1 164 ? 20.375 33.406 17.375 1 98.75 164 LYS B CA 1
ATOM 5835 C C . LYS B 1 164 ? 19.391 34.156 18.266 1 98.75 164 LYS B C 1
ATOM 5837 O O . LYS B 1 164 ? 19.219 33.812 19.438 1 98.75 164 LYS B O 1
ATOM 5842 N N . LYS B 1 165 ? 18.812 35.188 17.672 1 98.62 165 LYS B N 1
ATOM 5843 C CA . LYS B 1 165 ? 17.812 36 18.391 1 98.62 165 LYS B CA 1
ATOM 5844 C C . LYS B 1 165 ? 16.703 35.094 18.938 1 98.62 165 LYS B C 1
ATOM 5846 O O . LYS B 1 165 ? 16.359 35.188 20.125 1 98.62 165 LYS B O 1
ATOM 5851 N N . TRP B 1 166 ? 16.172 34.219 18.125 1 98.62 166 TRP B N 1
ATOM 5852 C CA . TRP B 1 166 ? 15.047 33.375 18.531 1 98.62 166 TRP B CA 1
ATOM 5853 C C . TRP B 1 166 ? 15.5 32.281 19.469 1 98.62 166 TRP B C 1
ATOM 5855 O O . TRP B 1 166 ? 14.773 31.891 20.391 1 98.62 166 TRP B O 1
ATOM 5865 N N . VAL B 1 167 ? 16.672 31.703 19.297 1 98.75 167 VAL B N 1
ATOM 5866 C CA . VAL B 1 167 ? 17.203 30.703 20.219 1 98.75 167 VAL B CA 1
ATOM 5867 C C . VAL B 1 167 ? 17.359 31.312 21.594 1 98.75 167 VAL B C 1
ATOM 5869 O O . VAL B 1 167 ? 16.953 30.719 22.594 1 98.75 167 VAL B O 1
ATOM 5872 N N . ASP B 1 168 ? 17.969 32.531 21.641 1 98.62 168 ASP B N 1
ATOM 5873 C CA . ASP B 1 168 ? 18.094 33.25 22.906 1 98.62 168 ASP B CA 1
ATOM 5874 C C . ASP B 1 168 ? 16.734 33.5 23.547 1 98.62 168 ASP B C 1
ATOM 5876 O O . ASP B 1 168 ? 16.562 33.312 24.75 1 98.62 168 ASP B O 1
ATOM 5880 N N . TRP B 1 169 ? 15.797 33.875 22.719 1 98.62 169 TRP B N 1
ATOM 5881 C CA . TRP B 1 169 ? 14.445 34.188 23.188 1 98.62 169 TRP B CA 1
ATOM 5882 C C . TRP B 1 169 ? 13.82 32.938 23.828 1 98.62 169 TRP B C 1
ATOM 5884 O O . TRP B 1 169 ? 13.133 33.031 24.859 1 98.62 169 TRP B O 1
ATOM 5894 N N . VAL B 1 170 ? 14.016 31.766 23.266 1 98.75 170 VAL B N 1
ATOM 5895 C CA . VAL B 1 170 ? 13.461 30.516 23.766 1 98.75 170 VAL B CA 1
ATOM 5896 C C . VAL B 1 170 ? 13.984 30.25 25.172 1 98.75 170 VAL B C 1
ATOM 5898 O O . VAL B 1 170 ? 13.203 29.984 26.094 1 98.75 170 VAL B O 1
ATOM 5901 N N . PHE B 1 171 ? 15.266 30.406 25.422 1 98.56 171 PHE B N 1
ATOM 5902 C CA . PHE B 1 171 ? 15.859 30.109 26.719 1 98.56 171 PHE B CA 1
ATOM 5903 C C . PHE B 1 171 ? 15.453 31.156 27.75 1 98.56 171 PHE B C 1
ATOM 5905 O O . PHE B 1 171 ? 15.297 30.828 28.922 1 98.56 171 PHE B O 1
ATOM 5912 N N . GLU B 1 172 ? 15.211 32.375 27.281 1 98.38 172 GLU B N 1
ATOM 5913 C CA . GLU B 1 172 ? 14.875 33.469 28.188 1 98.38 172 GLU B CA 1
ATOM 5914 C C . GLU B 1 172 ? 13.391 33.438 28.547 1 98.38 172 GLU B C 1
ATOM 5916 O O . GLU B 1 172 ? 13.008 33.781 29.672 1 98.38 172 GLU B O 1
ATOM 5921 N N . ASN B 1 173 ? 12.562 33.062 27.562 1 98.31 173 ASN B N 1
ATOM 5922 C CA . ASN B 1 173 ? 11.141 33.312 27.719 1 98.31 173 ASN B CA 1
ATOM 5923 C C . ASN B 1 173 ? 10.336 32.031 27.859 1 98.31 173 ASN B C 1
ATOM 5925 O O . ASN B 1 173 ? 9.203 32.062 28.359 1 98.31 173 ASN B O 1
ATOM 5929 N N . LEU B 1 174 ? 10.867 30.922 27.359 1 97.81 174 LEU B N 1
ATOM 5930 C CA . LEU B 1 174 ? 10.141 29.656 27.484 1 97.81 174 LEU B CA 1
ATOM 5931 C C . LEU B 1 174 ? 10.68 28.844 28.656 1 97.81 174 LEU B C 1
ATOM 5933 O O . LEU B 1 174 ? 9.938 28.516 29.578 1 97.81 174 LEU B O 1
ATOM 5937 N N . SER B 1 175 ? 11.984 28.453 28.594 1 97.56 175 SER B N 1
ATOM 5938 C CA . SER B 1 175 ? 12.586 27.688 29.672 1 97.56 175 SER B CA 1
ATOM 5939 C C . SER B 1 175 ? 14.102 27.578 29.516 1 97.56 175 SER B C 1
ATOM 5941 O O . SER B 1 175 ? 14.594 27.422 28.391 1 97.56 175 SER B O 1
ATOM 5943 N N . THR B 1 176 ? 14.82 27.5 30.594 1 97.25 176 THR B N 1
ATOM 5944 C CA . THR B 1 176 ? 16.266 27.281 30.578 1 97.25 176 THR B CA 1
ATOM 5945 C C . THR B 1 176 ? 16.578 25.828 30.234 1 97.25 176 THR B C 1
ATOM 5947 O O . THR B 1 176 ? 17.719 25.5 29.875 1 97.25 176 THR B O 1
ATOM 5950 N N . GLU B 1 177 ? 15.586 25 30.344 1 96.88 177 GLU B N 1
ATOM 5951 C CA . GLU B 1 177 ? 15.742 23.578 30.062 1 96.88 177 GLU B CA 1
ATOM 5952 C C . GLU B 1 177 ? 15.297 23.234 28.641 1 96.88 177 GLU B C 1
ATOM 5954 O O . GLU B 1 177 ? 15.281 22.078 28.25 1 96.88 177 GLU B O 1
ATOM 5959 N N . ALA B 1 178 ? 14.969 24.219 27.891 1 98.31 178 ALA B N 1
ATOM 5960 C CA . ALA B 1 178 ? 14.43 24.016 26.547 1 98.31 178 ALA B CA 1
ATOM 5961 C C . ALA B 1 178 ? 15.43 23.281 25.656 1 98.31 178 ALA B C 1
ATOM 5963 O O . ALA B 1 178 ? 16.641 23.406 25.844 1 98.31 178 ALA B O 1
ATOM 5964 N N . LYS B 1 179 ? 14.93 22.484 24.859 1 98.69 179 LYS B N 1
ATOM 5965 C CA . LYS B 1 179 ? 15.672 21.906 23.75 1 98.69 179 LYS B CA 1
ATOM 5966 C C . LYS B 1 179 ? 15.25 22.516 22.422 1 98.69 179 LYS B C 1
ATOM 5968 O O . LYS B 1 179 ? 14.062 22.797 22.203 1 98.69 179 LYS B O 1
ATOM 5973 N N . VAL B 1 180 ? 16.234 22.781 21.547 1 98.81 180 VAL B N 1
ATOM 5974 C CA . VAL B 1 180 ? 15.93 23.453 20.281 1 98.81 180 VAL B CA 1
ATOM 5975 C C . VAL B 1 180 ? 16.516 22.672 19.109 1 98.81 180 VAL B C 1
ATOM 5977 O O . VAL B 1 180 ? 17.688 22.312 19.125 1 98.81 180 VAL B O 1
ATOM 5980 N N . PHE B 1 181 ? 15.625 22.312 18.141 1 98.88 181 PHE B N 1
ATOM 5981 C CA . PHE B 1 181 ? 16.047 21.812 16.844 1 98.88 181 PHE B CA 1
ATOM 5982 C C . PHE B 1 181 ? 15.883 22.891 15.773 1 98.88 181 PHE B C 1
ATOM 5984 O O . PHE B 1 181 ? 14.992 23.719 15.859 1 98.88 181 PHE B O 1
ATOM 5991 N N . VAL B 1 182 ? 16.75 22.875 14.789 1 98.88 182 VAL B N 1
ATOM 5992 C CA . VAL B 1 182 ? 16.562 23.641 13.562 1 98.88 182 VAL B CA 1
ATOM 5993 C C . VAL B 1 182 ? 16.438 22.688 12.375 1 98.88 182 VAL B C 1
ATOM 5995 O O . VAL B 1 182 ? 17.312 21.828 12.172 1 98.88 182 VAL B O 1
ATOM 5998 N N . SER B 1 183 ? 15.367 22.844 11.648 1 98.56 183 SER B N 1
ATOM 5999 C CA . SER B 1 183 ? 15.07 21.969 10.531 1 98.56 183 SER B CA 1
ATOM 6000 C C . SER B 1 183 ? 15.266 22.672 9.195 1 98.56 183 SER B C 1
ATOM 6002 O O . SER B 1 183 ? 14.641 23.703 8.938 1 98.56 183 SER B O 1
ATOM 6004 N N . PHE B 1 184 ? 16.156 22.109 8.375 1 98.5 184 PHE B N 1
ATOM 6005 C CA . PHE B 1 184 ? 16.297 22.547 6.996 1 98.5 184 PHE B CA 1
ATOM 6006 C C . PHE B 1 184 ? 15.18 21.969 6.129 1 98.5 184 PHE B C 1
ATOM 6008 O O . PHE B 1 184 ? 15.258 20.828 5.699 1 98.5 184 PHE B O 1
ATOM 6015 N N . ARG B 1 185 ? 14.266 22.797 5.715 1 96.31 185 ARG B N 1
ATOM 6016 C CA . ARG B 1 185 ? 13.055 22.328 5.047 1 96.31 185 ARG B CA 1
ATOM 6017 C C . ARG B 1 185 ? 13.297 22.125 3.555 1 96.31 185 ARG B C 1
ATOM 6019 O O . ARG B 1 185 ? 12.648 21.297 2.924 1 96.31 185 ARG B O 1
ATOM 6026 N N . ASP B 1 186 ? 14.266 22.844 2.902 1 96.5 186 ASP B N 1
ATOM 6027 C CA . ASP B 1 186 ? 14.336 22.906 1.445 1 96.5 186 ASP B CA 1
ATOM 6028 C C . ASP B 1 186 ? 15.703 22.438 0.941 1 96.5 186 ASP B C 1
ATOM 6030 O O . ASP B 1 186 ? 16.234 23 -0.017 1 96.5 186 ASP B O 1
ATOM 6034 N N . LEU B 1 187 ? 16.281 21.453 1.619 1 97 187 LEU B N 1
ATOM 6035 C CA . LEU B 1 187 ? 17.594 20.969 1.218 1 97 187 LEU B CA 1
ATOM 6036 C C . LEU B 1 187 ? 17.578 20.484 -0.228 1 97 187 LEU B C 1
ATOM 6038 O O . LEU B 1 187 ? 18.547 20.672 -0.961 1 97 187 LEU B O 1
ATOM 6042 N N . PRO B 1 188 ? 16.516 19.797 -0.69 1 94.75 188 PRO B N 1
ATOM 6043 C CA . PRO B 1 188 ? 16.516 19.375 -2.092 1 94.75 188 PRO B CA 1
ATOM 6044 C C . PRO B 1 188 ? 16.75 20.531 -3.061 1 94.75 188 PRO B C 1
ATOM 6046 O O . PRO B 1 188 ? 17.297 20.328 -4.145 1 94.75 188 PRO B O 1
ATOM 6049 N N . ASP B 1 189 ? 16.391 21.734 -2.662 1 94.38 189 ASP B N 1
ATOM 6050 C CA . ASP B 1 189 ? 16.562 22.906 -3.512 1 94.38 189 ASP B CA 1
ATOM 6051 C C . ASP B 1 189 ? 17.859 23.641 -3.182 1 94.38 189 ASP B C 1
ATOM 6053 O O . ASP B 1 189 ? 18.547 24.125 -4.082 1 94.38 189 ASP B O 1
ATOM 6057 N N . ALA B 1 190 ? 18.172 23.734 -1.889 1 97.5 190 ALA B N 1
ATOM 6058 C CA . ALA B 1 190 ? 19.281 24.562 -1.418 1 97.5 190 ALA B CA 1
ATOM 6059 C C . ALA B 1 190 ? 20.625 23.875 -1.668 1 97.5 190 ALA B C 1
ATOM 6061 O O . ALA B 1 190 ? 21.609 24.547 -2 1 97.5 190 ALA B O 1
ATOM 6062 N N . MET B 1 191 ? 20.719 22.578 -1.558 1 97.56 191 MET B N 1
ATOM 6063 C CA . MET B 1 191 ? 22 21.875 -1.618 1 97.56 191 MET B CA 1
ATOM 6064 C C . MET B 1 191 ? 22.594 21.953 -3.02 1 97.56 191 MET B C 1
ATOM 6066 O O . MET B 1 191 ? 23.781 22.203 -3.176 1 97.56 191 MET B O 1
ATOM 6070 N N . PRO B 1 192 ? 21.766 21.797 -4.043 1 95.19 192 PRO B N 1
ATOM 6071 C CA . PRO B 1 192 ? 22.344 21.859 -5.387 1 95.19 192 PRO B CA 1
ATOM 6072 C C . PRO B 1 192 ? 22.797 23.266 -5.781 1 95.19 192 PRO B C 1
ATOM 6074 O O . PRO B 1 192 ? 23.719 23.422 -6.574 1 95.19 192 PRO B O 1
ATOM 6077 N N . THR B 1 193 ? 22.188 24.328 -5.203 1 95.12 193 THR B N 1
ATOM 6078 C CA . THR B 1 193 ? 22.391 25.672 -5.734 1 95.12 193 THR B CA 1
ATOM 6079 C C . THR B 1 193 ? 23.078 26.562 -4.699 1 95.12 193 THR B C 1
ATOM 6081 O O . THR B 1 193 ? 23.781 27.516 -5.051 1 95.12 193 THR B O 1
ATOM 6084 N N . ASP B 1 194 ? 22.875 26.266 -3.426 1 97.12 194 ASP B N 1
ATOM 6085 C CA . ASP B 1 194 ? 23.297 27.172 -2.369 1 97.12 194 ASP B CA 1
ATOM 6086 C C . ASP B 1 194 ? 23.969 26.422 -1.222 1 97.12 194 ASP B C 1
ATOM 6088 O O . ASP B 1 194 ? 23.766 26.766 -0.053 1 97.12 194 ASP B O 1
ATOM 6092 N N . SER B 1 195 ? 24.719 25.391 -1.535 1 97.88 195 SER B N 1
ATOM 6093 C CA . SER B 1 195 ? 25.297 24.562 -0.486 1 97.88 195 SER B CA 1
ATOM 6094 C C . SER B 1 195 ? 26.25 25.375 0.388 1 97.88 195 SER B C 1
ATOM 6096 O O . SER B 1 195 ? 26.391 25.109 1.582 1 97.88 195 SER B O 1
ATOM 6098 N N . GLU B 1 196 ? 26.969 26.391 -0.158 1 97.19 196 GLU B N 1
ATOM 6099 C CA . GLU B 1 196 ? 27.828 27.266 0.633 1 97.19 196 GLU B CA 1
ATOM 6100 C C . GLU B 1 196 ? 27.062 27.906 1.782 1 97.19 196 GLU B C 1
ATOM 6102 O O . GLU B 1 196 ? 27.547 27.938 2.916 1 97.19 196 GLU B O 1
ATOM 6107 N N . ARG B 1 197 ? 25.875 28.391 1.467 1 97.88 197 ARG B N 1
ATOM 6108 C CA . ARG B 1 197 ? 25.016 29 2.475 1 97.88 197 ARG B CA 1
ATOM 6109 C C . ARG B 1 197 ? 24.578 27.984 3.516 1 97.88 197 ARG B C 1
ATOM 6111 O O . ARG B 1 197 ? 24.547 28.281 4.711 1 97.88 197 ARG B O 1
ATOM 6118 N N . VAL B 1 198 ? 24.219 26.734 3.094 1 98.62 198 VAL B N 1
ATOM 6119 C CA . VAL B 1 198 ? 23.812 25.672 4.004 1 98.62 198 VAL B CA 1
ATOM 6120 C C . VAL B 1 198 ? 24.938 25.391 5.004 1 98.62 198 VAL B C 1
ATOM 6122 O O . VAL B 1 198 ? 24.688 25.297 6.207 1 98.62 198 VAL B O 1
ATOM 6125 N N . PHE B 1 199 ? 26.203 25.328 4.543 1 98.56 199 PHE B N 1
ATOM 6126 C CA . PHE B 1 199 ? 27.328 25 5.402 1 98.56 199 PHE B CA 1
ATOM 6127 C C . PHE B 1 199 ? 27.688 26.172 6.316 1 98.56 199 PHE B C 1
ATOM 6129 O O . PHE B 1 199 ? 28.062 25.969 7.473 1 98.56 199 PHE B O 1
ATOM 6136 N N . GLU B 1 200 ? 27.531 27.375 5.797 1 98.31 200 GLU B N 1
ATOM 6137 C CA . GLU B 1 200 ? 27.766 28.562 6.621 1 98.31 200 GLU B CA 1
ATOM 6138 C C . GLU B 1 200 ? 26.781 28.609 7.785 1 98.31 200 GLU B C 1
ATOM 6140 O O . GLU B 1 200 ? 27.172 28.844 8.93 1 98.31 200 GLU B O 1
ATOM 6145 N N . VAL B 1 201 ? 25.516 28.422 7.461 1 98.62 201 VAL B N 1
ATOM 6146 C CA . VAL B 1 201 ? 24.484 28.453 8.492 1 98.62 201 VAL B CA 1
ATOM 6147 C C . VAL B 1 201 ? 24.672 27.297 9.461 1 98.62 201 VAL B C 1
ATOM 6149 O O . VAL B 1 201 ? 24.516 27.453 10.672 1 98.62 201 VAL B O 1
ATOM 6152 N N . THR B 1 202 ? 25.016 26.109 8.945 1 98.81 202 THR B N 1
ATOM 6153 C CA . THR B 1 202 ? 25.281 24.953 9.797 1 98.81 202 THR B CA 1
ATOM 6154 C C . THR B 1 202 ? 26.422 25.266 10.766 1 98.81 202 THR B C 1
ATOM 6156 O O . THR B 1 202 ? 26.312 24.969 11.961 1 98.81 202 THR B O 1
ATOM 6159 N N . ASP B 1 203 ? 27.5 25.828 10.234 1 98.5 203 ASP B N 1
ATOM 6160 C CA . ASP B 1 203 ? 28.641 26.188 11.062 1 98.5 203 ASP B CA 1
ATOM 6161 C C . ASP B 1 203 ? 28.234 27.125 12.195 1 98.5 203 ASP B C 1
ATOM 6163 O O . ASP B 1 203 ? 28.641 26.938 13.344 1 98.5 203 ASP B O 1
ATOM 6167 N N . PHE B 1 204 ? 27.469 28.094 11.898 1 98.5 204 PHE B N 1
ATOM 6168 C CA . PHE B 1 204 ? 26.969 29.062 12.875 1 98.5 204 PHE B CA 1
ATOM 6169 C C . PHE B 1 204 ? 26.109 28.359 13.922 1 98.5 204 PHE B C 1
ATOM 6171 O O . PHE B 1 204 ? 26.297 28.578 15.125 1 98.5 204 PHE B O 1
ATOM 6178 N N . LEU B 1 205 ? 25.141 27.5 13.477 1 98.88 205 LEU B N 1
ATOM 6179 C CA . LEU B 1 205 ? 24.188 26.828 14.352 1 98.88 205 LEU B CA 1
ATOM 6180 C C . LEU B 1 205 ? 24.922 25.922 15.344 1 98.88 205 LEU B C 1
ATOM 6182 O O . LEU B 1 205 ? 24.484 25.766 16.484 1 98.88 205 LEU B O 1
ATOM 6186 N N . CYS B 1 206 ? 26.016 25.375 14.922 1 98.56 206 CYS B N 1
ATOM 6187 C CA . CYS B 1 206 ? 26.781 24.453 15.766 1 98.56 206 CYS B CA 1
ATOM 6188 C C . CYS B 1 206 ? 27.406 25.188 16.953 1 98.56 206 CYS B C 1
ATOM 6190 O O . CYS B 1 206 ? 27.844 24.562 17.906 1 98.56 206 CYS B O 1
ATOM 6192 N N . LYS B 1 207 ? 27.375 26.469 16.906 1 98.12 207 LYS B N 1
ATOM 6193 C CA . LYS B 1 207 ? 27.953 27.281 17.984 1 98.12 207 LYS B CA 1
ATOM 6194 C C . LYS B 1 207 ? 26.875 27.75 18.953 1 98.12 207 LYS B C 1
ATOM 6196 O O . LYS B 1 207 ? 27.188 28.375 19.969 1 98.12 207 LYS B O 1
ATOM 6201 N N . LEU B 1 208 ? 25.641 27.438 18.688 1 98.44 208 LEU B N 1
ATOM 6202 C CA . LEU B 1 208 ? 24.516 27.719 19.562 1 98.44 208 LEU B CA 1
ATOM 6203 C C . LEU B 1 208 ? 24.172 26.516 20.438 1 98.44 208 LEU B C 1
ATOM 6205 O O . LEU B 1 208 ? 24.594 25.391 20.141 1 98.44 208 LEU B O 1
ATOM 6209 N N . PRO B 1 209 ? 23.516 26.75 21.594 1 98 209 PRO B N 1
ATOM 6210 C CA . PRO B 1 209 ? 23.109 25.641 22.453 1 98 209 PRO B CA 1
ATOM 6211 C C . PRO B 1 209 ? 21.906 24.859 21.922 1 98 209 PRO B C 1
ATOM 6213 O O . PRO B 1 209 ? 20.859 24.812 22.562 1 98 209 PRO B O 1
ATOM 6216 N N . LEU B 1 210 ? 22.078 24.172 20.859 1 98.75 210 LEU B N 1
ATOM 6217 C CA . LEU B 1 210 ? 21.016 23.422 20.203 1 98.75 210 LEU B CA 1
ATOM 6218 C C . LEU B 1 210 ? 21.062 21.953 20.625 1 98.75 210 LEU B C 1
ATOM 6220 O O . LEU B 1 210 ? 22.109 21.438 21 1 98.75 210 LEU B O 1
ATOM 6224 N N . PHE B 1 211 ? 19.891 21.328 20.547 1 98.75 211 PHE B N 1
ATOM 6225 C CA . PHE B 1 211 ? 19.75 19.891 20.766 1 98.75 211 PHE B CA 1
ATOM 6226 C C . PHE B 1 211 ? 20.172 19.109 19.516 1 98.75 211 PHE B C 1
ATOM 6228 O O . PHE B 1 211 ? 20.641 17.969 19.625 1 98.75 211 PHE B O 1
ATOM 6235 N N . GLY B 1 212 ? 19.984 19.734 18.344 1 98.81 212 GLY B N 1
ATOM 6236 C CA . GLY B 1 212 ? 20.406 19.109 17.109 1 98.81 212 GLY B CA 1
ATOM 6237 C C . GLY B 1 212 ? 19.875 19.828 15.875 1 98.81 212 GLY B C 1
ATOM 6238 O O . GLY B 1 212 ? 19.359 20.938 15.969 1 98.81 212 GLY B O 1
ATOM 6239 N N . LEU B 1 213 ? 20.109 19.219 14.719 1 98.94 213 LEU B N 1
ATOM 6240 C CA . LEU B 1 213 ? 19.641 19.672 13.414 1 98.94 213 LEU B CA 1
ATOM 6241 C C . LEU B 1 213 ? 18.766 18.609 12.75 1 98.94 213 LEU B C 1
ATOM 6243 O O . LEU B 1 213 ? 18.844 17.422 13.086 1 98.94 213 LEU B O 1
ATOM 6247 N N . MET B 1 214 ? 17.891 19.094 11.922 1 98.75 214 MET B N 1
ATOM 6248 C CA . MET B 1 214 ? 16.969 18.234 11.188 1 98.75 214 MET B CA 1
ATOM 6249 C C . MET B 1 214 ? 16.891 18.641 9.719 1 98.75 214 MET B C 1
ATOM 6251 O O . MET B 1 214 ? 17.188 19.797 9.383 1 98.75 214 MET B O 1
ATOM 6255 N N . PHE B 1 215 ? 16.562 17.719 8.898 1 98.62 215 PHE B N 1
ATOM 6256 C CA . PHE B 1 215 ? 16.188 18.062 7.527 1 98.62 215 PHE B CA 1
ATOM 6257 C C . PHE B 1 215 ? 15.172 17.062 6.984 1 98.62 215 PHE B C 1
ATOM 6259 O O . PHE B 1 215 ? 14.844 16.078 7.648 1 98.62 215 PHE B O 1
ATOM 6266 N N . GLU B 1 216 ? 14.57 17.422 5.855 1 96.94 216 GLU B N 1
ATOM 6267 C CA . GLU B 1 216 ? 13.578 16.516 5.266 1 96.94 216 GLU B CA 1
ATOM 6268 C C . GLU B 1 216 ? 13.773 16.391 3.76 1 96.94 216 GLU B C 1
ATOM 6270 O O . GLU B 1 216 ? 14.375 17.266 3.131 1 96.94 216 GLU B O 1
ATOM 6275 N N . GLU B 1 217 ? 13.492 15.258 3.287 1 96.19 217 GLU B N 1
ATOM 6276 C CA . GLU B 1 217 ? 13.203 15.039 1.874 1 96.19 217 GLU B CA 1
ATOM 6277 C C . GLU B 1 217 ? 11.695 15.023 1.614 1 96.19 217 GLU B C 1
ATOM 6279 O O . GLU B 1 217 ? 11.047 13.984 1.774 1 96.19 217 GLU B O 1
ATOM 6284 N N . PRO B 1 218 ? 11.148 16.125 1.244 1 92.38 218 PRO B N 1
ATOM 6285 C CA . PRO B 1 218 ? 9.695 16.297 1.287 1 92.38 218 PRO B CA 1
ATOM 6286 C C . PRO B 1 218 ? 9.008 15.758 0.035 1 92.38 218 PRO B C 1
ATOM 6288 O O . PRO B 1 218 ? 7.781 15.609 0.02 1 92.38 218 PRO B O 1
ATOM 6291 N N . ARG B 1 219 ? 9.711 15.414 -1.008 1 90.56 219 ARG B N 1
ATOM 6292 C CA . ARG B 1 219 ? 9.086 15.117 -2.293 1 90.56 219 ARG B CA 1
ATOM 6293 C C . ARG B 1 219 ? 9.164 13.625 -2.613 1 90.56 219 ARG B C 1
ATOM 6295 O O . ARG B 1 219 ? 8.43 13.133 -3.475 1 90.56 219 ARG B O 1
ATOM 6302 N N . GLY B 1 220 ? 10.031 12.906 -1.998 1 92.19 220 GLY B N 1
ATOM 6303 C CA . GLY B 1 220 ? 10.25 11.5 -2.299 1 92.19 220 GLY B CA 1
ATOM 6304 C C . GLY B 1 220 ? 10.977 11.281 -3.609 1 92.19 220 GLY B C 1
ATOM 6305 O O . GLY B 1 220 ? 10.938 10.18 -4.172 1 92.19 220 GLY B O 1
ATOM 6306 N N . GLN B 1 221 ? 11.664 12.305 -4.105 1 91.75 221 GLN B N 1
ATOM 6307 C CA . GLN B 1 221 ? 12.25 12.242 -5.441 1 91.75 221 GLN B CA 1
ATOM 6308 C C . GLN B 1 221 ? 13.766 12.047 -5.367 1 91.75 221 GLN B C 1
ATOM 6310 O O . GLN B 1 221 ? 14.359 11.453 -6.27 1 91.75 221 GLN B O 1
ATOM 6315 N N .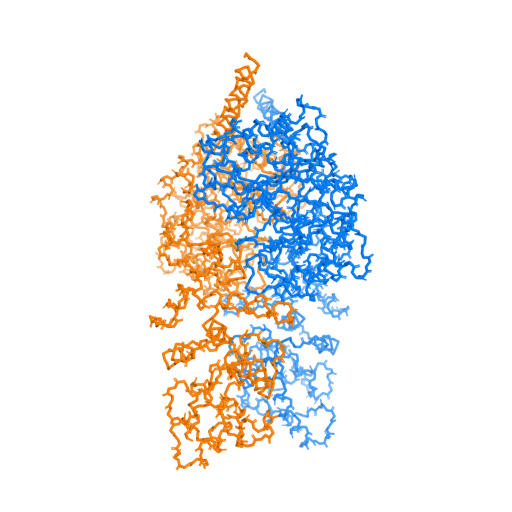 SER B 1 222 ? 14.383 12.609 -4.297 1 95 222 SER B N 1
ATOM 6316 C CA . SER B 1 222 ? 15.836 12.531 -4.184 1 95 222 SER B CA 1
ATOM 6317 C C . SER B 1 222 ? 16.297 11.094 -3.938 1 95 222 SER B C 1
ATOM 6319 O O . SER B 1 222 ? 15.688 10.375 -3.143 1 95 222 SER B O 1
ATOM 6321 N N . LEU B 1 223 ? 17.312 10.695 -4.633 1 96.06 223 LEU B N 1
ATOM 6322 C CA . LEU B 1 223 ? 17.844 9.336 -4.535 1 96.06 223 LEU B CA 1
ATOM 6323 C C . LEU B 1 223 ? 18.531 9.117 -3.193 1 96.06 223 LEU B C 1
ATOM 6325 O O . LEU B 1 223 ? 18.953 10.078 -2.541 1 96.06 223 LEU B O 1
ATOM 6329 N N . PRO B 1 224 ? 18.656 7.836 -2.787 1 97 224 PRO B N 1
ATOM 6330 C CA . PRO B 1 224 ? 19.25 7.531 -1.481 1 97 224 PRO B CA 1
ATOM 6331 C C . PRO B 1 224 ? 20.641 8.133 -1.307 1 97 224 PRO B C 1
ATOM 6333 O O . PRO B 1 224 ? 20.922 8.758 -0.283 1 97 224 PRO B O 1
ATOM 6336 N N . GLU B 1 225 ? 21.5 8.055 -2.301 1 97.19 225 GLU B N 1
ATOM 6337 C CA . GLU B 1 225 ? 22.875 8.547 -2.191 1 97.19 225 GLU B CA 1
ATOM 6338 C C . GLU B 1 225 ? 22.906 10.07 -2.148 1 97.19 225 GLU B C 1
ATOM 6340 O O . GLU B 1 225 ? 23.75 10.664 -1.471 1 97.19 225 GLU B O 1
ATOM 6345 N N . GLU B 1 226 ? 21.969 10.648 -2.865 1 97.12 226 GLU B N 1
ATOM 6346 C CA . GLU B 1 226 ? 21.875 12.102 -2.832 1 97.12 226 GLU B CA 1
ATOM 6347 C C . GLU B 1 226 ? 21.547 12.602 -1.425 1 97.12 226 GLU B C 1
ATOM 6349 O O . GLU B 1 226 ? 22.266 13.461 -0.888 1 97.12 226 GLU B O 1
ATOM 6354 N N . CYS B 1 227 ? 20.578 12.078 -0.818 1 98.19 227 CYS B N 1
ATOM 6355 C CA . CYS B 1 227 ? 20.203 12.445 0.54 1 98.19 227 CYS B CA 1
ATOM 6356 C C . CYS B 1 227 ? 21.297 12.086 1.534 1 98.19 227 CYS B C 1
ATOM 6358 O O . CYS B 1 227 ? 21.531 12.82 2.498 1 98.19 227 CYS B O 1
ATOM 6360 N N . GLY B 1 228 ? 21.938 10.922 1.237 1 98.44 228 GLY B N 1
ATOM 6361 C CA . GLY B 1 228 ? 23.062 10.523 2.074 1 98.44 228 GLY B CA 1
ATOM 6362 C C . GLY B 1 228 ? 24.172 11.555 2.107 1 98.44 228 GLY B C 1
ATOM 6363 O O . GLY B 1 228 ? 24.734 11.828 3.166 1 98.44 228 GLY B O 1
ATOM 6364 N N . THR B 1 229 ? 24.453 12.172 0.99 1 98.5 229 THR B N 1
ATOM 6365 C CA . THR B 1 229 ? 25.516 13.156 0.917 1 98.5 229 THR B CA 1
ATOM 6366 C C . THR B 1 229 ? 25.156 14.422 1.688 1 98.5 229 THR B C 1
ATOM 6368 O O . THR B 1 229 ? 26.016 15.102 2.234 1 98.5 229 THR B O 1
ATOM 6371 N N . TRP B 1 230 ? 23.781 14.758 1.745 1 98.69 230 TRP B N 1
ATOM 6372 C CA . TRP B 1 230 ? 23.375 15.867 2.594 1 98.69 230 TRP B CA 1
ATOM 6373 C C . TRP B 1 230 ? 23.797 15.633 4.043 1 98.69 230 TRP B C 1
ATOM 6375 O O . TRP B 1 230 ? 24.469 16.469 4.645 1 98.69 230 TRP B O 1
ATOM 6385 N N . ALA B 1 231 ? 23.469 14.469 4.543 1 98.75 231 ALA B N 1
ATOM 6386 C CA . ALA B 1 231 ? 23.766 14.117 5.926 1 98.75 231 ALA B CA 1
ATOM 6387 C C . ALA B 1 231 ? 25.266 14.07 6.172 1 98.75 231 ALA B C 1
ATOM 6389 O O . ALA B 1 231 ? 25.766 14.586 7.18 1 98.75 231 ALA B O 1
ATOM 6390 N N . LYS B 1 232 ? 25.984 13.461 5.242 1 98.62 232 LYS B N 1
ATOM 6391 C CA . LYS B 1 232 ? 27.438 13.289 5.371 1 98.62 232 LYS B CA 1
ATOM 6392 C C . LYS B 1 232 ? 28.141 14.633 5.523 1 98.62 232 LYS B C 1
ATOM 6394 O O . LYS B 1 232 ? 28.969 14.805 6.41 1 98.62 232 LYS B O 1
ATOM 6399 N N . HIS B 1 233 ? 27.812 15.562 4.746 1 98.75 233 HIS B N 1
ATOM 6400 C CA . HIS B 1 233 ? 28.531 16.828 4.719 1 98.75 233 HIS B CA 1
ATOM 6401 C C . HIS B 1 233 ? 28.062 17.75 5.832 1 98.75 233 HIS B C 1
ATOM 6403 O O . HIS B 1 233 ? 28.844 18.531 6.367 1 98.75 233 HIS B O 1
ATOM 6409 N N . ILE B 1 234 ? 26.75 17.703 6.207 1 98.88 234 ILE B N 1
ATOM 6410 C CA . ILE B 1 234 ? 26.281 18.453 7.375 1 98.88 234 ILE B CA 1
ATOM 6411 C C . ILE B 1 234 ? 26.953 17.906 8.633 1 98.88 234 ILE B C 1
ATOM 6413 O O . ILE B 1 234 ? 27.422 18.672 9.477 1 98.88 234 ILE B O 1
ATOM 6417 N N . ARG B 1 235 ? 27.078 16.609 8.734 1 98.69 235 ARG B N 1
ATOM 6418 C CA . ARG B 1 235 ? 27.75 15.977 9.867 1 98.69 235 ARG B CA 1
ATOM 6419 C C . ARG B 1 235 ? 29.219 16.391 9.93 1 98.69 235 ARG B C 1
ATOM 6421 O O . ARG B 1 235 ? 29.75 16.625 11.016 1 98.69 235 ARG B O 1
ATOM 6428 N N . LYS B 1 236 ? 29.844 16.438 8.773 1 98.31 236 LYS B N 1
ATOM 6429 C CA . LYS B 1 236 ? 31.25 16.891 8.711 1 98.31 236 LYS B CA 1
ATOM 6430 C C . LYS B 1 236 ? 31.406 18.266 9.336 1 98.31 236 LYS B C 1
ATOM 6432 O O . LYS B 1 236 ? 32.375 18.516 10.078 1 98.31 236 LYS B O 1
ATOM 6437 N N . VAL B 1 237 ? 30.5 19.188 9.016 1 98.62 237 VAL B N 1
ATOM 6438 C CA . VAL B 1 237 ? 30.547 20.531 9.578 1 98.62 237 VAL B CA 1
ATOM 6439 C C . VAL B 1 237 ? 30.281 20.469 11.086 1 98.62 237 VAL B C 1
ATOM 6441 O O . VAL B 1 237 ? 30.953 21.156 11.867 1 98.62 237 VAL B O 1
ATOM 6444 N N . MET B 1 238 ? 29.344 19.641 11.539 1 98.81 238 MET B N 1
ATOM 6445 C CA . MET B 1 238 ? 29.047 19.469 12.961 1 98.81 238 MET B CA 1
ATOM 6446 C C . MET B 1 238 ? 30.281 18.984 13.719 1 98.81 238 MET B C 1
ATOM 6448 O O . MET B 1 238 ? 30.625 19.531 14.766 1 98.81 238 MET B O 1
ATOM 6452 N N . ASP B 1 239 ? 30.922 18.016 13.141 1 98.31 239 ASP B N 1
ATOM 6453 C CA . ASP B 1 239 ? 32.094 17.422 13.766 1 98.31 239 ASP B CA 1
ATOM 6454 C C . ASP B 1 239 ? 33.25 18.422 13.844 1 98.31 239 ASP B C 1
ATOM 6456 O O . ASP B 1 239 ? 33.969 18.484 14.844 1 98.31 239 ASP B O 1
ATOM 6460 N N . ALA B 1 240 ? 33.375 19.156 12.75 1 97.56 240 ALA B N 1
ATOM 6461 C CA . ALA B 1 240 ? 34.438 20.172 12.711 1 97.56 240 ALA B CA 1
ATOM 6462 C C . ALA B 1 240 ? 34.281 21.188 13.828 1 97.56 240 ALA B C 1
ATOM 6464 O O . ALA B 1 240 ? 35.25 21.797 14.289 1 97.56 240 ALA B O 1
ATOM 6465 N N . ASN B 1 241 ? 33.031 21.375 14.273 1 98.25 241 ASN B N 1
ATOM 6466 C CA . ASN B 1 241 ? 32.719 22.328 15.344 1 98.25 241 ASN B CA 1
ATOM 6467 C C . ASN B 1 241 ? 32.594 21.625 16.688 1 98.25 241 ASN B C 1
ATOM 6469 O O . ASN B 1 241 ? 32.156 22.234 17.672 1 98.25 241 ASN B O 1
ATOM 6473 N N . ASN B 1 242 ? 32.875 20.328 16.828 1 98.06 242 ASN B N 1
ATOM 6474 C CA . ASN B 1 242 ? 32.719 19.516 18.031 1 98.06 242 ASN B CA 1
ATOM 6475 C C . ASN B 1 242 ? 31.297 19.594 18.578 1 98.06 242 ASN B C 1
ATOM 6477 O O . ASN B 1 242 ? 31.094 19.656 19.781 1 98.06 242 ASN B O 1
ATOM 6481 N N . PHE B 1 243 ? 30.391 19.75 17.625 1 98.12 243 PHE B N 1
ATOM 6482 C CA . PHE B 1 243 ? 28.984 19.766 17.984 1 98.12 243 PHE B CA 1
ATOM 6483 C C . PHE B 1 243 ? 28.422 18.344 18.062 1 98.12 243 PHE B C 1
ATOM 6485 O O . PHE B 1 243 ? 28.312 17.672 17.031 1 98.12 243 PHE B O 1
ATOM 6492 N N . ASN B 1 244 ? 28.016 17.859 19.203 1 96.31 244 ASN B N 1
ATOM 6493 C CA . ASN B 1 244 ? 27.547 16.5 19.406 1 96.31 244 ASN B CA 1
ATOM 6494 C C . ASN B 1 244 ? 26.016 16.422 19.344 1 96.31 244 ASN B C 1
ATOM 6496 O O . ASN B 1 244 ? 25.422 15.43 19.766 1 96.31 244 ASN B O 1
ATOM 6500 N N . GLY B 1 245 ? 25.375 17.422 18.812 1 98.31 245 GLY B N 1
ATOM 6501 C CA . GLY B 1 245 ? 23.922 17.406 18.656 1 98.31 245 GLY B CA 1
ATOM 6502 C C . GLY B 1 245 ? 23.438 16.359 17.672 1 98.31 245 GLY B C 1
ATOM 6503 O O . GLY B 1 245 ? 24.234 15.789 16.922 1 98.31 245 GLY B O 1
ATOM 6504 N N . HIS B 1 246 ? 22.188 16.062 17.688 1 98.81 246 HIS B N 1
ATOM 6505 C CA . HIS B 1 246 ? 21.562 15.062 16.812 1 98.81 246 HIS B CA 1
ATOM 6506 C C . HIS B 1 246 ? 21.438 15.594 15.391 1 98.81 246 HIS B C 1
ATOM 6508 O O . HIS B 1 246 ? 21.359 16.812 15.18 1 98.81 246 HIS B O 1
ATOM 6514 N N . LEU B 1 247 ? 21.484 14.758 14.422 1 98.94 247 LEU B N 1
ATOM 6515 C CA . LEU B 1 247 ? 21.062 15 13.047 1 98.94 247 LEU B CA 1
ATOM 6516 C C . LEU B 1 247 ? 19.953 14.039 12.633 1 98.94 247 LEU B C 1
ATOM 6518 O O . LEU B 1 247 ? 20.188 12.828 12.547 1 98.94 247 LEU B O 1
ATOM 6522 N N . LEU B 1 248 ? 18.719 14.609 12.391 1 98.94 248 LEU B N 1
ATOM 6523 C CA . LEU B 1 248 ? 17.547 13.789 12.133 1 98.94 248 LEU B CA 1
ATOM 6524 C C . LEU B 1 248 ? 17.047 13.977 10.703 1 98.94 248 LEU B C 1
ATOM 6526 O O . LEU B 1 248 ? 17.188 15.055 10.125 1 98.94 248 LEU B O 1
ATOM 6530 N N . VAL B 1 249 ? 16.438 12.93 10.133 1 98.75 249 VAL B N 1
ATOM 6531 C CA . VAL B 1 249 ? 15.906 13.016 8.773 1 98.75 249 VAL B CA 1
ATOM 6532 C C . VAL B 1 249 ? 14.43 12.609 8.766 1 98.75 249 VAL B C 1
ATOM 6534 O O . VAL B 1 249 ? 14.008 11.758 9.547 1 98.75 249 VAL B O 1
ATOM 6537 N N . HIS B 1 250 ? 13.617 13.227 7.996 1 98.69 250 HIS B N 1
ATOM 6538 C CA . HIS B 1 250 ? 12.25 12.891 7.613 1 98.69 250 HIS B CA 1
ATOM 6539 C C . HIS B 1 250 ? 12.133 12.688 6.109 1 98.69 250 HIS B C 1
ATOM 6541 O O . HIS B 1 250 ? 12.539 13.547 5.328 1 98.69 250 HIS B O 1
ATOM 6547 N N . VAL B 1 251 ? 11.586 11.5 5.703 1 98.19 251 VAL B N 1
ATOM 6548 C CA . VAL B 1 251 ? 11.602 11.164 4.281 1 98.19 251 VAL B CA 1
ATOM 6549 C C . VAL B 1 251 ? 10.18 10.844 3.814 1 98.19 251 VAL B C 1
ATOM 6551 O O . VAL B 1 251 ? 9.469 10.078 4.465 1 98.19 251 VAL B O 1
ATOM 6554 N N . HIS B 1 252 ? 9.781 11.383 2.678 1 97 252 HIS B N 1
ATOM 6555 C CA . HIS B 1 252 ? 8.469 11.094 2.107 1 97 252 HIS B CA 1
ATOM 6556 C C . HIS B 1 252 ? 8.57 10.07 0.984 1 97 252 HIS B C 1
ATOM 6558 O O . HIS B 1 252 ? 9.664 9.773 0.502 1 97 252 HIS B O 1
ATOM 6564 N N . GLU B 1 253 ? 7.387 9.516 0.583 1 95.69 253 GLU B N 1
ATOM 6565 C CA . GLU B 1 253 ? 7.293 8.469 -0.437 1 95.69 253 GLU B CA 1
ATOM 6566 C C . GLU B 1 253 ? 6.82 9.047 -1.769 1 95.69 253 GLU B C 1
ATOM 6568 O O . GLU B 1 253 ? 5.957 9.922 -1.8 1 95.69 253 GLU B O 1
ATOM 6573 N N . LYS B 1 254 ? 7.414 8.547 -2.875 1 93.75 254 LYS B N 1
ATOM 6574 C CA . LYS B 1 254 ? 6.879 8.867 -4.195 1 93.75 254 LYS B CA 1
ATOM 6575 C C . LYS B 1 254 ? 7.188 7.754 -5.195 1 93.75 254 LYS B C 1
ATOM 6577 O O . LYS B 1 254 ? 6.305 7.316 -5.934 1 93.75 254 LYS B O 1
ATOM 6582 N N . PHE B 1 255 ? 8.469 7.254 -5.129 1 94 255 PHE B N 1
ATOM 6583 C CA . PHE B 1 255 ? 8.922 6.406 -6.227 1 94 255 PHE B CA 1
ATOM 6584 C C . PHE B 1 255 ? 9.336 5.031 -5.715 1 94 255 PHE B C 1
ATOM 6586 O O . PHE B 1 255 ? 10.039 4.289 -6.41 1 94 255 PHE B O 1
ATOM 6593 N N . GLY B 1 256 ? 9.047 4.715 -4.453 1 93.56 256 GLY B N 1
ATOM 6594 C CA . GLY B 1 256 ? 9.18 3.352 -3.971 1 93.56 256 GLY B CA 1
ATOM 6595 C C . GLY B 1 256 ? 10.453 3.123 -3.178 1 93.56 256 GLY B C 1
ATOM 6596 O O . GLY B 1 256 ? 10.891 1.982 -3.01 1 93.56 256 GLY B O 1
ATOM 6597 N N . TYR B 1 257 ? 11.109 4.234 -2.672 1 95.5 257 TYR B N 1
ATOM 6598 C CA . TYR B 1 257 ? 12.375 3.934 -2.016 1 95.5 257 TYR B CA 1
ATOM 6599 C C . TYR B 1 257 ? 12.555 4.793 -0.77 1 95.5 257 TYR B C 1
ATOM 6601 O O . TYR B 1 257 ? 13.688 5.027 -0.331 1 95.5 257 TYR B O 1
ATOM 6609 N N . CYS B 1 258 ? 11.469 5.316 -0.133 1 97.19 258 CYS B N 1
ATOM 6610 C CA . CYS B 1 258 ? 11.586 6.207 1.017 1 97.19 258 CYS B CA 1
ATOM 6611 C C . CYS B 1 258 ? 12.25 5.5 2.189 1 97.19 258 CYS B C 1
ATOM 6613 O O . CYS B 1 258 ? 13.047 6.105 2.91 1 97.19 258 CYS B O 1
ATOM 6615 N N . ASP B 1 259 ? 11.977 4.18 2.352 1 97.75 259 ASP B N 1
ATOM 6616 C CA . ASP B 1 259 ? 12.547 3.445 3.477 1 97.75 259 ASP B CA 1
ATOM 6617 C C . ASP B 1 259 ? 14.055 3.285 3.324 1 97.75 259 ASP B C 1
ATOM 6619 O O . ASP B 1 259 ? 14.797 3.377 4.305 1 97.75 259 ASP B O 1
ATOM 6623 N N . VAL B 1 260 ? 14.508 3.117 2.115 1 97.75 260 VAL B N 1
ATOM 6624 C CA . VAL B 1 260 ? 15.938 2.957 1.849 1 97.75 260 VAL B CA 1
ATOM 6625 C C . VAL B 1 260 ? 16.641 4.297 2.014 1 97.75 260 VAL B C 1
ATOM 6627 O O . VAL B 1 260 ? 17.797 4.348 2.463 1 97.75 260 VAL B O 1
ATOM 6630 N N . VAL B 1 261 ? 15.961 5.359 1.657 1 98.31 261 VAL B N 1
ATOM 6631 C CA . VAL B 1 261 ? 16.531 6.688 1.845 1 98.31 261 VAL B CA 1
ATOM 6632 C C . VAL B 1 261 ? 16.797 6.938 3.33 1 98.31 261 VAL B C 1
ATOM 6634 O O . VAL B 1 261 ? 17.859 7.406 3.713 1 98.31 261 VAL B O 1
ATOM 6637 N N . ALA B 1 262 ? 15.82 6.598 4.145 1 98.5 262 ALA B N 1
ATOM 6638 C CA . ALA B 1 262 ? 15.977 6.77 5.586 1 98.5 262 ALA B CA 1
ATOM 6639 C C . ALA B 1 262 ? 17.188 5.992 6.102 1 98.5 262 ALA B C 1
ATOM 6641 O O . ALA B 1 262 ? 18 6.527 6.848 1 98.5 262 ALA B O 1
ATOM 6642 N N . LEU B 1 263 ? 17.375 4.758 5.645 1 98.31 263 LEU B N 1
ATOM 6643 C CA . LEU B 1 263 ? 18.484 3.926 6.078 1 98.31 263 LEU B CA 1
ATOM 6644 C C . LEU B 1 263 ? 19.812 4.484 5.57 1 98.31 263 LEU B C 1
ATOM 6646 O O . LEU B 1 263 ? 20.797 4.516 6.305 1 98.31 263 LEU B O 1
ATOM 6650 N N . GLN B 1 264 ? 19.812 4.922 4.297 1 98.25 264 GLN B N 1
ATOM 6651 C CA . GLN B 1 264 ? 21.016 5.469 3.697 1 98.25 264 GLN B CA 1
ATOM 6652 C C . GLN B 1 264 ? 21.5 6.703 4.453 1 98.25 264 GLN B C 1
ATOM 6654 O O . GLN B 1 264 ? 22.703 6.848 4.723 1 98.25 264 GLN B O 1
ATOM 6659 N N . VAL B 1 265 ? 20.562 7.57 4.801 1 98.69 265 VAL B N 1
ATOM 6660 C CA . VAL B 1 265 ? 20.891 8.805 5.512 1 98.69 265 VAL B CA 1
ATOM 6661 C C . VAL B 1 265 ? 21.453 8.469 6.891 1 98.69 265 VAL B C 1
ATOM 6663 O O . VAL B 1 265 ? 22.406 9.102 7.348 1 98.69 265 VAL B O 1
ATOM 6666 N N . LEU B 1 266 ? 20.906 7.449 7.551 1 98.75 266 LEU B N 1
ATOM 6667 C CA . LEU B 1 266 ? 21.391 7.004 8.852 1 98.75 266 LEU B CA 1
ATOM 6668 C C . LEU B 1 266 ? 22.812 6.441 8.734 1 98.75 266 LEU B C 1
ATOM 6670 O O . LEU B 1 266 ? 23.625 6.617 9.641 1 98.75 266 LEU B O 1
ATOM 6674 N N . MET B 1 267 ? 23.125 5.793 7.633 1 98.19 267 MET B N 1
ATOM 6675 C CA . MET B 1 267 ? 24.453 5.223 7.414 1 98.19 267 MET B CA 1
ATOM 6676 C C . MET B 1 267 ? 25.469 6.312 7.109 1 98.19 267 MET B C 1
ATOM 6678 O O . MET B 1 267 ? 26.672 6.137 7.355 1 98.19 267 MET B O 1
ATOM 6682 N N . ASP B 1 268 ? 24.969 7.5 6.66 1 98.25 268 ASP B N 1
ATOM 6683 C CA . ASP B 1 268 ? 25.875 8.508 6.113 1 98.25 268 ASP B CA 1
ATOM 6684 C C . ASP B 1 268 ? 26.062 9.664 7.09 1 98.25 268 ASP B C 1
ATOM 6686 O O . ASP B 1 268 ? 26.625 10.703 6.73 1 98.25 268 ASP B O 1
ATOM 6690 N N . GLY B 1 269 ? 25.547 9.547 8.297 1 97.88 269 GLY B N 1
ATOM 6691 C CA . GLY B 1 269 ? 25.953 10.562 9.258 1 97.88 269 GLY B CA 1
ATOM 6692 C C . GLY B 1 269 ? 24.812 10.992 10.172 1 97.88 269 GLY B C 1
ATOM 6693 O O . GLY B 1 269 ? 25.047 11.57 11.234 1 97.88 269 GLY B O 1
ATOM 6694 N N . ALA B 1 270 ? 23.516 10.789 9.781 1 98.69 270 ALA B N 1
ATOM 6695 C CA . ALA B 1 270 ? 22.406 11.039 10.688 1 98.69 270 ALA B CA 1
ATOM 6696 C C . ALA B 1 270 ? 22.344 9.984 11.781 1 98.69 270 ALA B C 1
ATOM 6698 O O . ALA B 1 270 ? 22.75 8.836 11.578 1 98.69 270 ALA B O 1
ATOM 6699 N N . ASN B 1 271 ? 21.891 10.367 12.953 1 98.56 271 ASN B N 1
ATOM 6700 C CA . ASN B 1 271 ? 21.781 9.375 14.016 1 98.56 271 ASN B CA 1
ATOM 6701 C C . ASN B 1 271 ? 20.328 9.227 14.477 1 98.56 271 ASN B C 1
ATOM 6703 O O . ASN B 1 271 ? 20.062 8.609 15.508 1 98.56 271 ASN B O 1
ATOM 6707 N N . GLY B 1 272 ? 19.391 9.867 13.766 1 98.75 272 GLY B N 1
ATOM 6708 C CA . GLY B 1 272 ? 18 9.727 14.156 1 98.75 272 GLY B CA 1
ATOM 6709 C C . GLY B 1 272 ? 17.031 10.055 13.039 1 98.75 272 GLY B C 1
ATOM 6710 O O . GLY B 1 272 ? 17.453 10.398 11.93 1 98.75 272 GLY B O 1
ATOM 6711 N N . ILE B 1 273 ? 15.727 9.781 13.336 1 98.88 273 ILE B N 1
ATOM 6712 C CA . ILE B 1 273 ? 14.633 10.07 12.422 1 98.88 273 ILE B CA 1
ATOM 6713 C C . ILE B 1 273 ? 13.547 10.859 13.148 1 98.88 273 ILE B C 1
ATOM 6715 O O . ILE B 1 273 ? 13.43 10.789 14.367 1 98.88 273 ILE B O 1
ATOM 6719 N N . TRP B 1 274 ? 12.875 11.711 12.484 1 98.75 274 TRP B N 1
ATOM 6720 C CA . TRP B 1 274 ? 11.57 12.211 12.898 1 98.75 274 TRP B CA 1
ATOM 6721 C C . TRP B 1 274 ? 10.477 11.766 11.93 1 98.75 274 TRP B C 1
ATOM 6723 O O . TRP B 1 274 ? 10.477 12.164 10.766 1 98.75 274 TRP B O 1
ATOM 6733 N N . ALA B 1 275 ? 9.703 10.844 12.375 1 98.5 275 ALA B N 1
ATOM 6734 C CA . ALA B 1 275 ? 8.773 10.094 11.539 1 98.5 275 ALA B CA 1
ATOM 6735 C C . ALA B 1 275 ? 7.535 9.672 12.328 1 98.5 275 ALA B C 1
ATOM 6737 O O . ALA B 1 275 ? 7.559 9.641 13.562 1 98.5 275 ALA B O 1
ATOM 6738 N N . SER B 1 276 ? 6.445 9.477 11.578 1 98.56 276 SER B N 1
ATOM 6739 C CA . SER B 1 276 ? 5.301 8.781 12.156 1 98.56 276 SER B CA 1
ATOM 6740 C C . SER B 1 276 ? 5.559 7.285 12.273 1 98.56 276 SER B C 1
ATOM 6742 O O . SER B 1 276 ? 6.344 6.723 11.5 1 98.56 276 SER B O 1
ATOM 6744 N N . VAL B 1 277 ? 4.891 6.691 13.273 1 98.75 277 VAL B N 1
ATOM 6745 C CA . VAL B 1 277 ? 5.004 5.242 13.43 1 98.75 277 VAL B CA 1
ATOM 6746 C C . VAL B 1 277 ? 4.461 4.547 12.188 1 98.75 277 VAL B C 1
ATOM 6748 O O . VAL B 1 277 ? 4.953 3.486 11.797 1 98.75 277 VAL B O 1
ATOM 6751 N N . ILE B 1 278 ? 3.496 5.203 11.492 1 98.62 278 ILE B N 1
ATOM 6752 C CA . ILE B 1 278 ? 2.795 4.562 10.383 1 98.62 278 ILE B CA 1
ATOM 6753 C C . ILE B 1 278 ? 3.111 5.293 9.086 1 98.62 278 ILE B C 1
ATOM 6755 O O . ILE B 1 278 ? 3.664 6.395 9.102 1 98.62 278 ILE B O 1
ATOM 6759 N N . LYS B 1 279 ? 2.746 4.695 8 1 97.88 279 LYS B N 1
ATOM 6760 C CA . LYS B 1 279 ? 3.076 5.172 6.66 1 97.88 279 LYS B CA 1
ATOM 6761 C C . LYS B 1 279 ? 2.281 6.426 6.309 1 97.88 279 LYS B C 1
ATOM 6763 O O . LYS B 1 279 ? 2.699 7.215 5.461 1 97.88 279 LYS B O 1
ATOM 6768 N N . GLU B 1 280 ? 1.157 6.641 6.957 1 97.31 280 GLU B N 1
ATOM 6769 C CA . GLU B 1 280 ? 0.309 7.781 6.633 1 97.31 280 GLU B CA 1
ATOM 6770 C C . GLU B 1 280 ? 1.077 9.094 6.762 1 97.31 280 GLU B C 1
ATOM 6772 O O . GLU B 1 280 ? 1.853 9.273 7.703 1 97.31 280 GLU B O 1
ATOM 6777 N N . GLY B 1 281 ? 0.925 9.93 5.816 1 94.75 281 GLY B N 1
ATOM 6778 C CA . GLY B 1 281 ? 1.603 11.219 5.789 1 94.75 281 GLY B CA 1
ATOM 6779 C C . GLY B 1 281 ? 1.36 11.992 4.504 1 94.75 281 GLY B C 1
ATOM 6780 O O . GLY B 1 281 ? 0.441 11.68 3.748 1 94.75 281 GLY B O 1
ATOM 6781 N N . ALA B 1 282 ? 2.104 13 4.289 1 89.62 282 ALA B N 1
ATOM 6782 C CA . ALA B 1 282 ? 1.927 13.906 3.16 1 89.62 282 ALA B CA 1
ATOM 6783 C C . ALA B 1 282 ? 1.987 13.156 1.833 1 89.62 282 ALA B C 1
ATOM 6785 O O . ALA B 1 282 ? 2.84 12.289 1.645 1 89.62 282 ALA B O 1
ATOM 6786 N N . ALA B 1 283 ? 1.071 13.508 0.863 1 87.62 283 ALA B N 1
ATOM 6787 C CA . ALA B 1 283 ? 0.981 13.023 -0.513 1 87.62 283 ALA B CA 1
ATOM 6788 C C . ALA B 1 283 ? 0.873 11.5 -0.557 1 87.62 283 ALA B C 1
ATOM 6790 O O . ALA B 1 283 ? -0.227 10.953 -0.481 1 87.62 283 ALA B O 1
ATOM 6791 N N . MET B 1 284 ? 2.041 10.75 -0.517 1 92.06 284 MET B N 1
ATOM 6792 C CA . MET B 1 284 ? 2.049 9.297 -0.628 1 92.06 284 MET B CA 1
ATOM 6793 C C . MET B 1 284 ? 2.48 8.648 0.685 1 92.06 284 MET B C 1
ATOM 6795 O O . MET B 1 284 ? 2.553 7.422 0.786 1 92.06 284 MET B O 1
ATOM 6799 N N . GLY B 1 285 ? 2.746 9.445 1.678 1 95.12 285 GLY B N 1
ATOM 6800 C CA . GLY B 1 285 ? 3.178 8.922 2.963 1 95.12 285 GLY B CA 1
ATOM 6801 C C . GLY B 1 285 ? 4.641 9.188 3.258 1 95.12 285 GLY B C 1
ATOM 6802 O O . GLY B 1 285 ? 5.293 9.953 2.543 1 95.12 285 GLY B O 1
ATOM 6803 N N . ASN B 1 286 ? 5.07 8.742 4.418 1 97.56 286 ASN B N 1
ATOM 6804 C CA . ASN B 1 286 ? 6.449 8.914 4.855 1 97.56 286 ASN B CA 1
ATOM 6805 C C . ASN B 1 286 ? 7.102 7.578 5.203 1 97.56 286 ASN B C 1
ATOM 6807 O O . ASN B 1 286 ? 6.434 6.543 5.219 1 97.56 286 ASN B O 1
ATOM 6811 N N . ALA B 1 287 ? 8.453 7.539 5.316 1 98.25 287 ALA B N 1
ATOM 6812 C CA . ALA B 1 287 ? 9.156 6.375 5.852 1 98.25 287 ALA B CA 1
ATOM 6813 C C . ALA B 1 287 ? 8.844 6.18 7.332 1 98.25 287 ALA B C 1
ATOM 6815 O O . ALA B 1 287 ? 9.406 6.871 8.188 1 98.25 287 ALA B O 1
ATOM 6816 N N . PRO B 1 288 ? 7.996 5.234 7.641 1 98.5 288 PRO B N 1
ATOM 6817 C CA . PRO B 1 288 ? 7.531 5.117 9.023 1 98.5 288 PRO B CA 1
ATOM 6818 C C . PRO B 1 288 ? 8.602 4.578 9.969 1 98.5 288 PRO B C 1
ATOM 6820 O O . PRO B 1 288 ? 9.414 3.738 9.57 1 98.5 288 PRO B O 1
ATOM 6823 N N . SER B 1 289 ? 8.578 4.984 11.219 1 98.81 289 SER B N 1
ATOM 6824 C CA . SER B 1 289 ? 9.602 4.598 12.18 1 98.81 289 SER B CA 1
ATOM 6825 C C . SER B 1 289 ? 9.586 3.096 12.43 1 98.81 289 SER B C 1
ATOM 6827 O O . SER B 1 289 ? 10.633 2.49 12.672 1 98.81 289 SER B O 1
ATOM 6829 N N . ILE B 1 290 ? 8.398 2.475 12.344 1 98.69 290 ILE B N 1
ATOM 6830 C CA . ILE B 1 290 ? 8.32 1.049 12.641 1 98.69 290 ILE B CA 1
ATOM 6831 C C . ILE B 1 290 ? 9.141 0.262 11.625 1 98.69 290 ILE B C 1
ATOM 6833 O O . ILE B 1 290 ? 9.812 -0.709 11.977 1 98.69 290 ILE B O 1
ATOM 6837 N N . VAL B 1 291 ? 9.117 0.634 10.367 1 98.38 291 VAL B N 1
ATOM 6838 C CA . VAL B 1 291 ? 9.867 -0.076 9.336 1 98.38 291 VAL B CA 1
ATOM 6839 C C . VAL B 1 291 ? 11.367 0.145 9.531 1 98.38 291 VAL B C 1
ATOM 6841 O O . VAL B 1 291 ? 12.156 -0.798 9.453 1 98.38 291 VAL B O 1
ATOM 6844 N N . THR B 1 292 ? 11.727 1.386 9.852 1 98.75 292 THR B N 1
ATOM 6845 C CA . THR B 1 292 ? 13.125 1.693 10.117 1 98.75 292 THR B CA 1
ATOM 6846 C C . THR B 1 292 ? 13.633 0.906 11.328 1 98.75 292 THR B C 1
ATOM 6848 O O . THR B 1 292 ? 14.68 0.254 11.258 1 98.75 292 THR B O 1
ATOM 6851 N N . ILE B 1 293 ? 12.906 0.913 12.422 1 98.62 293 ILE B N 1
ATOM 6852 C CA . ILE B 1 293 ? 13.289 0.265 13.672 1 98.62 293 ILE B CA 1
ATOM 6853 C C . ILE B 1 293 ? 13.414 -1.242 13.453 1 98.62 293 ILE B C 1
ATOM 6855 O O . ILE B 1 293 ? 14.398 -1.855 13.867 1 98.62 293 ILE B O 1
ATOM 6859 N N . LEU B 1 294 ? 12.453 -1.862 12.75 1 97.75 294 LEU B N 1
ATOM 6860 C CA . LEU B 1 294 ? 12.477 -3.307 12.547 1 97.75 294 LEU B CA 1
ATOM 6861 C C . LEU B 1 294 ? 13.633 -3.705 11.633 1 97.75 294 LEU B C 1
ATOM 6863 O O . LEU B 1 294 ? 14.211 -4.785 11.789 1 97.75 294 LEU B O 1
ATOM 6867 N N . ASN B 1 295 ? 13.93 -2.848 10.648 1 97.62 295 ASN B N 1
ATOM 6868 C CA . ASN B 1 295 ? 15.109 -3.115 9.836 1 97.62 295 ASN B CA 1
ATOM 6869 C C . ASN B 1 295 ? 16.391 -3.07 10.664 1 97.62 295 ASN B C 1
ATOM 6871 O O . ASN B 1 295 ? 17.281 -3.906 10.484 1 97.62 295 ASN B O 1
ATOM 6875 N N . LEU B 1 296 ? 16.516 -2.1 11.594 1 98.25 296 LEU B N 1
ATOM 6876 C CA . LEU B 1 296 ? 17.672 -2.035 12.477 1 98.25 296 LEU B CA 1
ATOM 6877 C C . LEU B 1 296 ? 17.766 -3.281 13.352 1 98.25 296 LEU B C 1
ATOM 6879 O O . LEU B 1 296 ? 18.844 -3.867 13.492 1 98.25 296 LEU B O 1
ATOM 6883 N N . ILE B 1 297 ? 16.656 -3.723 13.875 1 97.31 297 ILE B N 1
ATOM 6884 C CA . ILE B 1 297 ? 16.609 -4.875 14.773 1 97.31 297 ILE B CA 1
ATOM 6885 C C . ILE B 1 297 ? 17 -6.137 14.008 1 97.31 297 ILE B C 1
ATOM 6887 O O . ILE B 1 297 ? 17.828 -6.918 14.469 1 97.31 297 ILE B O 1
ATOM 6891 N N . ARG B 1 298 ? 16.438 -6.375 12.82 1 93.81 298 ARG B N 1
ATOM 6892 C CA . ARG B 1 298 ? 16.734 -7.594 12.07 1 93.81 298 ARG B CA 1
ATOM 6893 C C . ARG B 1 298 ? 18.188 -7.629 11.625 1 93.81 298 ARG B C 1
ATOM 6895 O O . ARG B 1 298 ? 18.734 -8.703 11.391 1 93.81 298 ARG B O 1
ATOM 6902 N N . MET B 1 299 ? 18.781 -6.383 11.547 1 93.62 299 MET B N 1
ATOM 6903 C CA . MET B 1 299 ? 20.188 -6.309 11.172 1 93.62 299 MET B CA 1
ATOM 6904 C C . MET B 1 299 ? 21.078 -6.496 12.391 1 93.62 299 MET B C 1
ATOM 6906 O O . MET B 1 299 ? 22.312 -6.41 12.281 1 93.62 299 MET B O 1
ATOM 6910 N N . GLY B 1 300 ? 20.531 -6.625 13.594 1 94.94 300 GLY B N 1
ATOM 6911 C CA . GLY B 1 300 ? 21.297 -7.008 14.773 1 94.94 300 GLY B CA 1
ATOM 6912 C C . GLY B 1 300 ? 21.469 -5.871 15.766 1 94.94 300 GLY B C 1
ATOM 6913 O O . GLY B 1 300 ? 22.312 -5.941 16.656 1 94.94 300 GLY B O 1
ATOM 6914 N N . ASN B 1 301 ? 20.703 -4.785 15.672 1 98 301 ASN B N 1
ATOM 6915 C CA . ASN B 1 301 ? 20.844 -3.65 16.578 1 98 301 ASN B CA 1
ATOM 6916 C C . ASN B 1 301 ? 20.203 -3.938 17.938 1 98 301 ASN B C 1
ATOM 6918 O O . ASN B 1 301 ? 19 -3.742 18.109 1 98 301 ASN B O 1
ATOM 6922 N N . LYS B 1 302 ? 20.938 -4.199 18.922 1 97.38 302 LYS B N 1
ATOM 6923 C CA . LYS B 1 302 ? 20.469 -4.551 20.25 1 97.38 302 LYS B CA 1
ATOM 6924 C C . LYS B 1 302 ? 20.109 -3.301 21.062 1 97.38 302 LYS B C 1
ATOM 6926 O O . LYS B 1 302 ? 19.297 -3.361 21.984 1 97.38 302 LYS B O 1
ATOM 6931 N N . ARG B 1 303 ? 20.734 -2.209 20.703 1 97.69 303 ARG B N 1
ATOM 6932 C CA . ARG B 1 303 ? 20.453 -0.965 21.406 1 97.69 303 ARG B CA 1
ATOM 6933 C C . ARG B 1 303 ? 19.016 -0.514 21.172 1 97.69 303 ARG B C 1
ATOM 6935 O O . ARG B 1 303 ? 18.297 -0.18 22.125 1 97.69 303 ARG B O 1
ATOM 6942 N N . VAL B 1 304 ? 18.672 -0.567 19.953 1 97.94 304 VAL B N 1
ATOM 6943 C CA . VAL B 1 304 ? 17.312 -0.168 19.578 1 97.94 304 VAL B CA 1
ATOM 6944 C C . VAL B 1 304 ? 16.297 -1.13 20.188 1 97.94 304 VAL B C 1
ATOM 6946 O O . VAL B 1 304 ? 15.258 -0.704 20.703 1 97.94 304 VAL B O 1
ATOM 6949 N N . LEU B 1 305 ? 16.594 -2.406 20.203 1 97.06 305 LEU B N 1
ATOM 6950 C CA . LEU B 1 305 ? 15.727 -3.434 20.766 1 97.06 305 LEU B CA 1
ATOM 6951 C C . LEU B 1 305 ? 15.445 -3.162 22.234 1 97.06 305 LEU B C 1
ATOM 6953 O O . LEU B 1 305 ? 14.336 -3.387 22.719 1 97.06 305 LEU B O 1
ATOM 6957 N N . LYS B 1 306 ? 16.406 -2.617 22.922 1 97.25 306 LYS B N 1
ATOM 6958 C CA . LYS B 1 306 ? 16.297 -2.375 24.359 1 97.25 306 LYS B CA 1
ATOM 6959 C C . LYS B 1 306 ? 15.656 -1.016 24.641 1 97.25 306 LYS B C 1
ATOM 6961 O O . LYS B 1 306 ? 14.992 -0.831 25.656 1 97.25 306 LYS B O 1
ATOM 6966 N N . LYS B 1 307 ? 15.82 -0.19 23.781 1 97.75 307 LYS B N 1
ATOM 6967 C CA . LYS B 1 307 ? 15.5 1.216 24 1 97.75 307 LYS B CA 1
ATOM 6968 C C . LYS B 1 307 ? 14 1.464 23.891 1 97.75 307 LYS B C 1
ATOM 6970 O O . LYS B 1 307 ? 13.445 2.271 24.641 1 97.75 307 LYS B O 1
ATOM 6975 N N . PHE B 1 308 ? 13.359 0.854 22.984 1 98.19 308 PHE B N 1
ATOM 6976 C CA . PHE B 1 308 ? 11.945 1.091 22.719 1 98.19 308 PHE B CA 1
ATOM 6977 C C . PHE B 1 308 ? 11.117 -0.152 23.031 1 98.19 308 PHE B C 1
ATOM 6979 O O . PHE B 1 308 ? 11.672 -1.219 23.312 1 98.19 308 PHE B O 1
ATOM 6986 N N . ASN B 1 309 ? 9.781 0.033 23.109 1 98.31 309 ASN B N 1
ATOM 6987 C CA . ASN B 1 309 ? 8.859 -1.09 23.219 1 98.31 309 ASN B CA 1
ATOM 6988 C C . ASN B 1 309 ? 8.57 -1.721 21.859 1 98.31 309 ASN B C 1
ATOM 6990 O O . ASN B 1 309 ? 7.453 -1.634 21.344 1 98.31 309 ASN B O 1
ATOM 6994 N N . CYS B 1 310 ? 9.547 -2.436 21.391 1 97.75 310 CYS B N 1
ATOM 6995 C CA . CYS B 1 310 ? 9.586 -2.85 19.984 1 97.75 310 CYS B CA 1
ATOM 6996 C C . CYS B 1 310 ? 8.508 -3.893 19.703 1 97.75 310 CYS B C 1
ATOM 6998 O O . CYS B 1 310 ? 7.969 -3.943 18.594 1 97.75 310 CYS B O 1
ATOM 7000 N N . THR B 1 311 ? 8.109 -4.766 20.562 1 97 311 THR B N 1
ATOM 7001 C CA . THR B 1 311 ? 7.117 -5.812 20.359 1 97 311 THR B CA 1
ATOM 7002 C C . THR B 1 311 ? 5.711 -5.219 20.281 1 97 311 THR B C 1
ATOM 7004 O O . THR B 1 311 ? 4.777 -5.879 19.812 1 97 311 THR B O 1
ATOM 7007 N N . TYR B 1 312 ? 5.582 -3.943 20.75 1 98.12 312 TYR B N 1
ATOM 7008 C CA . TYR B 1 312 ? 4.281 -3.287 20.75 1 98.12 312 TYR B CA 1
ATOM 7009 C C . TYR B 1 312 ? 4.09 -2.461 19.484 1 98.12 312 TYR B C 1
ATOM 7011 O O . TYR B 1 312 ? 2.969 -2.064 19.156 1 98.12 312 TYR B O 1
ATOM 7019 N N . LEU B 1 313 ? 5.145 -2.205 18.75 1 98.44 313 LEU B N 1
ATOM 7020 C CA . LEU B 1 313 ? 5.129 -1.268 17.625 1 98.44 313 LEU B CA 1
ATOM 7021 C C . LEU B 1 313 ? 4.09 -1.678 16.594 1 98.44 313 LEU 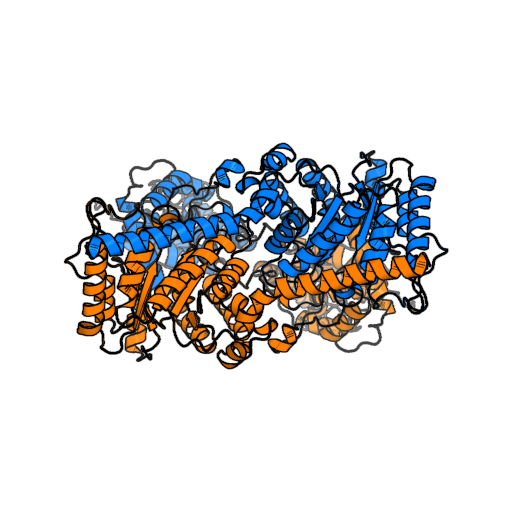B C 1
ATOM 7023 O O . LEU B 1 313 ? 3.385 -0.827 16.047 1 98.44 313 LEU B O 1
ATOM 7027 N N . ARG B 1 314 ? 4.008 -2.93 16.312 1 98.19 314 ARG B N 1
ATOM 7028 C CA . ARG B 1 314 ? 3.061 -3.391 15.305 1 98.19 314 ARG B CA 1
ATOM 7029 C C . ARG B 1 314 ? 1.624 -3.109 15.734 1 98.19 314 ARG B C 1
ATOM 7031 O O . ARG B 1 314 ? 0.82 -2.615 14.938 1 98.19 314 ARG B O 1
ATOM 7038 N N . LYS B 1 315 ? 1.288 -3.461 16.953 1 98.31 315 LYS B N 1
ATOM 7039 C CA . LYS B 1 315 ? -0.043 -3.174 17.484 1 98.31 315 LYS B CA 1
ATOM 7040 C C . LYS B 1 315 ? -0.337 -1.677 17.438 1 98.31 315 LYS B C 1
ATOM 7042 O O . LYS B 1 315 ? -1.433 -1.263 17.062 1 98.31 315 LYS B O 1
ATOM 7047 N N . ALA B 1 316 ? 0.636 -0.869 17.859 1 98.75 316 ALA B N 1
ATOM 7048 C CA . ALA B 1 316 ? 0.485 0.583 17.812 1 98.75 316 ALA B CA 1
ATOM 7049 C C . ALA B 1 316 ? 0.202 1.062 16.391 1 98.75 316 ALA B C 1
ATOM 7051 O O . ALA B 1 316 ? -0.675 1.901 16.172 1 98.75 316 ALA B O 1
ATOM 7052 N N . ALA B 1 317 ? 0.971 0.531 15.469 1 98.81 317 ALA B N 1
ATOM 7053 C CA . ALA B 1 317 ? 0.825 0.938 14.078 1 98.81 317 ALA B CA 1
ATOM 7054 C C . ALA B 1 317 ? -0.568 0.602 13.555 1 98.81 317 ALA B C 1
ATOM 7056 O O . ALA B 1 317 ? -1.187 1.409 12.852 1 98.81 317 ALA B O 1
ATOM 7057 N N . ILE B 1 318 ? -1.086 -0.564 13.82 1 98.62 318 ILE B N 1
ATOM 7058 C CA . ILE B 1 318 ? -2.42 -0.979 13.406 1 98.62 318 ILE B CA 1
ATOM 7059 C C . ILE B 1 318 ? -3.465 -0.051 14.023 1 98.62 318 ILE B C 1
ATOM 7061 O O . ILE B 1 318 ? -4.344 0.456 13.32 1 98.62 318 ILE B O 1
ATOM 7065 N N . ASN B 1 319 ? -3.328 0.212 15.297 1 98.75 319 ASN B N 1
ATOM 7066 C CA . ASN B 1 319 ? -4.258 1.101 15.992 1 98.75 319 ASN B CA 1
ATOM 7067 C C . ASN B 1 319 ? -4.23 2.508 15.398 1 98.75 319 ASN B C 1
ATOM 7069 O O . ASN B 1 319 ? -5.281 3.09 15.125 1 98.75 319 ASN B O 1
ATOM 7073 N N . MET B 1 320 ? -3.088 3.061 15.188 1 98.75 320 MET B N 1
ATOM 7074 C CA . MET B 1 320 ? -2.951 4.422 14.68 1 98.75 320 MET B CA 1
ATOM 7075 C C . MET B 1 320 ? -3.5 4.531 13.258 1 98.75 320 MET B C 1
ATOM 7077 O O . MET B 1 320 ? -4.055 5.566 12.883 1 98.75 320 MET B O 1
ATOM 7081 N N . THR B 1 321 ? -3.254 3.455 12.492 1 98.56 321 THR B N 1
ATOM 7082 C CA . THR B 1 321 ? -3.834 3.453 11.148 1 98.56 321 THR B CA 1
ATOM 7083 C C . THR B 1 321 ? -5.355 3.506 11.219 1 98.56 321 THR B C 1
ATOM 7085 O O . THR B 1 321 ? -5.992 4.277 10.5 1 98.56 321 THR B O 1
ATOM 7088 N N . ARG B 1 322 ? -5.961 2.713 12.117 1 98 322 ARG B N 1
ATOM 7089 C CA . ARG B 1 322 ? -7.41 2.713 12.297 1 98 322 ARG B CA 1
ATOM 7090 C C . ARG B 1 322 ? -7.906 4.082 12.742 1 98 322 ARG B C 1
ATOM 7092 O O . ARG B 1 322 ? -8.922 4.574 12.234 1 98 322 ARG B O 1
ATOM 7099 N N . ILE B 1 323 ? -7.199 4.648 13.648 1 98.06 323 ILE B N 1
ATOM 7100 C CA . ILE B 1 323 ? -7.57 5.961 14.172 1 98.06 323 ILE B CA 1
ATOM 7101 C C . ILE B 1 323 ? -7.551 6.988 13.039 1 98.06 323 ILE B C 1
ATOM 7103 O O . ILE B 1 323 ? -8.461 7.816 12.93 1 98.06 323 ILE B O 1
ATOM 7107 N N . THR B 1 324 ? -6.566 6.941 12.203 1 97.69 324 THR B N 1
ATOM 7108 C CA . THR B 1 324 ? -6.309 7.949 11.172 1 97.69 324 THR B CA 1
ATOM 7109 C C . THR B 1 324 ? -7.23 7.746 9.977 1 97.69 324 THR B C 1
ATOM 7111 O O . THR B 1 324 ? -7.809 8.711 9.461 1 97.69 324 THR B O 1
ATOM 7114 N N . THR B 1 325 ? -7.441 6.484 9.594 1 96.25 325 THR B N 1
ATOM 7115 C CA . THR B 1 325 ? -8.078 6.246 8.305 1 96.25 325 THR B CA 1
ATOM 7116 C C . THR B 1 325 ? -9.453 5.621 8.484 1 96.25 325 THR B C 1
ATOM 7118 O O . THR B 1 325 ? -10.266 5.605 7.555 1 96.25 325 THR B O 1
ATOM 7121 N N . GLY B 1 326 ? -9.672 5.062 9.602 1 95.5 326 GLY B N 1
ATOM 7122 C CA . GLY B 1 326 ? -10.93 4.371 9.852 1 95.5 326 GLY B CA 1
ATOM 7123 C C . GLY B 1 326 ? -10.906 2.914 9.43 1 95.5 326 GLY B C 1
ATOM 7124 O O . GLY B 1 326 ? -11.883 2.188 9.625 1 95.5 326 GLY B O 1
ATOM 7125 N N . VAL B 1 327 ? -9.781 2.475 8.875 1 95.06 327 VAL B N 1
ATOM 7126 C CA . VAL B 1 327 ? -9.703 1.092 8.422 1 95.06 327 VAL B CA 1
ATOM 7127 C C . VAL B 1 327 ? -8.352 0.5 8.812 1 95.06 327 VAL B C 1
ATOM 7129 O O . VAL B 1 327 ? -7.449 1.224 9.25 1 95.06 327 VAL B O 1
ATOM 7132 N N . ASP B 1 328 ? -8.195 -0.826 8.672 1 96.81 328 ASP B N 1
ATOM 7133 C CA . ASP B 1 328 ? -6.934 -1.515 8.945 1 96.81 328 ASP B CA 1
ATOM 7134 C C . ASP B 1 328 ? -5.863 -1.119 7.93 1 96.81 328 ASP B C 1
ATOM 7136 O O . ASP B 1 328 ? -6.18 -0.656 6.832 1 96.81 328 ASP B O 1
ATOM 7140 N N . PRO B 1 329 ? -4.586 -1.261 8.289 1 97.56 329 PRO B N 1
ATOM 7141 C CA . PRO B 1 329 ? -3.533 -1.059 7.289 1 97.56 329 PRO B CA 1
ATOM 7142 C C . PRO B 1 329 ? -3.729 -1.922 6.043 1 97.56 329 PRO B C 1
ATOM 7144 O O . PRO B 1 329 ? -4.336 -2.994 6.121 1 97.56 329 PRO B O 1
ATOM 7147 N N . HIS B 1 330 ? -3.268 -1.387 4.918 1 96.31 330 HIS B N 1
ATOM 7148 C CA . HIS B 1 330 ? -3.289 -2.227 3.727 1 96.31 330 HIS B CA 1
ATOM 7149 C C . HIS B 1 330 ? -2.613 -3.568 3.986 1 96.31 330 HIS B C 1
ATOM 7151 O O . HIS B 1 330 ? -1.586 -3.629 4.668 1 96.31 330 HIS B O 1
ATOM 7157 N N . ILE B 1 331 ? -3.104 -4.578 3.439 1 95.69 331 ILE B N 1
ATOM 7158 C CA . ILE B 1 331 ? -2.705 -5.945 3.758 1 95.69 331 ILE B CA 1
ATOM 7159 C C . ILE B 1 331 ? -1.241 -6.156 3.375 1 95.69 331 ILE B C 1
ATOM 7161 O O . ILE B 1 331 ? -0.55 -6.984 3.973 1 95.69 331 ILE B O 1
ATOM 7165 N N . LYS B 1 332 ? -0.683 -5.352 2.447 1 95.62 332 LYS B N 1
ATOM 7166 C CA . LYS B 1 332 ? 0.682 -5.555 1.969 1 95.62 332 LYS B CA 1
ATOM 7167 C C . LYS B 1 332 ? 1.633 -4.516 2.561 1 95.62 332 LYS B C 1
ATOM 7169 O O . LYS B 1 332 ? 2.76 -4.359 2.086 1 95.62 332 LYS B O 1
ATOM 7174 N N . GLN B 1 333 ? 1.171 -3.756 3.543 1 96.75 333 GLN B N 1
ATOM 7175 C CA . GLN B 1 333 ? 2.051 -2.816 4.227 1 96.75 333 GLN B CA 1
ATOM 7176 C C . GLN B 1 333 ? 3.193 -3.545 4.93 1 96.75 333 GLN B C 1
ATOM 7178 O O . GLN B 1 333 ? 2.957 -4.453 5.73 1 96.75 333 GLN B O 1
ATOM 7183 N N . PRO B 1 334 ? 4.445 -3.203 4.645 1 96.25 334 PRO B N 1
ATOM 7184 C CA . PRO B 1 334 ? 5.57 -3.863 5.312 1 96.25 334 PRO B CA 1
ATOM 7185 C C . PRO B 1 334 ? 5.457 -3.826 6.836 1 96.25 334 PRO B C 1
ATOM 7187 O O . PRO B 1 334 ? 5.09 -2.795 7.406 1 96.25 334 PRO B O 1
ATOM 7190 N N . VAL B 1 335 ? 5.699 -4.934 7.469 1 96.69 335 VAL B N 1
ATOM 7191 C CA . VAL B 1 335 ? 5.871 -5.133 8.906 1 96.69 335 VAL B CA 1
ATOM 7192 C C . VAL B 1 335 ? 4.504 -5.246 9.578 1 96.69 335 VAL B C 1
ATOM 7194 O O . VAL B 1 335 ? 4.258 -6.188 10.344 1 96.69 335 VAL B O 1
ATOM 7197 N N . TYR B 1 336 ? 3.531 -4.348 9.227 1 97.31 336 TYR B N 1
ATOM 7198 C CA . TYR B 1 336 ? 2.346 -4.336 10.07 1 97.31 336 TYR B CA 1
ATOM 7199 C C . TYR B 1 336 ? 1.083 -4.566 9.25 1 97.31 336 TYR B C 1
ATOM 7201 O O . TYR B 1 336 ? -0.028 -4.535 9.789 1 97.31 336 TYR B O 1
ATOM 7209 N N . GLY B 1 337 ? 1.191 -4.781 7.934 1 96.19 337 GLY B N 1
ATOM 7210 C CA . GLY B 1 337 ? 0.077 -5.332 7.18 1 96.19 337 GLY B CA 1
ATOM 7211 C C . GLY B 1 337 ? -0.222 -6.777 7.523 1 96.19 337 GLY B C 1
ATOM 7212 O O . GLY B 1 337 ? 0.661 -7.512 7.973 1 96.19 337 GLY B O 1
ATOM 7213 N N . ALA B 1 338 ? -1.385 -7.172 7.254 1 94.62 338 ALA B N 1
ATOM 7214 C CA . ALA B 1 338 ? -1.812 -8.508 7.648 1 94.62 338 ALA B CA 1
ATOM 7215 C C . ALA B 1 338 ? -0.961 -9.578 6.973 1 94.62 338 ALA B C 1
ATOM 7217 O O . ALA B 1 338 ? -0.668 -10.617 7.57 1 94.62 338 ALA B O 1
ATOM 7218 N N . ARG B 1 339 ? -0.483 -9.383 5.781 1 94.31 339 ARG B N 1
ATOM 7219 C CA . ARG B 1 339 ? 0.221 -10.391 5.004 1 94.31 339 ARG B CA 1
ATOM 7220 C C . ARG B 1 339 ? 1.69 -10.469 5.406 1 94.31 339 ARG B C 1
ATOM 7222 O O . ARG B 1 339 ? 2.406 -11.383 4.984 1 94.31 339 ARG B O 1
ATOM 7229 N N . ALA B 1 340 ? 2.086 -9.539 6.211 1 93.25 340 ALA B N 1
ATOM 7230 C CA . ALA B 1 340 ? 3.488 -9.523 6.617 1 93.25 340 ALA B CA 1
ATOM 7231 C C . ALA B 1 340 ? 3.834 -10.75 7.457 1 93.25 340 ALA B C 1
ATOM 7233 O O . ALA B 1 340 ? 5.004 -11.117 7.582 1 93.25 340 ALA B O 1
ATOM 7234 N N . LEU B 1 341 ? 2.828 -11.477 7.996 1 91.81 341 LEU B N 1
ATOM 7235 C CA . LEU B 1 341 ? 3.049 -12.555 8.953 1 91.81 341 LEU B CA 1
ATOM 7236 C C . LEU B 1 341 ? 2.756 -13.914 8.32 1 91.81 341 LEU B C 1
ATOM 7238 O O . LEU B 1 341 ? 3.078 -14.953 8.891 1 91.81 341 LEU B O 1
ATOM 7242 N N . ASP B 1 342 ? 2.223 -13.992 7.121 1 90.38 342 ASP B N 1
ATOM 7243 C CA . ASP B 1 342 ? 1.57 -15.172 6.57 1 90.38 342 ASP B CA 1
ATOM 7244 C C . ASP B 1 342 ? 2.588 -16.266 6.266 1 90.38 342 ASP B C 1
ATOM 7246 O O . ASP B 1 342 ? 3.68 -15.992 5.77 1 90.38 342 ASP B O 1
ATOM 7250 N N . PHE B 1 343 ? 2.18 -17.469 6.555 1 86.88 343 PHE B N 1
ATOM 7251 C CA . PHE B 1 343 ? 2.73 -18.625 5.852 1 86.88 343 PHE B CA 1
ATOM 7252 C C . PHE B 1 343 ? 2.061 -18.797 4.496 1 86.88 343 PHE B C 1
ATOM 7254 O O . PHE B 1 343 ? 0.845 -18.984 4.418 1 86.88 343 PHE B O 1
ATOM 7261 N N . VAL B 1 344 ? 2.824 -18.781 3.467 1 85.12 344 VAL B N 1
ATOM 7262 C CA . VAL B 1 344 ? 2.203 -18.75 2.146 1 85.12 344 VAL B CA 1
ATOM 7263 C C . VAL B 1 344 ? 2.508 -20.062 1.409 1 85.12 344 VAL B C 1
ATOM 7265 O O . VAL B 1 344 ? 1.648 -20.594 0.707 1 85.12 344 VAL B O 1
ATOM 7268 N N . PHE B 1 345 ? 3.727 -20.609 1.523 1 82.12 345 PHE B N 1
ATOM 7269 C CA . PHE B 1 345 ? 4.137 -21.734 0.698 1 82.12 345 PHE B CA 1
ATOM 7270 C C . PHE B 1 345 ? 4.348 -22.984 1.551 1 82.12 345 PHE B C 1
ATOM 7272 O O . PHE B 1 345 ? 4.227 -24.109 1.058 1 82.12 345 PHE B O 1
ATOM 7279 N N . ASP B 1 346 ? 4.719 -22.703 2.814 1 83.44 346 ASP B N 1
ATOM 7280 C CA . ASP B 1 346 ? 4.906 -23.797 3.775 1 83.44 346 ASP B CA 1
ATOM 7281 C C . ASP B 1 346 ? 4.789 -23.281 5.207 1 83.44 346 ASP B C 1
ATOM 7283 O O . ASP B 1 346 ? 4.438 -22.109 5.43 1 83.44 346 ASP B O 1
ATOM 7287 N N . LEU B 1 347 ? 5.031 -24.219 6.109 1 79 347 LEU B N 1
ATOM 7288 C CA . LEU B 1 347 ? 4.844 -23.859 7.512 1 79 347 LEU B CA 1
ATOM 7289 C C . LEU B 1 347 ? 6.18 -23.547 8.18 1 79 347 LEU B C 1
ATOM 7291 O O . LEU B 1 347 ? 6.266 -23.5 9.406 1 79 347 LEU B O 1
ATOM 7295 N N . ASN B 1 348 ? 7.238 -23.359 7.312 1 79.12 348 ASN B N 1
ATOM 7296 C CA . ASN B 1 348 ? 8.547 -23.047 7.867 1 79.12 348 ASN B CA 1
ATOM 7297 C C . ASN B 1 348 ? 8.719 -21.547 8.094 1 79.12 348 ASN B C 1
ATOM 7299 O O . ASN B 1 348 ? 8.484 -20.75 7.184 1 79.12 348 ASN B O 1
ATOM 7303 N N . PRO B 1 349 ? 9.156 -21.25 9.289 1 73.94 349 PRO B N 1
ATOM 7304 C CA . PRO B 1 349 ? 9.359 -19.828 9.539 1 73.94 349 PRO B CA 1
ATOM 7305 C C . PRO B 1 349 ? 10.539 -19.25 8.758 1 73.94 349 PRO B C 1
ATOM 7307 O O . PRO B 1 349 ? 11.469 -19.984 8.414 1 73.94 349 PRO B O 1
ATOM 7310 N N . GLU B 1 350 ? 10.445 -18.016 8.539 1 73.88 350 GLU B N 1
ATOM 7311 C CA . GLU B 1 350 ? 11.523 -17.297 7.875 1 73.88 350 GLU B CA 1
ATOM 7312 C C . GLU B 1 350 ? 12.656 -16.984 8.844 1 73.88 350 GLU B C 1
ATOM 7314 O O . GLU B 1 350 ? 12.57 -17.297 10.039 1 73.88 350 GLU B O 1
ATOM 7319 N N . GLU B 1 351 ? 13.703 -16.469 8.289 1 72.56 351 GLU B N 1
ATOM 7320 C CA . GLU B 1 351 ? 14.867 -16.125 9.109 1 72.56 351 GLU B CA 1
ATOM 7321 C C . GLU B 1 351 ? 14.492 -15.141 10.211 1 72.56 351 GLU B C 1
ATOM 7323 O O . GLU B 1 351 ? 14.82 -15.359 11.383 1 72.56 351 GLU B O 1
ATOM 7328 N N . PHE B 1 352 ? 13.922 -14.055 9.859 1 82.69 352 PHE B N 1
ATOM 7329 C CA . PHE B 1 352 ? 13.32 -13.172 10.859 1 82.69 352 PHE B CA 1
ATOM 7330 C C . PHE B 1 352 ? 11.812 -13.398 10.945 1 82.69 352 PHE B C 1
ATOM 7332 O O . PHE B 1 352 ? 11.07 -13 10.039 1 82.69 352 PHE B O 1
ATOM 7339 N N . ASP B 1 353 ? 11.453 -13.961 11.984 1 86 353 ASP B N 1
ATOM 7340 C CA . ASP B 1 353 ? 10.062 -14.352 12.172 1 86 353 ASP B CA 1
ATOM 7341 C C . ASP B 1 353 ? 9.266 -13.242 12.859 1 86 353 ASP B C 1
ATOM 7343 O O . ASP B 1 353 ? 9.281 -13.133 14.086 1 86 353 ASP B O 1
ATOM 7347 N N . PHE B 1 354 ? 8.523 -12.531 12.078 1 87.94 354 PHE B N 1
ATOM 7348 C CA . PHE B 1 354 ? 7.719 -11.43 12.594 1 87.94 354 PHE B CA 1
ATOM 7349 C C . PHE B 1 354 ? 6.703 -11.93 13.617 1 87.94 354 PHE B C 1
ATOM 7351 O O . PHE B 1 354 ? 6.477 -11.289 14.641 1 87.94 354 PHE B O 1
ATOM 7358 N N . ALA B 1 355 ? 6.07 -13.016 13.281 1 91.5 355 ALA B N 1
ATOM 7359 C CA . ALA B 1 355 ? 5.02 -13.516 14.172 1 91.5 355 ALA B CA 1
ATOM 7360 C C . ALA B 1 355 ? 5.582 -13.828 15.555 1 91.5 355 ALA B C 1
ATOM 7362 O O . ALA B 1 355 ? 4.98 -13.469 16.578 1 91.5 355 ALA B O 1
ATOM 7363 N N . ASP B 1 356 ? 6.676 -14.477 15.609 1 92.44 356 ASP B N 1
ATOM 7364 C CA . ASP B 1 356 ? 7.324 -14.781 16.875 1 92.44 356 ASP B CA 1
ATOM 7365 C C . ASP B 1 356 ? 7.766 -13.508 17.594 1 92.44 356 ASP B C 1
ATOM 7367 O O . ASP B 1 356 ? 7.562 -13.359 18.797 1 92.44 356 ASP B O 1
ATOM 7371 N N . PHE B 1 357 ? 8.367 -12.586 16.875 1 95.12 357 PHE B N 1
ATOM 7372 C CA . PHE B 1 357 ? 8.867 -11.344 17.453 1 95.12 357 PHE B CA 1
ATOM 7373 C C . PHE B 1 357 ? 7.742 -10.547 18.094 1 95.12 357 PHE B C 1
ATOM 7375 O O . PHE B 1 357 ? 7.914 -10 19.188 1 95.12 357 PHE B O 1
ATOM 7382 N N . PHE B 1 358 ? 6.625 -10.453 17.375 1 95.94 358 PHE B N 1
ATOM 7383 C CA . PHE B 1 358 ? 5.504 -9.656 17.859 1 95.94 358 PHE B CA 1
ATOM 7384 C C . PHE B 1 358 ? 4.59 -10.492 18.75 1 95.94 358 PHE B C 1
ATOM 7386 O O . PHE B 1 358 ? 3.541 -10.016 19.188 1 95.94 358 PHE B O 1
ATOM 7393 N N . GLU B 1 359 ? 4.883 -11.758 18.953 1 93.81 359 GLU B N 1
ATOM 7394 C CA . GLU B 1 359 ? 4.168 -12.656 19.859 1 93.81 359 GLU B CA 1
ATOM 7395 C C . GLU B 1 359 ? 2.73 -12.875 19.391 1 93.81 359 GLU B C 1
ATOM 7397 O O . GLU B 1 359 ? 1.793 -12.75 20.188 1 93.81 359 GLU B O 1
ATOM 7402 N N . VAL B 1 360 ? 2.586 -13.07 18.094 1 92.5 360 VAL B N 1
ATOM 7403 C CA . VAL B 1 360 ? 1.29 -13.406 17.516 1 92.5 360 VAL B CA 1
ATOM 7404 C C . VAL B 1 360 ? 1.413 -14.688 16.688 1 92.5 360 VAL B C 1
ATOM 7406 O O . VAL B 1 360 ? 2.52 -15.109 16.344 1 92.5 360 VAL B O 1
ATOM 7409 N N . GLN B 1 361 ? 0.309 -15.344 16.438 1 90.12 361 GLN B N 1
ATOM 7410 C CA . GLN B 1 361 ? 0.3 -16.547 15.602 1 90.12 361 GLN B CA 1
ATOM 7411 C C . GLN B 1 361 ? 0.265 -16.188 14.117 1 90.12 361 GLN B C 1
ATOM 7413 O O . GLN B 1 361 ? -0.544 -15.352 13.695 1 90.12 361 GLN B O 1
ATOM 7418 N N . ALA B 1 362 ? 1.172 -16.797 13.367 1 91.38 362 ALA B N 1
ATOM 7419 C CA . ALA B 1 362 ? 1.177 -16.562 11.93 1 91.38 362 ALA B CA 1
ATOM 7420 C C . ALA B 1 362 ? -0.017 -17.25 11.258 1 91.38 362 ALA B C 1
ATOM 7422 O O . ALA B 1 362 ? -0.256 -18.438 11.461 1 91.38 362 ALA B O 1
ATOM 7423 N N . PRO B 1 363 ? -0.739 -16.531 10.461 1 92.44 363 PRO B N 1
ATOM 7424 C CA . PRO B 1 363 ? -1.835 -17.156 9.727 1 92.44 363 PRO B CA 1
ATOM 7425 C C . PRO B 1 363 ? -1.342 -18.078 8.609 1 92.44 363 PRO B C 1
ATOM 7427 O O . PRO B 1 363 ? -0.313 -17.797 7.984 1 92.44 363 PRO B O 1
ATOM 7430 N N . ILE B 1 364 ? -2.051 -19.141 8.422 1 95.06 364 ILE B N 1
ATOM 7431 C CA . ILE B 1 364 ? -1.82 -20.016 7.277 1 95.06 364 ILE B CA 1
ATOM 7432 C C . ILE B 1 364 ? -2.697 -19.562 6.105 1 95.06 364 ILE B C 1
ATOM 7434 O O . ILE B 1 364 ? -3.92 -19.734 6.145 1 95.06 364 ILE B O 1
ATOM 7438 N N . ARG B 1 365 ? -2.1 -19.016 5.125 1 94.69 365 ARG B N 1
ATOM 7439 C CA . ARG B 1 365 ? -2.846 -18.562 3.951 1 94.69 365 ARG B CA 1
ATOM 7440 C C . ARG B 1 365 ? -3.129 -19.734 3.008 1 94.69 365 ARG B C 1
ATOM 7442 O O . ARG B 1 365 ? -2.207 -20.422 2.584 1 94.69 365 ARG B O 1
ATOM 7449 N N . ILE B 1 366 ? -4.398 -19.875 2.652 1 96.19 366 ILE B N 1
ATOM 7450 C CA . ILE B 1 366 ? -4.773 -20.984 1.766 1 96.19 366 ILE B CA 1
ATOM 7451 C C . ILE B 1 366 ? -4.941 -20.453 0.341 1 96.19 366 ILE B C 1
ATOM 7453 O O . ILE B 1 366 ? -5.773 -19.578 0.086 1 96.19 366 ILE B O 1
ATOM 7457 N N . THR B 1 367 ? -4.113 -20.922 -0.524 1 94.5 367 THR B N 1
ATOM 7458 C CA . THR B 1 367 ? -4.129 -20.625 -1.95 1 94.5 367 THR B CA 1
ATOM 7459 C C . THR B 1 367 ? -3.977 -21.891 -2.779 1 94.5 367 THR B C 1
ATOM 7461 O O . THR B 1 367 ? -3.926 -23 -2.229 1 94.5 367 THR B O 1
ATOM 7464 N N . THR B 1 368 ? -3.938 -21.766 -4.078 1 92.25 368 THR B N 1
ATOM 7465 C CA . THR B 1 368 ? -3.756 -22.922 -4.953 1 92.25 368 THR B CA 1
ATOM 7466 C C . THR B 1 368 ? -2.342 -23.469 -4.824 1 92.25 368 THR B C 1
ATOM 7468 O O . THR B 1 368 ? -2.061 -24.578 -5.293 1 92.25 368 THR B O 1
ATOM 7471 N N . LEU B 1 369 ? -1.481 -22.75 -4.109 1 90.69 369 LEU B N 1
ATOM 7472 C CA . LEU B 1 369 ? -0.094 -23.188 -3.961 1 90.69 369 LEU B CA 1
ATOM 7473 C C . LEU B 1 369 ? 0.146 -23.797 -2.584 1 90.69 369 LEU B C 1
ATOM 7475 O O . LEU B 1 369 ? 1.247 -24.266 -2.291 1 90.69 369 LEU B O 1
ATOM 7479 N N . SER B 1 370 ? -0.881 -23.812 -1.8 1 93.75 370 SER B N 1
ATOM 7480 C CA . SER B 1 370 ? -0.751 -24.391 -0.464 1 93.75 370 SER B CA 1
ATOM 7481 C C . SER B 1 370 ? -0.477 -25.891 -0.531 1 93.75 370 SER B C 1
ATOM 7483 O O . SER B 1 370 ? -1.011 -26.594 -1.397 1 93.75 370 SER B O 1
ATOM 7485 N N . SER B 1 371 ? 0.323 -26.359 0.407 1 94.19 371 SER B N 1
ATOM 7486 C CA . SER B 1 371 ? 0.51 -27.797 0.538 1 94.19 371 SER B CA 1
ATOM 7487 C C . SER B 1 371 ? -0.694 -28.453 1.206 1 94.19 371 SER B C 1
ATOM 7489 O O . SER B 1 371 ? -1.524 -27.766 1.81 1 94.19 371 SER B O 1
ATOM 7491 N N . ALA B 1 372 ? -0.747 -29.781 0.995 1 96.5 372 ALA B N 1
ATOM 7492 C CA . ALA B 1 372 ? -1.816 -30.531 1.659 1 96.5 372 ALA B CA 1
ATOM 7493 C C . ALA B 1 372 ? -1.725 -30.375 3.176 1 96.5 372 ALA B C 1
ATOM 7495 O O . ALA B 1 372 ? -2.746 -30.312 3.861 1 96.5 372 ALA B O 1
ATOM 7496 N N . GLU B 1 373 ? -0.545 -30.297 3.674 1 96.75 373 GLU B N 1
ATOM 7497 C CA . GLU B 1 373 ? -0.326 -30.141 5.109 1 96.75 373 GLU B CA 1
ATOM 7498 C C . GLU B 1 373 ? -0.878 -28.797 5.605 1 96.75 373 GLU B C 1
ATOM 7500 O O . GLU B 1 373 ? -1.452 -28.734 6.695 1 96.75 373 GLU B O 1
ATOM 7505 N N . MET B 1 374 ? -0.668 -27.766 4.875 1 97.12 374 MET B N 1
ATOM 7506 C CA . MET B 1 374 ? -1.196 -26.453 5.23 1 97.12 374 MET B CA 1
ATOM 7507 C C . MET B 1 374 ? -2.719 -26.484 5.301 1 97.12 374 MET B C 1
ATOM 7509 O O . MET B 1 374 ? -3.309 -25.953 6.242 1 97.12 374 MET B O 1
ATOM 7513 N N . VAL B 1 375 ? -3.326 -27.125 4.297 1 98 375 VAL B N 1
ATOM 7514 C CA . VAL B 1 375 ? -4.781 -27.203 4.234 1 98 375 VAL B CA 1
ATOM 7515 C C . VAL B 1 375 ? -5.305 -28 5.434 1 98 375 VAL B C 1
ATOM 7517 O O . VAL B 1 375 ? -6.246 -27.562 6.105 1 98 375 VAL B O 1
ATOM 7520 N N . GLN B 1 376 ? -4.668 -29.141 5.703 1 98.06 376 GLN B N 1
ATOM 7521 C CA . GLN B 1 376 ? -5.074 -29.969 6.832 1 98.06 376 GLN B CA 1
ATOM 7522 C C . GLN B 1 376 ? -4.941 -29.203 8.148 1 98.06 376 GLN B C 1
ATOM 7524 O O . GLN B 1 376 ? -5.844 -29.234 8.984 1 98.06 376 GLN B O 1
ATOM 7529 N N . THR B 1 377 ? -3.805 -28.562 8.305 1 97.25 377 THR B N 1
ATOM 7530 C CA . THR B 1 377 ? -3.547 -27.812 9.531 1 97.25 377 THR B CA 1
ATOM 7531 C C . THR B 1 377 ? -4.586 -26.719 9.727 1 97.25 377 THR B C 1
ATOM 7533 O O . THR B 1 377 ? -5.051 -26.484 10.844 1 97.25 377 THR B O 1
ATOM 7536 N N . LYS B 1 378 ? -4.945 -26.047 8.664 1 97.38 378 LYS B N 1
ATOM 7537 C CA . LYS B 1 378 ? -5.941 -24.984 8.75 1 97.38 378 LYS B CA 1
ATOM 7538 C C . LYS B 1 378 ? -7.309 -25.547 9.133 1 97.38 378 LYS B C 1
ATOM 7540 O O . LYS B 1 378 ? -8.047 -24.922 9.906 1 97.38 378 LYS B O 1
ATOM 7545 N N . LEU B 1 379 ? -7.66 -26.672 8.594 1 98.19 379 LEU B N 1
ATOM 7546 C CA . LEU B 1 379 ? -8.898 -27.344 8.977 1 98.19 379 LEU B CA 1
ATOM 7547 C C . LEU B 1 379 ? -8.938 -27.609 10.477 1 98.19 379 LEU B C 1
ATOM 7549 O O . LEU B 1 379 ? -9.922 -27.297 11.141 1 98.19 379 LEU B O 1
ATOM 7553 N N . VAL B 1 380 ? -7.883 -28.109 10.977 1 97.81 380 VAL B N 1
ATOM 7554 C CA . VAL B 1 380 ? -7.797 -28.453 12.391 1 97.81 380 VAL B CA 1
ATOM 7555 C C . VAL B 1 380 ? -7.832 -27.203 13.242 1 97.81 380 VAL B C 1
ATOM 7557 O O . VAL B 1 380 ? -8.5 -27.156 14.281 1 97.81 380 VAL B O 1
ATOM 7560 N N . ASN B 1 381 ? -7.109 -26.188 12.766 1 96.44 381 ASN B N 1
ATOM 7561 C CA . ASN B 1 381 ? -7.082 -24.922 13.492 1 96.44 381 ASN B CA 1
ATOM 7562 C C . ASN B 1 381 ? -8.477 -24.312 13.625 1 96.44 381 ASN B C 1
ATOM 7564 O O . ASN B 1 381 ? -8.82 -23.75 14.656 1 96.44 381 ASN B O 1
ATOM 7568 N N . TYR B 1 382 ? -9.273 -24.406 12.586 1 96.94 382 TYR B N 1
ATOM 7569 C CA . TYR B 1 382 ? -10.578 -23.766 12.547 1 96.94 382 TYR B CA 1
ATOM 7570 C C . TYR B 1 382 ? -11.633 -24.609 13.258 1 96.94 382 TYR B C 1
ATOM 7572 O O . TYR B 1 382 ? -12.484 -24.078 13.977 1 96.94 382 TYR B O 1
ATOM 7580 N N . PHE B 1 383 ? -11.539 -25.953 13.086 1 97.5 383 PHE B N 1
ATOM 7581 C CA . PHE B 1 383 ? -12.711 -26.766 13.398 1 97.5 383 PHE B CA 1
ATOM 7582 C C . PHE B 1 383 ? -12.359 -27.859 14.391 1 97.5 383 PHE B C 1
ATOM 7584 O O . PHE B 1 383 ? -13.203 -28.703 14.727 1 97.5 383 PHE B O 1
ATOM 7591 N N . GLY B 1 384 ? -11.18 -27.906 14.875 1 96.44 384 GLY B N 1
ATOM 7592 C CA . GLY B 1 384 ? -10.742 -28.938 15.797 1 96.44 384 GLY B CA 1
ATOM 7593 C C . GLY B 1 384 ? -10.367 -30.234 15.102 1 96.44 384 GLY B C 1
ATOM 7594 O O . GLY B 1 384 ? -10.438 -30.328 13.875 1 96.44 384 GLY B O 1
ATOM 7595 N N . GLU B 1 385 ? -10.031 -31.234 15.875 1 95.62 385 GLU B N 1
ATOM 7596 C CA . GLU B 1 385 ? -9.625 -32.531 15.336 1 95.62 385 GLU B CA 1
ATOM 7597 C C . GLU B 1 385 ? -10.812 -33.281 14.734 1 95.62 385 GLU B C 1
ATOM 7599 O O . GLU B 1 385 ? -11.922 -33.219 15.273 1 95.62 385 GLU B O 1
ATOM 7604 N N . ASN B 1 386 ? -10.602 -33.844 13.641 1 95.25 386 ASN B N 1
ATOM 7605 C CA . ASN B 1 386 ? -11.586 -34.625 12.891 1 95.25 386 ASN B CA 1
ATOM 7606 C C . ASN B 1 386 ? -10.922 -35.688 12.055 1 95.25 386 ASN B C 1
ATOM 7608 O O . ASN B 1 386 ? -9.914 -35.469 11.398 1 95.25 386 ASN B O 1
ATOM 7612 N N . GLU B 1 387 ? -11.438 -36.875 12.109 1 94.75 387 GLU B N 1
ATOM 7613 C CA . GLU B 1 387 ? -10.859 -38.031 11.43 1 94.75 387 GLU B CA 1
ATOM 7614 C C . GLU B 1 387 ? -10.859 -37.844 9.922 1 94.75 387 GLU B C 1
ATOM 7616 O O . GLU B 1 387 ? -10.031 -38.438 9.211 1 94.75 387 GLU B O 1
ATOM 7621 N N . ASP B 1 388 ? -11.75 -37 9.453 1 95.31 388 ASP B N 1
ATOM 7622 C CA . ASP B 1 388 ? -11.867 -36.812 8.016 1 95.31 388 ASP B CA 1
ATOM 7623 C C . ASP B 1 388 ? -10.859 -35.781 7.516 1 95.31 388 ASP B C 1
ATOM 7625 O O . ASP B 1 388 ? -10.68 -35.594 6.309 1 95.31 388 ASP B O 1
ATOM 7629 N N . PHE B 1 389 ? -10.211 -35.094 8.422 1 98 389 PHE B N 1
ATOM 7630 C CA . PHE B 1 389 ? -9.211 -34.125 8.031 1 98 389 PHE B CA 1
ATOM 7631 C C . PHE B 1 389 ? -7.871 -34.781 7.738 1 98 389 PHE B C 1
ATOM 7633 O O . PHE B 1 389 ? -6.895 -34.562 8.453 1 98 389 PHE B O 1
ATOM 7640 N N . THR B 1 390 ? -7.82 -35.531 6.641 1 97.75 390 THR B N 1
ATOM 7641 C CA . THR B 1 390 ? -6.637 -36.281 6.266 1 97.75 390 THR B CA 1
ATOM 7642 C C . THR B 1 390 ? -5.863 -35.562 5.156 1 97.75 390 THR B C 1
ATOM 7644 O O . THR B 1 390 ? -6.391 -34.656 4.508 1 97.75 390 THR B O 1
ATOM 7647 N N . ILE B 1 391 ? -4.621 -36 4.965 1 97.75 391 ILE B N 1
ATOM 7648 C CA . ILE B 1 391 ? -3.799 -35.469 3.879 1 97.75 391 ILE B CA 1
ATOM 7649 C C . ILE B 1 391 ? -4.441 -35.812 2.535 1 97.75 391 ILE B C 1
ATOM 7651 O O . ILE B 1 391 ? -4.383 -35.031 1.591 1 97.75 391 ILE B O 1
ATOM 7655 N N . GLU B 1 392 ? -5.051 -36.969 2.459 1 97.69 392 GLU B N 1
ATOM 7656 C CA . GLU B 1 392 ? -5.75 -37.375 1.243 1 97.69 392 GLU B CA 1
ATOM 7657 C C . GLU B 1 392 ? -6.902 -36.406 0.923 1 97.69 392 GLU B C 1
ATOM 7659 O O . GLU B 1 392 ? -7.066 -36 -0.224 1 97.69 392 GLU B O 1
ATOM 7664 N N . ARG B 1 393 ? -7.699 -36.094 1.964 1 97.69 393 ARG B N 1
ATOM 7665 C CA . ARG B 1 393 ? -8.781 -35.125 1.803 1 97.69 393 ARG B CA 1
ATOM 7666 C C . ARG B 1 393 ? -8.25 -33.781 1.37 1 97.69 393 ARG B C 1
ATOM 7668 O O . ARG B 1 393 ? -8.82 -33.125 0.49 1 97.69 393 ARG B O 1
ATOM 7675 N N . ALA B 1 394 ? -7.164 -33.406 1.991 1 98.19 394 ALA B N 1
ATOM 7676 C CA . ALA B 1 394 ? -6.551 -32.125 1.67 1 98.19 394 ALA B CA 1
ATOM 7677 C C . ALA B 1 394 ? -6.109 -32.062 0.21 1 98.19 394 ALA B C 1
ATOM 7679 O O . ALA B 1 394 ? -6.242 -31.031 -0.452 1 98.19 394 ALA B O 1
ATOM 7680 N N . ASN B 1 395 ? -5.586 -33.156 -0.281 1 97.69 395 ASN B N 1
ATOM 7681 C CA . ASN B 1 395 ? -5.188 -33.219 -1.684 1 97.69 395 ASN B CA 1
ATOM 7682 C C . ASN B 1 395 ? -6.391 -33.094 -2.615 1 97.69 395 ASN B C 1
ATOM 7684 O O . ASN B 1 395 ? -6.305 -32.438 -3.66 1 97.69 395 ASN B O 1
ATOM 7688 N N . LEU B 1 396 ? -7.473 -33.719 -2.254 1 97.38 396 LEU B N 1
ATOM 7689 C CA . LEU B 1 396 ? -8.695 -33.594 -3.047 1 97.38 396 LEU B CA 1
ATOM 7690 C C . LEU B 1 396 ? -9.211 -32.156 -3.029 1 97.38 396 LEU B C 1
ATOM 7692 O O . LEU B 1 396 ? -9.711 -31.656 -4.039 1 97.38 396 LEU B O 1
ATOM 7696 N N . MET B 1 397 ? -9.094 -31.531 -1.851 1 98.06 397 MET B N 1
ATOM 7697 C CA . MET B 1 397 ? -9.484 -30.125 -1.734 1 98.06 397 MET B CA 1
ATOM 7698 C C . MET B 1 397 ? -8.664 -29.266 -2.688 1 98.06 397 MET B C 1
ATOM 7700 O O . MET B 1 397 ? -9.211 -28.375 -3.357 1 98.06 397 MET B O 1
ATOM 7704 N N . LYS B 1 398 ? -7.395 -29.5 -2.764 1 97.38 398 LYS B N 1
ATOM 7705 C CA . LYS B 1 398 ? -6.527 -28.766 -3.672 1 97.38 398 LYS B CA 1
ATOM 7706 C C . LYS B 1 398 ? -6.949 -28.969 -5.125 1 97.38 398 LYS B C 1
ATOM 7708 O O . LYS B 1 398 ? -6.93 -28.016 -5.918 1 97.38 398 LYS B O 1
ATOM 7713 N N . GLU B 1 399 ? -7.32 -30.156 -5.484 1 97 399 GLU B N 1
ATOM 7714 C CA . GLU B 1 399 ? -7.781 -30.438 -6.84 1 97 399 GLU B CA 1
ATOM 7715 C C . GLU B 1 399 ? -9.039 -29.641 -7.176 1 97 399 GLU B C 1
ATOM 7717 O O . GLU B 1 399 ? -9.203 -29.172 -8.305 1 97 399 GLU B O 1
ATOM 7722 N N . VAL B 1 400 ? -9.93 -29.547 -6.195 1 97.38 400 VAL B N 1
ATOM 7723 C CA . VAL B 1 400 ? -11.164 -28.797 -6.402 1 97.38 400 VAL B CA 1
ATOM 7724 C C . VAL B 1 400 ? -10.844 -27.312 -6.629 1 97.38 400 VAL B C 1
ATOM 7726 O O . VAL B 1 400 ? -11.469 -26.656 -7.461 1 97.38 400 VAL B O 1
ATOM 7729 N N . MET B 1 401 ? -9.867 -26.781 -5.883 1 97.31 401 MET B N 1
ATOM 7730 C CA . MET B 1 401 ? -9.453 -25.391 -6.094 1 97.31 401 MET B CA 1
ATOM 7731 C C . MET B 1 401 ? -9.023 -25.172 -7.535 1 97.31 401 MET B C 1
ATOM 7733 O O . MET B 1 401 ? -9.383 -24.156 -8.148 1 97.31 401 MET B O 1
ATOM 7737 N N . LEU B 1 402 ? -8.211 -26.062 -8.039 1 96.38 402 LEU B N 1
ATOM 7738 C CA . LEU B 1 402 ? -7.703 -25.953 -9.398 1 96.38 402 LEU B CA 1
ATOM 7739 C C . LEU B 1 402 ? -8.836 -26.062 -10.414 1 96.38 402 LEU B C 1
ATOM 7741 O O . LEU B 1 402 ? -8.867 -25.328 -11.406 1 96.38 402 LEU B O 1
ATOM 7745 N N . GLU B 1 403 ? -9.734 -27 -10.164 1 96.56 403 GLU B N 1
ATOM 7746 C CA . GLU B 1 403 ? -10.891 -27.172 -11.039 1 96.56 403 GLU B CA 1
ATOM 7747 C C . GLU B 1 403 ? -11.758 -25.922 -11.07 1 96.56 403 GLU B C 1
ATOM 7749 O O . GLU B 1 403 ? -12.273 -25.547 -12.125 1 96.56 403 GLU B O 1
ATOM 7754 N N . ASP B 1 404 ? -11.945 -25.328 -9.914 1 97.12 404 ASP B N 1
ATOM 7755 C CA . ASP B 1 404 ? -12.734 -24.094 -9.82 1 97.12 404 ASP B CA 1
ATOM 7756 C C . ASP B 1 404 ? -12.18 -23.016 -10.75 1 97.12 404 ASP B C 1
ATOM 7758 O O . ASP B 1 404 ? -12.938 -22.406 -11.5 1 97.12 404 ASP B O 1
ATOM 7762 N N . LEU B 1 405 ? -10.898 -22.812 -10.75 1 96.25 405 LEU B N 1
ATOM 7763 C CA . LEU B 1 405 ? -10.289 -21.766 -11.578 1 96.25 405 LEU B CA 1
ATOM 7764 C C . LEU B 1 405 ? -10.453 -22.094 -13.055 1 96.25 405 LEU B C 1
ATOM 7766 O O . LEU B 1 405 ? -10.711 -21.188 -13.867 1 96.25 405 LEU B O 1
ATOM 7770 N N . ARG B 1 406 ? -10.336 -23.328 -13.414 1 95.56 406 ARG B N 1
ATOM 7771 C CA . ARG B 1 406 ? -10.516 -23.75 -14.805 1 95.56 406 ARG B CA 1
ATOM 7772 C C . ARG B 1 406 ? -11.961 -23.562 -15.25 1 95.56 406 ARG B C 1
ATOM 7774 O O . ARG B 1 406 ? -12.234 -23.328 -16.422 1 95.56 406 ARG B O 1
ATOM 7781 N N . ALA B 1 407 ? -12.875 -23.656 -14.273 1 95.75 407 ALA B N 1
ATOM 7782 C CA . ALA B 1 407 ? -14.297 -23.547 -14.57 1 95.75 407 ALA B CA 1
ATOM 7783 C C . ALA B 1 407 ? -14.789 -22.109 -14.383 1 95.75 407 ALA B C 1
ATOM 7785 O O . ALA B 1 407 ? -15.992 -21.859 -14.336 1 95.75 407 ALA B O 1
ATOM 7786 N N . ASN B 1 408 ? -13.898 -21.188 -14.141 1 95.69 408 ASN B N 1
ATOM 7787 C CA . ASN B 1 408 ? -14.164 -19.766 -14 1 95.69 408 ASN B CA 1
ATOM 7788 C C . ASN B 1 408 ? -14.898 -19.453 -12.695 1 95.69 408 ASN B C 1
ATOM 7790 O O . ASN B 1 408 ? -15.711 -18.531 -12.641 1 95.69 408 ASN B O 1
ATOM 7794 N N . ARG B 1 409 ? -14.742 -20.359 -11.727 1 95.88 409 ARG B N 1
ATOM 7795 C CA . ARG B 1 409 ? -15.18 -20.078 -10.367 1 95.88 409 ARG B CA 1
ATOM 7796 C C . ARG B 1 409 ? -14.086 -19.391 -9.57 1 95.88 409 ARG B C 1
ATOM 7798 O O . ARG B 1 409 ? -13.086 -20.016 -9.188 1 95.88 409 ARG B O 1
ATOM 7805 N N . LYS B 1 410 ? -14.273 -18.078 -9.344 1 96.38 410 LYS B N 1
ATOM 7806 C CA . LYS B 1 410 ? -13.281 -17.281 -8.625 1 96.38 410 LYS B CA 1
ATOM 7807 C C . LYS B 1 410 ? -13.688 -17.094 -7.168 1 96.38 410 LYS B C 1
ATOM 7809 O O . LYS B 1 410 ? -14.312 -16.078 -6.824 1 96.38 410 LYS B O 1
ATOM 7814 N N . GLU B 1 411 ? -13.211 -17.984 -6.277 1 97.38 411 GLU B N 1
ATOM 7815 C CA . GLU B 1 411 ? -13.609 -17.984 -4.871 1 97.38 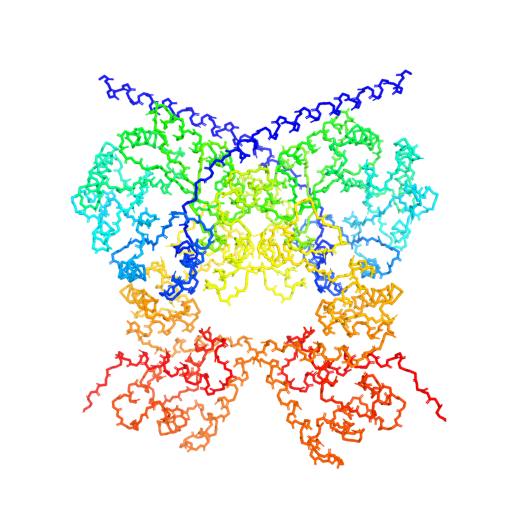411 GLU B CA 1
ATOM 7816 C C . GLU B 1 411 ? -12.391 -18.016 -3.951 1 97.38 411 GLU B C 1
ATOM 7818 O O . GLU B 1 411 ? -11.266 -18.188 -4.414 1 97.38 411 GLU B O 1
ATOM 7823 N N . GLU B 1 412 ? -12.594 -17.672 -2.693 1 97.25 412 GLU B N 1
ATOM 7824 C CA . GLU B 1 412 ? -11.547 -17.781 -1.688 1 97.25 412 GLU B CA 1
ATOM 7825 C C . GLU B 1 412 ? -11.789 -18.969 -0.767 1 97.25 412 GLU B C 1
ATOM 7827 O O . GLU B 1 412 ? -12.93 -19.391 -0.567 1 97.25 412 GLU B O 1
ATOM 7832 N N . TYR B 1 413 ? -10.711 -19.516 -0.153 1 97.5 413 TYR B N 1
ATOM 7833 C CA . TYR B 1 413 ? -10.766 -20.734 0.639 1 97.5 413 TYR B CA 1
ATOM 7834 C C . TYR B 1 413 ? -10.078 -20.547 1.985 1 97.5 413 TYR B C 1
ATOM 7836 O O . TYR B 1 413 ? -9.625 -21.516 2.596 1 97.5 413 TYR B O 1
ATOM 7844 N N . MET B 1 414 ? -9.992 -19.344 2.387 1 94.69 414 MET B N 1
ATOM 7845 C CA . MET B 1 414 ? -9.281 -18.984 3.609 1 94.69 414 MET B CA 1
ATOM 7846 C C . MET B 1 414 ? -10.25 -18.828 4.777 1 94.69 414 MET B C 1
ATOM 7848 O O . MET B 1 414 ? -9.93 -19.219 5.906 1 94.69 414 MET B O 1
ATOM 7852 N N . SER B 1 415 ? -11.391 -18.281 4.559 1 96.19 415 SER B N 1
ATOM 7853 C CA . SER B 1 415 ? -12.383 -18.094 5.613 1 96.19 415 SER B CA 1
ATOM 7854 C C . SER B 1 415 ? -12.922 -19.438 6.109 1 96.19 415 SER B C 1
ATOM 7856 O O . SER B 1 415 ? -12.766 -20.453 5.438 1 96.19 415 SER B O 1
ATOM 7858 N N . LYS B 1 416 ? -13.555 -19.375 7.27 1 97.56 416 LYS B N 1
ATOM 7859 C CA . LYS B 1 416 ? -14.133 -20.609 7.816 1 97.56 416 LYS B CA 1
ATOM 7860 C C . LYS B 1 416 ? -15.172 -21.188 6.867 1 97.56 416 LYS B C 1
ATOM 7862 O O . LYS B 1 416 ? -15.148 -22.391 6.574 1 97.56 416 LYS B O 1
ATOM 7867 N N . CYS B 1 417 ? -16.047 -20.344 6.383 1 97.44 417 CYS B N 1
ATOM 7868 C CA . CYS B 1 417 ? -17.078 -20.859 5.492 1 97.44 417 CYS B CA 1
ATOM 7869 C C . CYS B 1 417 ? -16.5 -21.281 4.152 1 97.44 417 CYS B C 1
ATOM 7871 O O . CYS B 1 417 ? -16.922 -22.281 3.568 1 97.44 417 CYS B O 1
ATOM 7873 N N . GLY B 1 418 ? -15.523 -20.547 3.637 1 97.81 418 GLY B N 1
ATOM 7874 C CA . GLY B 1 418 ? -14.867 -20.938 2.395 1 97.81 418 GLY B CA 1
ATOM 7875 C C . GLY B 1 418 ? -14.172 -22.281 2.477 1 97.81 418 GLY B C 1
ATOM 7876 O O . GLY B 1 418 ? -14.312 -23.109 1.577 1 97.81 418 GLY B O 1
ATOM 7877 N N . LEU B 1 419 ? -13.461 -22.453 3.549 1 98.31 419 LEU B N 1
ATOM 7878 C CA . LEU B 1 419 ? -12.734 -23.703 3.756 1 98.31 419 LEU B CA 1
ATOM 7879 C C . LEU B 1 419 ? -13.695 -24.875 3.977 1 98.31 419 LEU B C 1
ATOM 7881 O O . LEU B 1 419 ? -13.461 -25.969 3.479 1 98.31 419 LEU B O 1
ATOM 7885 N N . ALA B 1 420 ? -14.773 -24.656 4.723 1 98.19 420 ALA B N 1
ATOM 7886 C CA . ALA B 1 420 ? -15.75 -25.688 5.031 1 98.19 420 ALA B CA 1
ATOM 7887 C C . ALA B 1 420 ? -16.453 -26.172 3.766 1 98.19 420 ALA B C 1
ATOM 7889 O O . ALA B 1 420 ? -16.594 -27.391 3.555 1 98.19 420 ALA B O 1
ATOM 7890 N N . VAL B 1 421 ? -16.875 -25.281 2.951 1 98 421 VAL B N 1
ATOM 7891 C CA . VAL B 1 421 ? -17.594 -25.641 1.739 1 98 421 VAL B CA 1
ATOM 7892 C C . VAL B 1 421 ? -16.656 -26.328 0.761 1 98 421 VAL B C 1
ATOM 7894 O O . VAL B 1 421 ? -17.047 -27.281 0.068 1 98 421 VAL B O 1
ATOM 7897 N N . LEU B 1 422 ? -15.391 -25.844 0.674 1 98.25 422 LEU B N 1
ATOM 7898 C CA . LEU B 1 422 ? -14.391 -26.531 -0.126 1 98.25 422 LEU B CA 1
ATOM 7899 C C . LEU B 1 422 ? -14.195 -27.969 0.362 1 98.25 422 LEU B C 1
ATOM 7901 O O . LEU B 1 422 ? -14.094 -28.891 -0.446 1 98.25 422 LEU B O 1
ATOM 7905 N N . PHE B 1 423 ? -14.164 -28.141 1.697 1 98.12 423 PHE B N 1
ATOM 7906 C CA . PHE B 1 423 ? -14.023 -29.453 2.322 1 98.12 423 PHE B CA 1
ATOM 7907 C C . PHE B 1 423 ? -15.172 -30.359 1.915 1 98.12 423 PHE B C 1
ATOM 7909 O O . PHE B 1 423 ? -14.945 -31.516 1.509 1 98.12 423 PHE B O 1
ATOM 7916 N N . ASP B 1 424 ? -16.297 -29.875 1.993 1 97.69 424 ASP B N 1
ATOM 7917 C CA . ASP B 1 424 ? -17.484 -30.641 1.636 1 97.69 424 ASP B CA 1
ATOM 7918 C C . ASP B 1 424 ? -17.469 -31.016 0.156 1 97.69 424 ASP B C 1
ATOM 7920 O O . ASP B 1 424 ? -17.656 -32.188 -0.195 1 97.69 424 ASP B O 1
ATOM 7924 N N . ARG B 1 425 ? -17.203 -30.109 -0.72 1 96.94 425 ARG B N 1
ATOM 7925 C CA . ARG B 1 425 ? -17.219 -30.312 -2.162 1 96.94 425 ARG B CA 1
ATOM 7926 C C . ARG B 1 425 ? -16.156 -31.344 -2.566 1 96.94 425 ARG B C 1
ATOM 7928 O O . ARG B 1 425 ? -16.203 -31.891 -3.67 1 96.94 425 ARG B O 1
ATOM 7935 N N . SER B 1 426 ? -15.18 -31.516 -1.692 1 97.12 426 SER B N 1
ATOM 7936 C CA . SER B 1 426 ? -14.102 -32.469 -1.994 1 97.12 426 SER B CA 1
ATOM 7937 C C . SER B 1 426 ? -14.398 -33.844 -1.444 1 97.12 426 SER B C 1
ATOM 7939 O O . SER B 1 426 ? -13.531 -34.719 -1.468 1 97.12 426 SER B O 1
ATOM 7941 N N . GLY B 1 427 ? -15.578 -34 -0.9 1 95 427 GLY B N 1
ATOM 7942 C CA . GLY B 1 427 ? -15.992 -35.312 -0.443 1 95 427 GLY B CA 1
ATOM 7943 C C . GLY B 1 427 ? -16.125 -35.406 1.064 1 95 427 GLY B C 1
ATOM 7944 O O . GLY B 1 427 ? -16.547 -36.469 1.594 1 95 427 GLY B O 1
ATOM 7945 N N . GLY B 1 428 ? -15.812 -34.312 1.773 1 95.31 428 GLY B N 1
ATOM 7946 C CA . GLY B 1 428 ? -16 -34.281 3.215 1 95.31 428 GLY B CA 1
ATOM 7947 C C . GLY B 1 428 ? -17.453 -34.031 3.621 1 95.31 428 GLY B C 1
ATOM 7948 O O . GLY B 1 428 ? -18.312 -33.812 2.768 1 95.31 428 GLY B O 1
ATOM 7949 N N . LYS B 1 429 ? -17.641 -34.188 4.914 1 93.5 429 LY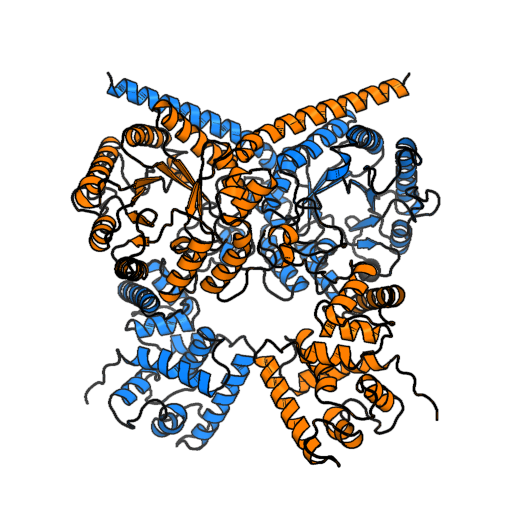S B N 1
ATOM 7950 C CA . LYS B 1 429 ? -18.984 -33.938 5.441 1 93.5 429 LYS B CA 1
ATOM 7951 C C . LYS B 1 429 ? -18.953 -32.812 6.496 1 93.5 429 LYS B C 1
ATOM 7953 O O . LYS B 1 429 ? -18.156 -32.875 7.43 1 93.5 429 LYS B O 1
ATOM 7958 N N . LEU B 1 430 ? -19.859 -31.891 6.258 1 95.94 430 LEU B N 1
ATOM 7959 C CA . LEU B 1 430 ? -19.984 -30.844 7.266 1 95.94 430 LEU B CA 1
ATOM 7960 C C . LEU B 1 430 ? -20.641 -31.391 8.531 1 95.94 430 LEU B C 1
ATOM 7962 O O . LEU B 1 430 ? -21.625 -32.156 8.461 1 95.94 430 LEU B O 1
ATOM 7966 N N . THR B 1 431 ? -20.062 -31.078 9.672 1 95.44 431 THR B N 1
ATOM 7967 C CA . THR B 1 431 ? -20.562 -31.547 10.961 1 95.44 431 THR B CA 1
ATOM 7968 C C . THR B 1 431 ? -21.125 -30.391 11.781 1 95.44 431 THR B C 1
ATOM 7970 O O . THR B 1 431 ? -21.047 -29.234 11.367 1 95.44 431 THR B O 1
ATOM 7973 N N . ASP B 1 432 ? -21.703 -30.766 12.914 1 94.94 432 ASP B N 1
ATOM 7974 C CA . ASP B 1 432 ? -22.25 -29.734 13.797 1 94.94 432 ASP B CA 1
ATOM 7975 C C . ASP B 1 432 ? -21.141 -28.875 14.391 1 94.94 432 ASP B C 1
ATOM 7977 O O . ASP B 1 432 ? -21.328 -27.688 14.625 1 94.94 432 ASP B O 1
ATOM 7981 N N . GLU B 1 433 ? -19.969 -29.469 14.578 1 95.44 433 GLU B N 1
ATOM 7982 C CA . GLU B 1 433 ? -18.844 -28.688 15.062 1 95.44 433 GLU B CA 1
ATOM 7983 C C . GLU B 1 433 ? -18.438 -27.609 14.062 1 95.44 433 GLU B C 1
ATOM 7985 O O . GLU B 1 433 ? -18.156 -26.469 14.438 1 95.44 433 GLU B O 1
ATOM 7990 N N . ILE B 1 434 ? -18.391 -28 12.797 1 97.12 434 ILE B N 1
ATOM 7991 C CA . ILE B 1 434 ? -18.031 -27.062 11.734 1 97.12 434 ILE B CA 1
ATOM 7992 C C . ILE B 1 434 ? -19.094 -25.969 11.656 1 97.12 434 ILE B C 1
ATOM 7994 O O . ILE B 1 434 ? -18.766 -24.781 11.594 1 97.12 434 ILE B O 1
ATOM 7998 N N . ARG B 1 435 ? -20.312 -26.391 11.688 1 96.5 435 ARG B N 1
ATOM 7999 C CA . ARG B 1 435 ? -21.438 -25.469 11.672 1 96.5 435 ARG B CA 1
ATOM 8000 C C . ARG B 1 435 ? -21.328 -24.453 12.797 1 96.5 435 ARG B C 1
ATOM 8002 O O . ARG B 1 435 ? -21.484 -23.25 12.57 1 96.5 435 ARG B O 1
ATOM 8009 N N . ASP B 1 436 ? -21.062 -24.859 13.984 1 96.5 436 ASP B N 1
ATOM 8010 C CA . ASP B 1 436 ? -21.016 -24 15.156 1 96.5 436 ASP B CA 1
ATOM 8011 C C . ASP B 1 436 ? -19.906 -22.953 15.031 1 96.5 436 ASP B C 1
ATOM 8013 O O . ASP B 1 436 ? -20.078 -21.812 15.43 1 96.5 436 ASP B O 1
ATOM 8017 N N . GLU B 1 437 ? -18.781 -23.359 14.5 1 96.56 437 GLU B N 1
ATOM 8018 C CA . GLU B 1 437 ? -17.688 -22.422 14.289 1 96.56 437 GLU B CA 1
ATOM 8019 C C . GLU B 1 437 ? -18.078 -21.344 13.289 1 96.56 437 GLU B C 1
ATOM 8021 O O . GLU B 1 437 ? -17.703 -20.188 13.445 1 96.56 437 GLU B O 1
ATOM 8026 N N . ILE B 1 438 ? -18.719 -21.672 12.273 1 96.81 438 ILE B N 1
ATOM 8027 C CA . ILE B 1 438 ? -19.125 -20.719 11.25 1 96.81 438 ILE B CA 1
ATOM 8028 C C . ILE B 1 438 ? -20.234 -19.812 11.789 1 96.81 438 ILE B C 1
ATOM 8030 O O . ILE B 1 438 ? -20.266 -18.625 11.484 1 96.81 438 ILE B O 1
ATOM 8034 N N . ALA B 1 439 ? -21.094 -20.453 12.586 1 93.38 439 ALA B N 1
ATOM 8035 C CA . ALA B 1 439 ? -22.172 -19.688 13.211 1 93.38 439 ALA B CA 1
ATOM 8036 C C . ALA B 1 439 ? -21.594 -18.578 14.102 1 93.38 439 ALA B C 1
ATOM 8038 O O . ALA B 1 439 ? -22.156 -17.484 14.18 1 93.38 439 ALA B O 1
ATOM 8039 N N . ASN B 1 440 ? -20.547 -18.828 14.68 1 92.38 440 ASN B N 1
ATOM 8040 C CA . ASN B 1 440 ? -19.906 -17.891 15.609 1 92.38 440 ASN B CA 1
ATOM 8041 C C . ASN B 1 440 ? -19.109 -16.828 14.875 1 92.38 440 ASN B C 1
ATOM 8043 O O . ASN B 1 440 ? -18.703 -15.828 15.469 1 92.38 440 ASN B O 1
ATOM 8047 N N . ASP B 1 441 ? -18.875 -16.953 13.648 1 91.5 441 ASP B N 1
ATOM 8048 C CA . ASP B 1 441 ? -18.203 -15.945 12.836 1 91.5 441 ASP B CA 1
ATOM 8049 C C . ASP B 1 441 ? -19.203 -14.93 12.281 1 91.5 441 ASP B C 1
ATOM 8051 O O . ASP B 1 441 ? -20.016 -15.258 11.414 1 91.5 441 ASP B O 1
ATOM 8055 N N . PRO B 1 442 ? -19.109 -13.758 12.758 1 87.56 442 PRO B N 1
ATOM 8056 C CA . PRO B 1 442 ? -20.188 -12.82 12.414 1 87.56 442 PRO B CA 1
ATOM 8057 C C . PRO B 1 442 ? -20.078 -12.289 10.984 1 87.56 442 PRO B C 1
ATOM 8059 O O . PRO B 1 442 ? -18.984 -12.18 10.445 1 87.56 442 PRO B O 1
ATOM 8062 N N . MET B 1 443 ? -21.281 -12.07 10.383 1 86 443 MET B N 1
ATOM 8063 C CA . MET B 1 443 ? -21.375 -11.297 9.141 1 86 443 MET B CA 1
ATOM 8064 C C . MET B 1 443 ? -20.906 -9.859 9.359 1 86 443 MET B C 1
ATOM 8066 O O . MET B 1 443 ? -21.484 -9.133 10.172 1 86 443 MET B O 1
ATOM 8070 N N . LYS B 1 444 ? -19.984 -9.414 8.539 1 82.25 444 LYS B N 1
ATOM 8071 C CA . LYS B 1 444 ? -19.312 -8.172 8.883 1 82.25 444 LYS B CA 1
ATOM 8072 C C . LYS B 1 444 ? -19.953 -6.973 8.195 1 82.25 444 LYS B C 1
ATOM 8074 O O . LYS B 1 444 ? -20 -5.875 8.758 1 82.25 444 LYS B O 1
ATOM 8079 N N . THR B 1 445 ? -20.656 -7.145 7.035 1 87.75 445 THR B N 1
ATOM 8080 C CA . THR B 1 445 ? -21.172 -6.004 6.297 1 87.75 445 THR B CA 1
ATOM 8081 C C . THR B 1 445 ? -22.641 -5.742 6.668 1 87.75 445 THR B C 1
ATOM 8083 O O . THR B 1 445 ? -23.422 -6.684 6.824 1 87.75 445 THR B O 1
ATOM 8086 N N . PRO B 1 446 ? -22.984 -4.445 6.789 1 88.62 446 PRO B N 1
ATOM 8087 C CA . PRO B 1 446 ? -24.391 -4.141 7.055 1 88.62 446 PRO B CA 1
ATOM 8088 C C . PRO B 1 446 ? -25.328 -4.691 5.98 1 88.62 446 PRO B C 1
ATOM 8090 O O . PRO B 1 446 ? -26.438 -5.148 6.293 1 88.62 446 PRO B O 1
ATOM 8093 N N . HIS B 1 447 ? -24.906 -4.633 4.801 1 91.44 447 HIS B N 1
ATOM 8094 C CA . HIS B 1 447 ? -25.703 -5.176 3.707 1 91.44 447 HIS B CA 1
ATOM 8095 C C . HIS B 1 447 ? -25.969 -6.664 3.898 1 91.44 447 HIS B C 1
ATOM 8097 O O . HIS B 1 447 ? -27.109 -7.121 3.783 1 91.44 447 HIS B O 1
ATOM 8103 N N . GLY B 1 448 ? -24.906 -7.375 4.23 1 93.81 448 GLY B N 1
ATOM 8104 C CA . GLY B 1 448 ? -25.047 -8.797 4.492 1 93.81 448 GLY B CA 1
ATOM 8105 C C . GLY B 1 448 ? -25.938 -9.094 5.684 1 93.81 448 GLY B C 1
ATOM 8106 O O . GLY B 1 448 ? -26.734 -10.031 5.652 1 93.81 448 GLY B O 1
ATOM 8107 N N . GLN B 1 449 ? -25.828 -8.305 6.684 1 93.19 449 GLN B N 1
ATOM 8108 C CA . GLN B 1 449 ? -26.641 -8.461 7.879 1 93.19 449 GLN B CA 1
ATOM 8109 C C . GLN B 1 449 ? -28.125 -8.227 7.566 1 93.19 449 GLN B C 1
ATOM 8111 O O . GLN B 1 449 ? -28.984 -8.969 8.039 1 93.19 449 GLN B O 1
ATOM 8116 N N . ASN B 1 450 ? -28.344 -7.246 6.781 1 91.62 450 ASN B N 1
ATOM 8117 C CA . ASN B 1 450 ? -29.719 -6.93 6.406 1 91.62 450 ASN B CA 1
ATOM 8118 C C . ASN B 1 450 ? -30.344 -8.047 5.582 1 91.62 450 ASN B C 1
ATOM 8120 O O . ASN B 1 450 ? -31.516 -8.398 5.785 1 91.62 450 ASN B O 1
ATOM 8124 N N . LEU B 1 451 ? -29.594 -8.555 4.66 1 95.06 451 LEU B N 1
ATOM 8125 C CA . LEU B 1 451 ? -30.109 -9.633 3.832 1 95.06 451 LEU B CA 1
ATOM 8126 C C . LEU B 1 451 ? -30.391 -10.875 4.672 1 95.06 451 LEU B C 1
ATOM 8128 O O . LEU B 1 451 ? -31.391 -11.562 4.469 1 95.06 451 LEU B O 1
ATOM 8132 N N . LEU B 1 452 ? -29.484 -11.141 5.59 1 95.81 452 LEU B N 1
ATOM 8133 C CA . LEU B 1 452 ? -29.656 -12.281 6.477 1 95.81 452 LEU B CA 1
ATOM 8134 C C . LEU B 1 452 ? -30.906 -12.117 7.34 1 95.81 452 LEU B C 1
ATOM 8136 O O . LEU B 1 452 ? -31.625 -13.078 7.59 1 95.81 452 LEU B O 1
ATOM 8140 N N . LYS B 1 453 ? -31.109 -10.93 7.793 1 94.5 453 LYS B N 1
ATOM 8141 C CA . LYS B 1 453 ? -32.281 -10.641 8.594 1 94.5 453 LYS B CA 1
ATOM 8142 C C . LYS B 1 453 ? -33.562 -10.867 7.797 1 94.5 453 LYS B C 1
ATOM 8144 O O . LYS B 1 453 ? -34.531 -11.422 8.312 1 94.5 453 LYS B O 1
ATOM 8149 N N . GLU B 1 454 ? -33.562 -10.438 6.59 1 95.19 454 GLU B N 1
ATOM 8150 C CA . GLU B 1 454 ? -34.719 -10.641 5.727 1 95.19 454 GLU B CA 1
ATOM 8151 C C . GLU B 1 454 ? -35 -12.125 5.535 1 95.19 454 GLU B C 1
ATOM 8153 O O . GLU B 1 454 ? -36.156 -12.547 5.574 1 95.19 454 GLU B O 1
ATOM 8158 N N . ILE B 1 455 ? -34.031 -12.898 5.316 1 97.62 455 ILE B N 1
ATOM 8159 C CA . ILE B 1 455 ? -34.188 -14.336 5.121 1 97.62 455 ILE B CA 1
ATOM 8160 C C . ILE B 1 455 ? -34.656 -14.984 6.43 1 97.62 455 ILE B C 1
ATOM 8162 O O . ILE B 1 455 ? -35.438 -15.914 6.422 1 97.62 455 ILE B O 1
ATOM 8166 N N . ARG B 1 456 ? -34.125 -14.508 7.512 1 96.94 456 ARG B N 1
ATOM 8167 C CA . ARG B 1 456 ? -34.531 -15 8.82 1 96.94 456 ARG B CA 1
ATOM 8168 C C . ARG B 1 456 ? -36.031 -14.773 9.039 1 96.94 456 ARG B C 1
ATOM 8170 O O . ARG B 1 456 ? -36.719 -15.625 9.602 1 96.94 456 ARG B O 1
ATOM 8177 N N . GLU B 1 457 ? -36.5 -13.625 8.609 1 96.31 457 GLU B N 1
ATOM 8178 C CA . GLU B 1 457 ? -37.938 -13.336 8.719 1 96.31 457 GLU B CA 1
ATOM 8179 C C . GLU B 1 457 ? -38.781 -14.336 7.914 1 96.31 457 GLU B C 1
ATOM 8181 O O . GLU B 1 457 ? -39.812 -14.812 8.391 1 96.31 457 GLU B O 1
ATOM 8186 N N . ARG B 1 458 ? -38.312 -14.609 6.754 1 96.56 458 ARG B N 1
ATOM 8187 C CA . ARG B 1 458 ? -38.969 -15.633 5.945 1 96.56 458 ARG B CA 1
ATOM 8188 C C . ARG B 1 458 ? -38.938 -16.984 6.645 1 96.56 458 ARG B C 1
ATOM 8190 O O . ARG B 1 458 ? -39.938 -17.703 6.648 1 96.56 458 ARG B O 1
ATOM 8197 N N . TRP B 1 459 ? -37.812 -17.266 7.184 1 97.12 459 TRP B N 1
ATOM 8198 C CA . TRP B 1 459 ? -37.594 -18.5 7.93 1 97.12 459 TRP B CA 1
ATOM 8199 C C . TRP B 1 459 ? -38.594 -18.609 9.086 1 97.12 459 TRP B C 1
ATOM 8201 O O . TRP B 1 459 ? -39.219 -19.641 9.289 1 97.12 459 TRP B O 1
ATOM 8211 N N . ASP B 1 460 ? -38.719 -17.562 9.797 1 96.38 460 ASP B N 1
ATOM 8212 C CA . ASP B 1 460 ? -39.594 -17.531 10.969 1 96.38 460 ASP B CA 1
ATOM 8213 C C . ASP B 1 460 ? -41.031 -17.719 10.57 1 96.38 460 ASP B C 1
ATOM 8215 O O . ASP B 1 460 ? -41.812 -18.344 11.297 1 96.38 460 ASP B O 1
ATOM 8219 N N . GLU B 1 461 ? -41.438 -17.188 9.461 1 95.75 461 GLU B N 1
ATOM 8220 C CA . GLU B 1 461 ? -42.781 -17.375 8.953 1 95.75 461 GLU B CA 1
ATOM 8221 C C . GLU B 1 461 ? -43.062 -18.859 8.711 1 95.75 461 GLU B C 1
ATOM 8223 O O . GLU B 1 461 ? -44.156 -19.344 9.031 1 95.75 461 GLU B O 1
ATOM 8228 N N . TRP B 1 462 ? -42.125 -19.516 8.172 1 94.94 462 TRP B N 1
ATOM 8229 C CA . TRP B 1 462 ? -42.281 -20.938 7.887 1 94.94 462 TRP B CA 1
ATOM 8230 C C . TRP B 1 462 ? -42.188 -21.766 9.156 1 94.94 462 TRP B C 1
ATOM 8232 O O . TRP B 1 462 ? -42.812 -22.812 9.281 1 94.94 462 TRP B O 1
ATOM 8242 N N . ASP B 1 463 ? -41.312 -21.297 10.031 1 93.75 463 ASP B N 1
ATOM 8243 C CA . ASP B 1 463 ? -41.188 -21.984 11.32 1 93.75 463 ASP B CA 1
ATOM 8244 C C . ASP B 1 463 ? -42.5 -21.969 12.07 1 93.75 463 ASP B C 1
ATOM 8246 O O . ASP B 1 463 ? -42.844 -22.938 12.758 1 93.75 463 ASP B O 1
ATOM 8250 N N . LEU B 1 464 ? -43.281 -20.922 11.914 1 91.62 464 LEU B N 1
ATOM 8251 C CA . LEU B 1 464 ? -44.562 -20.797 12.57 1 91.62 464 LEU B CA 1
ATOM 8252 C C . LEU B 1 464 ? -45.594 -21.734 11.953 1 91.62 464 LEU B C 1
ATOM 8254 O O . LEU B 1 464 ? -46.594 -22.047 12.578 1 91.62 464 LEU B O 1
ATOM 8258 N N . LYS B 1 465 ? -45.312 -22.234 10.797 1 89.81 465 LYS B N 1
ATOM 8259 C CA . LYS B 1 465 ? -46.219 -23.141 10.094 1 89.81 465 LYS B CA 1
ATOM 8260 C C . LYS B 1 465 ? -45.844 -24.594 10.32 1 89.81 465 LYS B C 1
ATOM 8262 O O . LYS B 1 465 ? -46.562 -25.516 9.938 1 89.81 465 LYS B O 1
ATOM 8267 N N . ASP B 1 466 ? -44.688 -24.719 10.938 1 88.88 466 ASP B N 1
ATOM 8268 C CA . ASP B 1 466 ? -44.125 -26.062 11.18 1 88.88 466 ASP B CA 1
ATOM 8269 C C . ASP B 1 466 ? -44.906 -26.766 12.289 1 88.88 466 ASP B C 1
ATOM 8271 O O . ASP B 1 466 ? -45.656 -26.141 13.039 1 88.88 466 ASP B O 1
ATOM 8275 N N . LYS B 1 467 ? -44.719 -28.047 12.406 1 85.06 467 LYS B N 1
ATOM 8276 C CA . LYS B 1 467 ? -45.375 -28.828 13.445 1 85.06 467 LYS B CA 1
ATOM 8277 C C . LYS B 1 467 ? -44.969 -28.344 14.836 1 85.06 467 LYS B C 1
ATOM 8279 O O . LYS B 1 467 ? -45.812 -28.188 15.719 1 85.06 467 LYS B O 1
ATOM 8284 N N . VAL B 1 468 ? -43.656 -28.234 14.992 1 87.62 468 VAL B N 1
ATOM 8285 C CA . VAL B 1 468 ? -43.094 -27.625 16.219 1 87.62 468 VAL B CA 1
ATOM 8286 C C . VAL B 1 468 ? -42.656 -26.203 15.922 1 87.62 468 VAL B C 1
ATOM 8288 O O . VAL B 1 468 ? -41.75 -25.984 15.125 1 87.62 468 VAL B O 1
ATOM 8291 N N . GLN B 1 469 ? -43.281 -25.281 16.656 1 85.81 469 GLN B N 1
ATOM 8292 C CA . GLN B 1 469 ? -43.094 -23.875 16.344 1 85.81 469 GLN B CA 1
ATOM 8293 C C . GLN B 1 469 ? -42 -23.266 17.234 1 85.81 469 GLN B C 1
ATOM 8295 O O . GLN B 1 469 ? -41.875 -23.625 18.406 1 85.81 469 GLN B O 1
ATOM 8300 N N . GLY B 1 470 ? -41.156 -22.359 16.719 1 84.94 470 GLY B N 1
ATOM 8301 C CA . GLY B 1 470 ? -40.25 -21.5 17.453 1 84.94 470 GLY B CA 1
ATOM 8302 C C . GLY B 1 470 ? -39 -22.219 17.938 1 84.94 470 GLY B C 1
ATOM 8303 O O . GLY B 1 470 ? -38.344 -21.797 18.906 1 84.94 470 GLY B O 1
ATOM 8304 N N . ASP B 1 471 ? -38.656 -23.375 17.328 1 85.19 471 ASP B N 1
ATOM 8305 C CA . ASP B 1 471 ? -37.5 -24.141 17.828 1 85.19 471 ASP B CA 1
ATOM 8306 C C . ASP B 1 471 ? -36.281 -23.969 16.922 1 85.19 471 ASP B C 1
ATOM 8308 O O . ASP B 1 471 ? -35.312 -24.719 17.016 1 85.19 471 ASP B O 1
ATOM 8312 N N . ASN B 1 472 ? -36.312 -23.062 15.977 1 90.38 472 ASN B N 1
ATOM 8313 C CA . ASN B 1 472 ? -35.25 -22.719 15.047 1 90.38 472 ASN B CA 1
ATOM 8314 C C . ASN B 1 472 ? -34.938 -23.875 14.109 1 90.38 472 ASN B C 1
ATOM 8316 O O . ASN B 1 472 ? -33.812 -24 13.609 1 90.38 472 ASN B O 1
ATOM 8320 N N . LEU B 1 473 ? -35.938 -24.781 13.953 1 93.25 473 LEU B N 1
ATOM 8321 C CA . LEU B 1 473 ? -35.812 -25.922 13.047 1 93.25 473 LEU B CA 1
ATOM 8322 C C . LEU B 1 473 ? -36.969 -25.922 12.039 1 93.25 473 LEU B C 1
ATOM 8324 O O . LEU B 1 473 ? -38.094 -25.562 12.383 1 93.25 473 LEU B O 1
ATOM 8328 N N . LEU B 1 474 ? -36.625 -26.266 10.828 1 95 474 LEU B N 1
ATOM 8329 C CA . LEU B 1 474 ? -37.656 -26.516 9.836 1 95 474 LEU B CA 1
ATOM 8330 C C . LEU B 1 474 ? -37.656 -27.969 9.414 1 95 474 LEU B C 1
ATOM 8332 O O . LEU B 1 474 ? -36.625 -28.547 9.133 1 95 474 LEU B O 1
ATOM 8336 N N . ASP B 1 475 ? -38.875 -28.547 9.461 1 92.25 475 ASP B N 1
ATOM 8337 C CA . ASP B 1 475 ? -38.969 -29.891 8.906 1 92.25 475 ASP B CA 1
ATOM 8338 C C . ASP B 1 475 ? -38.875 -29.875 7.383 1 92.25 475 ASP B C 1
ATOM 8340 O O . ASP B 1 475 ? -38.812 -28.812 6.773 1 92.25 475 ASP B O 1
ATOM 8344 N N . TYR B 1 476 ? -38.844 -31.016 6.816 1 91 476 TYR B N 1
ATOM 8345 C CA . TYR B 1 476 ? -38.625 -31.141 5.379 1 91 476 TYR B CA 1
ATOM 8346 C C . TYR B 1 476 ? -39.656 -30.344 4.594 1 91 476 TYR B C 1
ATOM 8348 O O . TYR B 1 476 ? -39.281 -29.594 3.676 1 91 476 TYR B O 1
ATOM 8356 N N . ASP B 1 477 ? -40.875 -30.516 4.875 1 91.25 477 ASP B N 1
ATOM 8357 C CA . ASP B 1 477 ? -41.938 -29.891 4.113 1 91.25 477 ASP B CA 1
ATOM 8358 C C . ASP B 1 477 ? -41.844 -28.375 4.164 1 91.25 477 ASP B C 1
ATOM 8360 O O . ASP B 1 477 ? -41.938 -27.703 3.137 1 91.25 477 ASP B O 1
ATOM 8364 N N . SER B 1 478 ? -41.594 -27.922 5.297 1 93.88 478 SER B N 1
ATOM 8365 C CA . SER B 1 478 ? -41.5 -26.469 5.48 1 93.88 478 SER B CA 1
ATOM 8366 C C . SER B 1 478 ? -40.25 -25.906 4.785 1 93.88 478 SER B C 1
ATOM 8368 O O . SER B 1 478 ? -40.344 -24.859 4.145 1 93.88 478 SER B O 1
ATOM 8370 N N . PHE B 1 479 ? -39.156 -26.562 4.926 1 95.75 479 PHE B N 1
ATOM 8371 C CA . PHE B 1 479 ? -37.906 -26.047 4.316 1 95.75 479 PHE B CA 1
ATOM 8372 C C . PHE B 1 479 ? -38 -26.125 2.797 1 95.75 479 PHE B C 1
ATOM 8374 O O . PHE B 1 479 ? -37.562 -25.219 2.098 1 95.75 479 PHE B O 1
ATOM 8381 N N . TYR B 1 480 ? -38.531 -27.219 2.295 1 94.38 480 TYR B N 1
ATOM 8382 C CA . TYR B 1 480 ? -38.688 -27.359 0.85 1 94.38 480 TYR B CA 1
ATOM 8383 C C . TYR B 1 480 ? -39.562 -26.266 0.275 1 94.38 480 TYR B C 1
ATOM 8385 O O . TYR B 1 480 ? -39.188 -25.578 -0.671 1 94.38 480 TYR B O 1
ATOM 8393 N N . ASN B 1 481 ? -40.719 -26.047 0.86 1 93.62 481 ASN B N 1
ATOM 8394 C CA . ASN B 1 481 ? -41.688 -25.062 0.345 1 93.62 481 ASN B CA 1
ATOM 8395 C C . ASN B 1 481 ? -41.156 -23.625 0.545 1 93.62 481 ASN B C 1
ATOM 8397 O O . ASN B 1 481 ? -41.406 -22.75 -0.28 1 93.62 481 ASN B O 1
ATOM 8401 N N . GLY B 1 482 ? -40.469 -23.5 1.542 1 94.81 482 GLY B N 1
ATOM 8402 C CA . GLY B 1 482 ? -40.031 -22.156 1.881 1 94.81 482 GLY B CA 1
ATOM 8403 C C . GLY B 1 482 ? -38.781 -21.734 1.112 1 94.81 482 GLY B C 1
ATOM 8404 O O . GLY B 1 482 ? -38.656 -20.562 0.764 1 94.81 482 GLY B O 1
ATOM 8405 N N . PHE B 1 483 ? -37.875 -22.703 0.866 1 96.56 483 PHE B N 1
ATOM 8406 C CA . PHE B 1 483 ? -36.562 -22.234 0.405 1 96.56 483 PHE B CA 1
ATOM 8407 C C . PHE B 1 483 ? -36.062 -23.109 -0.737 1 96.56 483 PHE B C 1
ATOM 8409 O O . PHE B 1 483 ? -35.281 -22.656 -1.573 1 96.56 483 PHE B O 1
ATOM 8416 N N . MET B 1 484 ? -36.469 -24.328 -0.912 1 95.44 484 MET B N 1
ATOM 8417 C CA . MET B 1 484 ? -35.812 -25.25 -1.855 1 95.44 484 MET B CA 1
ATOM 8418 C C . MET B 1 484 ? -36.594 -25.312 -3.162 1 95.44 484 MET B C 1
ATOM 8420 O O . MET B 1 484 ? -36.031 -25.594 -4.219 1 95.44 484 MET B O 1
ATOM 8424 N N . ALA B 1 485 ? -37.844 -25.031 -3.123 1 94.38 485 ALA B N 1
ATOM 8425 C CA . ALA B 1 485 ? -38.75 -25.266 -4.227 1 94.38 485 ALA B CA 1
ATOM 8426 C C . ALA B 1 485 ? -38.312 -24.547 -5.492 1 94.38 485 ALA B C 1
ATOM 8428 O O . ALA B 1 485 ? -38.438 -25.078 -6.598 1 94.38 485 ALA B O 1
ATOM 8429 N N . PRO B 1 486 ? -37.781 -23.328 -5.41 1 94.81 486 PRO B N 1
ATOM 8430 C CA . PRO B 1 486 ? -37.375 -22.625 -6.621 1 94.81 486 PRO B CA 1
ATOM 8431 C C . PRO B 1 486 ? -36.188 -23.297 -7.309 1 94.81 486 PRO B C 1
ATOM 8433 O O . PRO B 1 486 ? -35.906 -23.031 -8.484 1 94.81 486 PRO B O 1
ATOM 8436 N N . TYR B 1 487 ? -35.469 -24.234 -6.664 1 94.94 487 TYR B N 1
ATOM 8437 C CA . TYR B 1 487 ? -34.219 -24.75 -7.172 1 94.94 487 TYR B CA 1
ATOM 8438 C C . TYR B 1 487 ? -34.312 -26.234 -7.449 1 94.94 487 TYR B C 1
ATOM 8440 O O . TYR B 1 487 ? -33.469 -26.797 -8.172 1 94.94 487 TYR B O 1
ATOM 8448 N N . PHE B 1 488 ? -35.25 -26.812 -6.809 1 93.62 488 PHE B N 1
ATOM 8449 C CA . PHE B 1 488 ? -35.5 -28.234 -6.996 1 93.62 488 PHE B CA 1
ATOM 8450 C C . PHE B 1 488 ? -36.938 -28.484 -7.445 1 93.62 488 PHE B C 1
ATOM 8452 O O . PHE B 1 488 ? -37.875 -28.312 -6.664 1 93.62 488 PHE B O 1
ATOM 8459 N N . ALA B 1 489 ? -37.125 -29 -8.594 1 88.44 489 ALA B N 1
ATOM 8460 C CA . ALA B 1 489 ? -38.469 -29.156 -9.172 1 88.44 489 ALA B CA 1
ATOM 8461 C C . ALA B 1 489 ? -39.188 -30.344 -8.547 1 88.44 489 ALA B C 1
ATOM 8463 O O . ALA B 1 489 ? -40.438 -30.359 -8.484 1 88.44 489 ALA B O 1
ATOM 8464 N N . CYS B 1 490 ? -38.406 -31.281 -8.07 1 87.75 490 CYS B N 1
ATOM 8465 C CA . CYS B 1 490 ? -39.031 -32.469 -7.504 1 87.75 490 CYS B CA 1
ATOM 8466 C C . CYS B 1 490 ? -39.094 -32.375 -5.984 1 87.75 490 CYS B C 1
ATOM 8468 O O . CYS B 1 490 ? -38.062 -32.125 -5.332 1 87.75 490 CYS B O 1
ATOM 8470 N N . TYR B 1 491 ? -40.125 -32.594 -5.391 1 85.19 491 TYR B N 1
ATOM 8471 C CA . TYR B 1 491 ? -40.406 -32.438 -3.965 1 85.19 491 TYR B CA 1
ATOM 8472 C C . TYR B 1 491 ? -39.75 -33.562 -3.164 1 85.19 491 TYR B C 1
ATOM 8474 O O . TYR B 1 491 ? -39.125 -33.281 -2.137 1 85.19 491 TYR B O 1
ATOM 8482 N N . ARG B 1 492 ? -39.938 -34.812 -3.572 1 84.19 492 ARG B N 1
ATOM 8483 C CA . ARG B 1 492 ? -39.375 -35.906 -2.803 1 84.19 492 ARG B CA 1
ATOM 8484 C C . ARG B 1 492 ? -38.594 -36.844 -3.705 1 84.19 492 ARG B C 1
ATOM 8486 O O . ARG B 1 492 ? -38.906 -38.031 -3.812 1 84.19 492 ARG B O 1
ATOM 8493 N N . CYS B 1 493 ? -37.594 -36.25 -4.266 1 88.19 493 CYS B N 1
ATOM 8494 C CA . CYS B 1 493 ? -36.75 -37.062 -5.125 1 88.19 493 CYS B CA 1
ATOM 8495 C C . CYS B 1 493 ? -35.344 -37.188 -4.516 1 88.19 493 CYS B C 1
ATOM 8497 O O . CYS B 1 493 ? -35.094 -36.688 -3.424 1 88.19 493 CYS B O 1
ATOM 8499 N N . ASN B 1 494 ? -34.562 -38 -5.188 1 89.06 494 ASN B N 1
ATOM 8500 C CA . ASN B 1 494 ? -33.219 -38.25 -4.703 1 89.06 494 ASN B CA 1
ATOM 8501 C C . ASN B 1 494 ? -32.406 -36.969 -4.527 1 89.06 494 ASN B C 1
ATOM 8503 O O . ASN B 1 494 ? -31.672 -36.812 -3.549 1 89.06 494 ASN B O 1
ATOM 8507 N N . ASP B 1 495 ? -32.562 -36.094 -5.395 1 90.69 495 ASP B N 1
ATOM 8508 C CA . ASP B 1 495 ? -31.781 -34.844 -5.359 1 90.69 495 ASP B CA 1
ATOM 8509 C C . ASP B 1 495 ? -32.156 -34.031 -4.133 1 90.69 495 ASP B C 1
ATOM 8511 O O . ASP B 1 495 ? -31.266 -33.469 -3.459 1 90.69 495 ASP B O 1
ATOM 8515 N N . THR B 1 496 ? -33.375 -33.875 -3.912 1 92.31 496 THR B N 1
ATOM 8516 C CA . THR B 1 496 ? -33.781 -33.094 -2.756 1 92.31 496 THR B CA 1
ATOM 8517 C C . THR B 1 496 ? -33.344 -33.781 -1.458 1 92.31 496 THR B C 1
ATOM 8519 O O . THR B 1 496 ? -33 -33.094 -0.485 1 92.31 496 THR B O 1
ATOM 8522 N N . LYS B 1 497 ? -33.406 -35.062 -1.44 1 89.81 497 LYS B N 1
ATOM 8523 C CA . LYS B 1 497 ? -32.938 -35.781 -0.264 1 89.81 497 LYS B CA 1
ATOM 8524 C C . LYS B 1 497 ? -31.438 -35.531 -0.024 1 89.81 497 LYS B C 1
ATOM 8526 O O . LYS B 1 497 ? -31.016 -35.344 1.116 1 89.81 497 LYS B O 1
ATOM 8531 N N . LYS B 1 498 ? -30.75 -35.594 -1.055 1 92.81 498 LYS B N 1
ATOM 8532 C CA . LYS B 1 498 ? -29.312 -35.344 -0.959 1 92.81 498 LYS B CA 1
ATOM 8533 C C . LYS B 1 498 ? -29.047 -33.906 -0.468 1 92.81 498 LYS B C 1
ATOM 8535 O O . LYS B 1 498 ? -28.125 -33.688 0.324 1 92.81 498 LYS B O 1
ATOM 8540 N N . ALA B 1 499 ? -29.797 -33 -1.001 1 94 499 ALA B N 1
ATOM 8541 C CA . ALA B 1 499 ? -29.672 -31.609 -0.575 1 94 499 ALA B CA 1
ATOM 8542 C C . ALA B 1 499 ? -29.922 -31.469 0.922 1 94 499 ALA B C 1
ATOM 8544 O O . ALA B 1 499 ? -29.188 -30.766 1.619 1 94 499 ALA B O 1
ATOM 8545 N N . LEU B 1 500 ? -30.922 -32.125 1.374 1 91.75 500 LEU B N 1
ATOM 8546 C CA . LEU B 1 500 ? -31.266 -32.062 2.791 1 91.75 500 LEU B CA 1
ATOM 8547 C C . LEU B 1 500 ? -30.188 -32.719 3.635 1 91.75 500 LEU B C 1
ATOM 8549 O O . LEU B 1 500 ? -29.891 -32.281 4.746 1 91.75 500 LEU B O 1
ATOM 8553 N N . GLN B 1 501 ? -29.703 -33.781 3.113 1 90.88 501 GLN B N 1
ATOM 8554 C CA . GLN B 1 501 ? -28.625 -34.469 3.811 1 90.88 501 GLN B CA 1
ATOM 8555 C C . GLN B 1 501 ? -27.391 -33.562 3.939 1 90.88 501 GLN B C 1
ATOM 8557 O O . GLN B 1 501 ? -26.734 -33.562 4.977 1 90.88 501 GLN B O 1
ATOM 8562 N N . ALA B 1 502 ? -27.094 -32.844 2.896 1 93 502 ALA B N 1
ATOM 8563 C CA . ALA B 1 502 ? -25.953 -31.938 2.902 1 93 502 ALA B CA 1
ATOM 8564 C C . ALA B 1 502 ? -26.172 -30.797 3.896 1 93 502 ALA B C 1
ATOM 8566 O O . ALA B 1 502 ? -25.219 -30.297 4.488 1 93 502 ALA B O 1
ATOM 8567 N N . LEU B 1 503 ? -27.422 -30.438 4.094 1 94.62 503 LEU B N 1
ATOM 8568 C CA . LEU B 1 503 ? -27.766 -29.344 4.996 1 94.62 503 LEU B CA 1
ATOM 8569 C C . LEU B 1 503 ? -27.797 -29.828 6.445 1 94.62 503 LEU B C 1
ATOM 8571 O O . LEU B 1 503 ? -27.484 -29.047 7.359 1 94.62 503 LEU B O 1
ATOM 8575 N N . ASP B 1 504 ? -28.219 -31.031 6.613 1 93.75 504 ASP B N 1
ATOM 8576 C CA . ASP B 1 504 ? -28.469 -31.594 7.941 1 93.75 504 ASP B CA 1
ATOM 8577 C C . ASP B 1 504 ? -27.172 -32.062 8.586 1 93.75 504 ASP B C 1
ATOM 8579 O O . ASP B 1 504 ? -26.953 -33.281 8.734 1 93.75 504 ASP B O 1
ATOM 8583 N N . MET B 1 505 ? -26.453 -31.203 9.148 1 94.06 505 MET B N 1
ATOM 8584 C CA . MET B 1 505 ? -25.078 -31.422 9.609 1 94.06 505 MET B CA 1
ATOM 8585 C C . MET B 1 505 ? -25.062 -32.188 10.93 1 94.06 505 MET B C 1
ATOM 8587 O O . MET B 1 505 ? -24.062 -32.812 11.281 1 94.06 505 MET B O 1
ATOM 8591 N N . ASP B 1 506 ? -26.203 -32.219 11.664 1 92.38 506 ASP B N 1
ATOM 8592 C CA . ASP B 1 506 ? -26.281 -32.969 12.906 1 92.38 506 ASP B CA 1
ATOM 8593 C C . ASP B 1 506 ? -27.109 -34.25 12.727 1 92.38 506 ASP B C 1
ATOM 8595 O O . ASP B 1 506 ? -27.344 -34.969 13.68 1 92.38 506 ASP B O 1
ATOM 8599 N N . ILE B 1 507 ? -27.703 -34.469 11.625 1 91.25 507 ILE B N 1
ATOM 8600 C CA . ILE B 1 507 ? -28.359 -35.719 11.188 1 91.25 507 ILE B CA 1
ATOM 8601 C C . ILE B 1 507 ? -29.609 -35.938 12.039 1 91.25 507 ILE B C 1
ATOM 8603 O O . ILE B 1 507 ? -29.844 -37.062 12.508 1 91.25 507 ILE B O 1
ATOM 8607 N N . ASP B 1 508 ? -30.391 -34.938 12.18 1 90.62 508 ASP B N 1
ATOM 8608 C CA . ASP B 1 508 ? -31.609 -35.125 12.969 1 90.62 508 ASP B CA 1
ATOM 8609 C C . ASP B 1 508 ? -32.844 -35.031 12.078 1 90.62 508 ASP B C 1
ATOM 8611 O O . ASP B 1 508 ? -33.969 -34.938 12.578 1 90.62 508 ASP B O 1
ATOM 8615 N N . ASN B 1 509 ? -32.688 -34.938 10.766 1 90 509 ASN B N 1
ATOM 8616 C CA . ASN B 1 509 ? -33.719 -34.969 9.742 1 90 509 ASN B CA 1
ATOM 8617 C C . ASN B 1 509 ? -34.5 -33.688 9.695 1 90 509 ASN B C 1
ATOM 8619 O O . ASN B 1 509 ? -35.656 -33.656 9.297 1 90 509 ASN B O 1
ATOM 8623 N N . SER B 1 510 ? -33.906 -32.688 10.133 1 92.31 510 SER B N 1
ATOM 8624 C CA . SER B 1 510 ? -34.406 -31.328 10.047 1 92.31 510 SER B CA 1
ATOM 8625 C C . SER B 1 510 ? -33.312 -30.344 9.68 1 92.31 510 SER B C 1
ATOM 8627 O O . SER B 1 510 ? -32.125 -30.703 9.688 1 92.31 510 SER B O 1
ATOM 8629 N N . VAL B 1 511 ? -33.75 -29.203 9.281 1 95.31 511 VAL B N 1
ATOM 8630 C CA . VAL B 1 511 ? -32.75 -28.172 8.961 1 95.31 511 VAL B CA 1
ATOM 8631 C C . VAL B 1 511 ? -32.781 -27.094 10.039 1 95.31 511 VAL B C 1
ATOM 8633 O O . VAL B 1 511 ? -33.812 -26.453 10.258 1 95.31 511 VAL B O 1
ATOM 8636 N N . ASP B 1 512 ? -31.609 -26.922 10.68 1 95.19 512 ASP B N 1
ATOM 8637 C CA . ASP B 1 512 ? -31.453 -25.828 11.633 1 95.19 512 ASP B CA 1
ATOM 8638 C C . ASP B 1 512 ? -31.109 -24.516 10.906 1 95.19 512 ASP B C 1
ATOM 8640 O O . ASP B 1 512 ? -30.469 -24.531 9.852 1 95.19 512 ASP B O 1
ATOM 8644 N N . TRP B 1 513 ? -31.5 -23.438 11.586 1 95.94 513 TRP B N 1
ATOM 8645 C CA . TRP B 1 513 ? -31.141 -22.125 11.031 1 95.94 513 TRP B CA 1
ATOM 8646 C C . TRP B 1 513 ? -29.641 -22 10.867 1 95.94 513 TRP B C 1
ATOM 8648 O O . TRP B 1 513 ? -29.156 -21.484 9.852 1 95.94 513 TRP B O 1
ATOM 8658 N N . SER B 1 514 ? -28.906 -22.484 11.852 1 95.81 514 SER B N 1
ATOM 8659 C CA . SER B 1 514 ? -27.453 -22.391 11.828 1 95.81 514 SER B CA 1
ATOM 8660 C C . SER B 1 514 ? -26.844 -23.203 10.688 1 95.81 514 SER B C 1
ATOM 8662 O O . SER B 1 514 ? -25.812 -22.844 10.133 1 95.81 514 SER B O 1
ATOM 8664 N N . GLU B 1 515 ? -27.5 -24.266 10.328 1 97 515 GLU B N 1
ATOM 8665 C CA . GLU B 1 515 ? -27.047 -25.078 9.203 1 97 515 GLU B CA 1
ATOM 8666 C C . GLU B 1 515 ? -27.266 -24.344 7.879 1 97 515 GLU B C 1
ATOM 8668 O O . GLU B 1 515 ? -26.359 -24.297 7.043 1 97 515 GLU B O 1
ATOM 8673 N N . PHE B 1 516 ? -28.453 -23.797 7.754 1 96.94 516 PHE B N 1
ATOM 8674 C CA . PHE B 1 516 ? -28.781 -23.016 6.562 1 96.94 516 PHE B CA 1
ATOM 8675 C C . PHE B 1 516 ? -27.859 -21.812 6.434 1 96.94 516 PHE B C 1
ATOM 8677 O O . PHE B 1 516 ? -27.406 -21.484 5.336 1 96.94 516 PHE B O 1
ATOM 8684 N N . CYS B 1 517 ? -27.453 -21.219 7.559 1 96.38 517 CYS B N 1
ATOM 8685 C CA . CYS B 1 517 ? -26.641 -20.016 7.625 1 96.38 517 CYS B CA 1
ATOM 8686 C C . CYS B 1 517 ? -25.234 -20.281 7.102 1 96.38 517 CYS B C 1
ATOM 8688 O O . CYS B 1 517 ? -24.578 -19.359 6.602 1 96.38 517 CYS B O 1
ATOM 8690 N N . VAL B 1 518 ? -24.734 -21.516 7.172 1 97.31 518 VAL B N 1
ATOM 8691 C CA . VAL B 1 518 ? -23.422 -21.844 6.648 1 97.31 518 VAL B CA 1
ATOM 8692 C C . VAL B 1 518 ? -23.328 -21.469 5.176 1 97.31 518 VAL B C 1
ATOM 8694 O O . VAL B 1 518 ? -22.391 -20.797 4.754 1 97.31 518 VAL B O 1
ATOM 8697 N N . PHE B 1 519 ? -24.375 -21.797 4.461 1 97.88 519 PHE B N 1
ATOM 8698 C CA . PHE B 1 519 ? -24.359 -21.562 3.02 1 97.88 519 PHE B CA 1
ATOM 8699 C C . PHE B 1 519 ? -24.672 -20.109 2.701 1 97.88 519 PHE B C 1
ATOM 8701 O O . PHE B 1 519 ? -24.172 -19.547 1.728 1 97.88 519 PHE B O 1
ATOM 8708 N N . LEU B 1 520 ? -25.531 -19.484 3.529 1 98 520 LEU B N 1
ATOM 8709 C CA . LEU B 1 520 ? -25.859 -18.078 3.328 1 98 520 LEU B CA 1
ATOM 8710 C C . LEU B 1 520 ? -24.625 -17.203 3.564 1 98 520 LEU B C 1
ATOM 8712 O O . LEU B 1 520 ? -24.328 -16.312 2.768 1 98 520 LEU B O 1
ATOM 8716 N N . LYS B 1 521 ? -23.906 -17.484 4.637 1 97.81 521 LYS B N 1
ATOM 8717 C CA . LYS B 1 521 ? -22.688 -16.75 4.953 1 97.81 521 LYS B CA 1
ATOM 8718 C C . LYS B 1 521 ? -21.609 -17 3.904 1 97.81 521 LYS B C 1
ATOM 8720 O O . LYS B 1 521 ? -20.875 -16.078 3.529 1 97.81 521 LYS B O 1
ATOM 8725 N N . TRP B 1 522 ? -21.531 -18.234 3.471 1 97.94 522 TRP B N 1
ATOM 8726 C CA . TRP B 1 522 ? -20.594 -18.562 2.406 1 97.94 522 TRP B CA 1
ATOM 8727 C C . TRP B 1 522 ? -20.875 -17.75 1.147 1 97.94 522 TRP B C 1
ATOM 8729 O O . TRP B 1 522 ? -19.969 -17.172 0.551 1 97.94 522 TRP B O 1
ATOM 8739 N N . ALA B 1 523 ? -22.125 -17.688 0.731 1 98.25 523 ALA B N 1
ATOM 8740 C CA . ALA B 1 523 ? -22.531 -16.984 -0.485 1 98.25 523 ALA B CA 1
ATOM 8741 C C . ALA B 1 523 ? -22.156 -15.508 -0.412 1 98.25 523 ALA B C 1
ATOM 8743 O O . ALA B 1 523 ? -21.609 -14.953 -1.364 1 98.25 523 ALA B O 1
ATOM 8744 N N . MET B 1 524 ? -22.453 -14.938 0.729 1 96.75 524 MET B N 1
ATOM 8745 C CA . MET B 1 524 ? -22.156 -13.516 0.899 1 96.75 524 MET B CA 1
ATOM 8746 C C . MET B 1 524 ? -20.656 -13.258 0.889 1 96.75 524 MET B C 1
ATOM 8748 O O . MET B 1 524 ? -20.203 -12.234 0.374 1 96.75 524 MET B O 1
ATOM 8752 N N . LYS B 1 525 ? -19.891 -14.156 1.472 1 96.38 525 LYS B N 1
ATOM 8753 C CA . LYS B 1 525 ? -18.438 -14.039 1.507 1 96.38 525 LYS B CA 1
ATOM 8754 C C . LYS B 1 525 ? -17.844 -14.141 0.106 1 96.38 525 LYS B C 1
ATOM 8756 O O . LYS B 1 525 ? -16.922 -13.406 -0.241 1 96.38 525 LYS B O 1
ATOM 8761 N N . GLN B 1 526 ? -18.375 -15.023 -0.719 1 97.19 526 GLN B N 1
ATOM 8762 C CA . GLN B 1 526 ? -17.812 -15.336 -2.023 1 97.19 526 GLN B CA 1
ATOM 8763 C C . GLN B 1 526 ? -18.219 -14.305 -3.068 1 97.19 526 GLN B C 1
ATOM 8765 O O . GLN B 1 526 ? -17.422 -13.945 -3.936 1 97.19 526 GLN B O 1
ATOM 8770 N N . TYR B 1 527 ? -19.469 -13.773 -2.965 1 96 527 TYR B N 1
ATOM 8771 C CA . TYR B 1 527 ? -20 -12.977 -4.066 1 96 527 TYR B CA 1
ATOM 8772 C C . TYR B 1 527 ? -20.688 -11.727 -3.549 1 96 527 TYR B C 1
ATOM 8774 O O . TYR B 1 527 ? -21.828 -11.43 -3.926 1 96 527 TYR B O 1
ATOM 8782 N N . PRO B 1 528 ? -20.031 -10.922 -2.811 1 92.75 528 PRO B N 1
ATOM 8783 C CA . PRO B 1 528 ? -20.672 -9.75 -2.213 1 92.75 528 PRO B CA 1
ATOM 8784 C C . PRO B 1 528 ? -21.094 -8.719 -3.252 1 92.75 528 PRO B C 1
ATOM 8786 O O . PRO B 1 528 ? -22.016 -7.941 -3.018 1 92.75 528 PRO B O 1
ATOM 8789 N N . LYS B 1 529 ? -20.5 -8.664 -4.426 1 89.31 529 LYS B N 1
ATOM 8790 C CA . LYS B 1 529 ? -20.75 -7.621 -5.422 1 89.31 529 LYS B CA 1
ATOM 8791 C C . LYS B 1 529 ? -21.969 -7.949 -6.273 1 89.31 529 LYS B C 1
ATOM 8793 O O . LYS B 1 529 ? -22.562 -7.055 -6.875 1 89.31 529 LYS B O 1
ATOM 8798 N N . THR B 1 530 ? -22.328 -9.195 -6.309 1 92.56 530 THR B N 1
ATOM 8799 C CA . THR B 1 530 ? -23.422 -9.57 -7.195 1 92.56 530 THR B CA 1
ATOM 8800 C C . THR B 1 530 ? -24.703 -9.836 -6.402 1 92.56 530 THR B C 1
ATOM 8802 O O . THR B 1 530 ? -25.781 -9.969 -6.98 1 92.56 530 THR B O 1
ATOM 8805 N N . ILE B 1 531 ? -24.562 -9.867 -5.141 1 95.56 531 ILE B N 1
ATOM 8806 C CA . ILE B 1 531 ? -25.719 -10.117 -4.289 1 95.56 531 ILE B CA 1
ATOM 8807 C C . ILE B 1 531 ? -26.312 -8.789 -3.826 1 95.56 531 ILE B C 1
ATOM 8809 O O . ILE B 1 531 ? -25.734 -8.109 -2.98 1 95.56 531 ILE B O 1
ATOM 8813 N N . HIS B 1 532 ? -27.484 -8.523 -4.344 1 91.62 532 HIS B N 1
ATOM 8814 C CA . HIS B 1 532 ? -28.109 -7.254 -4.031 1 91.62 532 HIS B CA 1
ATOM 8815 C C . HIS B 1 532 ? -29.359 -7.453 -3.178 1 91.62 532 HIS B C 1
ATOM 8817 O O . HIS B 1 532 ? -29.766 -6.551 -2.443 1 91.62 532 HIS B O 1
ATOM 8823 N N . THR B 1 533 ? -29.984 -8.625 -3.361 1 94 533 THR B N 1
ATOM 8824 C CA . THR B 1 533 ? -31.234 -8.906 -2.662 1 94 533 THR B CA 1
ATOM 8825 C C . THR B 1 533 ? -31.141 -10.227 -1.909 1 94 533 THR B C 1
ATOM 8827 O O . THR B 1 533 ? -30.203 -11 -2.105 1 94 533 THR B O 1
ATOM 8830 N N . ALA B 1 534 ? -32.125 -10.445 -1.074 1 96.31 534 ALA B N 1
ATOM 8831 C CA . ALA B 1 534 ? -32.25 -11.727 -0.376 1 96.31 534 ALA B CA 1
ATOM 8832 C C . ALA B 1 534 ? -32.375 -12.883 -1.364 1 96.31 534 ALA B C 1
ATOM 8834 O O . ALA B 1 534 ? -31.812 -13.961 -1.151 1 96.31 534 ALA B O 1
ATOM 8835 N N . ASP B 1 535 ? -33.094 -12.625 -2.434 1 97.31 535 ASP B N 1
ATOM 8836 C CA . ASP B 1 535 ? -33.281 -13.656 -3.451 1 97.31 535 ASP B CA 1
ATOM 8837 C C . ASP B 1 535 ? -31.953 -13.969 -4.156 1 97.31 535 ASP B C 1
ATOM 8839 O O . ASP B 1 535 ? -31.672 -15.125 -4.488 1 97.31 535 ASP B O 1
ATOM 8843 N N . ASP B 1 536 ? -31.156 -12.914 -4.434 1 97.19 536 ASP B N 1
ATOM 8844 C CA . ASP B 1 536 ? -29.812 -13.148 -4.98 1 97.19 536 ASP B CA 1
ATOM 8845 C C . ASP B 1 536 ? -28.984 -14.031 -4.051 1 97.19 536 ASP B C 1
ATOM 8847 O O . ASP B 1 536 ? -28.281 -14.93 -4.508 1 97.19 536 ASP B O 1
ATOM 8851 N N . LEU B 1 537 ? -29.062 -13.703 -2.76 1 98 537 LEU B N 1
ATOM 8852 C CA . LEU B 1 537 ? -28.297 -14.438 -1.751 1 98 537 LEU B CA 1
ATOM 8853 C C . LEU B 1 537 ? -28.703 -15.906 -1.725 1 98 537 LEU B C 1
ATOM 8855 O O . LEU B 1 537 ? -27.844 -16.797 -1.688 1 98 537 LEU B O 1
ATOM 8859 N N . LEU B 1 538 ? -30.016 -16.172 -1.752 1 98.31 538 LEU B N 1
ATOM 8860 C CA . LEU B 1 538 ? -30.531 -17.547 -1.777 1 98.31 538 LEU B CA 1
ATOM 8861 C C . LEU B 1 538 ? -30.094 -18.266 -3.047 1 98.31 538 LEU B C 1
ATOM 8863 O O . LEU B 1 538 ? -29.688 -19.422 -2.996 1 98.31 538 LEU B O 1
ATOM 8867 N N . GLU B 1 539 ? -30.219 -17.547 -4.141 1 98 539 GLU B N 1
ATOM 8868 C CA . GLU B 1 539 ? -29.844 -18.141 -5.422 1 98 539 GLU B CA 1
ATOM 8869 C C . GLU B 1 539 ? -28.391 -18.609 -5.406 1 98 539 GLU B C 1
ATOM 8871 O O . GLU B 1 539 ? -28.109 -19.75 -5.785 1 98 539 GLU B O 1
ATOM 8876 N N . VAL B 1 540 ? -27.469 -17.766 -4.953 1 98.12 540 VAL B N 1
ATOM 8877 C CA . VAL B 1 540 ? -26.047 -18.109 -4.91 1 98.12 540 VAL B CA 1
ATOM 8878 C C . VAL B 1 540 ? -25.812 -19.219 -3.891 1 98.12 540 VAL B C 1
ATOM 8880 O O . VAL B 1 540 ? -25.062 -20.156 -4.152 1 98.12 540 VAL B O 1
ATOM 8883 N N . ALA B 1 541 ? -26.453 -19.172 -2.748 1 98.31 541 ALA B N 1
ATOM 8884 C CA . ALA B 1 541 ? -26.281 -20.172 -1.695 1 98.31 541 ALA B CA 1
ATOM 8885 C C . ALA B 1 541 ? -26.672 -21.562 -2.193 1 98.31 541 ALA B C 1
ATOM 8887 O O . ALA B 1 541 ? -26 -22.547 -1.898 1 98.31 541 ALA B O 1
ATOM 8888 N N . PHE B 1 542 ? -27.75 -21.609 -2.943 1 97.62 542 PHE B N 1
ATOM 8889 C CA . PHE B 1 542 ? -28.219 -22.906 -3.422 1 97.62 542 PHE B CA 1
ATOM 8890 C C . PHE B 1 542 ? -27.422 -23.359 -4.641 1 97.62 542 PHE B C 1
ATOM 8892 O O . PHE B 1 542 ? -26.844 -24.438 -4.637 1 97.62 542 PHE B O 1
ATOM 8899 N N . ARG B 1 543 ? -27.312 -22.562 -5.656 1 97 543 ARG B N 1
ATOM 8900 C CA . ARG B 1 543 ? -26.781 -22.969 -6.957 1 97 543 ARG B CA 1
ATOM 8901 C C . ARG B 1 543 ? -25.281 -23.156 -6.902 1 97 543 ARG B C 1
ATOM 8903 O O . ARG B 1 543 ? -24.734 -24.047 -7.535 1 97 543 ARG B O 1
ATOM 8910 N N . LYS B 1 544 ? -24.609 -22.297 -6.148 1 97.19 544 LYS B N 1
ATOM 8911 C CA . LYS B 1 544 ? -23.156 -22.359 -6.145 1 97.19 544 LYS B CA 1
ATOM 8912 C C . LYS B 1 544 ? -22.625 -22.984 -4.859 1 97.19 544 LYS B C 1
ATOM 8914 O O . LYS B 1 544 ? -21.469 -23.406 -4.797 1 97.19 544 LYS B O 1
ATOM 8919 N N . GLY B 1 545 ? -23.453 -23.016 -3.871 1 97.31 545 GLY B N 1
ATOM 8920 C CA . GLY B 1 545 ? -23.031 -23.562 -2.588 1 97.31 545 GLY B CA 1
ATOM 8921 C C . GLY B 1 545 ? -23.547 -24.969 -2.334 1 97.31 545 GLY B C 1
ATOM 8922 O O . GLY B 1 545 ? -22.828 -25.938 -2.525 1 97.31 545 GLY B O 1
ATOM 8923 N N . LEU B 1 546 ? -24.828 -25.109 -2.117 1 96.81 546 LEU B N 1
ATOM 8924 C CA . LEU B 1 546 ? -25.453 -26.344 -1.645 1 96.81 546 LEU B CA 1
ATOM 8925 C C . LEU B 1 546 ? -25.438 -27.406 -2.734 1 96.81 546 LEU B C 1
ATOM 8927 O O . LEU B 1 546 ? -25.078 -28.562 -2.475 1 96.81 546 LEU B O 1
ATOM 8931 N N . ILE B 1 547 ? -25.828 -27.094 -3.912 1 95.5 547 ILE B N 1
ATOM 8932 C CA . ILE B 1 547 ? -26 -28.078 -4.98 1 95.5 547 ILE B CA 1
ATOM 8933 C C . ILE B 1 547 ? -24.656 -28.75 -5.281 1 95.5 547 ILE B C 1
ATOM 8935 O O . ILE B 1 547 ? -24.578 -29.969 -5.371 1 95.5 547 ILE B O 1
ATOM 8939 N N . PRO B 1 548 ? -23.562 -28 -5.367 1 95 548 PRO B N 1
ATOM 8940 C CA . PRO B 1 548 ? -22.281 -28.672 -5.547 1 95 548 PRO B CA 1
ATOM 8941 C C . PRO B 1 548 ? -21.891 -29.531 -4.352 1 95 548 PRO B C 1
ATOM 8943 O O . PRO B 1 548 ? -21.203 -30.547 -4.516 1 95 548 PRO B O 1
ATOM 8946 N N . CYS B 1 549 ? -22.297 -29.188 -3.162 1 93.25 549 CYS B N 1
ATOM 8947 C CA . CYS B 1 549 ? -21.953 -29.906 -1.945 1 93.25 549 CYS B CA 1
ATOM 8948 C C . CYS B 1 549 ? -22.734 -31.219 -1.83 1 93.25 549 CYS B C 1
ATOM 8950 O O . CYS B 1 549 ? -22.281 -32.156 -1.18 1 93.25 549 CYS B O 1
ATOM 8952 N N . MET B 1 550 ? -23.875 -31.344 -2.424 1 90.5 550 MET B N 1
ATOM 8953 C CA . MET B 1 550 ? -24.734 -32.5 -2.219 1 90.5 550 MET B CA 1
ATOM 8954 C C . MET B 1 550 ? -24.312 -33.656 -3.127 1 90.5 550 MET B C 1
ATOM 8956 O O . MET B 1 550 ? -24.828 -34.781 -2.998 1 90.5 550 MET B O 1
ATOM 8960 N N . ARG B 1 551 ? -23.391 -33.469 -4 1 85.19 551 ARG B N 1
ATOM 8961 C CA . ARG B 1 551 ? -23.062 -34.406 -5.059 1 85.19 551 ARG B CA 1
ATOM 8962 C C . ARG B 1 551 ? -22.469 -35.688 -4.477 1 85.19 551 ARG B C 1
ATOM 8964 O O . ARG B 1 551 ? -22.641 -36.781 -5.043 1 85.19 551 ARG B O 1
ATOM 8971 N N . ASP B 1 552 ? -21.812 -35.562 -3.359 1 81.19 552 ASP B N 1
ATOM 8972 C CA . ASP B 1 552 ? -21.141 -36.719 -2.801 1 81.19 552 ASP B CA 1
ATOM 8973 C C . ASP B 1 552 ? -22.031 -37.438 -1.786 1 81.19 552 ASP B C 1
ATOM 8975 O O . ASP B 1 552 ? -21.641 -38.469 -1.207 1 81.19 552 ASP B O 1
ATOM 8979 N N . GLU B 1 553 ? -23.188 -36.875 -1.613 1 82.56 553 GLU B N 1
ATOM 8980 C CA . GLU B 1 553 ? -24.109 -37.531 -0.684 1 82.56 553 GLU B CA 1
ATOM 8981 C C . GLU B 1 553 ? -24.625 -38.844 -1.245 1 82.56 553 GLU B C 1
ATOM 8983 O O . GLU B 1 553 ? -24.891 -38.969 -2.443 1 82.56 553 GLU B O 1
ATOM 8988 N N . MET B 1 554 ? -24.578 -39.906 -0.479 1 76.38 554 MET B N 1
ATOM 8989 C CA . MET B 1 554 ? -25.094 -41.219 -0.858 1 76.38 554 MET B CA 1
ATOM 8990 C C . MET B 1 554 ? -26.359 -41.531 -0.079 1 76.38 554 MET B C 1
ATOM 8992 O O . MET B 1 554 ? -26.406 -41.375 1.143 1 76.38 554 MET B O 1
ATOM 8996 N N . LEU B 1 555 ? -27.469 -41.75 -0.805 1 71.94 555 LEU B N 1
ATOM 8997 C CA . LEU B 1 555 ? -28.734 -42.125 -0.158 1 71.94 555 LEU B CA 1
ATOM 8998 C C . LEU B 1 555 ? -28.734 -43.594 0.273 1 71.94 555 LEU B C 1
ATOM 9000 O O . LEU B 1 555 ? -28.281 -44.438 -0.474 1 71.94 555 LEU B O 1
ATOM 9004 N N . VAL B 1 556 ? -28.641 -43.844 1.567 1 57.47 556 VAL B N 1
ATOM 9005 C CA . VAL B 1 556 ? -28.766 -45.219 2.076 1 57.47 556 VAL B CA 1
ATOM 9006 C C . VAL B 1 556 ? -30.141 -45.781 1.734 1 57.47 556 VAL B C 1
ATOM 9008 O O . VAL B 1 556 ? -31.156 -45.125 1.999 1 57.47 556 VAL B O 1
ATOM 9011 N N . LYS B 1 557 ? -30.25 -46.75 0.73 1 52.91 557 LYS B N 1
ATOM 9012 C CA . LYS B 1 557 ? -31.469 -47.531 0.554 1 52.91 557 LYS B CA 1
ATOM 9013 C C . LYS B 1 557 ? -31.906 -48.188 1.861 1 52.91 557 LYS B C 1
ATOM 9015 O O . LYS B 1 557 ? -31.094 -48.875 2.51 1 52.91 557 LYS B O 1
ATOM 9020 N N . LYS B 1 558 ? -33 -47.688 2.453 1 42.56 558 LYS B N 1
ATOM 9021 C CA . LYS B 1 558 ? -33.625 -48.625 3.383 1 42.56 558 LYS B CA 1
ATOM 9022 C C . LYS B 1 558 ? -34.312 -49.781 2.639 1 42.56 558 LYS B C 1
ATOM 9024 O O . LYS B 1 558 ? -34.969 -49.562 1.621 1 42.56 558 LYS B O 1
#

pLDDT: mean 94.77, std 7.01, range [39.34, 98.94]

Foldseek 3Di:
DVVVVVVVVVVVVVVVVVVVVCVVCVLCVLLQAFLAAEAEEALPFQQAPAPDGAALVLSVLLVVLVVQFQHQAYEQEEDDPDDDNSLVNLLVCVVVPPDQLRYEYEWELAQDADPQRGDLPDDHPRLVSCLVSLHQAYEYEDEDACPRHPCVVVPLVNVLVSVLVVLVCSCVRRHVSYAYEYEYEPCVRCCVPPVVSVLVSLLSVLVGPHQAYEYEAPPQPDDLVRLLVVQQVSQVSNVVSVRPHAYEYKYAHDPPCQQVSRSSNCSRHGSYYHAHLEQRGHPRGTNHVLSNLVVSVLVNHVSSVPNTPNLCSLVSHQSSCCSNRVDGPDLPPDLNHLVNQEDEQDDDADPDHSCVSNVHDHHYADDLNYQLVSLLVLCCVQQNDDPLSDSVLSVLLSVVRVVCVVVVNDFGCRDLLNVQLSSLLSQDAAAVSSLVSLLPDDDDDPQLVVLLVVLVVLVQVLQCVAPHHDPQKHALVSCCVRQVVVPDVDRDDPQSVLLQRRLCRHPPRIHGPSSLVSLLSRQCRTPVPQDRHNVSSSCCSVPVGRSSSSVNPDDPDD/DVVVVVVVVVVVVVVVVVVVVVVVCVLCVCLQAFLAAEAEEALPFQQAPAPDGAALVLSVLLVVLVVQFQHQAYEQEEDDPDDDNSLVNLLVCVVVVPDQLRYEYEWELACDADPQRGDLPDDHPRLVSCLVSLHQAYEYEDEDACPRHPCVVCPLVNVLVSVLVVLVCSCVRRHVSYAYEYEHEPCVRCCVPPVVSVLVSLLSVLVDPHQAYEYEAPPQPDDLVRLLVVQQVSQVSNVVSVRPHAYEYKYAHDPPCQQVSRSSNCSRHGSYYHAHLEQRGHPRGTNHVLSNLVVSVLVNHVSSVPNTPNLCSLVSHQSSCCSNRVDGPDLPPDLNHLVNQEDEQDDDADPDHSCVSNVHDHAYADDLNYQLVSLLVLCCVQQNDDPLSDSVLSVLLSVVRVVCVVVVNDFGCRDLLNVQLSSLLSQDAAAVSSLVSLLPDDDDDPQLVVLLVVVVVLVQVLQCVAPHHDPQKHALVSCCVRQVVVPDVDSDDPQSVLLQRRQCRHPPRIHGPSSLVSLLSRQCRTPVPQDRHNVSSSCSSVPVGRSSSSVNPDDPDD

Organism: Mytilus galloprovincialis (NCBI:txid29158)

Solvent-accessible surface area (backbone atoms only — not comparable to full-atom values): 57360 Å² total; per-residue (Å²): 106,68,66,60,49,52,50,48,51,27,47,50,51,29,51,52,46,55,52,49,41,55,59,59,51,49,63,55,55,57,47,29,71,42,74,66,41,59,38,36,22,44,64,53,36,38,36,34,72,30,51,38,48,58,19,48,66,42,43,53,54,41,48,53,41,46,54,64,33,47,56,66,30,35,37,65,39,73,58,62,93,64,77,43,37,41,61,55,47,46,45,49,40,48,73,70,62,56,82,55,90,32,38,28,31,37,22,56,81,37,60,44,70,58,97,31,33,66,39,85,76,58,77,18,59,28,57,55,52,28,48,74,44,69,48,41,26,38,33,36,50,44,70,71,31,75,83,70,34,39,56,90,82,46,34,69,66,54,52,51,51,50,50,50,52,50,54,52,44,41,41,73,67,51,28,82,79,43,42,34,36,43,28,39,61,36,44,84,60,11,51,83,76,32,31,35,59,54,50,48,50,47,49,55,53,44,75,47,96,49,51,27,40,32,35,36,44,81,67,27,72,76,48,40,58,54,51,13,44,52,29,34,55,54,39,50,47,28,54,75,59,72,34,85,46,48,34,29,44,29,38,19,30,46,71,50,41,22,48,48,28,53,53,37,20,44,57,30,53,22,48,29,35,41,28,15,55,37,48,49,18,52,71,45,8,33,35,20,42,50,54,55,52,50,53,34,40,77,64,57,11,58,57,49,55,67,62,33,34,62,55,44,40,49,60,40,32,37,50,44,34,28,65,55,70,72,41,74,54,56,48,60,36,58,74,53,10,70,38,55,39,48,29,55,66,53,93,71,77,58,94,79,44,54,24,66,65,50,69,47,84,54,49,78,48,41,36,93,67,36,42,36,65,56,50,28,50,49,49,34,71,69,50,43,87,54,91,75,64,32,59,68,45,24,46,39,31,52,51,47,53,33,48,29,17,57,69,58,45,67,49,49,44,63,49,68,43,31,36,49,52,44,40,21,55,43,65,46,76,65,35,51,61,48,38,52,50,42,60,71,52,74,76,83,46,69,50,58,44,51,34,51,50,54,50,48,52,55,47,50,57,41,20,63,70,33,94,61,60,82,69,60,43,29,45,62,69,43,41,35,71,70,69,39,47,92,82,39,89,53,82,89,38,72,66,46,52,25,44,48,53,58,43,20,36,74,69,76,77,39,39,38,55,55,39,56,42,47,34,46,53,30,29,49,72,57,40,57,90,76,43,83,46,51,66,44,38,51,48,42,14,40,70,70,40,45,56,59,37,20,69,71,54,75,82,80,82,128,107,67,66,60,50,51,50,49,52,26,47,50,50,31,52,52,46,54,53,49,42,54,58,60,50,50,63,55,55,56,47,29,71,40,74,68,41,59,37,35,21,44,64,53,36,36,36,33,72,30,53,37,47,60,21,49,66,42,44,52,54,40,49,54,40,46,54,63,32,45,54,67,30,35,37,65,37,72,58,62,92,64,77,43,37,44,61,56,46,45,44,50,40,48,73,69,62,56,82,56,91,32,38,30,30,36,23,58,80,36,61,45,69,59,97,34,33,67,38,83,78,58,78,19,61,26,56,55,51,27,47,75,44,70,46,39,26,39,32,36,50,45,72,70,32,74,81,70,34,39,56,89,81,44,34,68,68,54,51,50,50,51,51,51,52,50,54,53,45,40,42,72,67,50,29,82,80,42,42,33,35,41,28,39,60,35,44,85,60,11,50,84,76,31,31,36,57,54,48,48,50,49,50,56,52,44,74,47,94,49,50,26,39,32,35,37,43,82,66,27,72,76,48,39,57,54,50,14,44,53,29,33,54,54,38,50,46,29,53,75,59,72,34,84,47,49,33,29,44,29,39,19,30,48,71,51,41,23,48,47,28,52,51,37,21,43,57,31,54,22,48,29,36,40,28,14,55,38,47,48,18,52,70,46,8,32,36,20,41,50,54,54,51,52,52,34,41,76,64,58,11,60,57,50,56,66,62,32,36,63,56,44,39,49,59,38,32,38,51,45,34,28,66,55,71,71,40,72,55,55,47,61,36,57,75,54,10,69,38,54,39,49,29,56,66,53,92,71,79,59,93,78,44,56,23,68,64,51,70,47,84,54,48,76,48,41,35,93,67,36,41,35,64,56,50,29,51,48,49,34,71,69,51,44,88,53,90,74,64,31,59,68,46,24,45,38,31,52,51,48,53,33,48,30,18,58,69,57,45,66,49,50,45,62,50,67,43,32,35,50,51,44,41,21,55,41,66,47,77,66,35,50,61,48,36,51,50,42,62,70,52,75,75,85,46,69,51,56,44,52,36,50,50,53,48,48,53,54,48,50,58,40,20,62,70,34,93,62,59,84,71,61,41,29,45,62,70,44,41,36,72,70,69,39,46,92,81,38,90,52,84,87,38,71,66,45,50,24,43,48,53,58,41,21,35,74,68,76,78,38,40,38,57,55,40,56,42,47,36,46,53,31,28,48,71,58,41,57,90,75,43,82,46,52,65,44,37,51,49,41,13,40,67,70,39,44,55,58,37,18,68,73,55,76,83,78,84,126

Nearest PDB structures (foldseek):
  3mi3-assembly1_A  TM=7.583E-01  e=1.408E-13  Schizosaccharomyces pombe
  3mi3-assembly1_B  TM=7.692E-01  e=2.928E-13  Schizosaccharomyces pombe
  4ov9-assembly1_A-2  TM=7.383E-01  e=4.449E-13  Leptospira biflexa serovar Patoc strain 'Patoc 1 (Paris)'
  3ivu-assembly1_A  TM=7.306E-01  e=1.826E-12  Schizosaccharomyces pombe
  3ivt-assembly1_A  TM=7.280E-01  e=4.002E-12  Schizosaccharomyces pombe

Sequence (1116 aa):
MAREACNEEFQNLAKAYEQDVTESLKKYEVLKDLDLFVLDNSIRESTVGQLRGHTIENKWKVYDEVKKCGFKHTIVASFNHSTRVDDVFIKQLADRGEDRAGLWAFSEITEAIKKKVPDTESIPVGLRKMKEAGLYNVIFEIDLGDSTYDFDRFTTKEMCALLKKWVDWVFENLSTEAKVFVSFRDLPDAMPTDSERVFEVTDFLCKLPLFGLMFEEPRGQSLPEECGTWAKHIRKVMDANNFNGHLLVHVHEKFGYCDVVALQVLMDGANGIWASVIKEGAAMGNAPSIVTILNLIRMGNKRVLKKFNCTYLRKAAINMTRITTGVDPHIKQPVYGARALDFVFDLNPEEFDFADFFEVQAPIRITTLSSAEMVQTKLVNYFGENEDFTIERANLMKEVMLEDLRANRKEEYMSKCGLAVLFDRSGGKLTDEIRDEIANDPMKTPHGQNLLKEIRERWDEWDLKDKVQGDNLLDYDSFYNGFMAPYFACYRCNDTKKALQALDMDIDNSVDWSEFCVFLKWAMKQYPKTIHTADDLLEVAFRKGLIPCMRDEMLVKKMAREACNEEFQNLAKAYEQDVTESLKKYEVLKDLDLFVLDNSIRESTVGQLRGHTIENKWKVYDEVKKCGFKHTIVASFNHSTRVDDVFIKQLADRGEDRAGLWAFSEITEAIKKKVPDTESIPVGLRKMKEAGLYNVIFEIDLGDSTYDFDRFTTKEMCALLKKWVDWVFENLSTEAKVFVSFRDLPDAMPTDSERVFEVTDFLCKLPLFGLMFEEPRGQSLPEECGTWAKHIRKVMDANNFNGHLLVHVHEKFGYCDVVALQVLMDGANGIWASVIKEGAAMGNAPSIVTILNLIRMGNKRVLKKFNCTYLRKAAINMTRITTGVDPHIKQPVYGARALDFVFDLNPEEFDFADFFEVQAPIRITTLSSAEMVQTKLVNYFGENEDFTIERANLMKEVMLEDLRANRKEEYMSKCGLAVLFDRSGGKLTDEIRDEIANDPMKTPHGQNLLKEIRERWDEWDLKDKVQGDNLLDYDSFYNGFMAPYFACYRCNDTKKALQALDMDIDNSVDWSEFCVFLKWAMKQYPKTIHTADDLLEVAFRKGLIPCMRDEMLVKK

Secondary structure (DSSP, 8-state):
-HHHHHHHHHHHHHHHHHHHHHHHHGGGHHHHH---EEEE-HHHHTTTT-SS---HHHHHHHHHHHHHHT-SEEEEEE--SS--HHHHHHHHHHHTT---TTEEEEE-S-S-EETTEE-SSSPPHHHHHHHHHT--EEEEEE--STTT--TTTS-HHHHHHHHHHHHHHHHHHT-TT--EEEEETTHHHHHHHHHHHHHHHHHHHTTS--SEEEEEE-SS-S-HHHHHHHHHHHHHHHHHTT---EEEEEEB-SSS-HHHHHHHHHHTT--EEEE-SSS--STT-B--HHHHHHHHHHTT-HHHHHHS-GGGHHHHHHHHHHHHHSSPPPTT-TTTSGGGG-B-S-SPPPSS-HHHHTT-PPPB---TT--HHHHHHHHHHHH---TT--HHHHHHHHHHHHHHHHTT-----SSHHHHHHHHHHTT----HHHHHHHHTS---SHHHHHHHHHHHHHHHHHHTTSSSTTSSEE-HHHHIIIIITTT-S-TTSHHHHHHHHHH-TT-SSSEEHHHHHHHHHHHHHH-TTT--SHHHHHHHIIIIIIHHHGGG------/-HHHHHHHHHHHHHHHHHHHHHHHHGGGHHHHH---EEEE-HHHHTTTT-SS---HHHHHHHHHHHHHHT-SEEEEEE--SS--HHHHHHHHHHHTT---TTEEEEE-S-S-EETTEE-SSSPPHHHHHHHHHT--EEEEEE--STTT--TTTS-HHHHHHHHHHHHHHHHHHT-TT--EEEEETTHHHHHHHHHHHHHHHHHHHTTS--SEEEEEE-SS-S-HHHHHHHHHHHHHHHHHTT---EEEEEEB-SSS-HHHHHHHHHHTT--EEEE-SSS--STT-B--HHHHHHHHHHTT-HHHHHHS-GGGHHHHHHHHHHHHHSSPPPTT-TTTSGGGG-B-S-SPPPSS-HHHHTT-PPPB---TT--HHHHHHHHHHHH---TT--HHHHHHHHHHHHHHHHTT-----SSHHHHHHHHHHTT----HHHHHHHHTS---SHHHHHHHHHHHHHHHHHHTTSSS-SSSEE-HHHHIIIIITTT-S-TTSHHHHHHHHHH-TT-SSSEEHHHHHHHHHHHHHH-TTT--SHHHHHHHIIIIIIHHHGGG------

InterPro domains:
  IPR011992 EF-hand domain pair [SSF47473] (439-528)
  IPR013785 Aldolase-type TIM barrel [G3DSA:3.20.20.70] (37-346)